Protein 6BGA (pdb70)

Nearest PDB structures (foldseek):
  6bga-assembly1_B  TM=1.005E+00  e=1.499E-40  Mus musculus
  1d5x-assembly1_B  TM=9.713E-01  e=2.535E-28  Homo sapiens
  4aen-assembly1_B  TM=9.399E-01  e=7.904E-28  Homo sapiens
  8euq-assembly1_B  TM=8.916E-01  e=1.602E-29  Influenza A virus
  9b7b-assembly1_B  TM=8.983E-01  e=7.297E-29  Homo sapiens

Structure (mmCIF, N/CA/C/O backbone):
data_6BGA
#
_entry.id   6BGA
#
_cell.length_a   79.107
_cell.length_b   58.851
_cell.length_c   224.619
_cell.angle_alpha   90.00
_cell.angle_beta   91.71
_cell.angle_gamma   90.00
#
_symmetry.space_group_name_H-M   'I 1 2 1'
#
loop_
_entity.id
_entity.type
_entity.pdbx_description
1 polymer 'H-2 class II histocompatibility antigen, E-K alpha chain'
2 polymer '2B4 peptide,MHC I-Ek B chain'
3 polymer 'T cell receptor 2B4 alpha chain'
4 polymer 'T cell receptor 2B4 beta chain'
5 polymer 'Velcro peptide'
6 branched alpha-L-fucopyranose-(1-6)-2-acetamido-2-deoxy-beta-D-glucopyranose
7 non-polymer 2-acetamido-2-deoxy-beta-D-glucopyranose
8 non-polymer 1,2-ETHANEDIOL
9 non-polymer 'PHOSPHATE ION'
10 water water
#
loop_
_atom_site.group_PDB
_atom_site.id
_atom_site.type_symbol
_atom_site.label_atom_id
_atom_site.label_alt_id
_atom_site.label_comp_id
_atom_site.label_asym_id
_atom_site.label_entity_id
_atom_site.label_seq_id
_atom_site.pdbx_PDB_ins_code
_atom_site.Cartn_x
_atom_site.Cartn_y
_atom_site.Cartn_z
_atom_site.occupancy
_atom_site.B_iso_or_equiv
_atom_site.auth_seq_id
_atom_site.auth_comp_id
_atom_site.auth_asym_id
_atom_site.auth_atom_id
_atom_site.pdbx_PDB_model_num
ATOM 1 N N . ILE A 1 4 ? -22.991 -22.132 10.023 1.00 94.80 1 ILE A N 1
ATOM 2 C CA . ILE A 1 4 ? -22.526 -21.327 8.901 1.00 90.49 1 ILE A CA 1
ATOM 3 C C . ILE A 1 4 ? -23.715 -20.933 8.027 1.00 82.39 1 ILE A C 1
ATOM 4 O O . ILE A 1 4 ? -24.668 -21.697 7.876 1.00 82.05 1 ILE A O 1
ATOM 9 N N . LYS A 1 5 ? -23.656 -19.727 7.467 1.00 73.16 2 LYS A N 1
ATOM 10 C CA . LYS A 1 5 ? -24.710 -19.222 6.601 1.00 61.92 2 LYS A CA 1
ATOM 11 C C . LYS A 1 5 ? -24.117 -18.144 5.707 1.00 56.16 2 LYS A C 1
ATOM 12 O O . LYS A 1 5 ? -23.279 -17.358 6.154 1.00 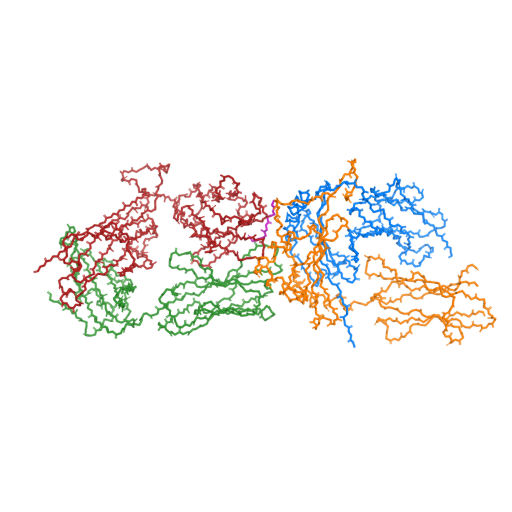58.65 2 LYS A O 1
ATOM 18 N N . GLU A 1 6 ? -24.549 -18.113 4.448 1.00 46.03 3 GLU A N 1
ATOM 19 C CA . GLU A 1 6 ? -24.076 -17.126 3.483 1.00 34.59 3 GLU A CA 1
ATOM 20 C C . GLU A 1 6 ? -25.264 -16.313 2.984 1.00 31.99 3 GLU A C 1
ATOM 21 O O . GLU A 1 6 ? -26.075 -16.806 2.193 1.00 29.93 3 GLU A O 1
ATOM 27 N N . GLU A 1 7 ? -25.351 -15.068 3.443 1.00 31.77 4 GLU A N 1
ATOM 28 C CA . GLU A 1 7 ? -26.458 -14.165 3.153 1.00 28.57 4 GLU A CA 1
ATOM 29 C C . GLU A 1 7 ? -25.952 -13.057 2.241 1.00 28.24 4 GLU A C 1
ATOM 30 O O . GLU A 1 7 ? -25.081 -12.276 2.639 1.00 28.08 4 GLU A O 1
ATOM 36 N N . HIS A 1 8 ? -26.492 -12.983 1.025 1.00 20.80 5 HIS A N 1
ATOM 37 C CA . HIS A 1 8 ? -25.972 -12.032 0.054 1.00 22.14 5 HIS A CA 1
ATOM 38 C C . HIS A 1 8 ? -27.079 -11.567 -0.880 1.00 22.71 5 HIS A C 1
ATOM 39 O O . HIS A 1 8 ? -28.042 -12.292 -1.144 1.00 25.53 5 HIS A O 1
ATOM 46 N N . THR A 1 9 ? -26.923 -10.340 -1.374 1.00 33.43 6 THR A N 1
ATOM 47 C CA . THR A 1 9 ? -27.834 -9.744 -2.342 1.00 30.37 6 THR A CA 1
ATOM 48 C C . THR A 1 9 ? -27.012 -9.226 -3.511 1.00 34.90 6 THR A C 1
ATOM 49 O O . THR A 1 9 ? -26.126 -8.387 -3.323 1.00 29.21 6 THR A O 1
ATOM 53 N N . ILE A 1 10 ? -27.300 -9.729 -4.707 1.00 27.38 7 ILE A N 1
ATOM 54 C CA . ILE A 1 10 ? -26.624 -9.310 -5.930 1.00 29.70 7 ILE A CA 1
ATOM 55 C C . ILE A 1 10 ? -27.657 -8.635 -6.818 1.00 24.95 7 ILE A C 1
ATOM 56 O O . ILE A 1 10 ? -28.679 -9.242 -7.163 1.00 25.88 7 ILE A O 1
ATOM 61 N N . ILE A 1 11 ? -27.396 -7.384 -7.185 1.00 23.63 8 ILE A N 1
ATOM 62 C CA . ILE A 1 11 ? -28.370 -6.541 -7.867 1.00 27.12 8 ILE A CA 1
ATOM 63 C C . ILE A 1 11 ? -27.783 -6.063 -9.185 1.00 27.30 8 ILE A C 1
ATOM 64 O O . ILE A 1 11 ? -26.669 -5.528 -9.217 1.00 28.34 8 ILE A O 1
ATOM 69 N N . GLN A 1 12 ? -28.535 -6.254 -10.266 1.00 22.92 9 GLN A N 1
ATOM 70 C CA . GLN A 1 12 ? -28.257 -5.600 -11.539 1.00 21.16 9 GLN A CA 1
ATOM 71 C C . GLN A 1 12 ? -29.114 -4.341 -11.606 1.00 23.54 9 GLN A C 1
ATOM 72 O O . GLN A 1 12 ? -30.342 -4.424 -11.709 1.00 21.81 9 GLN A O 1
ATOM 78 N N . ALA A 1 13 ? -28.474 -3.179 -11.527 1.00 25.05 10 ALA A N 1
ATOM 79 C CA . ALA A 1 13 ? -29.164 -1.896 -11.552 1.00 22.09 10 ALA A CA 1
ATOM 80 C C . ALA A 1 13 ? -28.855 -1.184 -12.860 1.00 24.06 10 ALA A C 1
ATOM 81 O O . ALA A 1 13 ? -27.695 -1.123 -13.281 1.00 29.92 10 ALA A O 1
ATOM 83 N N . GLU A 1 14 ? -29.893 -0.651 -13.501 1.00 18.83 11 GLU A N 1
ATOM 84 C CA . GLU A 1 14 ? -29.730 0.034 -14.773 1.00 32.27 11 GLU A CA 1
ATOM 85 C C . GLU A 1 14 ? -30.793 1.113 -14.904 1.00 27.31 11 GLU A C 1
ATOM 86 O O . GLU A 1 14 ? -31.897 0.984 -14.366 1.00 26.93 11 GLU A O 1
ATOM 92 N N . PHE A 1 15 ? -30.449 2.182 -15.620 1.00 25.55 12 PHE A N 1
ATOM 93 C CA . PHE A 1 15 ? -31.409 3.240 -15.887 1.00 25.95 12 PHE A CA 1
ATOM 94 C C . PHE A 1 15 ? -31.038 3.971 -17.170 1.00 24.20 12 PHE A C 1
ATOM 95 O O . PHE A 1 15 ? -29.920 3.856 -17.678 1.00 26.07 12 PHE A O 1
ATOM 103 N N . TYR A 1 16 ? -32.010 4.719 -17.691 1.00 24.47 13 TYR A N 1
ATOM 104 C CA . TYR A 1 16 ? -31.801 5.678 -18.766 1.00 25.59 13 TYR A CA 1
ATOM 105 C C . TYR A 1 16 ? -32.518 6.968 -18.401 1.00 24.97 13 TYR A C 1
ATOM 106 O O . TYR A 1 16 ? -33.665 6.942 -17.943 1.00 23.40 13 TYR A O 1
ATOM 115 N N . LEU A 1 17 ? -31.841 8.095 -18.607 1.00 28.27 14 LEU A N 1
ATOM 116 C CA . LEU A 1 17 ? -32.284 9.379 -18.080 1.00 29.31 14 LEU A CA 1
ATOM 117 C C . LEU A 1 17 ? -32.365 10.415 -19.191 1.00 30.87 14 LEU A C 1
ATOM 118 O O . LEU A 1 17 ? -31.417 10.579 -19.965 1.00 31.79 14 LEU A O 1
ATOM 123 N N . LEU A 1 18 ? -33.497 11.111 -19.258 1.00 30.18 15 LEU A N 1
ATOM 124 C CA . LEU A 1 18 ? -33.717 12.269 -20.105 1.00 30.57 15 LEU A CA 1
ATOM 125 C C . LEU A 1 18 ? -33.857 13.520 -19.240 1.00 30.63 15 LEU A C 1
ATOM 126 O O . LEU A 1 18 ? -34.376 13.447 -18.122 1.00 25.89 15 LEU A O 1
ATOM 131 N N . PRO A 1 19 ? -33.411 14.690 -19.725 1.00 35.17 16 PRO A N 1
ATOM 132 C CA . PRO A 1 19 ? -32.899 14.959 -21.072 1.00 34.61 16 PRO A CA 1
ATOM 133 C C . PRO A 1 19 ? -31.415 14.653 -21.244 1.00 34.61 16 PRO A C 1
ATOM 134 O O . PRO A 1 19 ? -30.872 14.883 -22.324 1.00 36.35 16 PRO A O 1
ATOM 138 N N . ASP A 1 20 ? -30.773 14.135 -20.193 1.00 41.75 17 ASP A N 1
ATOM 139 C CA . ASP A 1 20 ? -29.334 13.900 -20.241 1.00 46.66 17 ASP A CA 1
ATOM 140 C C . ASP A 1 20 ? -28.942 12.864 -21.287 1.00 45.21 17 ASP A C 1
ATOM 141 O O . ASP A 1 20 ? -27.776 12.832 -21.697 1.00 45.10 17 ASP A O 1
ATOM 146 N N . LYS A 1 21 ? -29.884 12.026 -21.727 1.00 42.85 18 LYS A N 1
ATOM 147 C CA . LYS A 1 21 ? -29.605 10.962 -22.694 1.00 44.18 18 LYS A CA 1
ATOM 148 C C . LYS A 1 21 ? -28.466 10.070 -22.208 1.00 47.22 18 LYS A C 1
ATOM 149 O O . LYS A 1 21 ? -27.593 9.663 -22.977 1.00 51.65 18 LYS A O 1
ATOM 155 N N . ARG A 1 22 ? -28.474 9.765 -20.914 1.00 45.78 19 ARG A N 1
ATOM 156 C CA . ARG A 1 22 ? -27.387 9.041 -20.273 1.00 48.43 19 ARG A CA 1
ATOM 157 C C . ARG A 1 22 ? -27.926 7.766 -19.641 1.00 37.14 19 ARG A C 1
ATOM 158 O O . ARG A 1 22 ? -28.935 7.797 -18.929 1.00 31.41 19 ARG A O 1
ATOM 166 N N . GLY A 1 23 ? -27.253 6.649 -19.908 1.00 35.31 20 GLY A N 1
ATOM 167 C CA . GLY A 1 23 ? -27.637 5.376 -19.335 1.00 30.83 20 GLY A CA 1
ATOM 168 C C . GLY A 1 23 ? -26.572 4.797 -18.429 1.00 28.56 20 GLY A C 1
ATOM 169 O O . GLY A 1 23 ? -25.403 5.183 -18.509 1.00 29.11 20 GLY A O 1
ATOM 170 N N . GLU A 1 24 ? -26.963 3.868 -17.560 1.00 26.87 21 GLU A N 1
ATOM 171 C CA . GLU A 1 24 ? -26.020 3.227 -16.659 1.00 27.17 21 GLU A CA 1
ATOM 172 C C . GLU A 1 24 ? -26.419 1.770 -16.477 1.00 23.36 21 GLU A C 1
ATOM 173 O O . GLU A 1 24 ? -27.603 1.427 -16.517 1.00 23.13 21 GLU A O 1
ATOM 179 N N . PHE A 1 25 ? -25.414 0.919 -16.284 1.00 22.73 22 PHE A N 1
ATOM 180 C CA . PHE A 1 25 ? -25.602 -0.516 -16.107 1.00 24.80 22 PHE A CA 1
ATOM 181 C C . PHE A 1 25 ? -24.539 -0.992 -15.131 1.00 26.67 22 PHE A C 1
ATOM 182 O O . PHE A 1 25 ? -23.345 -0.881 -15.422 1.00 28.19 22 PHE A O 1
ATOM 190 N N . MET A 1 26 ? -24.959 -1.515 -13.981 1.00 27.70 23 MET A N 1
ATOM 191 C CA . MET A 1 26 ? -23.999 -1.907 -12.959 1.00 25.73 23 MET A CA 1
ATOM 192 C C . MET A 1 26 ? -24.507 -3.121 -12.196 1.00 24.88 23 MET A C 1
ATOM 193 O O . MET A 1 26 ? -25.708 -3.403 -12.153 1.00 24.99 23 MET A O 1
ATOM 198 N N . PHE A 1 27 ? -23.564 -3.836 -11.591 1.00 22.45 24 PHE A N 1
ATOM 199 C CA . PHE A 1 27 ? -23.844 -4.927 -10.671 1.00 22.46 24 PHE A CA 1
ATOM 200 C C . PHE A 1 27 ? -23.450 -4.507 -9.262 1.00 27.48 24 PHE A C 1
ATOM 201 O O . PHE A 1 27 ? -22.449 -3.808 -9.070 1.00 24.28 24 PHE A O 1
ATOM 209 N N . ASP A 1 28 ? -24.240 -4.932 -8.278 1.00 22.53 25 ASP A N 1
ATOM 210 C CA . ASP A 1 28 ? -24.017 -4.583 -6.883 1.00 25.43 25 ASP A CA 1
ATOM 211 C C . ASP A 1 28 ? -23.965 -5.854 -6.047 1.00 29.43 25 ASP A C 1
ATOM 212 O O . ASP A 1 28 ? -24.727 -6.795 -6.288 1.00 34.56 25 ASP A O 1
ATOM 217 N N . PHE A 1 29 ? -23.060 -5.880 -5.070 1.00 26.58 26 PHE A N 1
ATOM 218 C CA . PHE A 1 29 ? -22.879 -7.031 -4.189 1.00 24.62 26 PHE A CA 1
ATOM 219 C C . PHE A 1 29 ? -22.872 -6.544 -2.747 1.00 27.21 26 PHE A C 1
AT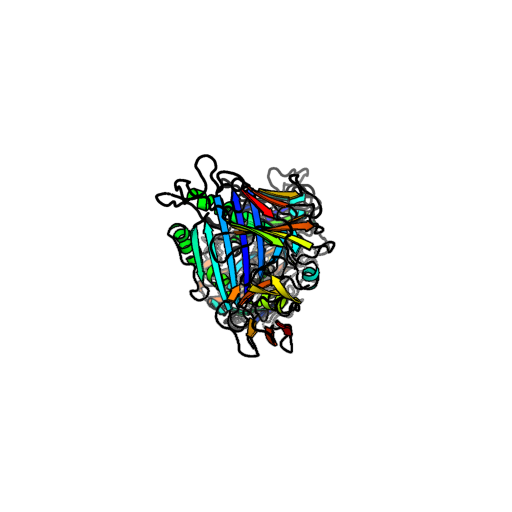OM 220 O O . PHE A 1 29 ? -21.899 -5.925 -2.305 1.00 27.52 26 PHE A O 1
ATOM 228 N N . ASP A 1 30 ? -23.955 -6.829 -2.019 1.00 22.42 27 ASP A N 1
ATOM 229 C CA . ASP A 1 30 ? -24.087 -6.448 -0.611 1.00 26.91 27 ASP A CA 1
ATOM 230 C C . ASP A 1 30 ? -23.849 -4.955 -0.404 1.00 25.46 27 ASP A C 1
ATOM 231 O O . ASP A 1 30 ? -23.328 -4.532 0.630 1.00 29.60 27 ASP A O 1
ATOM 236 N N . GLY A 1 31 ? -24.222 -4.145 -1.391 1.00 23.32 28 GLY A N 1
ATOM 237 C CA . GLY A 1 31 ? -24.106 -2.706 -1.291 1.00 25.98 28 GLY A CA 1
ATOM 238 C C . GLY A 1 31 ? -22.876 -2.101 -1.930 1.00 21.98 28 GLY A C 1
ATOM 239 O O . GLY A 1 31 ? -22.698 -0.880 -1.844 1.00 25.36 28 GLY A O 1
ATOM 240 N N . ASP A 1 32 ? -22.026 -2.903 -2.566 1.00 21.60 29 ASP A N 1
ATOM 241 C CA . ASP A 1 32 ? -20.823 -2.411 -3.219 1.00 25.25 29 ASP A CA 1
ATOM 242 C C . ASP A 1 32 ? -20.849 -2.764 -4.700 1.00 26.50 29 ASP A C 1
ATOM 243 O O . ASP A 1 32 ? -21.364 -3.814 -5.097 1.00 25.70 29 ASP A O 1
ATOM 248 N N . GLU A 1 33 ? -20.287 -1.874 -5.514 1.00 23.75 30 GLU A N 1
ATOM 249 C CA . GLU A 1 33 ? -20.257 -2.089 -6.954 1.00 23.86 30 GLU A CA 1
ATOM 250 C C . GLU A 1 33 ? -19.277 -3.201 -7.306 1.00 25.68 30 GLU A C 1
ATOM 251 O O . GLU A 1 33 ? -18.123 -3.188 -6.868 1.00 29.47 30 GLU A O 1
ATOM 257 N N . ILE A 1 34 ? -19.745 -4.177 -8.083 1.00 24.08 31 ILE A N 1
ATOM 258 C CA . ILE A 1 34 ? -18.834 -5.141 -8.689 1.00 23.65 31 ILE A CA 1
ATOM 259 C C . ILE A 1 34 ? -18.204 -4.550 -9.939 1.00 26.61 31 ILE A C 1
ATOM 260 O O . ILE A 1 34 ? -16.978 -4.548 -10.102 1.00 26.83 31 ILE A O 1
ATOM 265 N N . PHE A 1 35 ? -19.040 -4.028 -10.832 1.00 27.84 32 PHE A N 1
ATOM 266 C CA . PHE A 1 35 ? -18.581 -3.420 -12.070 1.00 28.14 32 PHE A CA 1
ATOM 267 C C . PHE A 1 35 ? -19.705 -2.564 -12.629 1.00 29.02 32 PHE A C 1
ATOM 268 O O . PHE A 1 35 ? -20.849 -2.621 -12.170 1.00 23.76 32 PHE A O 1
ATOM 276 N N . HIS A 1 36 ? -19.358 -1.767 -13.635 1.00 29.62 33 HIS A N 1
ATOM 277 C CA . HIS A 1 36 ? -20.336 -1.090 -14.468 1.00 25.53 33 HIS A CA 1
ATOM 278 C C . HIS A 1 36 ? -19.824 -1.096 -15.899 1.00 25.08 33 HIS A C 1
ATOM 279 O O . HIS A 1 36 ? -18.616 -1.166 -16.141 1.00 29.29 33 HIS A O 1
ATOM 286 N N . VAL A 1 37 ? -20.752 -1.034 -16.845 1.00 22.08 34 VAL A N 1
ATOM 287 C CA . VAL A 1 37 ? -20.411 -1.036 -18.262 1.00 25.39 34 VAL A CA 1
ATOM 288 C C . VAL A 1 37 ? -20.341 0.405 -18.746 1.00 24.67 34 VAL A C 1
ATOM 289 O O . VAL A 1 37 ? -21.304 1.166 -18.600 1.00 26.02 34 VAL A O 1
ATOM 293 N N . ASP A 1 38 ? -19.196 0.785 -19.307 1.00 27.80 35 ASP A N 1
ATOM 294 C CA . ASP A 1 38 ? -19.073 2.055 -20.017 1.00 29.51 35 ASP A CA 1
ATOM 295 C C . ASP A 1 38 ? -19.970 1.979 -21.244 1.00 29.60 35 ASP A C 1
ATOM 296 O O . ASP A 1 38 ? -19.636 1.323 -22.231 1.00 35.96 35 ASP A O 1
ATOM 301 N N . ILE A 1 39 ? -21.121 2.651 -21.179 1.00 29.00 36 ILE A N 1
ATOM 302 C CA . ILE A 1 39 ? -22.118 2.529 -22.238 1.00 30.07 36 ILE A CA 1
ATOM 303 C C . ILE A 1 39 ? -21.578 3.047 -23.564 1.00 37.31 36 ILE A C 1
ATOM 304 O O . ILE A 1 39 ? -21.904 2.510 -24.630 1.00 39.38 36 ILE A O 1
ATOM 309 N N . GLU A 1 40 ? -20.737 4.081 -23.525 1.00 40.45 37 GLU A N 1
ATOM 310 C CA . GLU A 1 40 ? -20.216 4.660 -24.759 1.00 44.18 37 GLU A CA 1
ATOM 311 C C . GLU A 1 40 ? -19.172 3.753 -25.400 1.00 41.55 37 GLU A C 1
ATOM 312 O O . GLU A 1 40 ? -19.230 3.475 -26.603 1.00 41.00 37 GLU A O 1
ATOM 318 N N . LYS A 1 41 ? -18.211 3.275 -24.610 1.00 39.34 38 LYS A N 1
ATOM 319 C CA . LYS A 1 41 ? -17.111 2.473 -25.129 1.00 40.80 38 LYS A CA 1
ATOM 320 C C . LYS A 1 41 ? -17.400 0.978 -25.134 1.00 42.90 38 LYS A C 1
ATOM 321 O O . LYS A 1 41 ? -16.616 0.218 -25.713 1.00 41.58 38 LYS A O 1
ATOM 327 N N . SER A 1 42 ? -18.493 0.545 -24.507 1.00 41.21 39 SER A N 1
ATOM 328 C CA . SER A 1 42 ? -18.875 -0.864 -24.433 1.00 38.71 39 SER A CA 1
ATOM 329 C C . SER A 1 42 ? -17.742 -1.717 -23.861 1.00 41.00 39 SER A C 1
ATOM 330 O O . SER A 1 42 ? -17.239 -2.645 -24.496 1.00 44.80 39 SER A O 1
ATOM 333 N N . GLU A 1 43 ? -17.341 -1.381 -22.638 1.00 40.99 40 GLU A N 1
ATOM 334 C CA . GLU A 1 43 ? -16.339 -2.160 -21.928 1.00 44.40 40 GLU A CA 1
ATOM 335 C C . GLU A 1 43 ? -16.716 -2.252 -20.457 1.00 38.45 40 GLU A C 1
ATOM 336 O O . GLU A 1 43 ? -17.310 -1.331 -19.890 1.00 38.83 40 GLU A O 1
ATOM 342 N N . THR A 1 44 ? -16.375 -3.386 -19.853 1.00 32.92 41 THR A N 1
ATOM 343 C CA . THR A 1 44 ? -16.683 -3.635 -18.452 1.00 30.16 41 THR A CA 1
ATOM 344 C C . THR A 1 44 ? -15.630 -2.984 -17.563 1.00 34.02 41 THR A C 1
ATOM 345 O O . THR A 1 44 ? -14.429 -3.221 -17.733 1.00 39.17 41 THR A O 1
ATOM 349 N N . ILE A 1 45 ? -16.080 -2.166 -16.618 1.00 29.56 42 ILE A N 1
ATOM 350 C CA . ILE A 1 45 ? -15.202 -1.425 -15.719 1.00 27.67 42 ILE A CA 1
ATOM 351 C C . ILE A 1 45 ? -15.353 -2.038 -14.333 1.00 28.77 42 ILE A C 1
ATOM 352 O O . ILE A 1 45 ? -16.349 -1.800 -13.641 1.00 30.25 42 ILE A O 1
ATOM 357 N N . TRP A 1 46 ? -14.360 -2.817 -13.917 1.00 25.45 43 TRP A N 1
ATOM 358 C CA . TRP A 1 46 ? -14.409 -3.483 -12.623 1.00 27.15 43 TRP A CA 1
ATOM 359 C C . TRP A 1 46 ? -14.061 -2.508 -11.507 1.00 27.49 43 TRP A C 1
ATOM 360 O O . TRP A 1 46 ? -13.143 -1.693 -11.636 1.00 24.06 43 TRP A O 1
ATOM 371 N N . ARG A 1 47 ? -14.804 -2.602 -10.403 1.00 28.05 44 ARG A N 1
ATOM 372 C CA . ARG A 1 47 ? -14.604 -1.681 -9.289 1.00 24.96 44 ARG A CA 1
ATOM 373 C C . ARG A 1 47 ? -13.239 -1.879 -8.644 1.00 28.32 44 ARG A C 1
ATOM 374 O O . ARG A 1 47 ? -12.575 -0.906 -8.269 1.00 30.95 44 ARG A O 1
ATOM 382 N N . LEU A 1 48 ? -12.811 -3.129 -8.495 1.00 29.79 45 LEU A N 1
ATOM 383 C CA . LEU A 1 48 ? -11.458 -3.461 -8.077 1.00 29.27 45 LEU A CA 1
ATOM 384 C C . LEU A 1 48 ? -10.804 -4.252 -9.199 1.00 29.92 45 LEU A C 1
ATOM 385 O O . LEU A 1 48 ? -11.409 -5.187 -9.733 1.00 32.20 45 LEU A O 1
ATOM 390 N N . GLU A 1 49 ? -9.574 -3.871 -9.557 1.00 32.57 46 GLU A N 1
ATOM 391 C CA . GLU A 1 49 ? -8.918 -4.463 -10.721 1.00 36.62 46 GLU A CA 1
ATOM 392 C C . GLU A 1 49 ? -8.805 -5.978 -10.607 1.00 36.90 46 GLU A C 1
ATOM 393 O O . GLU A 1 49 ? -8.862 -6.681 -11.623 1.00 34.80 46 GLU A O 1
ATOM 395 N N . GLU A 1 50 ? -8.658 -6.499 -9.387 1.00 40.30 47 GLU A N 1
ATOM 396 C CA . GLU A 1 50 ? -8.505 -7.938 -9.204 1.00 41.45 47 GLU A CA 1
ATOM 397 C C . GLU A 1 50 ? -9.775 -8.706 -9.545 1.00 38.83 47 GLU A C 1
ATOM 398 O O . GLU A 1 50 ? -9.714 -9.928 -9.717 1.00 41.05 47 GLU A O 1
ATOM 404 N N . PHE A 1 51 ? -10.920 -8.024 -9.647 1.00 30.53 48 PHE A N 1
ATOM 405 C CA . PHE A 1 51 ? -12.154 -8.703 -10.028 1.00 29.39 48 PHE A CA 1
ATOM 406 C C . PHE A 1 51 ? -12.067 -9.276 -11.436 1.00 30.29 48 PHE A C 1
ATOM 407 O O . PHE A 1 51 ? -12.737 -10.269 -11.744 1.00 30.50 48 PHE A O 1
ATOM 415 N N . ALA A 1 52 ? -11.249 -8.667 -12.301 1.00 26.27 49 ALA A N 1
ATOM 416 C CA . ALA A 1 52 ? -11.178 -9.099 -13.693 1.00 31.55 49 ALA A CA 1
ATOM 417 C C . ALA A 1 52 ? -10.659 -10.525 -13.824 1.00 30.12 49 ALA A C 1
ATOM 418 O O . ALA A 1 52 ? -10.993 -11.218 -14.790 1.00 34.03 49 ALA A O 1
ATOM 420 N N . LYS A 1 53 ? -9.852 -10.984 -12.869 1.00 28.83 50 LYS A N 1
ATOM 421 C CA . LYS A 1 53 ? -9.296 -12.326 -12.953 1.00 33.69 50 LYS A CA 1
ATOM 422 C C . LYS A 1 53 ? -10.346 -13.413 -12.761 1.00 33.28 50 LYS A C 1
ATOM 423 O O . LYS A 1 53 ? -10.140 -14.543 -13.214 1.00 36.12 50 LYS A O 1
ATOM 429 N N . PHE A 1 54 ? -11.464 -13.101 -12.107 1.00 30.02 51 PHE A N 1
ATOM 430 C CA . PHE A 1 54 ? -12.431 -14.115 -11.723 1.00 31.82 51 PHE A CA 1
ATOM 431 C C . PHE A 1 54 ? -13.722 -14.087 -12.527 1.00 34.80 51 PHE A C 1
ATOM 432 O O . PHE A 1 54 ? -14.477 -15.064 -12.474 1.00 35.74 51 PHE A O 1
ATOM 440 N N . ALA A 1 55 ? -14.005 -13.012 -13.261 1.00 32.79 52 ALA A N 1
ATOM 441 C CA . ALA A 1 55 ? -15.270 -12.914 -13.973 1.00 33.26 52 ALA A CA 1
ATOM 442 C C . ALA A 1 55 ? -15.091 -12.088 -15.236 1.00 31.43 52 ALA A C 1
ATOM 443 O O . ALA A 1 55 ? -14.114 -11.350 -15.396 1.00 31.76 52 ALA A O 1
ATOM 445 N N . SER A 1 56 ? -16.066 -12.223 -16.129 1.00 29.98 53 SER A N 1
ATOM 446 C CA . SER A 1 56 ? -16.122 -11.446 -17.355 1.00 32.16 53 SER A CA 1
ATOM 447 C C . SER A 1 56 ? -17.582 -11.205 -17.706 1.00 28.80 53 SER A C 1
ATOM 448 O O . SER A 1 56 ? -18.470 -11.964 -17.309 1.00 26.72 53 SER A O 1
ATOM 451 N N . PHE A 1 57 ? -17.822 -10.134 -18.457 1.00 28.22 54 PHE A N 1
ATOM 452 C CA . PHE A 1 57 ? -19.165 -9.799 -18.906 1.00 26.46 54 PHE A CA 1
ATOM 453 C C . PHE A 1 57 ? -19.097 -9.241 -20.317 1.00 30.28 54 PHE A C 1
ATOM 454 O O . PHE A 1 57 ? -18.274 -8.366 -20.603 1.00 31.30 54 PHE A O 1
ATOM 462 N N . GLU A 1 58 ? -19.960 -9.751 -21.193 1.00 25.21 55 GLU A N 1
ATOM 463 C CA . GLU A 1 58 ? -20.058 -9.262 -22.565 1.00 26.62 55 GLU A CA 1
ATOM 464 C C . GLU A 1 58 ? -20.809 -7.937 -22.535 1.00 27.16 55 GLU A C 1
ATOM 465 O O . GLU A 1 58 ? -22.037 -7.902 -22.430 1.00 26.40 55 GLU A O 1
ATOM 471 N N . ALA A 1 59 ? -20.056 -6.837 -22.631 1.00 27.12 56 ALA A N 1
ATOM 472 C CA . ALA A 1 59 ? -20.613 -5.514 -22.372 1.00 28.65 56 ALA A CA 1
ATOM 473 C C . ALA A 1 59 ? -21.696 -5.134 -23.374 1.00 27.52 56 ALA A C 1
ATOM 474 O O . ALA A 1 59 ? -22.573 -4.324 -23.052 1.00 27.06 56 ALA A O 1
ATOM 476 N N . GLN A 1 60 ? -21.660 -5.700 -24.585 1.00 26.57 57 GLN A N 1
ATOM 477 C CA . GLN A 1 60 ? -22.668 -5.350 -25.580 1.00 29.66 57 GLN A CA 1
ATOM 478 C C . GLN A 1 60 ? -24.065 -5.782 -25.154 1.00 30.38 57 GLN A C 1
ATOM 479 O O . GLN A 1 60 ? -25.051 -5.288 -25.711 1.00 31.15 57 GLN A O 1
ATOM 485 N N . GLY A 1 61 ? -24.173 -6.689 -24.181 1.00 31.46 58 GLY A N 1
ATOM 486 C CA . GLY A 1 61 ? -25.478 -7.003 -23.625 1.00 27.50 58 GLY A CA 1
ATOM 487 C C . GLY A 1 61 ? -26.088 -5.824 -22.893 1.00 26.63 58 GLY A C 1
ATOM 488 O O . GLY A 1 61 ? -27.300 -5.600 -22.956 1.00 27.97 58 GLY A O 1
ATOM 489 N N . ALA A 1 62 ? -25.255 -5.049 -22.194 1.00 27.00 59 ALA A N 1
ATOM 490 C CA . ALA A 1 62 ? -25.747 -3.862 -21.505 1.00 23.06 59 ALA A CA 1
ATOM 491 C C . ALA A 1 62 ? -26.189 -2.792 -22.494 1.00 25.73 59 ALA A C 1
ATOM 492 O O . ALA A 1 62 ? -27.197 -2.111 -22.269 1.00 26.58 59 ALA A O 1
ATOM 494 N N . LEU A 1 63 ? -25.445 -2.624 -23.591 1.00 26.82 60 LEU A N 1
ATOM 495 C CA . LEU A 1 63 ? -25.819 -1.627 -24.589 1.00 26.49 60 LEU A CA 1
ATOM 496 C C . LEU A 1 63 ? -27.180 -1.942 -25.195 1.00 25.90 60 LEU A C 1
ATOM 497 O O . LEU A 1 63 ? -27.966 -1.032 -25.484 1.00 24.26 60 LEU A O 1
ATOM 502 N N . ALA A 1 64 ? -27.474 -3.229 -25.396 1.00 26.29 61 ALA A N 1
ATOM 503 C CA . ALA A 1 64 ? -28.795 -3.617 -25.875 1.00 27.09 61 ALA A CA 1
ATOM 504 C C . ALA A 1 64 ? -29.865 -3.313 -24.834 1.00 28.68 61 ALA A C 1
ATOM 505 O O . ALA A 1 64 ? -30.964 -2.862 -25.178 1.00 26.32 61 ALA A O 1
ATOM 507 N N . ASN A 1 65 ? -29.557 -3.546 -23.554 1.00 26.51 62 ASN A N 1
ATOM 508 C CA . ASN A 1 65 ? -30.515 -3.245 -22.495 1.00 25.53 62 ASN A CA 1
ATOM 509 C C . ASN A 1 65 ? -30.842 -1.759 -22.449 1.00 26.47 62 ASN A C 1
ATOM 510 O O . ASN A 1 65 ? -32.010 -1.378 -22.315 1.00 27.92 62 ASN A O 1
ATOM 515 N N . ILE A 1 66 ? -29.824 -0.904 -22.569 1.00 24.76 63 ILE A N 1
ATOM 516 C CA . ILE A 1 66 ? -30.049 0.537 -22.501 1.00 24.71 63 ILE A CA 1
ATOM 517 C C . ILE A 1 66 ? -30.908 1.005 -23.669 1.00 29.01 63 ILE A C 1
ATOM 518 O O . ILE A 1 66 ? -31.771 1.877 -23.511 1.00 29.02 63 ILE A O 1
ATOM 523 N N . ALA A 1 67 ? -30.694 0.432 -24.857 1.00 18.49 64 ALA A N 1
ATOM 524 C CA . ALA A 1 67 ? -31.526 0.780 -26.004 1.00 24.58 64 ALA A CA 1
ATOM 525 C C . ALA A 1 67 ? -32.988 0.443 -25.745 1.00 23.84 64 ALA A C 1
ATOM 526 O O . ALA A 1 67 ? -33.883 1.229 -26.080 1.00 25.07 64 ALA A O 1
ATOM 528 N N . VAL A 1 68 ? -33.250 -0.720 -25.147 1.00 18.06 65 VAL A N 1
ATOM 529 C CA . VAL A 1 68 ? -34.622 -1.082 -24.806 1.00 22.49 65 VAL A CA 1
ATOM 530 C C . VAL A 1 68 ? -35.149 -0.186 -23.691 1.00 22.75 65 VAL A C 1
ATOM 531 O O . VAL A 1 68 ? -36.301 0.264 -23.732 1.00 24.41 65 VAL A O 1
ATOM 535 N N . ASP A 1 69 ? -34.318 0.088 -22.681 1.00 24.14 66 ASP A N 1
ATOM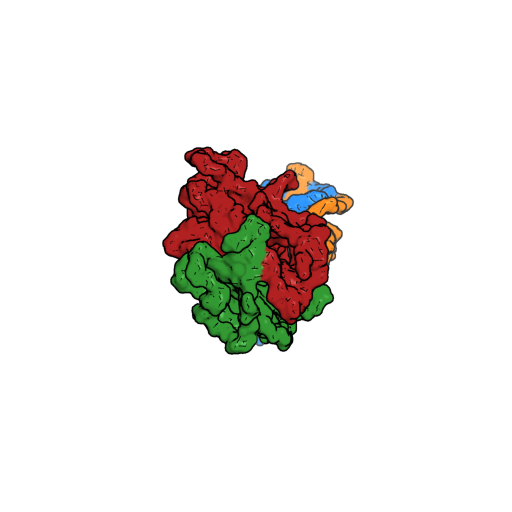 536 C CA . ASP A 1 69 ? -34.724 1.002 -21.615 1.00 25.59 66 ASP A CA 1
ATOM 537 C C . ASP A 1 69 ? -35.013 2.391 -22.167 1.00 25.12 66 ASP A C 1
ATOM 538 O O . ASP A 1 69 ? -35.922 3.081 -21.690 1.00 23.69 66 ASP A O 1
ATOM 543 N N . LYS A 1 70 ? -34.243 2.816 -23.172 1.00 22.73 67 LYS A N 1
ATOM 544 C CA . LYS A 1 70 ? -34.485 4.102 -23.818 1.00 28.45 67 LYS A CA 1
ATOM 545 C C . LYS A 1 70 ? -35.873 4.152 -24.440 1.00 27.41 67 LYS A C 1
ATOM 546 O O . LYS A 1 70 ? -36.594 5.148 -24.298 1.00 33.06 67 LYS A O 1
ATOM 552 N N . ALA A 1 71 ? -36.267 3.080 -25.129 1.00 22.79 68 ALA A N 1
ATOM 553 C CA . ALA A 1 71 ? -37.593 3.034 -25.736 1.00 23.61 68 ALA A CA 1
ATOM 554 C C . ALA A 1 71 ? -38.679 2.867 -24.681 1.00 26.71 68 ALA A C 1
ATOM 555 O O . ALA A 1 71 ? -39.777 3.417 -24.824 1.00 28.50 68 ALA A O 1
ATOM 557 N N . ASN A 1 72 ? -38.395 2.114 -23.615 1.00 23.36 69 ASN A N 1
ATOM 558 C CA . ASN A 1 72 ? -39.376 1.969 -22.544 1.00 23.92 69 ASN A CA 1
ATOM 559 C C . ASN A 1 72 ? -39.634 3.300 -21.851 1.00 23.44 69 ASN A C 1
ATOM 560 O O . ASN A 1 72 ? -40.759 3.576 -21.418 1.00 26.23 69 ASN A O 1
ATOM 565 N N . LEU A 1 73 ? -38.602 4.141 -21.738 1.00 22.10 70 LEU A N 1
ATOM 566 C CA . LEU A 1 73 ? -38.780 5.443 -21.105 1.00 22.51 70 LEU A CA 1
ATOM 567 C C . LEU A 1 73 ? -39.755 6.309 -21.892 1.00 23.33 70 LEU A C 1
ATOM 568 O O . LEU A 1 73 ? -40.592 7.005 -21.304 1.00 25.30 70 LEU A O 1
ATOM 573 N N . ASP A 1 74 ? -39.670 6.273 -23.226 1.00 21.37 71 ASP A N 1
ATOM 574 C CA . ASP A 1 74 ? -40.634 6.999 -24.048 1.00 24.33 71 ASP A CA 1
ATOM 575 C C . ASP A 1 74 ? -42.053 6.499 -23.803 1.00 27.43 71 ASP A C 1
ATOM 576 O O . ASP A 1 74 ? -43.008 7.285 -23.824 1.00 21.26 71 ASP A O 1
ATOM 581 N N . VAL A 1 75 ? -42.210 5.194 -23.567 1.00 25.63 72 VAL A N 1
ATOM 582 C CA . VAL A 1 75 ? -43.527 4.644 -23.260 1.00 26.24 72 VAL A CA 1
ATOM 583 C C . VAL A 1 75 ? -44.033 5.188 -21.929 1.00 30.21 72 VAL A C 1
ATOM 584 O O . VAL A 1 75 ? -45.208 5.551 -21.795 1.00 27.54 72 VAL A O 1
ATOM 588 N N . MET A 1 76 ? -43.154 5.255 -20.926 1.00 19.30 73 MET A N 1
ATOM 589 C CA . MET A 1 76 ? -43.560 5.772 -19.624 1.00 23.45 73 MET A CA 1
ATOM 590 C C . MET A 1 76 ? -43.887 7.258 -19.696 1.00 28.26 73 MET A C 1
ATOM 591 O O . MET A 1 76 ? -44.800 7.733 -19.008 1.00 29.40 73 MET A O 1
ATOM 596 N N . LYS A 1 77 ? -43.156 8.010 -20.524 1.00 28.12 74 LYS A N 1
ATOM 597 C CA . LYS A 1 77 ? -43.427 9.439 -20.654 1.00 27.34 74 LYS A CA 1
ATOM 598 C C . LYS A 1 77 ? -44.795 9.685 -21.276 1.00 30.16 74 LYS A C 1
ATOM 599 O O . LYS A 1 77 ? -45.494 10.634 -20.901 1.00 37.09 74 LYS A O 1
ATOM 605 N N . GLU A 1 78 ? -45.191 8.847 -22.236 1.00 35.20 75 GLU A N 1
ATOM 606 C CA . GLU A 1 78 ? -46.538 8.938 -22.786 1.00 39.12 75 GLU A CA 1
ATOM 607 C C . GLU A 1 78 ? -47.595 8.517 -21.773 1.00 37.70 75 GLU A C 1
ATOM 608 O O . GLU A 1 78 ? -48.695 9.081 -21.756 1.00 39.18 75 GLU A O 1
ATOM 614 N N . ARG A 1 79 ? -47.278 7.542 -20.916 1.00 34.90 76 ARG A N 1
ATOM 615 C CA . ARG A 1 79 ? -48.286 6.972 -20.029 1.00 36.09 76 ARG A CA 1
ATOM 616 C C . ARG A 1 79 ? -48.636 7.911 -18.883 1.00 36.17 76 ARG A C 1
ATOM 617 O O . ARG A 1 79 ? -49.794 7.951 -18.453 1.00 37.37 76 ARG A O 1
ATOM 625 N N . SER A 1 80 ? -47.664 8.660 -18.371 1.00 39.75 77 SER A N 1
ATOM 626 C CA . SER A 1 80 ? -47.877 9.570 -17.256 1.00 48.27 77 SER A CA 1
ATOM 627 C C . SER A 1 80 ? -47.740 11.010 -17.729 1.00 57.08 77 SER A C 1
ATOM 628 O O . SER A 1 80 ? -46.863 11.329 -18.538 1.00 61.51 77 SER A O 1
ATOM 631 N N . ASN A 1 81 ? -48.614 11.875 -17.222 1.00 62.10 78 ASN A N 1
ATOM 632 C CA . ASN A 1 81 ? -48.617 13.294 -17.564 1.00 73.53 78 ASN A CA 1
ATOM 633 C C . ASN A 1 81 ? -48.7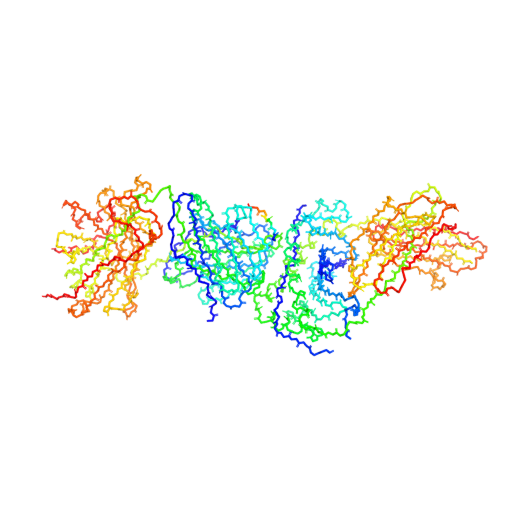90 14.124 -16.297 1.00 73.11 78 ASN A C 1
ATOM 634 O O . ASN A 1 81 ? -49.637 15.014 -16.214 1.00 77.89 78 ASN A O 1
ATOM 639 N N . ASN A 1 82 ? -47.974 13.833 -15.290 1.00 66.86 79 ASN A N 1
ATOM 640 C CA . ASN A 1 82 ? -48.119 14.437 -13.976 1.00 63.89 79 ASN A CA 1
ATOM 641 C C . ASN A 1 82 ? -47.350 15.748 -13.882 1.00 59.05 79 ASN A C 1
ATOM 642 O O . ASN A 1 82 ? -46.310 15.929 -14.520 1.00 51.85 79 ASN A O 1
ATOM 647 N N . THR A 1 83 ? -47.876 16.659 -13.072 1.00 62.19 80 THR A N 1
ATOM 648 C CA . THR A 1 83 ? -47.255 17.964 -12.876 1.00 64.16 80 THR A CA 1
ATOM 649 C C . THR A 1 83 ? -45.860 17.812 -12.284 1.00 64.32 80 THR A C 1
ATOM 650 O O . THR A 1 83 ? -45.718 17.245 -11.188 1.00 65.52 80 THR A O 1
ATOM 654 N N . PRO A 1 84 ? -44.814 18.297 -12.954 1.00 62.88 81 PRO A N 1
ATOM 655 C CA . PRO A 1 84 ? -43.460 18.163 -12.401 1.00 61.94 81 PRO A CA 1
ATOM 656 C C . PRO A 1 84 ? -43.302 19.036 -11.169 1.00 62.99 81 PRO A C 1
ATOM 657 O O . PRO A 1 84 ? -43.531 20.246 -11.228 1.00 65.28 81 PRO A O 1
ATOM 661 N N . ASP A 1 85 ? -42.879 18.420 -10.057 1.00 64.89 82 ASP A N 1
ATOM 662 C CA . ASP A 1 85 ? -42.735 19.200 -8.824 1.00 71.95 82 ASP A CA 1
ATOM 663 C C . ASP A 1 85 ? -41.847 18.524 -7.784 1.00 71.70 82 ASP A C 1
ATOM 664 O O . ASP A 1 85 ? -41.970 18.868 -6.604 1.00 76.21 82 ASP A O 1
ATOM 669 N N . ALA A 1 86 ? -40.972 17.589 -8.150 1.00 68.30 83 ALA A N 1
ATOM 670 C CA . ALA A 1 86 ? -40.247 16.839 -7.131 1.00 66.11 83 ALA A CA 1
ATOM 671 C C . ALA A 1 86 ? -38.830 16.524 -7.586 1.00 61.17 83 ALA A C 1
ATOM 672 O O . ALA A 1 86 ? -38.635 15.791 -8.560 1.00 60.96 83 ALA A O 1
ATOM 674 N N . ASN A 1 87 ? -37.852 17.080 -6.876 1.00 57.86 84 ASN A N 1
ATOM 675 C CA . ASN A 1 87 ? -36.481 16.595 -6.873 1.00 50.07 84 ASN A CA 1
ATOM 676 C C . ASN A 1 87 ? -36.104 16.264 -5.435 1.00 47.32 84 ASN A C 1
ATOM 677 O O . ASN A 1 87 ? -36.629 16.864 -4.492 1.00 45.99 84 ASN A O 1
ATOM 682 N N . VAL A 1 88 ? -35.201 15.304 -5.263 1.00 43.50 85 VAL A N 1
ATOM 683 C CA . VAL A 1 88 ? -34.779 14.859 -3.938 1.00 40.22 85 VAL A CA 1
ATOM 684 C C . VAL A 1 88 ? -33.355 15.348 -3.710 1.00 38.77 85 VAL A C 1
ATOM 685 O O . VAL A 1 88 ? -32.406 14.832 -4.313 1.00 30.34 85 VAL A O 1
ATOM 689 N N . ALA A 1 89 ? -33.208 16.343 -2.838 1.00 38.82 86 ALA A N 1
ATOM 690 C CA . ALA A 1 89 ? -31.897 16.906 -2.550 1.00 39.75 86 ALA A CA 1
ATOM 691 C C . ALA A 1 89 ? -31.023 15.879 -1.828 1.00 40.85 86 ALA A C 1
ATOM 692 O O . ALA A 1 89 ? -31.532 15.046 -1.072 1.00 40.03 86 ALA A O 1
ATOM 694 N N . PRO A 1 90 ? -29.710 15.914 -2.042 1.00 41.01 87 PRO A N 1
ATOM 695 C CA . PRO A 1 90 ? -28.849 14.868 -1.489 1.00 37.11 87 PRO A CA 1
ATOM 696 C C . PRO A 1 90 ? -28.326 15.178 -0.098 1.00 36.12 87 PRO A C 1
ATOM 697 O O . PRO A 1 90 ? -28.220 16.332 0.320 1.00 35.29 87 PRO A O 1
ATOM 701 N N . GLU A 1 91 ? -27.999 14.107 0.624 1.00 37.11 88 GLU A N 1
ATOM 702 C CA . GLU A 1 91 ? -27.171 14.216 1.816 1.00 36.45 88 GLU A CA 1
ATOM 703 C C . GLU A 1 91 ? -25.709 14.195 1.395 1.00 35.65 88 GLU A C 1
ATOM 704 O O . GLU A 1 91 ? -25.312 13.382 0.556 1.00 36.82 88 GLU A O 1
ATOM 710 N N . VAL A 1 92 ? -24.908 15.091 1.963 1.00 35.01 89 VAL A N 1
ATOM 711 C CA . VAL A 1 92 ? -23.488 15.171 1.649 1.00 34.67 89 VAL A CA 1
ATOM 712 C C . VAL A 1 92 ? -22.702 15.064 2.948 1.00 38.88 89 VAL A C 1
ATOM 713 O O . VAL A 1 92 ? -22.895 15.871 3.865 1.00 43.34 89 VAL A O 1
ATOM 717 N N . THR A 1 93 ? -21.819 14.069 3.026 1.00 36.30 90 THR A N 1
ATOM 718 C CA . THR A 1 93 ? -20.952 13.870 4.179 1.00 33.75 90 THR A CA 1
ATOM 719 C C . THR A 1 93 ? -19.511 13.799 3.699 1.00 32.52 90 THR A C 1
ATOM 720 O O . THR A 1 93 ? -19.213 13.100 2.724 1.00 29.65 90 THR A O 1
ATOM 724 N N . VAL A 1 94 ? -18.623 14.524 4.374 1.00 32.21 91 VAL A N 1
ATOM 725 C CA . VAL A 1 94 ? -17.195 14.500 4.082 1.00 29.40 91 VAL A CA 1
ATOM 726 C C . VAL A 1 94 ? -16.478 13.870 5.266 1.00 32.47 91 VAL A C 1
ATOM 727 O O . VAL A 1 94 ? -16.665 14.294 6.413 1.00 39.53 91 VAL A O 1
ATOM 731 N N . LEU A 1 95 ? -15.667 12.856 4.987 1.00 31.38 92 LEU A N 1
ATOM 732 C CA . LEU A 1 95 ? -14.967 12.123 6.030 1.00 31.88 92 LEU A CA 1
ATOM 733 C C . LEU A 1 95 ? -13.734 11.480 5.419 1.00 31.11 92 LEU A C 1
ATOM 734 O O . LEU A 1 95 ? -13.661 11.262 4.207 1.00 31.43 92 LEU A O 1
ATOM 739 N N . SER A 1 96 ? -12.764 11.183 6.275 1.00 32.46 93 SER A N 1
ATOM 740 C CA . SER A 1 96 ? -11.558 10.507 5.828 1.00 31.39 93 SER A CA 1
ATOM 741 C C . SER A 1 96 ? -11.791 9.004 5.751 1.00 29.13 93 SER A C 1
ATOM 742 O O . SER A 1 96 ? -12.586 8.435 6.504 1.00 26.91 93 SER A O 1
ATOM 745 N N . ARG A 1 97 ? -11.084 8.364 4.820 1.00 29.37 94 ARG A N 1
ATOM 746 C CA . ARG A 1 97 ? -11.172 6.915 4.685 1.00 27.88 94 ARG A CA 1
ATOM 747 C C . ARG A 1 97 ? -10.540 6.203 5.874 1.00 31.63 94 ARG A C 1
ATOM 748 O O . ARG A 1 97 ? -11.013 5.135 6.280 1.00 32.44 94 ARG A O 1
ATOM 756 N N . SER A 1 98 ? -9.491 6.777 6.446 1.00 30.29 95 SER A N 1
ATOM 757 C CA . SER A 1 98 ? -8.735 6.191 7.540 1.00 34.20 95 SER A CA 1
ATOM 758 C C . SER A 1 98 ? -8.530 7.232 8.627 1.00 33.66 95 SER A C 1
ATOM 759 O O . SER A 1 98 ? -8.737 8.428 8.395 1.00 33.52 95 SER A O 1
ATOM 762 N N . PRO A 1 99 ? -8.155 6.807 9.834 1.00 28.92 96 PRO A N 1
ATOM 763 C CA . PRO A 1 99 ? -7.765 7.775 10.867 1.00 33.51 96 PRO A CA 1
ATOM 764 C C . PRO A 1 99 ? -6.671 8.704 10.361 1.00 32.53 96 PRO A C 1
ATOM 765 O O . PRO A 1 99 ? -5.691 8.271 9.750 1.00 31.25 96 PRO A O 1
ATOM 769 N N . VAL A 1 100 ? -6.852 9.995 10.613 1.00 32.42 97 VAL A N 1
ATOM 770 C CA . VAL A 1 100 ? -6.007 11.029 10.028 1.00 34.76 97 VAL A CA 1
ATOM 771 C C . VAL A 1 100 ? -4.768 11.215 10.895 1.00 38.13 97 VAL A C 1
ATOM 772 O O . VAL A 1 100 ? -4.872 11.546 12.080 1.00 39.97 97 VAL A O 1
ATOM 776 N N . ASN A 1 101 ? -3.597 11.000 10.301 1.00 36.97 98 ASN A N 1
ATOM 777 C CA . ASN A 1 101 ? -2.316 11.279 10.936 1.00 35.23 98 ASN A CA 1
ATOM 778 C C . ASN A 1 101 ? -1.554 12.265 10.065 1.00 35.17 98 ASN A C 1
ATOM 779 O O . ASN A 1 101 ? -1.486 12.094 8.842 1.00 32.74 98 ASN A O 1
ATOM 784 N N . LEU A 1 102 ? -0.995 13.296 10.693 1.00 32.62 99 LEU A N 1
ATOM 785 C CA . LEU A 1 102 ? -0.281 14.328 9.954 1.00 32.51 99 LEU A CA 1
ATOM 786 C C . LEU A 1 102 ? 0.883 13.727 9.176 1.00 33.92 99 LEU A C 1
ATOM 787 O O . LEU A 1 102 ? 1.627 12.884 9.686 1.00 35.71 99 LEU A O 1
ATOM 792 N N . GLY A 1 103 ? 1.032 14.160 7.925 1.00 33.87 100 GLY A N 1
ATOM 793 C CA . GLY A 1 103 ? 2.093 13.659 7.073 1.00 24.76 100 GLY A CA 1
ATOM 794 C C . GLY A 1 103 ? 1.883 12.263 6.532 1.00 33.66 100 GLY A C 1
ATOM 795 O O . GLY A 1 103 ? 2.777 11.734 5.863 1.00 24.88 100 GLY A O 1
ATOM 796 N N . GLU A 1 104 ? 0.727 11.653 6.785 1.00 32.56 101 GLU A N 1
ATOM 797 C CA . GLU A 1 104 ? 0.442 10.284 6.370 1.00 30.87 101 GLU A CA 1
ATOM 798 C C . GLU A 1 104 ? -0.643 10.288 5.305 1.00 31.23 101 GLU A C 1
ATOM 799 O O . GLU A 1 104 ? -1.785 10.664 5.608 1.00 31.51 101 GLU A O 1
ATOM 805 N N . PRO A 1 105 ? -0.349 9.872 4.072 1.00 27.37 102 PRO A N 1
ATOM 806 C CA . PRO A 1 105 ? -1.335 9.988 2.988 1.00 30.27 102 PRO A CA 1
ATOM 807 C C . PRO A 1 105 ? -2.657 9.321 3.339 1.00 30.11 102 PRO A C 1
ATOM 808 O O . PRO A 1 105 ? -2.697 8.210 3.872 1.00 29.95 102 PRO A O 1
ATOM 812 N N . ASN A 1 106 ? -3.748 10.020 3.031 1.00 29.04 103 ASN A N 1
ATOM 813 C CA . ASN A 1 106 ? -5.093 9.564 3.340 1.00 25.76 103 ASN A CA 1
ATOM 814 C C . ASN A 1 106 ? -6.006 9.917 2.172 1.00 28.77 103 ASN A C 1
ATOM 815 O O . ASN A 1 106 ? -5.566 10.454 1.150 1.00 25.67 103 ASN A O 1
ATOM 820 N N . ILE A 1 107 ? -7.294 9.614 2.324 1.00 28.82 104 ILE A N 1
ATOM 821 C CA . ILE A 1 107 ? -8.284 9.853 1.280 1.00 25.18 104 ILE A CA 1
ATOM 822 C C . ILE A 1 107 ? -9.521 10.475 1.912 1.00 25.95 104 ILE A C 1
ATOM 823 O O . ILE A 1 107 ? -10.080 9.923 2.866 1.00 29.21 104 ILE A O 1
ATOM 828 N N . LEU A 1 108 ? -9.947 11.621 1.386 1.00 25.36 105 LEU A N 1
ATOM 829 C CA . LEU A 1 108 ? -11.205 12.230 1.794 1.00 24.35 105 LEU A CA 1
ATOM 830 C C . LEU A 1 108 ? -12.337 11.654 0.955 1.00 29.32 105 LEU A C 1
ATOM 831 O O . LEU A 1 108 ? -12.218 11.545 -0.270 1.00 27.24 105 LEU A O 1
ATOM 836 N N . ILE A 1 109 ? -13.427 11.278 1.616 1.00 28.61 106 ILE A N 1
ATOM 837 C CA . ILE A 1 109 ? -14.595 10.704 0.959 1.00 25.03 106 ILE A CA 1
ATOM 838 C C . ILE A 1 109 ? -15.713 11.734 0.995 1.00 28.82 106 ILE A C 1
ATOM 839 O O . ILE A 1 109 ? -16.096 12.207 2.073 1.00 33.59 106 ILE A O 1
ATOM 844 N N . CYS A 1 110 ? -16.235 12.083 -0.176 1.00 26.87 107 CYS A N 1
ATOM 845 C CA . CYS A 1 110 ? -17.440 12.899 -0.275 1.00 28.96 107 CYS A CA 1
ATOM 846 C C . CYS A 1 110 ? -18.596 11.962 -0.600 1.00 31.17 107 CYS A C 1
ATOM 847 O O . CYS A 1 110 ? -18.712 11.472 -1.729 1.00 31.79 107 CYS A O 1
ATOM 850 N N . PHE A 1 111 ? -19.440 11.706 0.396 1.00 26.82 108 PHE A N 1
ATOM 851 C CA . PHE A 1 111 ? -20.525 10.738 0.285 1.00 28.74 108 PHE A CA 1
ATOM 852 C C . PHE A 1 111 ? -21.822 11.482 -0.011 1.00 30.56 108 PHE A C 1
ATOM 853 O O . PHE A 1 111 ? -22.383 12.146 0.867 1.00 32.31 108 PHE A O 1
ATOM 861 N N . ILE A 1 112 ? -22.290 11.370 -1.250 1.00 28.50 109 ILE A N 1
ATOM 862 C CA . ILE A 1 112 ? -23.547 11.964 -1.685 1.00 29.40 109 ILE A CA 1
ATOM 863 C C . ILE A 1 112 ? -24.610 10.875 -1.630 1.00 34.38 109 ILE A C 1
ATOM 864 O O . ILE A 1 112 ? -24.455 9.818 -2.253 1.00 37.66 109 ILE A O 1
ATOM 869 N N . ASP A 1 113 ? -25.690 11.126 -0.891 1.00 31.95 110 ASP A N 1
ATOM 870 C CA . ASP A 1 113 ? -26.628 10.074 -0.526 1.00 29.23 110 ASP A CA 1
ATOM 871 C C . ASP A 1 113 ? -28.064 10.567 -0.655 1.00 28.78 110 ASP A C 1
ATOM 872 O O . ASP A 1 113 ? -28.345 11.765 -0.570 1.00 29.08 110 ASP A O 1
ATOM 877 N N . LYS A 1 114 ? -28.972 9.610 -0.863 1.00 28.20 111 LYS A N 1
ATOM 878 C CA . LYS A 1 114 ? -30.420 9.839 -0.794 1.00 31.41 111 LYS A CA 1
ATOM 879 C C . LYS A 1 114 ? -30.877 10.921 -1.771 1.00 32.48 111 LYS A C 1
ATOM 880 O O . LYS A 1 114 ? -31.563 11.874 -1.396 1.00 32.61 111 LYS A O 1
ATOM 886 N N . PHE A 1 115 ? -30.504 10.770 -3.039 1.00 31.22 112 PHE A N 1
ATOM 887 C CA . PHE A 1 115 ? -30.865 11.774 -4.028 1.00 30.84 112 PHE A CA 1
ATOM 888 C C . PHE A 1 115 ? -31.376 11.121 -5.304 1.00 32.90 112 PHE A C 1
ATOM 889 O O . PHE A 1 115 ? -31.151 9.936 -5.566 1.00 34.62 112 PHE A O 1
ATOM 897 N N . SER A 1 116 ? -32.076 11.932 -6.090 1.00 31.74 113 SER A N 1
ATOM 898 C CA . SER A 1 116 ? -32.635 11.598 -7.392 1.00 29.27 113 SER A CA 1
ATOM 899 C C . SER A 1 116 ? -33.112 12.900 -8.026 1.00 33.26 113 SER A C 1
ATOM 900 O O . SER A 1 116 ? -33.652 13.762 -7.321 1.00 34.04 113 SER A O 1
ATOM 903 N N . PRO A 1 117 ? -32.936 13.094 -9.344 1.00 31.87 114 PRO A N 1
ATOM 904 C CA . PRO A 1 117 ? -32.423 12.160 -10.353 1.00 27.02 114 PRO A CA 1
ATOM 905 C C . PRO A 1 117 ? -30.923 11.893 -10.229 1.00 33.40 114 PRO A C 1
ATOM 906 O O . PRO A 1 117 ? -30.227 12.644 -9.544 1.00 26.25 114 PRO A O 1
ATOM 910 N N . PRO A 1 118 ? -30.437 10.824 -10.871 1.00 28.00 115 PRO A N 1
ATOM 911 C CA . PRO A 1 118 ? -28.991 10.519 -10.818 1.00 26.18 115 PRO A CA 1
ATOM 912 C C . PRO A 1 118 ? -28.168 11.443 -11.707 1.00 27.31 115 PRO A C 1
ATOM 913 O O . PRO A 1 118 ? -27.641 11.064 -12.759 1.00 29.36 115 PRO A O 1
ATOM 917 N N . VAL A 1 119 ? -28.054 12.698 -11.276 1.00 31.43 116 VAL A N 1
ATOM 918 C CA . VAL A 1 119 ? -27.198 13.676 -11.939 1.00 33.04 116 VAL A CA 1
ATOM 919 C C . VAL A 1 119 ? -26.700 14.667 -10.899 1.00 35.18 116 VAL A C 1
ATOM 920 O O . VAL A 1 119 ? -27.494 15.310 -10.202 1.00 38.45 116 VAL A O 1
ATOM 924 N N . VAL A 1 120 ? -25.378 14.788 -10.782 1.00 32.14 117 VAL A N 1
ATOM 925 C CA . VAL A 1 120 ? -24.750 15.687 -9.825 1.00 32.74 117 VAL A CA 1
ATOM 926 C C . VAL A 1 120 ? -23.517 16.305 -10.463 1.00 36.61 117 VAL A C 1
ATOM 927 O O . VAL A 1 120 ? -22.937 15.768 -11.409 1.00 37.59 117 VAL A O 1
ATOM 931 N N . ASN A 1 121 ? -23.121 17.453 -9.924 1.00 38.37 118 ASN A N 1
ATOM 932 C CA . ASN A 1 121 ? -21.868 18.104 -10.279 1.00 44.35 118 ASN A CA 1
ATOM 933 C C . ASN A 1 121 ? -21.094 18.346 -8.993 1.00 38.85 118 ASN A C 1
ATOM 934 O O . ASN A 1 121 ? -21.539 19.112 -8.131 1.00 37.49 118 ASN A O 1
ATOM 939 N N . VAL A 1 122 ? -19.940 17.695 -8.867 1.00 34.76 119 VAL A N 1
ATOM 940 C CA . VAL A 1 122 ? -19.165 17.672 -7.632 1.00 33.18 119 VAL A CA 1
ATOM 941 C C . VAL A 1 122 ? -17.808 18.315 -7.889 1.00 35.65 119 VAL A C 1
ATOM 942 O O . VAL A 1 122 ? -17.144 18.000 -8.884 1.00 35.56 119 VAL A O 1
ATOM 946 N N . THR A 1 123 ? -17.396 19.203 -6.987 1.00 29.21 120 THR A N 1
ATOM 947 C CA . THR A 1 123 ? -16.099 19.863 -7.064 1.00 30.12 120 THR A CA 1
ATOM 948 C C . THR A 1 123 ? -15.392 19.738 -5.723 1.00 36.20 120 THR A C 1
ATOM 949 O O . THR A 1 123 ? -15.957 20.097 -4.685 1.00 38.46 120 THR A O 1
ATOM 953 N N . TRP A 1 124 ? -14.165 19.221 -5.746 1.00 36.04 121 TRP A N 1
ATOM 954 C CA . TRP A 1 124 ? -13.307 19.237 -4.569 1.00 32.78 121 TRP A CA 1
ATOM 955 C C . TRP A 1 124 ? -12.604 20.583 -4.468 1.00 30.04 121 TRP A C 1
ATOM 956 O O . TRP A 1 124 ? -12.212 21.169 -5.480 1.00 31.92 121 TRP A O 1
ATOM 967 N N . LEU A 1 125 ? -12.444 21.070 -3.240 1.00 38.08 122 LEU A N 1
ATOM 968 C CA . LEU A 1 125 ? -11.786 22.344 -2.982 1.00 37.19 122 LEU A CA 1
ATOM 969 C C . LEU A 1 125 ? -10.745 22.150 -1.891 1.00 37.32 122 LEU A C 1
ATOM 970 O O . LEU A 1 125 ? -11.079 21.726 -0.781 1.00 33.46 122 LEU A O 1
ATOM 975 N N . ARG A 1 126 ? -9.488 22.448 -2.211 1.00 36.58 123 ARG A N 1
ATOM 976 C CA . ARG A 1 126 ? -8.410 22.487 -1.233 1.00 36.40 123 ARG A CA 1
ATOM 977 C C . ARG A 1 126 ? -7.992 23.939 -1.049 1.00 41.70 123 ARG A C 1
ATOM 978 O O . ARG A 1 126 ? -7.507 24.572 -1.994 1.00 42.10 123 ARG A O 1
ATOM 986 N N . ASN A 1 127 ? -8.193 24.462 0.161 1.00 42.43 124 ASN A N 1
ATOM 987 C CA . ASN A 1 127 ? -7.900 25.858 0.485 1.00 43.81 124 ASN A CA 1
ATOM 988 C C . ASN A 1 127 ? -8.698 26.824 -0.389 1.00 45.37 124 ASN A C 1
ATOM 989 O O . ASN A 1 127 ? -8.238 27.926 -0.696 1.00 46.13 124 ASN A O 1
ATOM 994 N N . GLY A 1 128 ? -9.898 26.417 -0.796 1.00 44.09 125 GLY A N 1
ATOM 995 C CA . GLY A 1 128 ? -10.798 27.289 -1.522 1.00 47.42 125 GLY A CA 1
ATOM 996 C C . GLY A 1 128 ? -10.645 27.303 -3.026 1.00 50.68 125 GLY A C 1
ATOM 997 O O . GLY A 1 128 ? -11.265 28.148 -3.683 1.00 53.55 125 GLY A O 1
ATOM 998 N N . ARG A 1 129 ? -9.843 26.408 -3.594 1.00 51.26 126 ARG A N 1
ATOM 999 C CA . ARG A 1 129 ? -9.685 26.337 -5.037 1.00 55.04 126 ARG A CA 1
ATOM 1000 C C . ARG A 1 129 ? -9.848 24.904 -5.518 1.00 47.05 126 ARG A C 1
ATOM 1001 O O . ARG A 1 129 ? -9.464 23.960 -4.820 1.00 43.84 126 ARG A O 1
ATOM 1009 N N . PRO A 1 130 ? -10.427 24.717 -6.705 1.00 45.49 127 PRO A N 1
ATOM 1010 C CA . PRO A 1 130 ? -10.721 23.360 -7.181 1.00 42.51 127 PRO A CA 1
ATOM 1011 C C . PRO A 1 130 ? -9.466 22.521 -7.365 1.00 40.98 127 PRO A C 1
ATOM 1012 O O . PRO A 1 130 ? -8.383 23.027 -7.666 1.00 45.02 127 PRO A O 1
ATOM 1016 N N . VAL A 1 131 ? -9.631 21.215 -7.167 1.00 34.74 128 VAL A N 1
ATOM 1017 C CA . VAL A 1 131 ? -8.563 20.236 -7.323 1.00 34.24 128 VAL A CA 1
ATOM 1018 C C . VAL A 1 131 ? -9.074 19.132 -8.236 1.00 33.46 128 VAL A C 1
ATOM 1019 O O . VAL A 1 131 ? -10.015 18.413 -7.878 1.00 33.05 128 VAL A O 1
ATOM 1023 N N . THR A 1 132 ? -8.464 19.003 -9.411 1.00 38.75 129 THR A N 1
ATOM 1024 C CA . THR A 1 132 ? -8.812 17.965 -10.371 1.00 39.35 129 THR A CA 1
ATOM 1025 C C . THR A 1 132 ? -7.796 16.831 -10.396 1.00 41.68 129 THR A C 1
ATOM 1026 O O . THR A 1 132 ? -7.890 15.944 -11.251 1.00 41.27 129 THR A O 1
ATOM 1030 N N . GLU A 1 133 ? -6.835 16.837 -9.478 1.00 43.96 130 GLU A N 1
ATOM 1031 C CA . GLU A 1 133 ? -5.767 15.850 -9.441 1.00 47.29 130 GLU A CA 1
ATOM 1032 C C . GLU A 1 133 ? -5.921 14.956 -8.219 1.00 40.64 130 GLU A C 1
ATOM 1033 O O . GLU A 1 133 ? -6.284 15.426 -7.136 1.00 39.13 130 GLU A O 1
ATOM 1039 N N . GLY A 1 134 ? -5.625 13.671 -8.394 1.00 37.84 131 GLY A N 1
ATOM 1040 C CA . GLY A 1 134 ? -5.797 12.724 -7.307 1.00 26.73 131 GLY A CA 1
ATOM 1041 C C . GLY A 1 134 ? -7.231 12.584 -6.855 1.00 29.62 131 GLY A C 1
ATOM 1042 O O . GLY A 1 134 ? -7.484 12.358 -5.667 1.00 30.41 131 GLY A O 1
ATOM 1043 N N . VAL A 1 135 ? -8.183 12.732 -7.771 1.00 30.92 132 VAL A N 1
ATOM 1044 C CA . VAL A 1 135 ? -9.599 12.578 -7.472 1.00 30.14 132 VAL A CA 1
ATOM 1045 C C . VAL A 1 135 ? -10.136 11.400 -8.271 1.00 32.71 132 VAL A C 1
ATOM 1046 O O . VAL A 1 135 ? -9.726 11.171 -9.414 1.00 37.02 132 VAL A O 1
ATOM 1050 N N . SER A 1 136 ? -11.040 10.644 -7.656 1.00 33.85 133 SER A N 1
ATOM 1051 C CA . SER A 1 136 ? -11.740 9.555 -8.314 1.00 32.05 133 SER A CA 1
ATOM 1052 C C . SER A 1 136 ? -13.221 9.669 -7.985 1.00 32.01 133 SER A C 1
ATOM 1053 O O . SER A 1 136 ? -13.635 10.494 -7.166 1.00 28.40 133 SER A O 1
ATOM 1056 N N . GLU A 1 137 ? -14.028 8.827 -8.626 1.00 29.68 134 GLU A N 1
ATOM 1057 C CA . GLU A 1 137 ? -15.470 8.983 -8.510 1.00 28.20 134 GLU A CA 1
ATOM 1058 C C . GLU A 1 137 ? -16.159 7.714 -8.989 1.00 28.18 134 GLU A C 1
ATOM 1059 O O . GLU A 1 137 ? -15.726 7.097 -9.966 1.00 31.62 134 GLU A O 1
ATOM 1065 N N . THR A 1 138 ? -17.217 7.329 -8.283 1.00 26.44 135 THR A N 1
ATOM 1066 C CA . THR A 1 138 ? -18.018 6.171 -8.642 1.00 27.57 135 THR A CA 1
ATOM 1067 C C . THR A 1 138 ? -19.208 6.594 -9.497 1.00 29.01 135 THR A C 1
ATOM 1068 O O . THR A 1 138 ? -19.529 7.778 -9.627 1.00 29.76 135 THR A O 1
ATOM 1072 N N . VAL A 1 139 ? -19.873 5.602 -10.084 1.00 27.89 136 VAL A N 1
ATOM 1073 C CA . VAL A 1 139 ? -21.123 5.843 -10.792 1.00 29.67 136 VAL A CA 1
ATOM 1074 C C . VAL A 1 139 ? -22.229 5.979 -9.756 1.00 31.70 136 VAL A C 1
ATOM 1075 O O . VAL A 1 139 ? -21.970 5.930 -8.548 1.00 32.88 136 VAL A O 1
ATOM 1079 N N . PHE A 1 140 ? -23.464 6.149 -10.213 1.00 32.39 137 PHE A N 1
ATOM 1080 C CA . PHE A 1 140 ? -24.594 6.306 -9.303 1.00 28.82 137 PHE A CA 1
ATOM 1081 C C . PHE A 1 140 ? -24.979 4.940 -8.752 1.00 30.21 137 PHE A C 1
ATOM 1082 O O . PHE A 1 140 ? -25.468 4.077 -9.488 1.00 29.16 137 PHE A O 1
ATOM 1090 N N . LEU A 1 141 ? -24.757 4.743 -7.464 1.00 29.62 138 LEU A N 1
ATOM 1091 C CA . LEU A 1 141 ? -24.984 3.460 -6.821 1.00 24.60 138 LEU A CA 1
ATOM 1092 C C . LEU A 1 141 ? -26.422 3.349 -6.327 1.00 25.67 138 LEU A C 1
ATOM 1093 O O . LEU A 1 141 ? -27.036 4.352 -5.951 1.00 27.39 138 LEU A O 1
ATOM 1098 N N . PRO A 1 142 ? -26.981 2.143 -6.321 1.00 27.07 139 PRO A N 1
ATOM 1099 C CA . PRO A 1 142 ? -28.358 1.968 -5.855 1.00 26.17 139 PRO A CA 1
ATOM 1100 C C . PRO A 1 142 ?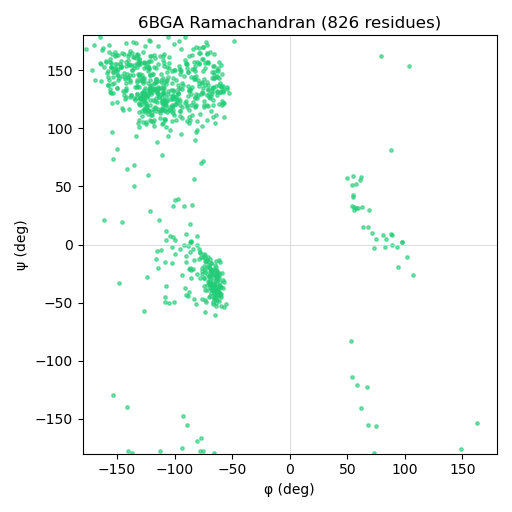 -28.445 1.909 -4.338 1.00 27.95 139 PRO A C 1
ATOM 1101 O O . PRO A 1 142 ? -27.486 1.585 -3.636 1.00 28.32 139 PRO A O 1
ATOM 1105 N N . ARG A 1 143 ? -29.633 2.234 -3.843 1.00 29.06 140 ARG A N 1
ATOM 1106 C CA . ARG A 1 143 ? -30.007 2.057 -2.450 1.00 27.82 140 ARG A CA 1
ATOM 1107 C C . ARG A 1 143 ? -31.086 0.983 -2.359 1.00 29.30 140 ARG A C 1
ATOM 1108 O O . ARG A 1 143 ? -31.482 0.380 -3.360 1.00 36.63 140 ARG A O 1
ATOM 1116 N N . ASP A 1 144 ? -31.568 0.744 -1.138 1.00 31.55 141 ASP A N 1
ATOM 1117 C CA . ASP A 1 144 ? -32.700 -0.161 -0.976 1.00 32.89 141 ASP A CA 1
ATOM 1118 C C . ASP A 1 144 ? -33.972 0.429 -1.568 1.00 34.55 141 ASP A C 1
ATOM 1119 O O . ASP A 1 144 ? -34.812 -0.310 -2.096 1.00 38.42 141 ASP A O 1
ATOM 1124 N N . ASP A 1 145 ? -34.127 1.751 -1.500 1.00 33.69 142 ASP A N 1
ATOM 1125 C CA . ASP A 1 145 ? -35.327 2.406 -2.002 1.00 36.36 142 ASP A CA 1
ATOM 1126 C C . ASP A 1 145 ? -35.156 2.861 -3.446 1.00 36.65 142 ASP A C 1
ATOM 1127 O O . ASP A 1 145 ? -34.451 2.220 -4.232 1.00 32.52 142 ASP A O 1
ATOM 1132 N N . HIS A 1 146 ? -35.798 3.971 -3.795 1.00 36.49 143 HIS A N 1
ATOM 1133 C CA . HIS A 1 146 ? -35.790 4.500 -5.150 1.00 33.91 143 HIS A CA 1
ATOM 1134 C C . HIS A 1 146 ? -34.677 5.509 -5.392 1.00 32.78 143 HIS A C 1
ATOM 1135 O O . HIS A 1 146 ? -34.563 6.026 -6.508 1.00 34.22 143 HIS A O 1
ATOM 1142 N N . LEU A 1 147 ? -33.856 5.797 -4.388 1.00 28.79 144 LEU A N 1
ATOM 1143 C CA . LEU A 1 147 ? -32.878 6.870 -4.463 1.00 28.83 144 LEU A CA 1
ATOM 1144 C C . LEU A 1 147 ? -31.486 6.323 -4.766 1.00 30.90 144 LEU A C 1
ATOM 1145 O O . LEU A 1 147 ? -31.246 5.114 -4.781 1.00 33.75 144 LEU A O 1
ATOM 1150 N N . PHE A 1 148 ? -30.561 7.247 -5.010 1.00 29.14 145 PHE A N 1
ATOM 1151 C CA . PHE A 1 148 ? -29.206 6.918 -5.418 1.00 28.49 145 PHE A CA 1
ATOM 1152 C C . PHE A 1 148 ? -28.200 7.461 -4.412 1.00 28.64 145 PHE A C 1
ATOM 1153 O O . PHE A 1 148 ? -28.502 8.349 -3.610 1.00 31.62 145 PHE A O 1
ATOM 1161 N N . ARG A 1 149 ? -26.989 6.913 -4.474 1.00 28.06 146 ARG A N 1
ATOM 1162 C CA . ARG A 1 149 ? -25.866 7.413 -3.697 1.00 30.20 146 ARG A CA 1
ATOM 1163 C C . ARG A 1 149 ? -24.619 7.376 -4.569 1.00 27.22 146 ARG A C 1
ATOM 1164 O O . ARG A 1 149 ? -24.586 6.716 -5.611 1.00 27.18 146 ARG A O 1
ATOM 1172 N N . LYS A 1 150 ? -23.589 8.099 -4.134 1.00 24.50 147 LYS A N 1
ATOM 1173 C CA . LYS A 1 150 ? -22.413 8.313 -4.965 1.00 25.99 147 LYS A CA 1
ATOM 1174 C C . LYS A 1 150 ? -21.228 8.671 -4.078 1.00 27.70 147 LYS A C 1
ATOM 1175 O O . LYS A 1 150 ? -21.389 9.369 -3.074 1.00 32.61 147 LYS A O 1
ATOM 1181 N N . PHE A 1 151 ? -20.044 8.195 -4.460 1.00 21.48 148 PHE A N 1
ATOM 1182 C CA . PHE A 1 151 ? -18.810 8.461 -3.732 1.00 25.06 148 PHE A CA 1
ATOM 1183 C C . PHE A 1 151 ? -17.863 9.274 -4.602 1.00 28.67 148 PHE A C 1
ATOM 1184 O O . PHE A 1 151 ? -17.631 8.929 -5.765 1.00 29.94 148 PHE A O 1
ATOM 1192 N N . HIS A 1 152 ? -17.315 10.345 -4.037 1.00 26.35 149 HIS A N 1
ATOM 1193 C CA . HIS A 1 152 ? -16.226 11.093 -4.647 1.00 26.26 149 HIS A CA 1
ATOM 1194 C C . HIS A 1 152 ? -15.044 11.098 -3.690 1.00 28.65 149 HIS A C 1
ATOM 1195 O O . HIS A 1 152 ? -15.210 11.320 -2.487 1.00 30.23 149 HIS A O 1
ATOM 1202 N N . TYR A 1 153 ? -13.853 10.842 -4.222 1.00 27.63 150 TYR A N 1
ATOM 1203 C CA . TYR A 1 153 ? -12.663 10.652 -3.410 1.00 28.20 150 TYR A CA 1
ATOM 1204 C C . TYR A 1 153 ? -11.606 11.689 -3.759 1.00 27.56 150 TYR A C 1
ATOM 1205 O O . TYR A 1 153 ? -11.487 12.116 -4.911 1.00 29.33 150 TYR A O 1
ATOM 1214 N N . LEU A 1 154 ? -10.832 12.082 -2.748 1.00 28.19 151 LEU A N 1
ATOM 1215 C CA . LEU A 1 154 ? -9.723 13.015 -2.918 1.00 29.20 151 LEU A CA 1
ATOM 1216 C C . LEU A 1 154 ? -8.554 12.543 -2.069 1.00 30.88 151 LEU A C 1
ATOM 1217 O O . LEU A 1 154 ? -8.663 12.492 -0.840 1.00 29.66 151 LEU A O 1
ATOM 1222 N N . THR A 1 155 ? -7.447 12.193 -2.718 1.00 31.61 152 THR A N 1
ATOM 1223 C CA . THR A 1 155 ? -6.223 11.897 -1.989 1.00 30.32 152 THR A CA 1
ATOM 1224 C C . THR A 1 155 ? -5.622 13.192 -1.460 1.00 28.20 152 THR A C 1
ATOM 1225 O O . THR A 1 155 ? -5.588 14.209 -2.159 1.00 30.94 152 THR A O 1
ATOM 1229 N N . PHE A 1 156 ? -5.156 13.159 -0.214 1.00 28.50 153 PHE A N 1
ATOM 1230 C CA . PHE A 1 156 ? -4.601 14.358 0.394 1.00 27.89 153 PHE A CA 1
ATOM 1231 C C . PHE A 1 156 ? -3.540 13.973 1.414 1.00 29.73 153 PHE A C 1
ATOM 1232 O O . PHE A 1 156 ? -3.452 12.822 1.850 1.00 29.31 153 PHE A O 1
ATOM 1240 N N . LEU A 1 157 ? -2.722 14.959 1.774 1.00 33.18 154 LEU A N 1
ATOM 1241 C CA . LEU A 1 157 ? -1.678 14.794 2.778 1.00 35.36 154 LEU A CA 1
ATOM 1242 C C . LEU A 1 157 ? -2.038 15.637 3.993 1.00 37.37 154 LEU A C 1
ATOM 1243 O O . LEU A 1 157 ? -1.983 16.875 3.918 1.00 38.47 154 LEU A O 1
ATOM 1248 N N . PRO A 1 158 ? -2.418 15.024 5.113 1.00 38.89 155 PRO A N 1
ATOM 1249 C CA . PRO A 1 158 ? -2.955 15.791 6.244 1.00 39.35 155 PRO A CA 1
ATOM 1250 C C . PRO A 1 158 ? -1.964 16.813 6.780 1.00 37.48 155 PRO A C 1
ATOM 1251 O O . PRO A 1 158 ? -0.780 16.523 6.972 1.00 37.06 155 PRO A O 1
ATOM 1255 N N . SER A 1 159 ? -2.472 18.015 7.034 1.00 39.31 156 SER A N 1
ATOM 1256 C CA . SER A 1 159 ? -1.684 19.105 7.585 1.00 40.48 156 SER A CA 1
ATOM 1257 C C . SER A 1 159 ? -2.628 20.064 8.294 1.00 42.41 156 SER A C 1
ATOM 1258 O O . SER A 1 159 ? -3.823 20.123 7.993 1.00 43.20 156 SER A O 1
ATOM 1261 N N . THR A 1 160 ? -2.074 20.818 9.241 1.00 46.00 157 THR A N 1
ATOM 1262 C CA . THR A 1 160 ? -2.859 21.802 9.975 1.00 46.39 157 THR A CA 1
ATOM 1263 C C . THR A 1 160 ? -2.976 23.133 9.243 1.00 50.41 157 THR A C 1
ATOM 1264 O O . THR A 1 160 ? -3.682 24.026 9.724 1.00 52.62 157 THR A O 1
ATOM 1268 N N . ASP A 1 161 ? -2.308 23.287 8.099 1.00 50.60 158 ASP A N 1
ATOM 1269 C CA . ASP A 1 161 ? -2.385 24.518 7.325 1.00 52.45 158 ASP A CA 1
ATOM 1270 C C . ASP A 1 161 ? -3.507 24.510 6.297 1.00 51.49 158 ASP A C 1
ATOM 1271 O O . ASP A 1 161 ? -3.865 25.577 5.785 1.00 54.15 158 ASP A O 1
ATOM 1276 N N . ASP A 1 162 ? -4.071 23.346 5.990 1.00 46.55 159 ASP A N 1
ATOM 1277 C CA . ASP A 1 162 ? -5.013 23.193 4.893 1.00 44.92 159 ASP A CA 1
ATOM 1278 C C . ASP A 1 162 ? -6.425 22.944 5.408 1.00 44.07 159 ASP A C 1
ATOM 1279 O O . ASP A 1 162 ? -6.625 22.422 6.509 1.00 42.34 159 ASP A O 1
ATOM 1284 N N . PHE A 1 163 ? -7.403 23.329 4.592 1.00 42.06 160 PHE A N 1
ATOM 1285 C CA . PHE A 1 163 ? -8.799 22.980 4.800 1.00 38.23 160 PHE A CA 1
ATOM 1286 C C . PHE A 1 163 ? -9.385 22.506 3.478 1.00 35.67 160 PHE A C 1
ATOM 1287 O O . PHE A 1 163 ? -8.848 22.786 2.403 1.00 34.23 160 PHE A O 1
ATOM 1295 N N . TYR A 1 164 ? -10.494 21.776 3.561 1.00 36.81 161 TYR A N 1
ATOM 1296 C CA . TYR A 1 164 ? -11.080 21.157 2.382 1.00 36.39 161 TYR A CA 1
ATOM 1297 C C . TYR A 1 164 ? -12.586 21.369 2.366 1.00 37.26 161 TYR A C 1
ATOM 1298 O O . TYR A 1 164 ? -13.226 21.506 3.412 1.00 37.69 161 TYR A O 1
ATOM 1307 N N . ASP A 1 165 ? -13.143 21.388 1.156 1.00 37.66 162 ASP A N 1
ATOM 1308 C CA . ASP A 1 165 ? -14.574 21.532 0.935 1.00 38.97 162 ASP A CA 1
ATOM 1309 C C . ASP A 1 165 ? -14.977 20.641 -0.229 1.00 36.61 162 ASP A C 1
ATOM 1310 O O . ASP A 1 165 ? -14.293 20.616 -1.256 1.00 39.85 162 ASP A O 1
ATOM 1315 N N . CYS A 1 166 ? -16.073 19.907 -0.071 1.00 31.27 163 CYS A N 1
ATOM 1316 C CA . CYS A 1 166 ? -16.703 19.197 -1.177 1.00 32.35 163 CYS A CA 1
ATOM 1317 C C . CYS A 1 166 ? -17.979 19.943 -1.537 1.00 33.89 163 CYS A C 1
ATOM 1318 O O . CYS A 1 166 ? -18.923 19.985 -0.742 1.00 33.22 163 CYS A O 1
ATOM 1321 N N . GLU A 1 167 ? -18.015 20.514 -2.736 1.00 36.13 164 GLU A N 1
ATOM 1322 C CA . GLU A 1 167 ? -19.171 21.258 -3.213 1.00 39.18 164 GLU A CA 1
ATOM 1323 C C . GLU A 1 167 ? -19.984 20.363 -4.138 1.00 42.80 164 GLU A C 1
ATOM 1324 O O . GLU A 1 167 ? -19.472 19.888 -5.157 1.00 45.21 164 GLU A O 1
ATOM 1330 N N . VAL A 1 168 ? -21.244 20.132 -3.778 1.00 42.67 165 VAL A N 1
ATOM 1331 C CA . VAL A 1 168 ? -22.154 19.294 -4.550 1.00 38.36 165 VAL A CA 1
ATOM 1332 C C . VAL A 1 168 ? -23.275 20.171 -5.085 1.00 38.58 165 VAL A C 1
ATOM 1333 O O . VAL A 1 168 ? -23.898 20.925 -4.328 1.00 40.57 165 VAL A O 1
ATOM 1337 N N . ASP A 1 169 ? -23.526 20.077 -6.388 1.00 36.84 166 ASP A N 1
ATOM 1338 C CA . ASP A 1 169 ? -24.627 20.777 -7.034 1.00 36.71 166 ASP A CA 1
ATOM 1339 C C . ASP A 1 169 ? -25.628 19.751 -7.543 1.00 38.01 166 ASP A C 1
ATOM 1340 O O . ASP A 1 169 ? -25.243 18.749 -8.154 1.00 37.85 166 ASP A O 1
ATOM 1345 N N . HIS A 1 170 ? -26.908 20.002 -7.285 1.00 37.43 167 HIS A N 1
ATOM 1346 C CA . HIS A 1 170 ? -27.959 19.059 -7.638 1.00 40.51 167 HIS A CA 1
ATOM 1347 C C . HIS A 1 170 ? -29.253 19.834 -7.834 1.00 43.27 167 HIS A C 1
ATOM 1348 O O . HIS A 1 170 ? -29.475 20.864 -7.193 1.00 45.76 167 HIS A O 1
ATOM 1355 N N . TRP A 1 171 ? -30.103 19.328 -8.732 1.00 45.83 168 TRP A N 1
ATOM 1356 C CA . TRP A 1 171 ? -31.328 20.038 -9.088 1.00 49.58 168 TRP A CA 1
ATOM 1357 C C . TRP A 1 171 ? -32.281 20.194 -7.912 1.00 50.10 168 TRP A C 1
ATOM 1358 O O . TRP A 1 171 ? -33.126 21.098 -7.932 1.00 52.50 168 TRP A O 1
ATOM 1369 N N . GLY A 1 172 ? -32.175 19.341 -6.895 1.00 51.02 169 GLY A N 1
ATOM 1370 C CA . GLY A 1 172 ? -32.976 19.522 -5.696 1.00 49.16 169 GLY A CA 1
ATOM 1371 C C . GLY A 1 172 ? -32.463 20.577 -4.745 1.00 48.34 169 GLY A C 1
ATOM 1372 O O . GLY A 1 172 ? -33.119 20.858 -3.738 1.00 45.05 169 GLY A O 1
ATOM 1373 N N . LEU A 1 173 ? -31.310 21.166 -5.045 1.00 49.31 170 LEU A N 1
ATOM 1374 C CA . LEU A 1 173 ? -30.697 22.178 -4.200 1.00 50.27 170 LEU A CA 1
ATOM 1375 C C . LEU A 1 173 ? -30.945 23.559 -4.787 1.00 51.53 170 LEU A C 1
ATOM 1376 O O . LEU A 1 173 ? -30.663 23.798 -5.965 1.00 54.16 170 LEU A O 1
ATOM 1381 N N . GLU A 1 174 ? -31.473 24.465 -3.961 1.00 53.62 171 GLU A N 1
ATOM 1382 C CA . GLU A 1 174 ? -31.625 25.850 -4.388 1.00 59.13 171 GLU A CA 1
ATOM 1383 C C . GLU A 1 174 ? -30.276 26.524 -4.596 1.00 57.27 171 GLU A C 1
ATOM 1384 O O . GLU A 1 174 ? -30.181 27.484 -5.369 1.00 55.62 171 GLU A O 1
ATOM 1390 N N . GLU A 1 175 ? -29.229 26.025 -3.937 1.00 54.80 172 GLU A N 1
ATOM 1391 C CA . GLU A 1 175 ? -27.904 26.596 -3.981 1.00 56.34 172 GLU A CA 1
ATOM 1392 C C . GLU A 1 175 ? -26.911 25.459 -3.786 1.00 49.38 172 GLU A C 1
ATOM 1393 O O . GLU A 1 175 ? -27.128 24.614 -2.902 1.00 43.02 172 GLU A O 1
ATOM 1399 N N . PRO A 1 176 ? -25.846 25.395 -4.585 1.00 49.50 173 PRO A N 1
ATOM 1400 C CA . PRO A 1 176 ? -24.847 24.329 -4.404 1.00 46.39 173 PRO A CA 1
ATOM 1401 C C . PRO A 1 176 ? -24.263 24.368 -3.001 1.00 47.70 173 PRO A C 1
ATOM 1402 O O . PRO A 1 176 ? -23.708 25.381 -2.568 1.00 51.98 173 PRO A O 1
ATOM 1406 N N . LEU A 1 177 ? -24.403 23.256 -2.284 1.00 46.38 174 LEU A N 1
ATOM 1407 C CA . LEU A 1 177 ? -23.916 23.165 -0.917 1.00 49.79 174 LEU A CA 1
ATOM 1408 C C . LEU A 1 177 ? -22.513 22.576 -0.898 1.00 47.96 174 LEU A C 1
ATOM 1409 O O . LEU A 1 177 ? -22.208 21.637 -1.639 1.00 49.40 174 LEU A O 1
ATOM 1414 N N . ARG A 1 178 ? -21.661 23.143 -0.051 1.00 47.63 175 ARG A N 1
ATOM 1415 C CA . ARG A 1 178 ? -20.316 22.634 0.173 1.00 45.03 175 ARG A CA 1
ATOM 1416 C C . ARG A 1 178 ? -20.194 22.197 1.624 1.00 40.01 175 ARG A C 1
ATOM 1417 O O . ARG A 1 178 ? -20.632 22.912 2.531 1.00 38.73 175 ARG A O 1
ATOM 1425 N N . LYS A 1 179 ? -19.620 21.017 1.837 1.00 34.04 176 LYS A N 1
ATOM 1426 C CA . LYS A 1 179 ? -19.377 20.493 3.174 1.00 34.84 176 LYS A CA 1
ATOM 1427 C C . LYS A 1 179 ? -17.898 20.630 3.505 1.00 37.01 176 LYS A C 1
ATOM 1428 O O . LYS A 1 179 ? -17.040 20.161 2.750 1.00 36.62 176 LYS A O 1
ATOM 1434 N N . HIS A 1 180 ? -17.610 21.277 4.630 1.00 39.23 177 HIS A N 1
ATOM 1435 C CA . HIS A 1 180 ? -16.250 21.609 5.016 1.00 35.00 177 HIS A CA 1
ATOM 1436 C C . HIS A 1 180 ? -15.573 20.425 5.699 1.00 30.50 177 HIS A C 1
ATOM 1437 O O . HIS A 1 180 ? -16.223 19.520 6.230 1.00 33.13 177 HIS A O 1
ATOM 1444 N N . TRP A 1 181 ? -14.242 20.437 5.667 1.00 31.76 178 TRP A N 1
ATOM 1445 C CA . TRP A 1 181 ? -13.439 19.460 6.389 1.00 34.55 178 TRP A CA 1
ATOM 1446 C C . TRP A 1 181 ? -12.066 20.057 6.652 1.00 36.23 178 TRP A C 1
ATOM 1447 O O . TRP A 1 181 ? -11.454 20.635 5.749 1.00 37.75 178 TRP A O 1
ATOM 1458 N N . GLU A 1 182 ? -11.593 19.917 7.887 1.00 39.59 179 GLU A N 1
ATOM 1459 C CA . GLU A 1 182 ? -10.243 20.323 8.243 1.00 46.08 179 GLU A CA 1
ATOM 1460 C C . GLU A 1 182 ? -9.762 19.449 9.390 1.00 47.49 179 GLU A C 1
ATOM 1461 O O . GLU A 1 182 ? -10.560 18.963 10.196 1.00 48.98 179 GLU A O 1
ATOM 1467 N N . PHE A 1 183 ? -8.448 19.250 9.446 1.00 48.49 180 PHE A N 1
ATOM 1468 C CA . PHE A 1 183 ? -7.864 18.332 10.413 1.00 50.35 180 PHE A CA 1
ATOM 1469 C C . PHE A 1 183 ? -8.029 18.853 11.835 1.00 53.39 180 PHE A C 1
ATOM 1470 O O . PHE A 1 183 ? -7.750 20.021 12.121 1.00 52.17 180 PHE A O 1
ATOM 1478 N N . GLU A 1 184 ? -8.485 17.975 12.723 1.00 63.08 181 GLU A N 1
ATOM 1479 C CA . GLU A 1 184 ? -8.510 18.229 14.155 1.00 70.46 181 GLU A CA 1
ATOM 1480 C C . GLU A 1 184 ? -7.926 17.010 14.850 1.00 77.72 181 GLU A C 1
ATOM 1481 O O . GLU A 1 184 ? -8.330 15.878 14.563 1.00 80.57 181 GLU A O 1
ATOM 1483 N N . GLU A 1 185 ? -6.970 17.239 15.743 1.00 81.13 182 GLU A N 1
ATOM 1484 C CA . GLU A 1 185 ? -6.267 16.145 16.400 1.00 80.75 182 GLU A CA 1
ATOM 1485 C C . GLU A 1 185 ? -7.175 15.424 17.390 1.00 79.70 182 GLU A C 1
ATOM 1486 O O . GLU A 1 185 ? -7.907 14.505 17.020 1.00 76.79 182 GLU A O 1
ATOM 1492 N N . ALA B 2 1 ? -12.496 -14.455 -16.169 1.00 62.22 -24 ALA B N 1
ATOM 1493 C CA . ALA B 2 1 ? -12.670 -15.902 -16.211 1.00 65.31 -24 ALA B CA 1
ATOM 1494 C C . ALA B 2 1 ? -14.056 -16.274 -16.728 1.00 62.95 -24 ALA B C 1
ATOM 1495 O O . ALA B 2 1 ? -14.382 -16.030 -17.889 1.00 63.87 -24 ALA B O 1
ATOM 1497 N N . ASP B 2 2 ? -14.870 -16.864 -15.855 1.00 57.95 -23 ASP B N 1
ATOM 1498 C CA . ASP B 2 2 ? -16.199 -17.311 -16.249 1.00 53.03 -23 ASP B CA 1
ATOM 1499 C C . ASP B 2 2 ? -17.126 -16.122 -16.476 1.00 43.01 -23 ASP B C 1
ATOM 1500 O O . ASP B 2 2 ? -17.179 -15.193 -15.664 1.00 41.61 -23 ASP B O 1
ATOM 1505 N N . SER B 2 3 ? -17.860 -16.161 -17.585 1.00 39.07 -22 SER B N 1
ATOM 1506 C CA . SER B 2 3 ? -18.728 -15.061 -17.974 1.00 39.46 -22 SER B CA 1
ATOM 1507 C C . SER B 2 3 ? -20.002 -15.041 -17.140 1.00 39.47 -22 SER B C 1
ATOM 1508 O O . SER B 2 3 ? -20.589 -16.085 -16.840 1.00 29.30 -22 SER B O 1
ATOM 1511 N N . LEU B 2 4 ? -20.425 -13.836 -16.767 1.00 27.43 -21 LEU B N 1
ATOM 1512 C CA . LEU B 2 4 ? -21.643 -13.663 -15.991 1.00 26.40 -21 LEU B CA 1
ATOM 1513 C C . LEU B 2 4 ? -22.854 -13.602 -16.911 1.00 31.89 -21 LEU B C 1
ATOM 1514 O O . LEU B 2 4 ? -22.784 -13.065 -18.020 1.00 29.46 -21 LEU B O 1
ATOM 1519 N N . SER B 2 5 ? -23.963 -14.161 -16.449 1.00 29.90 -20 SER B N 1
ATOM 1520 C CA . SER B 2 5 ? -25.236 -13.949 -17.113 1.00 27.23 -20 SER B CA 1
ATOM 1521 C C . SER B 2 5 ? -25.893 -12.692 -16.555 1.00 25.16 -20 SER B C 1
ATOM 1522 O O . SER B 2 5 ? -25.521 -12.184 -15.495 1.00 22.54 -20 SER B O 1
ATOM 1525 N N . PHE B 2 6 ? -26.865 -12.175 -17.297 1.00 25.26 -19 PHE B N 1
ATOM 1526 C CA . PHE B 2 6 ? -27.497 -10.923 -16.915 1.00 24.90 -19 PHE B CA 1
ATOM 1527 C C . PHE B 2 6 ? -28.974 -10.981 -17.267 1.00 27.45 -19 PHE B C 1
ATOM 1528 O O . PHE B 2 6 ? -29.418 -11.836 -18.036 1.00 30.66 -19 PHE B O 1
ATOM 1536 N N . PHE B 2 7 ? -29.732 -10.058 -16.684 1.00 23.69 -18 PHE B N 1
ATOM 1537 C CA . PHE B 2 7 ? -31.146 -9.926 -16.997 1.00 22.43 -18 PHE B CA 1
ATOM 1538 C C . PHE B 2 7 ? -31.301 -9.072 -18.248 1.00 27.82 -18 PHE B C 1
ATOM 1539 O O . PHE B 2 7 ? -30.826 -7.932 -18.291 1.00 27.13 -18 PHE B O 1
ATOM 1547 N N . SER B 2 8 ? -31.953 -9.626 -19.267 1.00 25.14 -17 SER B N 1
ATOM 1548 C CA . SER B 2 8 ? -32.152 -8.930 -20.528 1.00 21.58 -17 SER B CA 1
ATOM 1549 C C . SER B 2 8 ? -33.430 -8.104 -20.469 1.00 19.48 -17 SER B C 1
ATOM 1550 O O . SER B 2 8 ? -34.463 -8.569 -19.979 1.00 20.04 -17 SER B O 1
ATOM 1553 N N . SER B 2 9 ? -33.349 -6.873 -20.974 1.00 21.05 -16 SER B N 1
ATOM 1554 C CA . SER B 2 9 ? -34.464 -5.942 -20.869 1.00 19.56 -16 SER B CA 1
ATOM 1555 C C . SER B 2 9 ? -35.685 -6.449 -21.625 1.00 21.49 -16 SER B C 1
ATOM 1556 O O . SER B 2 9 ? -35.573 -7.087 -22.676 1.00 20.05 -16 SER B O 1
ATOM 1559 N N . SER B 2 10 ? -36.859 -6.162 -21.070 1.00 19.70 -15 SER B N 1
ATOM 1560 C CA . SER B 2 10 ? -38.135 -6.495 -21.680 1.00 19.51 -15 SER B CA 1
ATOM 1561 C C . SER B 2 10 ? -38.776 -5.233 -22.242 1.00 22.08 -15 SER B C 1
ATOM 1562 O O . SER B 2 10 ? -38.659 -4.150 -21.660 1.00 20.48 -15 SER B O 1
ATOM 1565 N N . ILE B 2 11 ? -39.453 -5.381 -23.371 1.00 20.25 -14 ILE B N 1
ATOM 1566 C CA . ILE B 2 11 ? -40.013 -4.250 -24.100 1.00 26.62 -14 ILE B CA 1
ATOM 1567 C C . ILE B 2 11 ? -41.382 -3.903 -23.534 1.00 26.61 -14 ILE B C 1
ATOM 1568 O O . ILE B 2 11 ? -42.246 -4.776 -23.384 1.00 23.23 -14 ILE B O 1
ATOM 1573 N N . LYS B 2 12 ? -41.580 -2.625 -23.224 1.00 26.55 -13 LYS B N 1
ATOM 1574 C CA . LYS B 2 12 ? -42.875 -2.113 -22.805 1.00 23.18 -13 LYS B CA 1
ATOM 1575 C C . LYS B 2 12 ? -43.653 -1.599 -24.010 1.00 26.51 -13 LYS B C 1
ATOM 1576 O O . LYS B 2 12 ? -43.080 -1.057 -24.960 1.00 24.18 -13 LYS B O 1
ATOM 1582 N N . ARG B 2 13 ? -44.970 -1.775 -23.963 1.00 28.20 -12 ARG B N 1
ATOM 1583 C CA . ARG B 2 13 ? -45.871 -1.333 -25.019 1.00 35.22 -12 ARG B CA 1
ATOM 1584 C C . ARG B 2 13 ? -46.703 -0.155 -24.530 1.00 37.11 -12 ARG B C 1
ATOM 1585 O O . ARG B 2 13 ? -47.224 -0.173 -23.410 1.00 36.01 -12 ARG B O 1
ATOM 1593 N N . GLY B 2 14 ? -46.820 0.868 -25.370 1.00 39.34 -11 GLY B N 1
ATOM 1594 C CA . GLY B 2 14 ? -47.570 2.070 -25.047 1.00 41.01 -11 GLY B CA 1
ATOM 1595 C C . GLY B 2 14 ? -49.028 1.977 -25.438 1.00 42.92 -11 GLY B C 1
ATOM 1596 O O . GLY B 2 14 ? -49.605 0.889 -25.528 1.00 43.63 -11 GLY B O 1
ATOM 1597 N N . GLY B 2 15 ? -49.641 3.141 -25.665 1.00 50.27 -10 GLY B N 1
ATOM 1598 C CA . GLY B 2 15 ? -51.008 3.237 -26.126 1.00 58.47 -10 GLY B CA 1
ATOM 1599 C C . GLY B 2 15 ? -52.000 3.694 -25.078 1.00 64.11 -10 GLY B C 1
ATOM 1600 O O . GLY B 2 15 ? -53.046 4.250 -25.439 1.00 73.49 -10 GLY B O 1
ATOM 1601 N N . GLY B 2 16 ? -51.721 3.472 -23.803 1.00 53.12 -9 GLY B N 1
ATOM 1602 C CA . GLY B 2 16 ? -52.630 3.854 -22.732 1.00 47.60 -9 GLY B CA 1
ATOM 1603 C C . GLY B 2 16 ? -51.953 4.777 -21.739 1.00 41.23 -9 GLY B C 1
ATOM 1604 O O . GLY B 2 16 ? -50.795 4.562 -21.375 1.00 37.76 -9 GLY B O 1
ATOM 1605 N N . SER B 2 17 ? -52.686 5.796 -21.297 1.00 36.38 -8 SER B N 1
ATOM 1606 C CA . SER B 2 17 ? -52.171 6.780 -20.360 1.00 37.24 -8 SER B CA 1
ATOM 1607 C C . SER B 2 17 ? -53.094 6.883 -19.155 1.00 39.15 -8 SER B C 1
ATOM 1608 O O . SER B 2 17 ? -54.284 6.566 -19.223 1.00 40.91 -8 SER B O 1
ATOM 1611 N N . LEU B 2 18 ? -52.526 7.348 -18.046 1.00 38.49 -7 LEU B N 1
ATOM 1612 C CA . LEU B 2 18 ? -53.248 7.495 -16.793 1.00 41.20 -7 LEU B CA 1
ATOM 1613 C C . LEU B 2 18 ? -53.617 8.954 -16.555 1.00 43.52 -7 LEU B C 1
ATOM 1614 O O . LEU B 2 18 ? -52.911 9.872 -16.981 1.00 45.80 -7 LEU B O 1
ATOM 1619 N N . VAL B 2 19 ? -54.734 9.153 -15.869 1.00 46.07 -6 VAL B N 1
ATOM 1620 C CA . VAL B 2 19 ? -55.162 10.503 -15.485 1.00 51.47 -6 VAL B CA 1
ATOM 1621 C C . VAL B 2 19 ? -54.182 11.064 -14.460 1.00 56.94 -6 VAL B C 1
ATOM 1622 O O . VAL B 2 19 ? -53.792 10.342 -13.525 1.00 56.32 -6 VAL B O 1
ATOM 1626 N N . PRO B 2 20 ? -53.737 12.324 -14.601 1.00 65.16 -5 PRO B N 1
ATOM 1627 C CA . PRO B 2 20 ? -52.832 12.998 -13.663 1.00 68.27 -5 PRO B CA 1
ATOM 1628 C C . PRO B 2 20 ? -53.259 12.867 -12.205 1.00 71.28 -5 PRO B C 1
ATOM 1629 O O . PRO B 2 20 ? -52.455 13.192 -11.333 1.00 69.93 -5 PRO B O 1
ATOM 1633 N N . GLY B 2 22 ? -47.805 15.956 -8.865 1.00 69.24 -3 GLY B N 1
ATOM 1634 C CA . GLY B 2 22 ? -47.330 14.996 -9.839 1.00 72.40 -3 GLY B CA 1
ATOM 1635 C C . GLY B 2 22 ? -45.967 14.418 -9.506 1.00 76.30 -3 GLY B C 1
ATOM 1636 O O . GLY B 2 22 ? -45.740 13.959 -8.388 1.00 78.66 -3 GLY B O 1
ATOM 1637 N N . SER B 2 23 ? -45.057 14.453 -10.477 1.00 77.33 -2 SER B N 1
ATOM 1638 C CA . SER B 2 23 ? -43.754 13.829 -10.303 1.00 78.59 -2 SER B CA 1
ATOM 1639 C C . SER B 2 23 ? -42.797 14.324 -11.375 1.00 81.50 -2 SER B C 1
ATOM 1640 O O . SER B 2 23 ? -43.211 14.766 -12.451 1.00 82.01 -2 SER B O 1
ATOM 1643 N N . GLY B 2 24 ? -41.506 14.246 -11.054 1.00 71.81 -1 GLY B N 1
ATOM 1644 C CA . GLY B 2 24 ? -40.445 14.375 -12.033 1.00 67.30 -1 GLY B CA 1
ATOM 1645 C C . GLY B 2 24 ? -39.942 15.776 -12.329 1.00 61.94 -1 GLY B C 1
ATOM 1646 O O . GLY B 2 24 ? -40.328 16.378 -13.333 1.00 62.35 -1 GLY B O 1
ATOM 1647 N N . GLY B 2 25 ? -39.064 16.292 -11.475 1.00 58.33 0 GLY B N 1
ATOM 1648 C CA . GLY B 2 25 ? -38.423 17.558 -11.779 1.00 53.03 0 GLY B CA 1
ATOM 1649 C C . GLY B 2 25 ? -39.337 18.755 -11.579 1.00 50.19 0 GLY B C 1
ATOM 1650 O O . GLY B 2 25 ? -40.300 18.724 -10.813 1.00 49.76 0 GLY B O 1
ATOM 1651 N N . GLY B 2 26 ? -39.013 19.841 -12.280 1.00 48.63 1 GLY B N 1
ATOM 1652 C CA . GLY B 2 26 ? -39.810 21.046 -12.263 1.00 45.78 1 GLY B CA 1
ATOM 1653 C C . GLY B 2 26 ? -40.268 21.440 -13.659 1.00 42.69 1 GLY B C 1
ATOM 1654 O O . GLY B 2 26 ? -39.900 20.825 -14.663 1.00 42.85 1 GLY B O 1
ATOM 1655 N N . GLY B 2 27 ? -41.084 22.495 -13.699 1.00 42.90 2 GLY B N 1
ATOM 1656 C CA . GLY B 2 27 ? -41.549 23.005 -14.979 1.00 45.02 2 GLY B CA 1
ATOM 1657 C C . GLY B 2 27 ? -40.424 23.581 -15.819 1.00 49.82 2 GLY B C 1
ATOM 1658 O O . GLY B 2 27 ? -40.376 23.377 -17.035 1.00 48.86 2 GLY B O 1
ATOM 1659 N N . SER B 2 28 ? -39.499 24.298 -15.181 1.00 55.72 3 SER B N 1
ATOM 1660 C CA . SER B 2 28 ? -38.366 24.874 -15.892 1.00 59.77 3 SER B CA 1
ATOM 1661 C C . SER B 2 28 ? -37.299 23.845 -16.234 1.00 51.87 3 SER B C 1
ATOM 1662 O O . SER B 2 28 ? -36.490 24.090 -17.135 1.00 51.98 3 SER B O 1
ATOM 1665 N N . ARG B 2 29 ? -37.270 22.709 -15.542 1.00 43.67 4 ARG B N 1
ATOM 1666 C CA . ARG B 2 29 ? -36.276 21.667 -15.804 1.00 40.51 4 ARG B CA 1
ATOM 1667 C C . ARG B 2 29 ? -36.871 20.308 -15.471 1.00 34.97 4 ARG B C 1
ATOM 1668 O O . ARG B 2 29 ? -36.647 19.756 -14.387 1.00 32.09 4 ARG B O 1
ATOM 1676 N N . PRO B 2 30 ? -37.641 19.733 -16.389 1.00 36.14 5 PRO B N 1
ATOM 1677 C CA . PRO B 2 30 ? -38.182 18.392 -16.161 1.00 30.79 5 PRO B CA 1
ATOM 1678 C C . PRO B 2 30 ? -37.171 17.314 -16.515 1.00 29.38 5 PRO B C 1
ATOM 1679 O O . PRO B 2 30 ? -36.280 17.508 -17.344 1.00 31.28 5 PRO B O 1
ATOM 1683 N N . TRP B 2 31 ? -37.319 16.163 -15.862 1.00 25.29 6 TRP B N 1
ATOM 1684 C CA . TRP B 2 31 ? -36.507 14.998 -16.179 1.00 29.24 6 TRP B CA 1
ATOM 1685 C C . TRP B 2 31 ? -37.372 13.748 -16.115 1.00 27.73 6 TRP B C 1
ATOM 1686 O O . TRP B 2 31 ? -38.467 13.750 -15.548 1.00 26.80 6 TRP B O 1
ATOM 1697 N N . PHE B 2 32 ? -36.867 12.678 -16.726 1.00 26.75 7 PHE B N 1
ATOM 1698 C CA . PHE B 2 32 ? -37.604 11.430 -16.871 1.00 26.63 7 PHE B CA 1
ATOM 1699 C C . PHE B 2 32 ? -36.632 10.276 -16.692 1.00 28.45 7 PHE B C 1
ATOM 1700 O O . PHE B 2 32 ? -35.595 10.230 -17.359 1.00 20.77 7 PHE B O 1
ATOM 1708 N N . LEU B 2 33 ? -36.964 9.349 -15.795 1.00 26.96 8 LEU B N 1
ATOM 1709 C CA . LEU B 2 33 ? -36.044 8.293 -15.386 1.00 24.99 8 LEU B CA 1
ATOM 1710 C C . LEU B 2 33 ? -36.736 6.941 -15.475 1.00 22.79 8 LEU B C 1
ATOM 1711 O O . LEU B 2 33 ? -37.748 6.713 -14.805 1.00 23.66 8 LEU B O 1
ATOM 1716 N N . GLU B 2 34 ? -36.187 6.050 -16.295 1.00 22.53 9 GLU B N 1
ATOM 1717 C CA . GLU B 2 34 ? -36.597 4.652 -16.339 1.00 23.72 9 GLU B CA 1
ATOM 1718 C C . GLU B 2 34 ? -35.526 3.826 -15.638 1.00 26.16 9 GLU B C 1
ATOM 1719 O O . GLU B 2 34 ? -34.390 3.753 -16.112 1.00 25.17 9 GLU B O 1
ATOM 1725 N N . TYR B 2 35 ? -35.894 3.200 -14.521 1.00 24.65 10 TYR B N 1
ATOM 1726 C CA . TYR B 2 35 ? -34.943 2.627 -13.578 1.00 20.03 10 TYR B CA 1
ATOM 1727 C C . TYR B 2 35 ? -35.388 1.219 -13.210 1.00 22.37 10 TYR B C 1
ATOM 1728 O O . TYR B 2 35 ? -36.550 1.012 -12.847 1.00 23.94 10 TYR B O 1
ATOM 1737 N N . CYS B 2 36 ? -34.472 0.254 -13.301 1.00 24.86 11 CYS B N 1
ATOM 1738 C CA . CYS B 2 36 ? -34.804 -1.138 -13.023 1.00 23.86 11 CYS B CA 1
ATOM 1739 C C . CYS B 2 36 ? -33.702 -1.791 -12.202 1.00 28.52 11 CYS B C 1
ATOM 1740 O O . CYS B 2 36 ? -32.524 -1.725 -12.568 1.00 26.46 11 CYS B O 1
ATOM 1743 N N . LYS B 2 37 ? -34.094 -2.425 -11.099 1.00 17.16 12 LYS B N 1
ATOM 1744 C CA . LYS B 2 37 ? -33.184 -3.175 -10.242 1.00 22.00 12 LYS B CA 1
ATOM 1745 C C . LYS B 2 37 ? -33.632 -4.629 -10.209 1.00 20.84 12 LYS B C 1
ATOM 1746 O O . LYS B 2 37 ? -34.736 -4.932 -9.743 1.00 22.93 12 LYS B O 1
ATOM 1752 N N . SER B 2 38 ? -32.780 -5.519 -10.711 1.00 21.82 13 SER B N 1
ATOM 1753 C CA . SER B 2 38 ? -33.014 -6.957 -10.662 1.00 18.91 13 SER B CA 1
ATOM 1754 C C . SER B 2 38 ? -32.181 -7.526 -9.519 1.00 22.75 13 SER B C 1
ATOM 1755 O O . SER B 2 38 ? -30.947 -7.548 -9.591 1.00 24.44 13 SER B O 1
ATOM 1758 N N . GLU B 2 39 ? -32.853 -7.986 -8.469 1.00 21.17 14 GLU B N 1
ATOM 1759 C CA . GLU B 2 39 ? -32.205 -8.350 -7.217 1.00 22.25 14 GLU B CA 1
ATOM 1760 C C . GLU B 2 39 ? -32.243 -9.861 -7.036 1.00 26.03 14 GLU B C 1
ATOM 1761 O O . GLU B 2 39 ? -33.323 -10.459 -6.997 1.00 29.01 14 GLU B O 1
ATOM 1767 N N . CYS B 2 40 ? -31.064 -10.472 -6.926 1.00 25.09 15 CYS B N 1
ATOM 1768 C CA . CYS B 2 40 ? -30.928 -11.879 -6.573 1.00 22.81 15 CYS B CA 1
ATOM 1769 C C . CYS B 2 40 ? -30.688 -11.957 -5.072 1.00 22.98 15 CYS B C 1
ATOM 1770 O O . CYS B 2 40 ? -29.656 -11.491 -4.575 1.00 23.61 15 CYS B O 1
ATOM 1773 N N . HIS B 2 41 ? -31.631 -12.554 -4.353 1.00 23.13 16 HIS B N 1
ATOM 1774 C CA . HIS B 2 41 ? -31.571 -12.641 -2.898 1.00 22.89 16 HIS B CA 1
ATOM 1775 C C . HIS B 2 41 ? -31.155 -14.045 -2.489 1.00 25.76 16 HIS B C 1
ATOM 1776 O O . HIS B 2 41 ? -31.883 -15.012 -2.739 1.00 28.28 16 HIS B O 1
ATOM 1783 N N . PHE B 2 42 ? -29.987 -14.150 -1.866 1.00 24.66 17 PHE B N 1
ATOM 1784 C CA . PHE B 2 42 ? -29.442 -15.420 -1.399 1.00 23.15 17 PHE B CA 1
ATOM 1785 C C . PHE B 2 42 ? -29.549 -15.440 0.122 1.00 28.71 17 PHE B C 1
ATOM 1786 O O . PHE B 2 42 ? -28.737 -14.826 0.821 1.00 23.97 17 PHE B O 1
ATOM 1794 N N . TYR B 2 43 ? -30.558 -16.147 0.629 1.00 28.02 18 TYR B N 1
ATOM 1795 C CA . TYR B 2 43 ? -30.758 -16.229 2.070 1.00 31.62 18 TYR B CA 1
ATOM 1796 C C . TYR B 2 43 ? -29.799 -17.211 2.723 1.00 39.72 18 TYR B C 1
ATOM 1797 O O . TYR B 2 43 ? -29.447 -17.042 3.896 1.00 44.29 18 TYR B O 1
ATOM 1806 N N . ASN B 2 44 ? -29.369 -18.236 1.988 1.00 38.66 19 ASN B N 1
ATOM 1807 C CA . ASN B 2 44 ? -28.360 -19.176 2.447 1.00 45.82 19 ASN B CA 1
ATOM 1808 C C . ASN B 2 44 ? -27.670 -19.735 1.200 1.00 41.21 19 ASN B C 1
ATOM 1809 O O . ASN B 2 44 ? -27.865 -20.880 0.790 1.00 37.48 19 ASN B O 1
ATOM 1814 N N . GLY B 2 45 ? -26.840 -18.903 0.577 1.00 39.73 20 GLY B N 1
ATOM 1815 C CA . GLY B 2 45 ? -26.204 -19.301 -0.666 1.00 31.37 20 GLY B CA 1
ATOM 1816 C C . GLY B 2 45 ? -27.235 -19.560 -1.743 1.00 30.40 20 GLY B C 1
ATOM 1817 O O . GLY B 2 45 ? -28.237 -18.847 -1.864 1.00 29.77 20 GLY B O 1
ATOM 1818 N N . THR B 2 46 ? -26.998 -20.602 -2.538 1.00 31.07 21 THR B N 1
ATOM 1819 C CA . THR B 2 46 ? -27.948 -21.010 -3.563 1.00 32.14 21 THR B CA 1
ATOM 1820 C C . THR B 2 46 ? -28.968 -22.022 -3.051 1.00 33.87 21 THR B C 1
ATOM 1821 O O . THR B 2 46 ? -29.728 -22.574 -3.852 1.00 34.73 21 THR B O 1
ATOM 1825 N N . GLN B 2 47 ? -29.010 -22.272 -1.738 1.00 29.70 22 GLN B N 1
ATOM 1826 C CA . GLN B 2 47 ? -30.023 -23.172 -1.192 1.00 32.88 22 GLN B CA 1
ATOM 1827 C C . GLN B 2 47 ? -31.412 -22.545 -1.256 1.00 33.80 22 GLN B C 1
ATOM 1828 O O . GLN B 2 47 ? -32.380 -23.205 -1.650 1.00 35.72 22 GLN B O 1
ATOM 1834 N N . ARG B 2 48 ? -31.528 -21.276 -0.867 1.00 32.91 23 ARG B N 1
ATOM 1835 C CA . ARG B 2 48 ? -32.786 -20.538 -0.906 1.00 34.19 23 ARG B CA 1
ATOM 1836 C C . ARG B 2 48 ? -32.534 -19.227 -1.638 1.00 30.82 23 ARG B C 1
ATOM 1837 O O . ARG B 2 48 ? -31.831 -18.351 -1.122 1.00 25.70 23 ARG B O 1
ATOM 1845 N N . VAL B 2 49 ? -33.098 -19.093 -2.837 1.00 30.37 24 VAL B N 1
ATOM 1846 C CA . VAL B 2 49 ? -32.861 -17.940 -3.695 1.00 31.47 24 VAL B CA 1
ATOM 1847 C C . VAL B 2 49 ? -34.198 -17.329 -4.088 1.00 31.52 24 VAL B C 1
ATOM 1848 O O . VAL B 2 49 ? -35.134 -18.049 -4.455 1.00 35.39 24 VAL B O 1
ATOM 1852 N N . ARG B 2 50 ? -34.282 -16.003 -4.012 1.00 26.54 25 ARG B N 1
ATOM 1853 C CA . ARG B 2 50 ? -35.473 -15.256 -4.386 1.00 23.35 25 ARG B CA 1
ATOM 1854 C C . ARG B 2 50 ? -35.077 -14.175 -5.379 1.00 23.86 25 ARG B C 1
ATOM 1855 O O . ARG B 2 50 ? -34.111 -13.441 -5.149 1.00 23.70 25 ARG B O 1
ATOM 1863 N N . LEU B 2 51 ? -35.812 -14.086 -6.483 1.00 26.04 26 LEU B N 1
ATOM 1864 C CA . LEU B 2 51 ? -35.598 -13.048 -7.482 1.00 27.44 26 LEU B CA 1
ATOM 1865 C C . LEU B 2 51 ? -36.650 -11.961 -7.312 1.00 26.51 26 LEU B C 1
ATOM 1866 O O . LEU B 2 51 ? -37.850 -12.251 -7.282 1.00 19.69 26 LEU B O 1
ATOM 1871 N N . LEU B 2 52 ? -36.196 -10.715 -7.197 1.00 19.06 27 LEU B N 1
ATOM 1872 C CA . LEU B 2 52 ? -37.085 -9.567 -7.031 1.00 21.75 27 LEU B CA 1
ATOM 1873 C C . LEU B 2 52 ? -36.659 -8.485 -8.018 1.00 23.58 27 LEU B C 1
ATOM 1874 O O . LEU B 2 52 ? -35.652 -7.803 -7.806 1.00 21.25 27 LEU B O 1
ATOM 1879 N N . VAL B 2 53 ? -37.425 -8.330 -9.094 1.00 24.93 28 VAL B N 1
ATOM 1880 C CA . VAL B 2 53 ? -37.184 -7.299 -10.096 1.00 20.11 28 VAL B CA 1
ATOM 1881 C C . VAL B 2 53 ? -38.090 -6.118 -9.783 1.00 19.31 28 VAL B C 1
ATOM 1882 O O . VAL B 2 53 ? -39.296 -6.293 -9.576 1.00 22.44 28 VAL B O 1
ATOM 1886 N N . ARG B 2 54 ? -37.514 -4.918 -9.735 1.00 20.10 29 ARG B N 1
ATOM 1887 C CA . ARG B 2 54 ? -38.238 -3.721 -9.324 1.00 18.63 29 ARG B CA 1
ATOM 1888 C C . ARG B 2 54 ? -38.084 -2.640 -10.383 1.00 23.90 29 ARG B C 1
ATOM 1889 O O . ARG B 2 54 ? -36.962 -2.318 -10.787 1.00 29.51 29 ARG B O 1
ATOM 1897 N N . TYR B 2 55 ? -39.208 -2.080 -10.824 1.00 23.80 30 TYR B N 1
ATOM 1898 C CA . TYR B 2 55 ? -39.230 -1.056 -11.860 1.00 23.34 30 TYR B CA 1
ATOM 1899 C C . TYR B 2 55 ? -39.615 0.287 -11.257 1.00 17.94 30 TYR B C 1
ATOM 1900 O O . TYR B 2 55 ? -40.619 0.390 -10.543 1.00 24.77 30 TYR B O 1
ATOM 1909 N N . PHE B 2 56 ? -38.819 1.311 -11.553 1.00 17.96 31 PHE B N 1
ATOM 1910 C CA . PHE B 2 56 ? -39.043 2.663 -11.062 1.00 19.94 31 PHE B CA 1
ATOM 1911 C C . PHE B 2 56 ? -39.205 3.615 -12.237 1.00 22.47 31 PHE B C 1
ATOM 1912 O O . PHE B 2 56 ? -38.447 3.549 -13.210 1.00 19.91 31 PHE B O 1
ATOM 1920 N N . TYR B 2 57 ? -40.191 4.503 -12.143 1.00 22.56 32 TYR B N 1
ATOM 1921 C CA . TYR B 2 57 ? -40.297 5.649 -13.036 1.00 23.19 32 TYR B CA 1
ATOM 1922 C C . TYR B 2 57 ? -40.162 6.911 -12.200 1.00 23.35 32 TYR B C 1
ATOM 1923 O O . TYR B 2 57 ? -40.999 7.172 -11.328 1.00 20.54 32 TYR B O 1
ATOM 1932 N N . ASN B 2 58 ? -39.118 7.693 -12.479 1.00 24.03 33 ASN B N 1
ATOM 1933 C CA . ASN B 2 58 ? -38.749 8.842 -11.661 1.00 26.71 33 ASN B CA 1
ATOM 1934 C C . ASN B 2 58 ? -38.574 8.409 -10.208 1.00 20.95 33 ASN B C 1
ATOM 1935 O O . ASN B 2 58 ? -37.669 7.628 -9.899 1.00 30.11 33 ASN B O 1
ATOM 1940 N N . LEU B 2 59 ? -39.437 8.887 -9.314 1.00 28.02 34 LEU B N 1
ATOM 1941 C CA . LEU B 2 59 ? -39.316 8.599 -7.890 1.00 29.02 34 LEU B CA 1
ATOM 1942 C C . LEU B 2 59 ? -40.249 7.491 -7.417 1.00 29.19 34 LEU B C 1
ATOM 1943 O O . LEU B 2 59 ? -40.280 7.198 -6.218 1.00 33.19 34 LEU B O 1
ATOM 1948 N N . GLU B 2 60 ? -40.996 6.864 -8.320 1.00 26.78 35 GLU B N 1
ATOM 1949 C CA . GLU B 2 60 ? -42.096 5.981 -7.953 1.00 29.71 35 GLU B CA 1
ATOM 1950 C C . GLU B 2 60 ? -41.812 4.564 -8.430 1.00 28.49 35 GLU B C 1
ATOM 1951 O O . GLU B 2 60 ? -41.678 4.325 -9.635 1.00 27.89 35 GLU B O 1
ATOM 1957 N N . GLU B 2 61 ? -41.726 3.628 -7.486 1.00 29.00 36 GLU B N 1
ATOM 1958 C CA . GLU B 2 61 ? -41.669 2.211 -7.827 1.00 27.43 36 GLU B CA 1
ATOM 1959 C C . GLU B 2 61 ? -43.056 1.748 -8.256 1.00 27.38 36 GLU B C 1
ATOM 1960 O O . GLU B 2 61 ? -44.004 1.802 -7.465 1.00 26.96 36 GLU B O 1
ATOM 1966 N N . ASN B 2 62 ? -43.181 1.290 -9.505 1.00 25.26 37 ASN B N 1
ATOM 1967 C CA . ASN B 2 62 ? -44.489 0.991 -10.070 1.00 23.66 37 ASN B CA 1
ATOM 1968 C C . ASN B 2 62 ? -44.726 -0.480 -10.382 1.00 29.05 37 ASN B C 1
ATOM 1969 O O . ASN B 2 62 ? -45.888 -0.881 -10.500 1.00 32.17 37 ASN B O 1
ATOM 1974 N N . LEU B 2 63 ? -43.677 -1.290 -10.517 1.00 28.25 38 LEU B N 1
ATOM 1975 C CA . LEU B 2 63 ? -43.854 -2.673 -10.938 1.00 24.90 38 LEU B CA 1
ATOM 1976 C C . LEU B 2 63 ? -42.823 -3.564 -10.263 1.00 25.01 38 LEU B C 1
ATOM 1977 O O . LEU B 2 63 ? -41.678 -3.153 -10.053 1.00 25.23 38 LEU B O 1
ATOM 1982 N N . ARG B 2 64 ? -43.236 -4.788 -9.937 1.00 24.04 39 ARG B N 1
ATOM 1983 C CA . ARG B 2 64 ? -42.351 -5.782 -9.348 1.00 25.73 39 ARG B CA 1
ATOM 1984 C C . ARG B 2 64 ? -42.591 -7.141 -9.988 1.00 22.64 39 ARG B C 1
ATOM 1985 O O . ARG B 2 64 ? -43.699 -7.449 -10.434 1.00 22.95 39 ARG B O 1
ATOM 1993 N N . PHE B 2 65 ? -41.535 -7.952 -10.026 1.00 22.45 40 PHE B N 1
ATOM 1994 C CA . PHE B 2 65 ? -41.649 -9.385 -10.272 1.00 21.60 40 PHE B CA 1
ATOM 1995 C C . PHE B 2 65 ? -41.034 -10.111 -9.086 1.00 22.74 40 PHE B C 1
ATOM 1996 O O . PHE B 2 65 ? -39.827 -10.003 -8.846 1.00 25.83 40 PHE B O 1
ATOM 2004 N N . ASP B 2 66 ? -41.864 -10.846 -8.353 1.00 24.22 41 ASP B N 1
ATOM 2005 C CA . ASP B 2 66 ? -41.444 -11.619 -7.194 1.00 20.13 41 ASP B CA 1
ATOM 2006 C C . ASP B 2 66 ? -41.501 -13.092 -7.571 1.00 22.27 41 ASP B C 1
ATOM 2007 O O . ASP B 2 66 ? -42.564 -13.598 -7.948 1.00 20.93 41 ASP B O 1
ATOM 2012 N N . SER B 2 67 ? -40.357 -13.778 -7.470 1.00 20.63 42 SER B N 1
ATOM 2013 C CA . SER B 2 67 ? -40.306 -15.179 -7.878 1.00 22.02 42 SER B CA 1
ATOM 2014 C C . SER B 2 67 ? -41.203 -16.049 -7.010 1.00 22.06 42 SER B C 1
ATOM 2015 O O . SER B 2 67 ? -41.651 -17.113 -7.453 1.00 23.72 42 SER B O 1
ATOM 2018 N N . ASP B 2 68 ? -41.472 -15.623 -5.773 1.00 22.22 43 ASP B N 1
ATOM 2019 C CA . ASP B 2 68 ? -42.451 -16.316 -4.944 1.00 33.20 43 ASP B CA 1
ATOM 2020 C C . ASP B 2 68 ? -43.875 -16.125 -5.455 1.00 32.78 43 ASP B C 1
ATOM 2021 O O . ASP B 2 68 ? -44.762 -16.910 -5.099 1.00 27.89 43 ASP B O 1
ATOM 2026 N N . VAL B 2 69 ? -44.110 -15.105 -6.276 1.00 22.54 44 VAL B N 1
ATOM 2027 C CA . VAL B 2 69 ? -45.404 -14.931 -6.927 1.00 25.22 44 VAL B CA 1
ATOM 2028 C C . VAL B 2 69 ? -45.440 -15.641 -8.275 1.00 25.51 44 VAL B C 1
ATOM 2029 O O . VAL B 2 69 ? -46.424 -16.306 -8.607 1.00 25.62 44 VAL B O 1
ATOM 2033 N N . GLY B 2 70 ? -44.371 -15.519 -9.058 1.00 22.06 45 GLY B N 1
ATOM 2034 C CA . GLY B 2 70 ? -44.308 -16.118 -10.372 1.00 24.64 45 GLY B CA 1
ATOM 2035 C C . GLY B 2 70 ? -44.835 -15.254 -11.495 1.00 25.29 45 GLY B C 1
ATOM 2036 O O . GLY B 2 70 ? -44.808 -15.691 -12.653 1.00 23.56 45 GLY B O 1
ATOM 2037 N N . GLU B 2 71 ? -45.315 -14.049 -11.195 1.00 21.26 46 GLU B N 1
ATOM 2038 C CA . GLU B 2 71 ? -45.842 -13.149 -12.210 1.00 27.09 46 GLU B CA 1
ATOM 2039 C C . GLU B 2 71 ? -45.516 -11.716 -11.817 1.00 26.58 46 GLU B C 1
ATOM 2040 O O . GLU B 2 71 ? -45.148 -11.432 -10.674 1.00 27.69 46 GLU B O 1
ATOM 2046 N N . PHE B 2 72 ? -45.651 -10.813 -12.784 1.00 24.73 47 PHE B N 1
ATOM 2047 C CA . PHE B 2 72 ? -45.488 -9.395 -12.504 1.00 24.03 47 PHE B CA 1
ATOM 2048 C C . PHE B 2 72 ? -46.702 -8.865 -11.753 1.00 27.12 47 PHE B C 1
ATOM 2049 O O . PHE B 2 72 ? -47.839 -9.261 -12.020 1.00 31.18 47 PHE B O 1
ATOM 2057 N N . ARG B 2 73 ? -46.456 -7.963 -10.806 1.00 25.87 48 ARG B N 1
ATOM 2058 C CA . ARG B 2 73 ? -47.516 -7.344 -10.021 1.00 23.66 48 ARG B CA 1
ATOM 2059 C C . ARG B 2 73 ? -47.296 -5.841 -9.983 1.00 24.72 48 ARG B C 1
ATOM 2060 O O . ARG B 2 73 ? -46.167 -5.380 -9.786 1.00 25.38 48 ARG B O 1
ATOM 2068 N N . ALA B 2 74 ? -48.370 -5.082 -10.168 1.00 22.78 49 ALA B N 1
ATOM 2069 C CA . ALA B 2 74 ? -48.256 -3.632 -10.146 1.00 23.57 49 ALA B CA 1
ATOM 2070 C C . ALA B 2 74 ? -48.128 -3.135 -8.713 1.00 24.26 49 ALA B C 1
ATOM 2071 O O . ALA B 2 74 ? -48.895 -3.538 -7.832 1.00 26.72 49 ALA B O 1
ATOM 2073 N N . VAL B 2 75 ? -47.147 -2.269 -8.478 1.00 21.87 50 VAL B N 1
ATOM 2074 C CA . VAL B 2 75 ? -47.032 -1.595 -7.189 1.00 23.08 50 VAL B CA 1
ATOM 2075 C C . VAL B 2 75 ? -47.865 -0.322 -7.168 1.00 27.22 50 VAL B C 1
ATOM 2076 O O . VAL B 2 75 ? -48.519 -0.015 -6.168 1.00 28.45 50 VAL B O 1
ATOM 2080 N N . THR B 2 76 ? -47.850 0.428 -8.266 1.00 25.58 51 THR B N 1
ATOM 2081 C CA . THR B 2 76 ? -48.753 1.546 -8.483 1.00 26.28 51 THR B CA 1
ATOM 2082 C C . THR B 2 76 ? -49.474 1.331 -9.806 1.00 26.79 51 THR B C 1
ATOM 2083 O O . THR B 2 76 ? -49.134 0.436 -10.585 1.00 21.36 51 THR B O 1
ATOM 2087 N N . GLU B 2 77 ? -50.484 2.166 -10.061 1.00 24.52 52 GLU B N 1
ATOM 2088 C CA . GLU B 2 77 ? -51.257 2.033 -11.290 1.00 25.98 52 GLU B CA 1
ATOM 2089 C C . GLU B 2 77 ? -50.416 2.281 -12.532 1.00 28.39 52 GLU B C 1
ATOM 2090 O O . GLU B 2 77 ? -50.782 1.820 -13.618 1.00 32.17 52 GLU B O 1
ATOM 2096 N N . LEU B 2 78 ? -49.295 2.991 -12.397 1.00 28.98 53 LEU B N 1
ATOM 2097 C CA . LEU B 2 78 ? -48.435 3.247 -13.544 1.00 26.91 53 LEU B CA 1
ATOM 2098 C C . LEU B 2 78 ? -47.801 1.972 -14.085 1.00 25.99 53 LEU B C 1
ATOM 2099 O O . LEU B 2 78 ? -47.390 1.941 -15.250 1.00 25.04 53 LEU B O 1
ATOM 2104 N N . GLY B 2 79 ? -47.724 0.920 -13.274 1.00 23.89 54 GLY B N 1
ATOM 2105 C CA . GLY B 2 79 ? -47.080 -0.308 -13.698 1.00 25.72 54 GLY B CA 1
ATOM 2106 C C . GLY B 2 79 ? -48.048 -1.382 -14.146 1.00 28.25 54 GLY B C 1
ATOM 2107 O O . GLY B 2 79 ? -47.625 -2.419 -14.669 1.00 29.27 54 GLY B O 1
ATOM 2108 N N . ARG B 2 80 ? -49.348 -1.152 -13.953 1.00 26.52 55 ARG B N 1
ATOM 2109 C CA . ARG B 2 80 ? -50.335 -2.173 -14.302 1.00 28.73 55 ARG B CA 1
ATOM 2110 C C . ARG B 2 80 ? -50.346 -2.532 -15.786 1.00 27.78 55 ARG B C 1
ATOM 2111 O O . ARG B 2 80 ? -50.486 -3.729 -16.095 1.00 25.59 55 ARG B O 1
ATOM 2119 N N . PRO B 2 81 ? -50.223 -1.592 -16.738 1.00 28.36 56 PRO B N 1
ATOM 2120 C CA . PRO B 2 81 ? -50.182 -2.016 -18.149 1.00 26.85 56 PRO B CA 1
ATOM 2121 C C . PRO B 2 81 ? -49.034 -2.958 -18.462 1.00 26.64 56 PRO B C 1
ATOM 2122 O O . PRO B 2 81 ? -49.197 -3.877 -19.275 1.00 26.64 56 PRO B O 1
ATOM 2126 N N . ASP B 2 82 ? -47.871 -2.753 -17.839 1.00 27.28 57 ASP B N 1
ATOM 2127 C CA . ASP B 2 82 ? -46.745 -3.653 -18.065 1.00 26.99 57 ASP B CA 1
ATOM 2128 C C . ASP B 2 82 ? -47.008 -5.022 -17.454 1.00 30.50 57 ASP B C 1
ATOM 2129 O O . ASP B 2 82 ? -46.614 -6.048 -18.021 1.00 30.15 57 ASP B O 1
ATOM 2134 N N . ALA B 2 83 ? -47.672 -5.058 -16.297 1.00 19.40 58 ALA B N 1
ATOM 2135 C CA . ALA B 2 83 ? -48.012 -6.335 -15.681 1.00 19.67 58 ALA B CA 1
ATOM 2136 C C . ALA B 2 83 ? -49.010 -7.103 -16.536 1.00 21.33 58 ALA B C 1
ATOM 2137 O O . ALA B 2 83 ? -48.838 -8.301 -16.779 1.00 27.67 58 ALA B O 1
ATOM 2139 N N . GLU B 2 84 ? -50.054 -6.424 -17.016 1.00 21.15 59 GLU B N 1
ATOM 2140 C CA . GLU B 2 84 ? -51.055 -7.097 -17.839 1.00 22.79 59 GLU B CA 1
ATOM 2141 C C . GLU B 2 84 ? -50.467 -7.543 -19.174 1.00 26.26 59 GLU B C 1
ATOM 2142 O O . GLU B 2 84 ? -50.795 -8.627 -19.672 1.00 32.12 59 GLU B O 1
ATOM 2148 N N . ASN B 2 85 ? -49.592 -6.727 -19.764 1.00 21.89 60 ASN B N 1
ATOM 2149 C CA . ASN B 2 85 ? -48.936 -7.118 -21.008 1.00 23.75 60 ASN B CA 1
ATOM 2150 C C . ASN B 2 85 ? -48.005 -8.304 -20.788 1.00 26.13 60 ASN B C 1
ATOM 2151 O O . ASN B 2 85 ? -48.087 -9.311 -21.500 1.00 28.06 60 ASN B O 1
ATOM 2156 N N . TRP B 2 86 ? -47.115 -8.204 -19.799 1.00 22.86 61 TRP B N 1
ATOM 2157 C CA . TRP B 2 86 ? -46.088 -9.226 -19.629 1.00 19.58 61 TRP B CA 1
ATOM 2158 C C . TRP B 2 86 ? -46.648 -10.513 -19.035 1.00 25.64 61 TRP B C 1
ATOM 2159 O O . TRP B 2 86 ? -46.113 -11.595 -19.304 1.00 20.29 61 TRP B O 1
ATOM 2170 N N . ASN B 2 87 ? -47.717 -10.429 -18.238 1.00 20.39 62 ASN B N 1
ATOM 2171 C CA . ASN B 2 87 ? -48.328 -11.647 -17.716 1.00 28.96 62 ASN B CA 1
ATOM 2172 C C . ASN B 2 87 ? -49.128 -12.390 -18.777 1.00 27.44 62 ASN B C 1
ATOM 2173 O O . ASN B 2 87 ? -49.411 -13.579 -18.599 1.00 27.16 62 ASN B O 1
ATOM 2178 N N . SER B 2 88 ? -49.501 -11.721 -19.868 1.00 27.18 63 SER B N 1
ATOM 2179 C CA . SER B 2 88 ? -50.160 -12.388 -20.984 1.00 30.40 63 SER B CA 1
ATOM 2180 C C . SER B 2 88 ? -49.174 -13.100 -21.899 1.00 34.59 63 SER B C 1
ATOM 2181 O O . SER B 2 88 ? -49.599 -13.716 -22.882 1.00 23.03 63 SER B O 1
ATOM 2184 N N . GLN B 2 89 ? -47.876 -13.030 -21.602 1.00 29.39 64 GLN B N 1
ATOM 2185 C CA . GLN B 2 89 ? -46.837 -13.695 -22.381 1.00 27.30 64 GLN B CA 1
ATOM 2186 C C . GLN B 2 89 ? -46.340 -14.897 -21.588 1.00 26.24 64 GLN B C 1
ATOM 2187 O O . GLN B 2 89 ? -45.445 -14.760 -20.738 1.00 23.55 64 GLN B O 1
ATOM 2193 N N . PRO B 2 90 ? -46.895 -16.093 -21.815 1.00 24.47 65 PRO B N 1
ATOM 2194 C CA . PRO B 2 90 ? -46.533 -17.240 -20.964 1.00 23.42 65 PRO B CA 1
ATOM 2195 C C . PRO B 2 90 ? -45.062 -17.602 -21.033 1.00 28.50 65 PRO B C 1
ATOM 2196 O O . PRO B 2 90 ? -44.472 -17.982 -20.014 1.00 28.69 65 PRO B O 1
ATOM 2200 N N . GLU B 2 91 ? -44.454 -17.494 -22.214 1.00 23.26 66 GLU B N 1
ATOM 2201 C CA . GLU B 2 91 ? -43.052 -17.869 -22.365 1.00 25.01 66 GLU B CA 1
ATOM 2202 C C . GLU B 2 91 ? -42.139 -16.911 -21.608 1.00 23.69 66 GLU B C 1
ATOM 2203 O O . GLU B 2 91 ? -41.128 -17.332 -21.034 1.00 22.26 66 GLU B O 1
ATOM 2209 N N . PHE B 2 92 ? -42.480 -15.620 -21.601 1.00 24.17 67 PHE B N 1
ATOM 2210 C CA . PHE B 2 92 ? -41.779 -14.656 -20.758 1.00 24.16 67 PHE B CA 1
ATOM 2211 C C . PHE B 2 92 ? -41.802 -15.099 -19.299 1.00 25.87 67 PHE B C 1
ATOM 2212 O O . PHE B 2 92 ? -40.759 -15.160 -18.637 1.00 20.54 67 PHE B O 1
ATOM 2220 N N . LEU B 2 93 ? -42.992 -15.424 -18.786 1.00 23.87 68 LEU B N 1
ATOM 2221 C CA . LEU B 2 93 ? -43.119 -15.794 -17.380 1.00 25.67 68 LEU B CA 1
ATOM 2222 C C . LEU B 2 93 ? -42.306 -17.041 -17.059 1.00 25.06 68 LEU B C 1
ATOM 2223 O O . LEU B 2 93 ? -41.630 -17.096 -16.025 1.00 25.01 68 LEU B O 1
ATOM 2228 N N . GLU B 2 94 ? -42.349 -18.048 -17.935 1.00 24.48 69 GLU B N 1
ATOM 2229 C CA . GLU B 2 94 ? -41.525 -19.237 -17.734 1.00 26.16 69 GLU B CA 1
ATOM 2230 C C . GLU B 2 94 ? -40.047 -18.873 -17.694 1.00 25.33 69 GLU B C 1
ATOM 2231 O O . GLU B 2 94 ? -39.304 -19.336 -16.821 1.00 24.21 69 GLU B O 1
ATOM 2237 N N . GLN B 2 95 ? -39.606 -18.034 -18.634 1.00 22.10 70 GLN B N 1
ATOM 2238 C CA . GLN B 2 95 ? -38.204 -17.632 -18.679 1.00 21.74 70 GLN B CA 1
ATOM 2239 C C . GLN B 2 95 ? -37.826 -16.813 -17.452 1.00 27.19 70 GLN B C 1
ATOM 2240 O O . GLN B 2 95 ? -36.721 -16.956 -16.916 1.00 33.32 70 GLN B O 1
ATOM 2246 N N . LYS B 2 96 ? -38.735 -15.951 -16.992 1.00 25.29 71 LYS B N 1
ATOM 2247 C CA . LYS B 2 96 ? -38.453 -15.119 -15.826 1.00 26.90 71 LYS B CA 1
ATOM 2248 C C . LYS B 2 96 ? -38.298 -15.969 -14.570 1.00 24.32 71 LYS B C 1
ATOM 2249 O O . LYS B 2 96 ? -37.369 -15.766 -13.780 1.00 25.29 71 LYS B O 1
ATOM 2255 N N . ARG B 2 97 ? -39.200 -16.937 -14.373 1.00 22.90 72 ARG B N 1
ATOM 2256 C CA . ARG B 2 97 ? -39.130 -17.787 -13.187 1.00 25.00 72 ARG B CA 1
ATOM 2257 C C . ARG B 2 97 ? -37.854 -18.616 -13.159 1.00 22.06 72 ARG B C 1
ATOM 2258 O O . ARG B 2 97 ? -37.347 -18.940 -12.079 1.00 32.20 72 ARG B O 1
ATOM 2266 N N . ALA B 2 98 ? -37.322 -18.973 -14.329 1.00 22.26 73 ALA B N 1
ATOM 2267 C CA . ALA B 2 98 ? -36.106 -19.771 -14.405 1.00 30.29 73 ALA B CA 1
ATOM 2268 C C . ALA B 2 98 ? -34.849 -18.971 -14.092 1.00 28.37 73 ALA B C 1
ATOM 2269 O O . ALA B 2 98 ? -33.784 -19.571 -13.911 1.00 28.74 73 ALA B O 1
ATOM 2271 N N . GLU B 2 99 ? -34.945 -17.643 -14.010 1.00 21.35 74 GLU B N 1
ATOM 2272 C CA . GLU B 2 99 ? -33.758 -16.817 -13.826 1.00 26.57 74 GLU B CA 1
ATOM 2273 C C . GLU B 2 99 ? -33.188 -16.892 -12.416 1.00 24.55 74 GLU B C 1
ATOM 2274 O O . GLU B 2 99 ? -32.063 -16.426 -12.202 1.00 28.82 74 GLU B O 1
ATOM 2280 N N . VAL B 2 100 ? -33.918 -17.467 -11.455 1.00 27.24 75 VAL B N 1
ATOM 2281 C CA . VAL B 2 100 ? -33.305 -17.782 -10.167 1.00 25.07 75 VAL B CA 1
ATOM 2282 C C . VAL B 2 100 ? -32.174 -18.781 -10.359 1.00 25.36 75 VAL B C 1
ATOM 2283 O O . VAL B 2 100 ? -31.227 -18.823 -9.564 1.00 25.99 75 VAL B O 1
ATOM 2287 N N . ASP B 2 101 ? -32.245 -19.589 -11.417 1.00 22.93 76 ASP B N 1
ATOM 2288 C CA . ASP B 2 101 ? -31.199 -20.536 -11.779 1.00 23.74 76 ASP B CA 1
ATOM 2289 C C . ASP B 2 101 ? -30.312 -20.019 -12.906 1.00 23.47 76 ASP B C 1
ATOM 2290 O O . ASP B 2 101 ? -29.084 -20.039 -12.787 1.00 23.73 76 ASP B O 1
ATOM 2295 N N . THR B 2 102 ? -30.913 -19.540 -13.998 1.00 30.14 77 THR B N 1
ATOM 2296 C CA . THR B 2 102 ? -30.131 -19.157 -15.168 1.00 27.73 77 THR B CA 1
ATOM 2297 C C . THR B 2 102 ? -29.358 -17.860 -14.965 1.00 26.53 77 THR B C 1
ATOM 2298 O O . THR B 2 102 ? -28.452 -17.569 -15.754 1.00 27.63 77 THR B O 1
ATOM 2302 N N . VAL B 2 103 ? -29.685 -17.071 -13.941 1.00 21.59 78 VAL B N 1
ATOM 2303 C CA . VAL B 2 103 ? -28.959 -15.829 -13.693 1.00 24.53 78 VAL B CA 1
ATOM 2304 C C . VAL B 2 103 ? -28.454 -15.794 -12.256 1.00 23.83 78 VAL B C 1
ATOM 2305 O O . VAL B 2 103 ? -27.250 -15.650 -12.015 1.00 23.11 78 VAL B O 1
ATOM 2309 N N . CYS B 2 104 ? -29.373 -15.925 -11.296 1.00 26.14 79 CYS B N 1
ATOM 2310 C CA . CYS B 2 104 ? -29.022 -15.731 -9.892 1.00 22.22 79 CYS B CA 1
ATOM 2311 C C . CYS B 2 104 ? -28.033 -16.789 -9.413 1.00 26.70 79 CYS B C 1
ATOM 2312 O O . CYS B 2 104 ? -26.916 -16.467 -8.992 1.00 29.74 79 CYS B O 1
ATOM 2315 N N . ARG B 2 105 ? -28.429 -18.063 -9.465 1.00 22.69 80 ARG B N 1
ATOM 2316 C CA . ARG B 2 105 ? -27.534 -19.119 -9.003 1.00 28.12 80 ARG B CA 1
ATOM 2317 C C . ARG B 2 105 ? -26.328 -19.279 -9.923 1.00 30.02 80 ARG B C 1
ATOM 2318 O O . ARG B 2 105 ? -25.256 -19.692 -9.468 1.00 33.94 80 ARG B O 1
ATOM 2326 N N . HIS B 2 106 ? -26.479 -18.952 -11.210 1.00 25.34 81 HIS B N 1
ATOM 2327 C CA . HIS B 2 106 ? -25.339 -18.980 -12.122 1.00 26.47 81 HIS B CA 1
ATOM 2328 C C . HIS B 2 106 ? -24.275 -17.972 -11.700 1.00 23.70 81 HIS B C 1
ATOM 2329 O O . HIS B 2 106 ? -23.084 -18.298 -11.638 1.00 24.38 81 HIS B O 1
ATOM 2336 N N . ASN B 2 107 ? -24.688 -16.737 -11.405 1.00 24.92 82 ASN B N 1
ATOM 2337 C CA . ASN B 2 107 ? -23.718 -15.704 -11.055 1.00 22.54 82 ASN B CA 1
ATOM 2338 C C . ASN B 2 107 ? -23.160 -15.898 -9.651 1.00 25.69 82 ASN B C 1
ATOM 2339 O O . ASN B 2 107 ? -22.020 -15.499 -9.383 1.00 27.56 82 ASN B O 1
ATOM 2344 N N . TYR B 2 108 ? -23.936 -16.499 -8.745 1.00 23.12 83 TYR B N 1
ATOM 2345 C CA . TYR B 2 108 ? -23.443 -16.707 -7.387 1.00 28.07 83 TYR B CA 1
ATOM 2346 C C . TYR B 2 108 ? -22.243 -17.643 -7.374 1.00 28.97 83 TYR B C 1
ATOM 2347 O O . TYR B 2 108 ? -21.259 -17.390 -6.670 1.00 31.22 83 TYR B O 1
ATOM 2356 N N . GLU B 2 109 ? -22.307 -18.732 -8.146 1.00 25.25 84 GLU B N 1
ATOM 2357 C CA . GLU B 2 109 ? -21.199 -19.681 -8.186 1.00 30.10 84 GLU B CA 1
ATOM 2358 C C . GLU B 2 109 ? -19.915 -19.026 -8.677 1.00 32.07 84 GLU B C 1
ATOM 2359 O O . GLU B 2 109 ? -18.820 -19.405 -8.245 1.00 38.15 84 GLU B O 1
ATOM 2365 N N . ILE B 2 110 ? -20.026 -18.041 -9.569 1.00 30.25 85 ILE B N 1
ATOM 2366 C CA . ILE B 2 110 ? -18.848 -17.298 -10.006 1.00 33.24 85 ILE B CA 1
ATOM 2367 C C . ILE B 2 110 ? -18.369 -16.366 -8.899 1.00 31.79 85 ILE B C 1
ATOM 2368 O O . ILE B 2 110 ? -17.182 -16.343 -8.554 1.00 31.95 85 ILE B O 1
ATOM 2373 N N . PHE B 2 111 ? -19.290 -15.591 -8.321 1.00 26.20 86 PHE B N 1
ATOM 2374 C CA . PHE B 2 111 ? -18.932 -14.666 -7.253 1.00 27.05 86 PHE B CA 1
ATOM 2375 C C . PHE B 2 111 ? -18.526 -15.384 -5.973 1.00 31.52 86 PHE B C 1
ATOM 2376 O O . PHE B 2 111 ? -17.828 -14.790 -5.144 1.00 30.77 86 PHE B O 1
ATOM 2384 N N . ASP B 2 112 ? -18.943 -16.641 -5.795 1.00 31.73 87 ASP B N 1
ATOM 2385 C CA . ASP B 2 112 ? -18.514 -17.425 -4.644 1.00 28.70 87 ASP B CA 1
ATOM 2386 C C . ASP B 2 112 ? -17.015 -17.688 -4.646 1.00 30.45 87 ASP B C 1
ATOM 2387 O O . ASP B 2 112 ? -16.475 -18.102 -3.616 1.00 29.44 87 ASP B O 1
ATOM 2392 N N . ASN B 2 113 ? -16.335 -17.456 -5.772 1.00 29.54 88 ASN B N 1
ATOM 2393 C CA . ASN B 2 113 ? -14.908 -17.725 -5.872 1.00 28.92 88 ASN B CA 1
ATOM 2394 C C . ASN B 2 113 ? -14.043 -16.588 -5.341 1.00 30.96 88 ASN B C 1
ATOM 2395 O O . ASN B 2 113 ? -12.877 -16.825 -5.012 1.00 29.81 88 ASN B O 1
ATOM 2400 N N . PHE B 2 114 ? -14.572 -15.367 -5.249 1.00 27.77 89 PHE B N 1
ATOM 2401 C CA . PHE B 2 114 ? -13.720 -14.235 -4.900 1.00 27.82 89 PHE B CA 1
ATOM 2402 C C . PHE B 2 114 ? -14.450 -13.160 -4.102 1.00 28.36 89 PHE B C 1
ATOM 2403 O O . PHE B 2 114 ? -13.841 -12.507 -3.250 1.00 31.68 89 PHE B O 1
ATOM 2411 N N . LEU B 2 115 ? -15.745 -12.963 -4.356 1.00 26.07 90 LEU B N 1
ATOM 2412 C CA . LEU B 2 115 ? -16.482 -11.938 -3.621 1.00 28.34 90 LEU B CA 1
ATOM 2413 C C . LEU B 2 115 ? -16.961 -12.452 -2.267 1.00 30.61 90 LEU B C 1
ATOM 2414 O O . LEU B 2 115 ? -16.804 -11.773 -1.246 1.00 28.26 90 LEU B O 1
ATOM 2419 N N . VAL B 2 116 ? -17.558 -13.644 -2.243 1.00 31.08 91 VAL B N 1
ATOM 2420 C CA . VAL B 2 116 ? -18.058 -14.202 -0.984 1.00 30.71 91 VAL B CA 1
ATOM 2421 C C . VAL B 2 116 ? -16.945 -14.428 0.038 1.00 35.17 91 VAL B C 1
ATOM 2422 O O . VAL B 2 116 ? -17.111 -14.018 1.197 1.00 27.69 91 VAL B O 1
ATOM 2426 N N . PRO B 2 117 ? -15.817 -15.058 -0.299 1.00 37.21 92 PRO B N 1
ATOM 2427 C CA . PRO B 2 117 ? -14.784 -15.307 0.715 1.00 37.68 92 PRO B CA 1
ATOM 2428 C C . PRO B 2 117 ? -13.881 -14.120 1.017 1.00 34.87 92 PRO B C 1
ATOM 2429 O O . PRO B 2 117 ? -12.904 -14.293 1.751 1.00 30.56 92 PRO B O 1
ATOM 2433 N N . ARG B 2 118 ? -14.170 -12.934 0.484 1.00 32.41 93 ARG B N 1
ATOM 2434 C CA . ARG B 2 118 ? -13.299 -11.783 0.692 1.00 28.80 93 ARG B CA 1
ATOM 2435 C C . ARG B 2 118 ? -13.242 -11.402 2.167 1.00 34.31 93 ARG B C 1
ATOM 2436 O O . ARG B 2 118 ? -14.276 -11.269 2.828 1.00 28.98 93 ARG B O 1
ATOM 2444 N N . ARG B 2 119 ? -12.024 -11.224 2.678 1.00 32.88 94 ARG B N 1
ATOM 2445 C CA . ARG B 2 119 ? -11.798 -10.860 4.071 1.00 33.01 94 ARG B CA 1
ATOM 2446 C C . ARG B 2 119 ? -10.688 -9.823 4.149 1.00 33.49 94 ARG B C 1
ATOM 2447 O O . ARG B 2 119 ? -9.600 -10.034 3.606 1.00 39.17 94 ARG B O 1
ATOM 2455 N N . VAL B 2 120 ? -10.963 -8.707 4.819 1.00 28.92 95 VAL B N 1
ATOM 2456 C CA . VAL B 2 120 ? -9.956 -7.697 5.126 1.00 31.38 95 VAL B CA 1
ATOM 2457 C C . VAL B 2 120 ? -9.972 -7.465 6.628 1.00 33.31 95 VAL B C 1
ATOM 2458 O O . VAL B 2 120 ? -11.035 -7.223 7.211 1.00 32.63 95 VAL B O 1
ATOM 2462 N N . GLU B 2 121 ? -8.797 -7.543 7.248 1.00 36.08 96 GLU B N 1
ATOM 2463 C CA . GLU B 2 121 ? -8.718 -7.462 8.697 1.00 34.62 96 GLU B CA 1
ATOM 2464 C C . GLU B 2 121 ? -8.889 -6.017 9.160 1.00 32.13 96 GLU B C 1
ATOM 2465 O O . GLU B 2 121 ? -8.352 -5.096 8.537 1.00 34.21 96 GLU B O 1
ATOM 2471 N N . PRO B 2 122 ? -9.631 -5.787 10.240 1.00 30.68 97 PRO B N 1
ATOM 2472 C CA . PRO B 2 122 ? -9.820 -4.416 10.721 1.00 28.00 97 PRO B CA 1
ATOM 2473 C C . PRO B 2 122 ? -8.584 -3.885 11.426 1.00 26.61 97 PRO B C 1
ATOM 2474 O O . PRO B 2 122 ? -7.816 -4.628 12.042 1.00 31.90 97 PRO B O 1
ATOM 2478 N N . THR B 2 123 ? -8.400 -2.573 11.323 1.00 25.94 98 THR B N 1
ATOM 2479 C CA . THR B 2 123 ? -7.387 -1.855 12.083 1.00 29.72 98 THR B CA 1
ATOM 2480 C C . THR B 2 123 ? -8.061 -1.179 13.270 1.00 30.33 98 THR B C 1
ATOM 2481 O O . THR B 2 123 ? -9.026 -0.428 13.095 1.00 32.47 98 THR B O 1
ATOM 2485 N N . VAL B 2 124 ? -7.558 -1.450 14.471 1.00 32.51 99 VAL B N 1
ATOM 2486 C CA . VAL B 2 124 ? -8.195 -1.017 15.708 1.00 36.10 99 VAL B CA 1
ATOM 2487 C C . VAL B 2 124 ? -7.274 -0.037 16.423 1.00 39.94 99 VAL B C 1
ATOM 2488 O O . VAL B 2 124 ? -6.107 -0.350 16.683 1.00 40.22 99 VAL B O 1
ATOM 2492 N N . THR B 2 125 ? -7.807 1.141 16.751 1.00 42.27 100 THR B N 1
ATOM 2493 C CA . THR B 2 125 ? -7.061 2.184 17.440 1.00 45.49 100 THR B CA 1
ATOM 2494 C C . THR B 2 125 ? -7.957 2.820 18.493 1.00 46.68 100 THR B C 1
ATOM 2495 O O . THR B 2 125 ? -9.157 2.999 18.267 1.00 43.09 100 THR B O 1
ATOM 2499 N N . VAL B 2 126 ? -7.373 3.150 19.644 1.00 46.69 101 VAL B N 1
ATOM 2500 C CA . VAL B 2 126 ? -8.097 3.754 20.756 1.00 43.29 101 VAL B CA 1
ATOM 2501 C C . VAL B 2 126 ? -7.354 5.007 21.201 1.00 45.68 101 VAL B C 1
ATOM 2502 O O . VAL B 2 126 ? -6.152 4.954 21.480 1.00 47.88 101 VAL B O 1
ATOM 2506 N N . TYR B 2 127 ? -8.073 6.131 21.271 1.00 46.36 102 TYR B N 1
ATOM 2507 C CA . TYR B 2 127 ? -7.499 7.400 21.691 1.00 50.75 102 TYR B CA 1
ATOM 2508 C C . TYR B 2 127 ? -8.564 8.236 22.386 1.00 57.02 102 TYR B C 1
ATOM 2509 O O . TYR B 2 127 ? -9.729 8.213 21.964 1.00 55.98 102 TYR B O 1
ATOM 2518 N N . PRO B 2 128 ? -8.208 8.964 23.440 1.00 62.79 103 PRO B N 1
ATOM 2519 C CA . PRO B 2 128 ? -9.168 9.866 24.081 1.00 67.70 103 PRO B CA 1
ATOM 2520 C C . PRO B 2 128 ? -9.325 11.163 23.300 1.00 74.29 103 PRO B C 1
ATOM 2521 O O . PRO B 2 128 ? -8.520 11.505 22.432 1.00 75.81 103 PRO B O 1
ATOM 2525 N N . THR B 2 129 ? -10.396 11.885 23.624 1.00 79.21 104 THR B N 1
ATOM 2526 C CA . THR B 2 129 ? -10.675 13.180 23.020 1.00 83.29 104 THR B CA 1
ATOM 2527 C C . THR B 2 129 ? -11.185 14.137 24.087 1.00 89.47 104 THR B C 1
ATOM 2528 O O . THR B 2 129 ? -11.750 13.718 25.101 1.00 91.08 104 THR B O 1
ATOM 2532 N N . LYS B 2 130 ? -10.982 15.428 23.837 1.00 92.53 105 LYS B N 1
ATOM 2533 C CA . LYS B 2 130 ? -11.421 16.501 24.730 1.00 94.28 105 LYS B CA 1
ATOM 2534 C C . LYS B 2 130 ? -10.927 16.295 26.160 1.00 93.60 105 LYS B C 1
ATOM 2535 O O . LYS B 2 130 ? -11.722 16.086 27.076 1.00 92.23 105 LYS B O 1
ATOM 2541 N N . ASN B 2 138 ? -14.834 12.122 29.872 1.00 80.28 113 ASN B N 1
ATOM 2542 C CA . ASN B 2 138 ? -14.559 12.504 28.492 1.00 78.12 113 ASN B CA 1
ATOM 2543 C C . ASN B 2 138 ? -15.089 11.455 27.520 1.00 68.88 113 ASN B C 1
ATOM 2544 O O . ASN B 2 138 ? -16.030 10.726 27.833 1.00 66.45 113 ASN B O 1
ATOM 2549 N N . LEU B 2 139 ? -14.475 11.379 26.342 1.00 62.93 114 LEU B N 1
ATOM 2550 C CA . LEU B 2 139 ? -14.898 10.465 25.288 1.00 59.70 114 LEU B CA 1
ATOM 2551 C C . LEU B 2 139 ? -13.729 9.580 24.887 1.00 57.07 114 LEU B C 1
ATOM 2552 O O . LEU B 2 139 ? -12.693 10.080 24.434 1.00 59.83 114 LEU B O 1
ATOM 2557 N N . LEU B 2 140 ? -13.897 8.271 25.054 1.00 51.70 115 LEU B N 1
ATOM 2558 C CA . LEU B 2 140 ? -12.925 7.290 24.587 1.00 47.44 115 LEU B CA 1
ATOM 2559 C C . LEU B 2 140 ? -13.353 6.790 23.213 1.00 42.54 115 LEU B C 1
ATOM 2560 O O . LEU B 2 140 ? -14.440 6.222 23.067 1.00 39.34 115 LEU B O 1
ATOM 2565 N N . VAL B 2 141 ? -12.502 6.997 22.213 1.00 40.17 116 VAL B N 1
ATOM 2566 C CA . VAL B 2 141 ? -12.805 6.643 20.831 1.00 36.43 116 VAL B CA 1
ATOM 2567 C C . VAL B 2 141 ? -12.130 5.320 20.499 1.00 38.70 116 VAL B C 1
ATOM 2568 O O . VAL B 2 141 ? -10.919 5.168 20.694 1.00 40.49 116 VAL B O 1
ATOM 2572 N N . CYS B 2 142 ? -12.911 4.364 19.999 1.00 36.46 117 CYS B N 1
ATOM 2573 C CA . CYS B 2 142 ? -12.381 3.122 19.446 1.00 36.17 117 CYS B CA 1
ATOM 2574 C C . CYS B 2 142 ? -12.577 3.168 17.937 1.00 35.58 117 CYS B C 1
ATOM 2575 O O . CYS B 2 142 ? -13.706 3.049 17.447 1.00 26.05 117 CYS B O 1
ATOM 2578 N N . SER B 2 143 ? -11.482 3.347 17.205 1.00 33.72 118 SER B N 1
ATOM 2579 C CA . SER B 2 143 ? -11.525 3.441 15.753 1.00 33.98 118 SER B CA 1
ATOM 2580 C C . SER B 2 143 ? -11.279 2.065 15.147 1.00 28.66 118 SER B C 1
ATOM 2581 O O . SER B 2 143 ? -10.212 1.474 15.346 1.00 26.98 118 SER B O 1
ATOM 2584 N N . VAL B 2 144 ? -12.267 1.556 14.417 1.00 29.43 119 VAL B N 1
ATOM 2585 C CA . VAL B 2 144 ? -12.160 0.289 13.703 1.00 29.77 119 VAL B CA 1
ATOM 2586 C C . VAL B 2 144 ? -12.361 0.598 12.226 1.00 31.23 119 VAL B C 1
ATOM 2587 O O . VAL B 2 144 ? -13.470 0.956 11.806 1.00 34.87 119 VAL B O 1
ATOM 2591 N N . SER B 2 145 ? -11.299 0.460 11.437 1.00 30.40 120 SER B N 1
ATOM 2592 C CA . SER B 2 145 ? -11.301 0.917 10.056 1.00 27.59 120 SER B CA 1
ATOM 2593 C C . SER B 2 145 ? -10.783 -0.169 9.125 1.00 26.32 120 SER B C 1
ATOM 2594 O O . SER B 2 145 ? -10.100 -1.108 9.544 1.00 23.05 120 SER B O 1
ATOM 2597 N N . ASP B 2 146 ? -11.134 -0.022 7.845 1.00 26.98 121 ASP B N 1
ATOM 2598 C CA . ASP B 2 146 ? -10.518 -0.776 6.753 1.00 29.96 121 ASP B CA 1
ATOM 2599 C C . ASP B 2 146 ? -10.738 -2.281 6.914 1.00 27.82 121 ASP B C 1
ATOM 2600 O O . ASP B 2 146 ? -9.794 -3.074 6.926 1.00 32.86 121 ASP B O 1
ATOM 2605 N N . PHE B 2 147 ? -12.003 -2.678 7.033 1.00 23.15 122 PHE B N 1
ATOM 2606 C CA . PHE B 2 147 ? -12.350 -4.081 7.186 1.00 26.43 122 PHE B CA 1
ATOM 2607 C C . PHE B 2 147 ? -13.454 -4.468 6.211 1.00 28.22 122 PHE B C 1
ATOM 2608 O O . PHE B 2 147 ? -14.232 -3.630 5.745 1.00 24.14 122 PHE B O 1
ATOM 2616 N N . TYR B 2 148 ? -13.500 -5.769 5.904 1.00 26.53 123 TYR B N 1
ATOM 2617 C CA . TYR B 2 148 ? -14.538 -6.361 5.071 1.00 25.93 123 TYR B CA 1
ATOM 2618 C C . TYR B 2 148 ? -14.683 -7.819 5.467 1.00 24.97 123 TYR B C 1
ATOM 2619 O O . TYR B 2 148 ? -13.663 -8.477 5.710 1.00 25.70 123 TYR B O 1
ATOM 2628 N N . PRO B 2 149 ? -15.912 -8.361 5.546 1.00 23.10 124 PRO B N 1
ATOM 2629 C CA . PRO B 2 149 ? -17.186 -7.682 5.258 1.00 22.70 124 PRO B CA 1
ATOM 2630 C C . PRO B 2 149 ? -17.667 -6.753 6.368 1.00 25.07 124 PRO B C 1
ATOM 2631 O O . PRO B 2 149 ? -16.901 -6.431 7.276 1.00 26.79 124 PRO B O 1
ATOM 2635 N N . GLY B 2 150 ? -18.934 -6.336 6.286 1.00 26.18 125 GLY B N 1
ATOM 2636 C CA . GLY B 2 150 ? -19.482 -5.388 7.238 1.00 26.33 125 GLY B CA 1
ATOM 2637 C C . GLY B 2 150 ? -19.819 -5.966 8.591 1.00 29.48 125 GLY B C 1
ATOM 2638 O O . GLY B 2 150 ? -19.836 -5.223 9.578 1.00 33.87 125 GLY B O 1
ATOM 2639 N N . ASN B 2 151 ? -20.087 -7.274 8.665 1.00 35.13 126 ASN B N 1
ATOM 2640 C CA . ASN B 2 151 ? -20.417 -7.926 9.927 1.00 39.33 126 ASN B CA 1
ATOM 2641 C C . ASN B 2 151 ? -19.308 -7.729 10.952 1.00 38.49 126 ASN B C 1
ATOM 2642 O O . ASN B 2 151 ? -18.223 -8.303 10.820 1.00 42.07 126 ASN B O 1
ATOM 2647 N N . ILE B 2 152 ? -19.571 -6.925 11.981 1.00 33.87 127 ILE B N 1
ATOM 2648 C CA . ILE B 2 152 ? -18.572 -6.634 13.002 1.00 32.37 127 ILE B CA 1
ATOM 2649 C C . ILE B 2 152 ? -19.289 -6.259 14.290 1.00 36.65 127 ILE B C 1
ATOM 2650 O O . ILE B 2 152 ? -20.416 -5.757 14.274 1.00 39.91 127 ILE B O 1
ATOM 2655 N N . GLU B 2 153 ? -18.633 -6.533 15.414 1.00 37.37 128 GLU B N 1
ATOM 2656 C CA . GLU B 2 153 ? -19.133 -6.172 16.732 1.00 43.70 128 GLU B CA 1
ATOM 2657 C C . GLU B 2 153 ? -18.022 -5.461 17.487 1.00 37.89 128 GLU B C 1
ATOM 2658 O O . GLU B 2 153 ? -16.913 -5.990 17.608 1.00 34.26 128 GLU B O 1
ATOM 2664 N N . VAL B 2 154 ? -18.317 -4.260 17.977 1.00 38.56 129 VAL B N 1
ATOM 2665 C CA . VAL B 2 154 ? -17.351 -3.429 18.683 1.00 36.59 129 VAL B CA 1
ATOM 2666 C C . VAL B 2 154 ? -17.936 -3.124 20.055 1.00 42.48 129 VAL B C 1
ATOM 2667 O O . VAL B 2 154 ? -18.936 -2.401 20.163 1.00 43.05 129 VAL B O 1
ATOM 2671 N N . ARG B 2 155 ? -17.320 -3.669 21.101 1.00 46.39 130 ARG B N 1
ATOM 2672 C CA . ARG B 2 155 ? -17.815 -3.538 22.463 1.00 46.06 130 ARG B CA 1
ATOM 2673 C C . ARG B 2 155 ? -16.803 -2.806 23.331 1.00 44.36 130 ARG B C 1
ATOM 2674 O O . ARG B 2 155 ? -15.595 -3.042 23.229 1.00 45.00 130 ARG B O 1
ATOM 2682 N N . TRP B 2 156 ? -17.302 -1.920 24.188 1.00 43.95 131 TRP B N 1
ATOM 2683 C CA . TRP B 2 156 ? -16.483 -1.241 25.180 1.00 44.65 131 TRP B CA 1
ATOM 2684 C C . TRP B 2 156 ? -16.597 -1.964 26.514 1.00 48.19 131 TRP B C 1
ATOM 2685 O O . TRP B 2 156 ? -17.701 -2.310 26.947 1.00 50.49 131 TRP B O 1
ATOM 2696 N N . PHE B 2 157 ? -15.457 -2.190 27.160 1.00 48.71 132 PHE B N 1
ATOM 2697 C CA . PHE B 2 157 ? -15.402 -2.825 28.470 1.00 48.02 132 PHE B CA 1
ATOM 2698 C C . PHE B 2 157 ? -14.724 -1.881 29.450 1.00 50.04 132 PHE B C 1
ATOM 2699 O O . PHE B 2 157 ? -13.692 -1.284 29.128 1.00 47.57 132 PHE B O 1
ATOM 2707 N N . ARG B 2 158 ? -15.307 -1.741 30.638 1.00 51.84 133 ARG B N 1
ATOM 2708 C CA . ARG B 2 158 ? -14.695 -1.000 31.734 1.00 53.00 133 ARG B CA 1
ATOM 2709 C C . ARG B 2 158 ? -14.427 -1.974 32.871 1.00 55.92 133 ARG B C 1
ATOM 2710 O O . ARG B 2 158 ? -15.368 -2.528 33.449 1.00 53.67 133 ARG B O 1
ATOM 2718 N N . ASN B 2 159 ? -13.146 -2.183 33.180 1.00 59.22 134 ASN B N 1
ATOM 2719 C CA . ASN B 2 159 ? -12.730 -3.164 34.183 1.00 65.22 134 ASN B CA 1
ATOM 2720 C C . ASN B 2 159 ? -13.291 -4.547 33.858 1.00 65.35 134 ASN B C 1
ATOM 2721 O O . ASN B 2 159 ? -13.772 -5.269 34.733 1.00 67.18 134 ASN B O 1
ATOM 2726 N N . GLY B 2 160 ? -13.242 -4.913 32.579 1.00 64.15 135 GLY B N 1
ATOM 2727 C CA . GLY B 2 160 ? -13.714 -6.208 32.141 1.00 64.93 135 GLY B CA 1
ATOM 2728 C C . GLY B 2 160 ? -15.215 -6.391 32.130 1.00 65.77 135 GLY B C 1
ATOM 2729 O O . GLY B 2 160 ? -15.686 -7.458 31.716 1.00 65.88 135 GLY B O 1
ATOM 2730 N N . LYS B 2 161 ? -15.984 -5.401 32.575 1.00 64.79 136 LYS B N 1
ATOM 2731 C CA . LYS B 2 161 ? -17.440 -5.463 32.551 1.00 65.77 136 LYS B CA 1
ATOM 2732 C C . LYS B 2 161 ? -17.953 -4.625 31.388 1.00 64.43 136 LYS B C 1
ATOM 2733 O O . LYS B 2 161 ? -17.618 -3.440 31.279 1.00 61.78 136 LYS B O 1
ATOM 2739 N N . GLU B 2 162 ? -18.754 -5.243 30.523 1.00 64.30 137 GLU B N 1
ATOM 2740 C CA . GLU B 2 162 ? -19.197 -4.577 29.304 1.00 59.38 137 GLU B CA 1
ATOM 2741 C C . GLU B 2 162 ? -20.048 -3.354 29.624 1.00 63.21 137 GLU B C 1
ATOM 2742 O O . GLU B 2 162 ? -21.008 -3.430 30.396 1.00 65.79 137 GLU B O 1
ATOM 2748 N N . GLU B 2 163 ? -19.687 -2.224 29.022 1.00 62.84 138 GLU B N 1
ATOM 2749 C CA . GLU B 2 163 ? -20.413 -0.973 29.196 1.00 65.16 138 GLU B CA 1
ATOM 2750 C C . GLU B 2 163 ? -21.513 -0.889 28.144 1.00 66.99 138 GLU B C 1
ATOM 2751 O O . GLU B 2 163 ? -21.226 -0.878 26.941 1.00 67.06 138 GLU B O 1
ATOM 2757 N N . LYS B 2 164 ? -22.766 -0.831 28.594 1.00 71.18 139 LYS B N 1
ATOM 2758 C CA . LYS B 2 164 ? -23.919 -0.819 27.704 1.00 71.48 139 LYS B CA 1
ATOM 2759 C C . LYS B 2 164 ? -24.608 0.537 27.624 1.00 73.59 139 LYS B C 1
ATOM 2760 O O . LYS B 2 164 ? -25.640 0.652 26.955 1.00 75.61 139 LYS B O 1
ATOM 2762 N N . THR B 2 165 ? -24.071 1.561 28.284 1.00 72.20 140 THR B N 1
ATOM 2763 C CA . THR B 2 165 ? -24.647 2.897 28.258 1.00 69.89 140 THR B CA 1
ATOM 2764 C C . THR B 2 165 ? -23.521 3.903 28.053 1.00 61.95 140 THR B C 1
ATOM 2765 O O . THR B 2 165 ? -22.361 3.640 28.380 1.00 59.04 140 THR B O 1
ATOM 2769 N N . GLY B 2 166 ? -23.873 5.059 27.495 1.00 58.10 141 GLY B N 1
ATOM 2770 C CA . GLY B 2 166 ? -22.885 6.056 27.146 1.00 51.73 141 GLY B CA 1
ATOM 2771 C C . GLY B 2 166 ? -22.178 5.803 25.836 1.00 46.30 141 GLY B C 1
ATOM 2772 O O . GLY B 2 166 ? -21.215 6.510 25.522 1.00 45.89 141 GLY B O 1
ATOM 2773 N N . ILE B 2 167 ? -22.623 4.815 25.067 1.00 46.86 142 ILE B N 1
ATOM 2774 C CA . ILE B 2 167 ? -22.009 4.499 23.784 1.00 36.76 142 ILE B CA 1
ATOM 2775 C C . ILE B 2 167 ? -22.538 5.462 22.730 1.00 41.82 142 ILE B C 1
ATOM 2776 O O . ILE B 2 167 ? -23.754 5.608 22.558 1.00 41.77 142 ILE B O 1
ATOM 2781 N N . VAL B 2 168 ? -21.626 6.129 22.030 1.00 40.06 143 VAL B N 1
ATOM 2782 C CA . VAL B 2 168 ? -21.959 6.999 20.909 1.00 37.67 143 VAL B CA 1
ATOM 2783 C C . VAL B 2 168 ? -21.183 6.495 19.702 1.00 37.09 143 VAL B C 1
ATOM 2784 O O . VAL B 2 168 ? -19.947 6.514 19.702 1.00 31.80 143 VAL B O 1
ATOM 2788 N N . SER B 2 169 ? -21.902 6.036 18.681 1.00 31.82 144 SER B N 1
ATOM 2789 C CA . SER B 2 169 ? -21.282 5.401 17.531 1.00 37.65 144 SER B CA 1
ATOM 2790 C C . SER B 2 169 ? -21.726 6.075 16.242 1.00 29.59 144 SER B C 1
ATOM 2791 O O . SER B 2 169 ? -22.817 6.644 16.158 1.00 31.01 144 SER B O 1
ATOM 2794 N N . THR B 2 170 ? -20.854 6.008 15.237 1.00 28.12 145 THR B N 1
ATOM 2795 C CA . THR B 2 170 ? -21.208 6.401 13.882 1.00 29.38 145 THR B CA 1
ATOM 2796 C C . THR B 2 170 ? -22.017 5.333 13.161 1.00 30.47 145 THR B C 1
ATOM 2797 O O . THR B 2 170 ? -22.591 5.618 12.104 1.00 28.45 145 THR B O 1
ATOM 2801 N N . GLY B 2 171 ? -22.083 4.124 13.709 1.00 31.22 146 GLY B N 1
ATOM 2802 C CA . GLY B 2 171 ? -22.636 2.996 12.989 1.00 30.69 146 GLY B CA 1
ATOM 2803 C C . GLY B 2 171 ? -21.674 2.527 11.912 1.00 30.99 146 GLY B C 1
ATOM 2804 O O . GLY B 2 171 ? -20.579 3.059 11.729 1.00 32.75 146 GLY B O 1
ATOM 2805 N N . LEU B 2 172 ? -22.103 1.498 11.187 1.00 29.23 147 LEU B N 1
ATOM 2806 C CA . LEU B 2 172 ? -21.305 0.985 10.082 1.00 29.07 147 LEU B CA 1
ATOM 2807 C C . LEU B 2 172 ? -21.221 2.027 8.973 1.00 25.67 147 LEU B C 1
ATOM 2808 O O . LEU B 2 172 ? -22.245 2.511 8.480 1.00 26.42 147 LEU B O 1
ATOM 2813 N N . VAL B 2 173 ? -19.999 2.384 8.589 1.00 26.75 148 VAL B N 1
ATOM 2814 C CA . VAL B 2 173 ? -19.756 3.381 7.551 1.00 28.92 148 VAL B CA 1
ATOM 2815 C C . VAL B 2 173 ? -19.181 2.669 6.335 1.00 29.36 148 VAL B C 1
ATOM 2816 O O . VAL B 2 173 ? -18.134 2.016 6.422 1.00 32.82 148 VAL B O 1
ATOM 2820 N N . ARG B 2 174 ? -19.867 2.801 5.203 1.00 27.23 149 ARG B N 1
ATOM 2821 C CA . ARG B 2 174 ? -19.451 2.187 3.949 1.00 24.38 149 ARG B CA 1
ATOM 2822 C C . ARG B 2 174 ? -18.560 3.165 3.192 1.00 22.78 149 ARG B C 1
ATOM 2823 O O . ARG B 2 174 ? -18.978 4.287 2.892 1.00 22.55 149 ARG B O 1
ATOM 2831 N N . ASN B 2 175 ? -17.333 2.745 2.893 1.00 21.50 150 ASN B N 1
ATOM 2832 C CA . ASN B 2 175 ? -16.392 3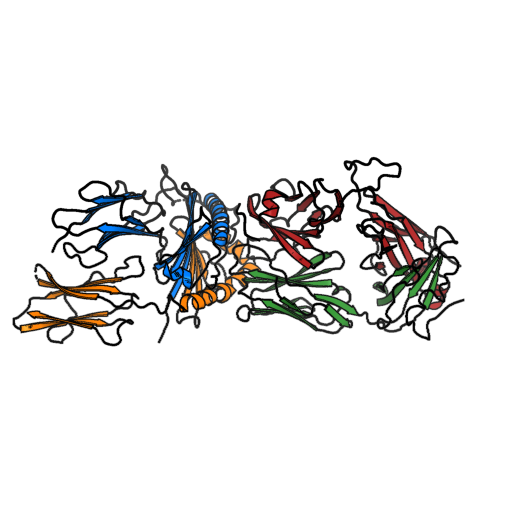.618 2.205 1.00 24.69 150 ASN B CA 1
ATOM 2833 C C . ASN B 2 175 ? -16.583 3.634 0.692 1.00 27.54 150 ASN B C 1
ATOM 2834 O O . ASN B 2 175 ? -16.001 4.495 0.024 1.00 31.27 150 ASN B O 1
ATOM 2839 N N . GLY B 2 176 ? -17.358 2.701 0.138 1.00 25.82 151 GLY B N 1
ATOM 2840 C CA . GLY B 2 176 ? -17.616 2.654 -1.285 1.00 28.89 151 GLY B CA 1
ATOM 2841 C C . GLY B 2 176 ? -16.553 1.974 -2.121 1.00 30.53 151 GLY B C 1
ATOM 2842 O O . GLY B 2 176 ? -16.725 1.865 -3.341 1.00 26.16 151 GLY B O 1
ATOM 2843 N N . ASP B 2 177 ? -15.457 1.520 -1.507 1.00 28.82 152 ASP B N 1
ATOM 2844 C CA . ASP B 2 177 ? -14.361 0.865 -2.211 1.00 25.57 152 ASP B CA 1
ATOM 2845 C C . ASP B 2 177 ? -14.119 -0.539 -1.674 1.00 24.04 152 ASP B C 1
ATOM 2846 O O . ASP B 2 177 ? -12.990 -1.040 -1.716 1.00 23.70 152 ASP B O 1
ATOM 2851 N N . TRP B 2 178 ? -15.179 -1.164 -1.157 1.00 27.67 153 TRP B N 1
ATOM 2852 C CA . TRP B 2 178 ? -15.152 -2.498 -0.551 1.00 25.56 153 TRP B CA 1
ATOM 2853 C C . TRP B 2 178 ? -14.392 -2.515 0.775 1.00 29.66 153 TRP B C 1
ATOM 2854 O O . TRP B 2 178 ? -13.772 -3.520 1.131 1.00 32.68 153 TRP B O 1
ATOM 2865 N N . THR B 2 179 ? -14.401 -1.397 1.499 1.00 26.80 154 THR B N 1
ATOM 2866 C CA . THR B 2 179 ? -13.924 -1.355 2.874 1.00 27.59 154 THR B CA 1
ATOM 2867 C C . THR B 2 179 ? -14.972 -0.682 3.749 1.00 26.78 154 THR B C 1
ATOM 2868 O O . THR B 2 179 ? -15.795 0.106 3.274 1.00 26.53 154 THR B O 1
ATOM 2872 N N . PHE B 2 180 ? -14.937 -1.008 5.037 1.00 27.31 155 PHE B N 1
ATOM 2873 C CA . PHE B 2 180 ? -15.816 -0.404 6.024 1.00 27.90 155 PHE B CA 1
ATOM 2874 C C . PHE B 2 180 ? -14.988 0.269 7.111 1.00 30.79 155 PHE B C 1
ATOM 2875 O O . PHE B 2 180 ? -13.796 -0.002 7.273 1.00 23.31 155 PHE B O 1
ATOM 2883 N N . GLN B 2 181 ? -15.641 1.155 7.858 1.00 20.07 156 GLN B N 1
ATOM 2884 C CA . GLN B 2 181 ? -15.037 1.766 9.032 1.00 28.43 156 GLN B CA 1
ATOM 2885 C C . GLN B 2 181 ? -16.145 2.117 10.011 1.00 30.24 156 GLN B C 1
ATOM 2886 O O . GLN B 2 181 ? -17.323 2.168 9.651 1.00 26.79 156 GLN B O 1
ATOM 2892 N N . THR B 2 182 ? -15.755 2.344 11.263 1.00 21.58 157 THR B N 1
ATOM 2893 C CA . THR B 2 182 ? -16.711 2.743 12.285 1.00 26.81 157 THR B CA 1
ATOM 2894 C C . THR B 2 182 ? -15.963 3.375 13.449 1.00 26.44 157 THR B C 1
ATOM 2895 O O . THR B 2 182 ? -14.791 3.074 13.692 1.00 25.88 157 THR B O 1
ATOM 2899 N N . LEU B 2 183 ? -16.656 4.265 14.152 1.00 28.95 158 LEU B N 1
ATOM 2900 C CA . LEU B 2 183 ? -16.153 4.893 15.366 1.00 34.74 158 LEU B CA 1
ATOM 2901 C C . LEU B 2 183 ? -17.143 4.614 16.485 1.00 33.95 158 LEU B C 1
ATOM 2902 O O . LEU B 2 183 ? -18.292 5.063 16.426 1.00 36.35 158 LEU B O 1
ATOM 2907 N N . VAL B 2 184 ? -16.704 3.866 17.491 1.00 28.72 159 VAL B N 1
ATOM 2908 C CA . VAL B 2 184 ? -17.523 3.536 18.649 1.00 28.60 159 VAL B CA 1
ATOM 2909 C C . VAL B 2 184 ? -16.904 4.234 19.850 1.00 32.26 159 VAL B C 1
ATOM 2910 O O . VAL B 2 184 ? -15.789 3.900 20.271 1.00 29.09 159 VAL B O 1
ATOM 2914 N N . MET B 2 185 ? -17.625 5.204 20.403 1.00 32.84 160 MET B N 1
ATOM 2915 C CA . MET B 2 185 ? -17.092 6.098 21.419 1.00 37.47 160 MET B CA 1
ATOM 2916 C C . MET B 2 185 ? -17.831 5.907 22.736 1.00 41.76 160 MET B C 1
ATOM 2917 O O . MET B 2 185 ? -19.047 5.689 22.754 1.00 44.22 160 MET B O 1
ATOM 2922 N N . LEU B 2 186 ? -17.087 5.988 23.837 1.00 40.92 161 LEU B N 1
ATOM 2923 C CA . LEU B 2 186 ? -17.617 5.745 25.173 1.00 43.73 161 LEU B CA 1
ATOM 2924 C C . LEU B 2 186 ? -17.501 7.018 25.995 1.00 47.30 161 LEU B C 1
ATOM 2925 O O . LEU B 2 186 ? -16.405 7.571 26.139 1.00 48.39 161 LEU B O 1
ATOM 2930 N N . GLU B 2 187 ? -18.628 7.481 26.528 1.00 50.86 162 GLU B N 1
ATOM 2931 C CA . GLU B 2 187 ? -18.656 8.627 27.432 1.00 53.93 162 GLU B CA 1
ATOM 2932 C C . GLU B 2 187 ? -18.432 8.124 28.851 1.00 56.20 162 GLU B C 1
ATOM 2933 O O . GLU B 2 187 ? -19.335 7.544 29.466 1.00 58.71 162 GLU B O 1
ATOM 2939 N N . THR B 2 188 ? -17.225 8.341 29.368 1.00 57.03 163 THR B N 1
ATOM 2940 C CA . THR B 2 188 ? -16.881 7.929 30.718 1.00 62.49 163 THR B CA 1
ATOM 2941 C C . THR B 2 188 ? -16.185 9.062 31.460 1.00 64.42 163 THR B C 1
ATOM 2942 O O . THR B 2 188 ? -15.545 9.935 30.853 1.00 64.60 163 THR B O 1
ATOM 2946 N N . VAL B 2 189 ? -16.336 9.043 32.782 1.00 65.40 164 VAL B N 1
ATOM 2947 C CA . VAL B 2 189 ? -15.526 9.844 33.692 1.00 67.15 164 VAL B CA 1
ATOM 2948 C C . VAL B 2 189 ? -14.605 8.861 34.415 1.00 68.45 164 VAL B C 1
ATOM 2949 O O . VAL B 2 189 ? -15.077 8.009 35.184 1.00 69.31 164 VAL B O 1
ATOM 2953 N N . PRO B 2 190 ? -13.320 8.844 34.105 1.00 71.34 165 PRO B N 1
ATOM 2954 C CA . PRO B 2 190 ? -12.479 7.706 34.499 1.00 71.77 165 PRO B CA 1
ATOM 2955 C C . PRO B 2 190 ? -11.817 7.840 35.866 1.00 75.51 165 PRO B C 1
ATOM 2956 O O . PRO B 2 190 ? -11.053 8.778 36.130 1.00 81.70 165 PRO B O 1
ATOM 2960 N N . GLN B 2 191 ? -12.075 6.867 36.732 1.00 74.82 166 GLN B N 1
ATOM 2961 C CA . GLN B 2 191 ? -11.398 6.801 38.015 1.00 74.74 166 GLN B CA 1
ATOM 2962 C C . GLN B 2 191 ? -10.000 6.218 37.840 1.00 69.53 166 GLN B C 1
ATOM 2963 O O . GLN B 2 191 ? -9.717 5.485 36.889 1.00 66.91 166 GLN B O 1
ATOM 2969 N N . SER B 2 192 ? -9.122 6.560 38.781 1.00 67.65 167 SER B N 1
ATOM 2970 C CA . SER B 2 192 ? -7.724 6.158 38.695 1.00 65.59 167 SER B CA 1
ATOM 2971 C C . SER B 2 192 ? -7.592 4.641 38.686 1.00 72.64 167 SER B C 1
ATOM 2972 O O . SER B 2 192 ? -8.186 3.945 39.515 1.00 71.99 167 SER B O 1
ATOM 2975 N N . GLY B 2 193 ? -6.806 4.130 37.738 1.00 63.04 168 GLY B N 1
ATOM 2976 C CA . GLY B 2 193 ? -6.566 2.709 37.619 1.00 62.49 168 GLY B CA 1
ATOM 2977 C C . GLY B 2 193 ? -7.612 1.937 36.852 1.00 71.33 168 GLY B C 1
ATOM 2978 O O . GLY B 2 193 ? -7.520 0.705 36.787 1.00 68.88 168 GLY B O 1
ATOM 2979 N N . GLU B 2 194 ? -8.603 2.607 36.270 1.00 66.49 169 GLU B N 1
ATOM 2980 C CA . GLU B 2 194 ? -9.644 1.905 35.533 1.00 64.20 169 GLU B CA 1
ATOM 2981 C C . GLU B 2 194 ? -9.113 1.441 34.183 1.00 61.00 169 GLU B C 1
ATOM 2982 O O . GLU B 2 194 ? -8.447 2.196 33.469 1.00 57.74 169 GLU B O 1
ATOM 2988 N N . VAL B 2 195 ? -9.409 0.193 33.831 1.00 61.02 170 VAL B N 1
ATOM 2989 C CA . VAL B 2 195 ? -8.953 -0.403 32.581 1.00 57.46 170 VAL B CA 1
ATOM 2990 C C . VAL B 2 195 ? -10.117 -0.406 31.602 1.00 52.93 170 VAL B C 1
ATOM 2991 O O . VAL B 2 195 ? -11.155 -1.029 31.859 1.00 51.14 170 VAL B O 1
ATOM 2995 N N . TYR B 2 196 ? -9.950 0.290 30.482 1.00 53.19 171 TYR B N 1
ATOM 2996 C CA . TYR B 2 196 ? -10.944 0.327 29.418 1.00 50.34 171 TYR B CA 1
ATOM 2997 C C . TYR B 2 196 ? -10.456 -0.514 28.249 1.00 46.87 171 TYR B C 1
ATOM 2998 O O . TYR B 2 196 ? -9.321 -0.347 27.789 1.00 46.42 171 TYR B O 1
ATOM 3007 N N . THR B 2 197 ? -11.313 -1.412 27.773 1.00 46.06 172 THR B N 1
ATOM 3008 C CA . THR B 2 197 ? -10.957 -2.350 26.719 1.00 44.18 172 THR B CA 1
ATOM 3009 C C . THR B 2 197 ? -11.990 -2.283 25.606 1.00 46.69 172 THR B C 1
ATOM 3010 O O . THR B 2 197 ? -13.188 -2.447 25.855 1.00 48.53 172 THR B O 1
ATOM 3014 N N . CYS B 2 198 ? -11.523 -2.042 24.385 1.00 44.31 173 CYS B N 1
ATOM 3015 C CA . CYS B 2 198 ? -12.359 -2.134 23.197 1.00 41.87 173 CYS B CA 1
ATOM 3016 C C . CYS B 2 198 ? -12.120 -3.490 22.548 1.00 40.90 173 CYS B C 1
ATOM 3017 O O . CYS B 2 198 ? -10.985 -3.815 22.182 1.00 42.16 173 CYS B O 1
ATOM 3020 N N . GLN B 2 199 ? -13.181 -4.276 22.413 1.00 39.53 174 GLN B N 1
ATOM 3021 C CA . GLN B 2 199 ? -13.100 -5.619 21.860 1.00 41.42 174 GLN B CA 1
ATOM 3022 C C . GLN B 2 199 ? -13.791 -5.648 20.505 1.00 38.94 174 GLN B C 1
ATOM 3023 O O . GLN B 2 199 ? -14.895 -5.114 20.355 1.00 35.39 174 GLN B O 1
ATOM 3029 N N . VAL B 2 200 ? -13.140 -6.267 19.524 1.00 38.36 175 VAL B N 1
ATOM 3030 C CA . VAL B 2 200 ? -13.643 -6.337 18.159 1.00 33.46 175 VAL B CA 1
ATOM 3031 C C . VAL B 2 200 ? -13.680 -7.796 17.729 1.00 38.44 175 VAL B C 1
ATOM 3032 O O . VAL B 2 200 ? -12.688 -8.518 17.884 1.00 30.55 175 VAL B O 1
ATOM 3036 N N . GLU B 2 201 ? -14.820 -8.227 17.196 1.00 37.04 176 GLU B N 1
ATOM 3037 C CA . GLU B 2 201 ? -14.977 -9.558 16.626 1.00 38.98 176 GLU B CA 1
ATOM 3038 C C . GLU B 2 201 ? -15.417 -9.421 15.176 1.00 36.41 176 GLU B C 1
ATOM 3039 O O . GLU B 2 201 ? -16.319 -8.636 14.868 1.00 31.33 176 GLU B O 1
ATOM 3045 N N . HIS B 2 202 ? -14.776 -10.182 14.290 1.00 36.30 177 HIS B N 1
ATOM 3046 C CA . HIS B 2 202 ? -14.962 -10.019 12.855 1.00 33.39 177 HIS B CA 1
ATOM 3047 C C . HIS B 2 202 ? -14.664 -11.348 12.180 1.00 32.70 177 HIS B C 1
ATOM 3048 O O . HIS B 2 202 ? -13.834 -12.116 12.681 1.00 30.92 177 HIS B O 1
ATOM 3055 N N . PRO B 2 203 ? -15.325 -11.659 11.058 1.00 33.29 178 PRO B N 1
ATOM 3056 C CA . PRO B 2 203 ? -15.038 -12.930 10.369 1.00 33.77 178 PRO B CA 1
ATOM 3057 C C . PRO B 2 203 ? -13.588 -13.083 9.939 1.00 33.94 178 PRO B C 1
ATOM 3058 O O . PRO B 2 203 ? -13.120 -14.219 9.788 1.00 37.27 178 PRO B O 1
ATOM 3062 N N . SER B 2 204 ? -12.861 -11.983 9.737 1.00 31.44 179 SER B N 1
ATOM 3063 C CA . SER B 2 204 ? -11.450 -12.064 9.381 1.00 36.44 179 SER B CA 1
ATOM 3064 C C . SER B 2 204 ? -10.565 -12.447 10.558 1.00 39.99 179 SER B C 1
ATOM 3065 O O . SER B 2 204 ? -9.372 -12.700 10.356 1.00 40.14 179 SER B O 1
ATOM 3068 N N . LEU B 2 205 ? -11.111 -12.499 11.769 1.00 42.39 180 LEU B N 1
ATOM 3069 C CA . LEU B 2 205 ? -10.336 -12.716 12.983 1.00 45.09 180 LEU B CA 1
ATOM 3070 C C . LEU B 2 205 ? -10.666 -14.085 13.561 1.00 50.29 180 LEU B C 1
ATOM 3071 O O . LEU B 2 205 ? -11.832 -14.378 13.846 1.00 48.67 180 LEU B O 1
ATOM 3076 N N . THR B 2 206 ? -9.638 -14.919 13.735 1.00 57.21 181 THR B N 1
ATOM 3077 C CA . THR B 2 206 ? -9.829 -16.182 14.438 1.00 63.73 181 THR B CA 1
ATOM 3078 C C . THR B 2 206 ? -10.072 -15.958 15.924 1.00 65.40 181 THR B C 1
ATOM 3079 O O . THR B 2 206 ? -10.802 -16.729 16.556 1.00 68.77 181 THR B O 1
ATOM 3083 N N . ASP B 2 207 ? -9.478 -14.914 16.491 1.00 61.15 182 ASP B N 1
ATOM 3084 C CA . ASP B 2 207 ? -9.619 -14.565 17.894 1.00 62.19 182 ASP B CA 1
ATOM 3085 C C . ASP B 2 207 ? -9.939 -13.084 18.020 1.00 57.69 182 ASP B C 1
ATOM 3086 O O . ASP B 2 207 ? -9.477 -12.274 17.209 1.00 58.35 182 ASP B O 1
ATOM 3091 N N . PRO B 2 208 ? -10.736 -12.703 19.019 1.00 54.95 183 PRO B N 1
ATOM 3092 C CA . PRO B 2 208 ? -11.107 -11.290 19.168 1.00 52.33 183 PRO B CA 1
ATOM 3093 C C . PRO B 2 208 ? -9.888 -10.404 19.383 1.00 49.04 183 PRO B C 1
ATOM 3094 O O . PRO B 2 208 ? -8.959 -10.756 20.113 1.00 51.41 183 PRO B O 1
ATOM 3098 N N . VAL B 2 209 ? -9.898 -9.247 18.728 1.00 45.93 184 VAL B N 1
ATOM 3099 C CA . VAL B 2 209 ? -8.840 -8.255 18.877 1.00 42.96 184 VAL B CA 1
ATOM 3100 C C . VAL B 2 209 ? -9.178 -7.361 20.062 1.00 46.21 184 VAL B C 1
ATOM 3101 O O . VAL B 2 209 ? -10.314 -6.890 20.194 1.00 49.21 184 VAL B O 1
ATOM 3105 N N . THR B 2 210 ? -8.192 -7.128 20.925 1.00 47.39 185 THR B N 1
ATOM 3106 C CA . THR B 2 210 ? -8.383 -6.386 22.163 1.00 51.45 185 THR B CA 1
ATOM 3107 C C . THR B 2 210 ? -7.368 -5.255 22.245 1.00 52.04 185 THR B C 1
ATOM 3108 O O . THR B 2 210 ? -6.164 -5.484 22.086 1.00 56.39 185 THR B O 1
ATOM 3112 N N . VAL B 2 211 ? -7.856 -4.040 22.484 1.00 49.25 186 VAL B N 1
ATOM 3113 C CA . VAL B 2 211 ? -7.014 -2.870 22.704 1.00 49.58 186 VAL B CA 1
ATOM 3114 C C . VAL B 2 211 ? -7.401 -2.259 24.044 1.00 52.87 186 VAL B C 1
ATOM 3115 O O . VAL B 2 211 ? -8.579 -1.971 24.282 1.00 51.47 186 VAL B O 1
ATOM 3119 N N . GLU B 2 212 ? -6.413 -2.065 24.913 1.00 58.73 187 GLU B N 1
ATOM 3120 C CA . GLU B 2 212 ? -6.646 -1.600 26.271 1.00 58.46 187 GLU B CA 1
ATOM 3121 C C . GLU B 2 212 ? -6.251 -0.138 26.431 1.00 57.65 187 GLU B C 1
ATOM 3122 O O . GLU B 2 212 ? -5.367 0.369 25.734 1.00 58.46 187 GLU B O 1
ATOM 3128 N N . TRP B 2 213 ? -6.921 0.530 27.367 1.00 57.51 188 TRP B N 1
ATOM 3129 C CA . TRP B 2 213 ? -6.609 1.900 27.747 1.00 56.43 188 TRP B CA 1
ATOM 3130 C C . TRP B 2 213 ? -6.816 2.036 29.247 1.00 54.21 188 TRP B C 1
ATOM 3131 O O . TRP B 2 213 ? -7.894 1.717 29.757 1.00 51.08 188 TRP B O 1
ATOM 3142 N N . LYS B 2 214 ? -5.787 2.499 29.949 1.00 55.46 189 LYS B N 1
ATOM 3143 C CA . LYS B 2 214 ? -5.812 2.611 31.400 1.00 57.84 189 LYS B CA 1
ATOM 3144 C C . LYS B 2 214 ? -5.927 4.072 31.810 1.00 62.21 189 LYS B C 1
ATOM 3145 O O . LYS B 2 214 ? -5.272 4.945 31.231 1.00 64.82 189 LYS B O 1
ATOM 3147 N N . ALA B 2 215 ? -6.763 4.331 32.809 1.00 60.24 190 ALA B N 1
ATOM 3148 C CA . ALA B 2 215 ? -6.960 5.683 33.314 1.00 59.64 190 ALA B CA 1
ATOM 3149 C C . ALA B 2 215 ? -5.853 6.057 34.291 1.00 64.26 190 ALA B C 1
ATOM 3150 O O . ALA B 2 215 ? -5.573 5.321 35.238 1.00 64.46 190 ALA B O 1
ATOM 3152 N N . GLN C 3 8 ? -22.115 -22.935 -32.069 1.00 52.96 2 GLN C N 1
ATOM 3153 C CA . GLN C 3 8 ? -23.003 -24.028 -32.446 1.00 55.11 2 GLN C CA 1
ATOM 3154 C C . GLN C 3 8 ? -23.234 -24.964 -31.263 1.00 56.86 2 GLN C C 1
ATOM 3155 O O . GLN C 3 8 ? -22.323 -25.219 -30.476 1.00 62.00 2 GLN C O 1
ATOM 3161 N N . VAL C 3 9 ? -24.459 -25.466 -31.142 1.00 52.44 3 VAL C N 1
ATOM 3162 C CA . VAL C 3 9 ? -24.844 -26.365 -30.060 1.00 45.30 3 VAL C CA 1
ATOM 3163 C C . VAL C 3 9 ? -24.650 -27.803 -30.520 1.00 46.81 3 VAL C C 1
ATOM 3164 O O . VAL C 3 9 ? -24.979 -28.155 -31.659 1.00 46.33 3 VAL C O 1
ATOM 3168 N N . GLU C 3 10 ? -24.103 -28.638 -29.639 1.00 46.84 4 GLU C N 1
ATOM 3169 C CA . GLU C 3 10 ? -23.921 -30.048 -29.956 1.00 46.10 4 GLU C CA 1
ATOM 3170 C C . GLU C 3 10 ? -25.263 -30.770 -29.907 1.00 46.51 4 GLU C C 1
ATOM 3171 O O . GLU C 3 10 ? -25.927 -30.795 -28.865 1.00 51.72 4 GLU C O 1
ATOM 3177 N N . GLN C 3 11 ? -25.656 -31.361 -31.033 1.00 40.18 5 GLN C N 1
ATOM 3178 C CA . GLN C 3 11 ? -26.918 -32.074 -31.162 1.00 35.71 5 GLN C CA 1
ATOM 3179 C C . GLN C 3 11 ? -26.657 -33.465 -31.720 1.00 33.31 5 GLN C C 1
ATOM 3180 O O . GLN C 3 11 ? -25.775 -33.646 -32.565 1.00 36.70 5 GLN C O 1
ATOM 3186 N N . SER C 3 12 ? -27.417 -34.445 -31.241 1.00 30.10 6 SER C N 1
ATOM 3187 C CA . SER C 3 12 ? -27.312 -35.813 -31.724 1.00 37.42 6 SER C CA 1
ATOM 3188 C C . SER C 3 12 ? -28.664 -36.488 -31.558 1.00 35.30 6 SER C C 1
ATOM 3189 O O . SER C 3 12 ? -29.468 -36.076 -30.712 1.00 35.79 6 SER C O 1
ATOM 3192 N N . PRO C 3 13 ? -28.957 -37.526 -32.362 1.00 35.72 7 PRO C N 1
ATOM 3193 C CA . PRO C 3 13 ? -28.088 -38.040 -33.428 1.00 39.01 7 PRO C CA 1
ATOM 3194 C C . PRO C 3 13 ? -28.099 -37.130 -34.650 1.00 38.37 7 PRO C C 1
ATOM 3195 O O . PRO C 3 13 ? -29.016 -36.327 -34.792 1.00 37.25 7 PRO C O 1
ATOM 3199 N N . SER C 3 14 ? -27.079 -37.235 -35.505 1.00 38.11 8 SER C N 1
ATOM 3200 C CA . SER C 3 14 ? -27.054 -36.409 -36.705 1.00 40.89 8 SER C CA 1
ATOM 3201 C C . SER C 3 14 ? -28.100 -36.865 -37.712 1.00 43.08 8 SER C C 1
ATOM 3202 O O . SER C 3 14 ? -28.637 -36.043 -38.466 1.00 44.59 8 SER C O 1
ATOM 3205 N N . ALA C 3 15 ? -28.406 -38.160 -37.735 1.00 42.39 9 ALA C N 1
ATOM 3206 C CA . ALA C 3 15 ? -29.443 -38.708 -38.595 1.00 42.86 9 ALA C CA 1
ATOM 3207 C C . ALA C 3 15 ? -30.225 -39.753 -37.814 1.00 43.93 9 ALA C C 1
ATOM 3208 O O . ALA C 3 15 ? -29.722 -40.348 -36.857 1.00 44.21 9 ALA C O 1
ATOM 3210 N N . LEU C 3 16 ? -31.469 -39.972 -38.233 1.00 44.20 10 LEU C N 1
ATOM 3211 C CA . LEU C 3 16 ? -32.352 -40.904 -37.538 1.00 42.18 10 LEU C CA 1
ATOM 3212 C C . LEU C 3 16 ? -33.396 -41.422 -38.513 1.00 45.18 10 LEU C C 1
ATOM 3213 O O . LEU C 3 16 ? -34.140 -40.633 -39.104 1.00 42.77 10 LEU C O 1
ATOM 3218 N N . SER C 3 17 ? -33.446 -42.740 -38.678 1.00 49.14 11 SER C N 1
ATOM 3219 C CA . SER C 3 17 ? -34.473 -43.407 -39.469 1.00 49.78 11 SER C CA 1
ATOM 3220 C C . SER C 3 17 ? -35.416 -44.124 -38.512 1.00 49.32 11 SER C C 1
ATOM 3221 O O . SER C 3 17 ? -34.977 -44.948 -37.704 1.00 54.83 11 SER C O 1
ATOM 3224 N N . LEU C 3 18 ? -36.704 -43.804 -38.602 1.00 46.65 12 LEU C N 1
ATOM 3225 C CA . LEU C 3 18 ? -37.700 -44.271 -37.646 1.00 45.59 12 LEU C CA 1
ATOM 3226 C C . LEU C 3 18 ? -38.826 -44.963 -38.397 1.00 46.01 12 LEU C C 1
ATOM 3227 O O . LEU C 3 18 ? -39.443 -44.362 -39.282 1.00 45.39 12 LEU C O 1
ATOM 3232 N N . HIS C 3 19 ? -39.091 -46.220 -38.050 1.00 46.66 13 HIS C N 1
ATOM 3233 C CA . HIS C 3 19 ? -40.249 -46.905 -38.603 1.00 46.20 13 HIS C CA 1
ATOM 3234 C C . HIS C 3 19 ? -41.528 -46.207 -38.161 1.00 45.27 13 HIS C C 1
ATOM 3235 O O . HIS C 3 19 ? -41.621 -45.693 -37.043 1.00 48.86 13 HIS C O 1
ATOM 3242 N N . GLU C 3 20 ? -42.513 -46.184 -39.055 1.00 43.87 14 GLU C N 1
ATOM 3243 C CA . GLU C 3 20 ? -43.780 -45.521 -38.772 1.00 43.91 14 GLU C CA 1
ATOM 3244 C C . GLU C 3 20 ? -44.435 -46.132 -37.541 1.00 45.52 14 GLU C C 1
ATOM 3245 O O . GLU C 3 20 ? -44.666 -47.343 -37.485 1.00 48.28 14 GLU C O 1
ATOM 3251 N N . GLY C 3 21 ? -44.725 -45.290 -36.552 1.00 44.62 15 GLY C N 1
ATOM 3252 C CA . GLY C 3 21 ? -45.375 -45.724 -35.335 1.00 43.63 15 GLY C CA 1
ATOM 3253 C C . GLY C 3 21 ? -44.454 -46.000 -34.167 1.00 44.32 15 GLY C C 1
ATOM 3254 O O . GLY C 3 21 ? -44.939 -46.415 -33.107 1.00 46.87 15 GLY C O 1
ATOM 3255 N N . THR C 3 22 ? -43.152 -45.784 -34.317 1.00 44.40 16 THR C N 1
ATOM 3256 C CA . THR C 3 22 ? -42.182 -46.028 -33.259 1.00 45.11 16 THR C CA 1
ATOM 3257 C C . THR C 3 22 ? -41.717 -44.702 -32.663 1.00 43.58 16 THR C C 1
ATOM 3258 O O . THR C 3 22 ? -42.126 -43.619 -33.091 1.00 40.58 16 THR C O 1
ATOM 3262 N N . GLY C 3 23 ? -40.841 -44.798 -31.663 1.00 45.77 17 GLY C N 1
ATOM 3263 C CA . GLY C 3 23 ? -40.386 -43.630 -30.946 1.00 42.69 17 GLY C CA 1
ATOM 3264 C C . GLY C 3 23 ? -38.874 -43.589 -30.825 1.00 42.58 17 GLY C C 1
ATOM 3265 O O . GLY C 3 23 ? -38.184 -44.600 -30.959 1.00 45.75 17 GLY C O 1
ATOM 3266 N N . SER C 3 24 ? -38.373 -42.386 -30.564 1.00 40.51 18 SER C N 1
ATOM 3267 C CA . SER C 3 24 ? -36.949 -42.138 -30.352 1.00 41.08 18 SER C CA 1
ATOM 3268 C C . SER C 3 24 ? -36.809 -40.759 -29.719 1.00 40.70 18 SER C C 1
ATOM 3269 O O . SER C 3 24 ? -37.798 -40.048 -29.512 1.00 42.56 18 SER C O 1
ATOM 3272 N N . ALA C 3 25 ? -35.568 -40.378 -29.424 1.00 36.93 19 ALA C N 1
ATOM 3273 C CA . ALA C 3 25 ? -35.300 -39.137 -28.715 1.00 35.21 19 ALA C CA 1
ATOM 3274 C C . ALA C 3 25 ? -34.071 -38.449 -29.286 1.00 38.40 19 ALA C C 1
ATOM 3275 O O . ALA C 3 25 ? -33.107 -39.106 -29.689 1.00 38.15 19 ALA C O 1
ATOM 3277 N N . LEU C 3 26 ? -34.117 -37.120 -29.315 1.00 28.07 20 LEU C N 1
ATOM 3278 C CA . LEU C 3 26 ? -32.988 -36.280 -29.681 1.00 32.92 20 LEU C CA 1
ATOM 3279 C C . LEU C 3 26 ? -32.497 -35.543 -28.443 1.00 34.83 20 LEU C C 1
ATOM 3280 O O . LEU C 3 26 ? -33.208 -35.436 -27.441 1.00 38.89 20 LEU C O 1
ATOM 3285 N N . ARG C 3 27 ? -31.271 -35.030 -28.513 1.00 35.56 21 ARG C N 1
ATOM 3286 C CA . ARG C 3 27 ? -30.677 -34.372 -27.357 1.00 35.86 21 ARG C CA 1
ATOM 3287 C C . ARG C 3 27 ? -29.719 -33.284 -27.819 1.00 37.11 21 ARG C C 1
ATOM 3288 O O . ARG C 3 27 ? -29.053 -33.416 -28.850 1.00 37.40 21 ARG C O 1
ATOM 3296 N N . CYS C 3 28 ? -29.657 -32.207 -27.037 1.00 32.88 22 CYS C N 1
ATOM 3297 C CA . CYS C 3 28 ? -28.756 -31.092 -27.290 1.00 30.35 22 CYS C CA 1
ATOM 3298 C C . CYS C 3 28 ? -27.978 -30.776 -26.024 1.00 34.25 22 CYS C C 1
ATOM 3299 O O . CYS C 3 28 ? -28.573 -30.562 -24.964 1.00 30.49 22 CYS C O 1
ATOM 3302 N N . ASN C 3 29 ? -26.656 -30.745 -26.139 1.00 40.11 23 ASN C N 1
ATOM 3303 C CA . ASN C 3 29 ? -25.782 -30.397 -25.027 1.00 43.07 23 ASN C CA 1
ATOM 3304 C C . ASN C 3 29 ? -25.333 -28.948 -25.162 1.00 38.47 23 ASN C C 1
ATOM 3305 O O . ASN C 3 29 ? -24.914 -28.521 -26.242 1.00 39.42 23 ASN C O 1
ATOM 3310 N N . PHE C 3 30 ? -25.433 -28.196 -24.071 1.00 38.42 24 PHE C N 1
ATOM 3311 C CA . PHE C 3 30 ? -25.026 -26.798 -24.038 1.00 36.10 24 PHE C CA 1
ATOM 3312 C C . PHE C 3 30 ? -23.774 -26.649 -23.187 1.00 40.15 24 PHE C C 1
ATOM 3313 O O . PHE C 3 30 ? -23.677 -27.230 -22.101 1.00 44.13 24 PHE C O 1
ATOM 3321 N N . THR C 3 31 ? -22.819 -25.867 -23.682 1.00 38.85 25 THR C N 1
ATOM 3322 C CA . THR C 3 31 ? -21.583 -25.599 -22.959 1.00 39.00 25 THR C CA 1
ATOM 3323 C C . THR C 3 31 ? -21.704 -24.427 -21.994 1.00 38.69 25 THR C C 1
ATOM 3324 O O . THR C 3 31 ? -20.711 -24.067 -21.354 1.00 42.58 25 THR C O 1
ATOM 3328 N N . THR C 3 32 ? -22.886 -23.827 -21.874 1.00 38.34 26 THR C N 1
ATOM 3329 C CA . THR C 3 32 ? -23.078 -22.692 -20.980 1.00 40.73 26 THR C CA 1
ATOM 3330 C C . THR C 3 32 ? -24.554 -22.593 -20.622 1.00 31.90 26 THR C C 1
ATOM 3331 O O . THR C 3 32 ? -25.403 -23.283 -21.192 1.00 30.63 26 THR C O 1
ATOM 3335 N N . THR C 3 33 ? -24.848 -21.710 -19.670 1.00 29.19 27 THR C N 1
ATOM 3336 C CA . THR C 3 33 ? -26.215 -21.529 -19.201 1.00 25.05 27 THR C CA 1
ATOM 3337 C C . THR C 3 33 ? -27.062 -20.863 -20.277 1.00 33.32 27 THR C C 1
ATOM 3338 O O . THR C 3 33 ? -26.677 -19.832 -20.837 1.00 32.13 27 THR C O 1
ATOM 3342 N N . MET C 3 34 ? -28.217 -21.456 -20.563 1.00 28.80 28 MET C N 1
ATOM 3343 C CA . MET C 3 34 ? -29.148 -20.937 -21.552 1.00 23.84 28 MET C CA 1
ATOM 3344 C C . MET C 3 34 ? -30.387 -20.383 -20.860 1.00 25.62 28 MET C C 1
ATOM 3345 O O . MET C 3 34 ? -30.880 -20.964 -19.887 1.00 25.87 28 MET C O 1
ATOM 3350 N N . ARG C 3 35 ? -30.879 -19.247 -21.362 1.00 25.77 29 ARG C N 1
ATOM 3351 C CA . ARG C 3 35 ? -32.122 -18.688 -20.842 1.00 27.52 29 ARG C CA 1
ATOM 3352 C C . ARG C 3 35 ? -33.289 -19.623 -21.121 1.00 28.31 29 ARG C C 1
ATOM 3353 O O . ARG C 3 35 ? -34.114 -19.894 -20.241 1.00 27.72 29 ARG C O 1
ATOM 3361 N N . ALA C 3 36 ? -33.377 -20.112 -22.352 1.00 27.38 30 ALA C N 1
ATOM 3362 C CA . ALA C 3 36 ? -34.460 -20.981 -22.788 1.00 26.18 30 ALA C CA 1
ATOM 3363 C C . ALA C 3 36 ? -34.015 -21.661 -24.071 1.00 25.43 30 ALA C C 1
ATOM 3364 O O . ALA C 3 36 ? -33.014 -21.278 -24.680 1.00 27.76 30 ALA C O 1
ATOM 3366 N N . VAL C 3 37 ? -34.769 -22.680 -24.477 1.00 21.94 31 VAL C N 1
ATOM 3367 C CA . VAL C 3 37 ? -34.459 -23.455 -25.670 1.00 29.68 31 VAL C CA 1
ATOM 3368 C C . VAL C 3 37 ? -35.723 -23.617 -26.503 1.00 29.41 31 VAL C C 1
ATOM 3369 O O . VAL C 3 37 ? -36.801 -23.902 -25.969 1.00 30.75 31 VAL C O 1
ATOM 3373 N N . GLN C 3 38 ? -35.591 -23.414 -27.811 1.00 25.72 32 GLN C N 1
ATOM 3374 C CA . GLN C 3 38 ? -36.648 -23.685 -28.771 1.00 27.11 32 GLN C CA 1
ATOM 3375 C C . GLN C 3 38 ? -36.310 -24.933 -29.576 1.00 30.08 32 GLN C C 1
ATOM 3376 O O . GLN C 3 38 ? -35.140 -25.230 -29.830 1.00 27.49 32 GLN C O 1
ATOM 3382 N N . TRP C 3 39 ? -37.347 -25.666 -29.974 1.00 32.40 33 TRP C N 1
ATOM 3383 C CA . TRP C 3 39 ? -37.203 -26.816 -30.855 1.00 28.60 33 TRP C CA 1
ATOM 3384 C C . TRP C 3 39 ? -37.965 -26.561 -32.148 1.00 30.16 33 TRP C C 1
ATOM 3385 O O . TRP C 3 39 ? -39.103 -26.083 -32.125 1.00 29.87 33 TRP C O 1
ATOM 3396 N N . PHE C 3 40 ? -37.327 -26.873 -33.274 1.00 28.19 34 PHE C N 1
ATOM 3397 C CA . PHE C 3 40 ? -37.901 -26.649 -34.592 1.00 27.92 34 PHE C CA 1
ATOM 3398 C C . PHE C 3 40 ? -37.953 -27.951 -35.379 1.00 30.80 34 PHE C C 1
ATOM 3399 O O . PHE C 3 40 ? -37.157 -28.869 -35.154 1.00 30.69 34 PHE C O 1
ATOM 3407 N N . GLN C 3 41 ? -38.904 -28.018 -36.307 1.00 31.21 35 GLN C N 1
ATOM 3408 C CA . GLN C 3 41 ? -38.937 -29.042 -37.345 1.00 29.18 35 GLN C CA 1
ATOM 3409 C C . GLN C 3 41 ? -38.905 -28.329 -38.689 1.00 30.36 35 GLN C C 1
ATOM 3410 O O . GLN C 3 41 ? -39.896 -27.709 -39.090 1.00 36.98 35 GLN C O 1
ATOM 3416 N N . GLN C 3 42 ? -37.771 -28.406 -39.376 1.00 29.59 36 GLN C N 1
ATOM 3417 C CA . GLN C 3 42 ? -37.642 -27.846 -40.716 1.00 32.67 36 GLN C CA 1
ATOM 3418 C C . GLN C 3 42 ? -38.092 -28.906 -41.714 1.00 34.74 36 GLN C C 1
ATOM 3419 O O . GLN C 3 42 ? -37.415 -29.922 -41.900 1.00 33.47 36 GLN C O 1
ATOM 3425 N N . ASN C 3 43 ? -39.239 -28.677 -42.348 1.00 38.16 37 ASN C N 1
ATOM 3426 C CA . ASN C 3 43 ? -39.807 -29.655 -43.262 1.00 43.96 37 ASN C CA 1
ATOM 3427 C C . ASN C 3 43 ? -39.041 -29.655 -44.583 1.00 47.71 37 ASN C C 1
ATOM 3428 O O . ASN C 3 43 ? -38.054 -28.936 -44.763 1.00 46.23 37 ASN C O 1
ATOM 3433 N N . SER C 3 44 ? -39.505 -30.481 -45.526 1.00 60.25 38 SER C N 1
ATOM 3434 C CA . SER C 3 44 ? -38.889 -30.518 -46.849 1.00 65.85 38 SER C CA 1
ATOM 3435 C C . SER C 3 44 ? -39.004 -29.175 -47.555 1.00 67.39 38 SER C C 1
ATOM 3436 O O . SER C 3 44 ? -38.149 -28.829 -48.379 1.00 68.21 38 SER C O 1
ATOM 3439 N N . ARG C 3 45 ? -40.049 -28.405 -47.243 1.00 61.83 39 ARG C N 1
ATOM 3440 C CA . ARG C 3 45 ? -40.208 -27.075 -47.814 1.00 59.93 39 ARG C CA 1
ATOM 3441 C C . ARG C 3 45 ? -39.156 -26.097 -47.309 1.00 51.05 39 ARG C C 1
ATOM 3442 O O . ARG C 3 45 ? -38.976 -25.034 -47.912 1.00 46.02 39 ARG C O 1
ATOM 3450 N N . GLY C 3 46 ? -38.463 -26.428 -46.223 1.00 50.02 40 GLY C N 1
ATOM 3451 C CA . GLY C 3 46 ? -37.464 -25.550 -45.656 1.00 44.93 40 GLY C CA 1
ATOM 3452 C C . GLY C 3 46 ? -37.979 -24.565 -44.634 1.00 41.86 40 GLY C C 1
ATOM 3453 O O . GLY C 3 46 ? -37.223 -23.677 -44.220 1.00 40.84 40 GLY C O 1
ATOM 3454 N N . SER C 3 47 ? -39.237 -24.687 -44.214 1.00 42.41 41 SER C N 1
ATOM 3455 C CA . SER C 3 47 ? -39.819 -23.787 -43.228 1.00 43.45 41 SER C CA 1
ATOM 3456 C C . SER C 3 47 ? -39.676 -24.380 -41.832 1.00 39.73 41 SER C C 1
ATOM 3457 O O . SER C 3 47 ? -39.957 -25.564 -41.619 1.00 38.84 41 SER C O 1
ATOM 3460 N N . LEU C 3 48 ? -39.237 -23.553 -40.885 1.00 37.58 42 LEU C N 1
ATOM 3461 C CA . LEU C 3 48 ? -39.034 -23.994 -39.510 1.00 33.73 42 LEU C CA 1
ATOM 3462 C C . LEU C 3 48 ? -40.358 -23.964 -38.754 1.00 31.86 42 LEU C C 1
ATOM 3463 O O . LEU C 3 48 ? -40.967 -22.900 -38.595 1.00 32.95 42 LEU C O 1
ATOM 3468 N N . ILE C 3 49 ? -40.799 -25.126 -38.284 1.00 28.84 43 ILE C N 1
ATOM 3469 C CA . ILE C 3 49 ? -42.050 -25.259 -37.547 1.00 30.91 43 ILE C CA 1
ATOM 3470 C C . ILE C 3 49 ? -41.730 -25.261 -36.059 1.00 27.28 43 ILE C C 1
ATOM 3471 O O . ILE C 3 49 ? -40.960 -26.105 -35.584 1.00 26.77 43 ILE C O 1
ATOM 3476 N N . ASN C 3 50 ? -42.319 -24.320 -35.324 1.00 29.69 44 ASN C N 1
ATOM 3477 C CA . ASN C 3 50 ? -42.090 -24.239 -33.888 1.00 27.13 44 ASN C CA 1
ATOM 3478 C C . ASN C 3 50 ? -42.727 -25.433 -33.189 1.00 25.11 44 ASN C C 1
ATOM 3479 O O . ASN C 3 50 ? -43.911 -25.723 -33.385 1.00 43.02 44 ASN C O 1
ATOM 3484 N N . LEU C 3 51 ? -41.937 -26.131 -32.380 1.00 31.74 45 LEU C N 1
ATOM 3485 C CA . LEU C 3 51 ? -42.415 -27.276 -31.617 1.00 29.43 45 LEU C CA 1
ATOM 3486 C C . LEU C 3 51 ? -42.534 -26.995 -30.129 1.00 31.38 45 LEU C C 1
ATOM 3487 O O . LEU C 3 51 ? -43.546 -27.349 -29.518 1.00 36.31 45 LEU C O 1
ATOM 3492 N N . PHE C 3 52 ? -41.526 -26.363 -29.530 1.00 27.99 46 PHE C N 1
ATOM 3493 C CA . PHE C 3 52 ? -41.516 -26.138 -28.092 1.00 29.42 46 PHE C CA 1
ATOM 3494 C C . PHE C 3 52 ? -40.725 -24.882 -27.758 1.00 22.76 46 PHE C C 1
ATOM 3495 O O . PHE C 3 52 ? -39.775 -24.519 -28.457 1.00 22.28 46 PHE C O 1
ATOM 3503 N N . TYR C 3 53 ? -41.137 -24.224 -26.677 1.00 22.99 47 TYR C N 1
ATOM 3504 C CA . TYR C 3 53 ? -40.344 -23.204 -26.002 1.00 25.75 47 TYR C CA 1
ATOM 3505 C C . TYR C 3 53 ? -40.220 -23.621 -24.545 1.00 23.85 47 TYR C C 1
ATOM 3506 O O . TYR C 3 53 ? -41.229 -23.728 -23.840 1.00 23.50 47 TYR C O 1
ATOM 3515 N N . LEU C 3 54 ? -38.990 -23.855 -24.095 1.00 23.83 48 LEU C N 1
ATOM 3516 C CA . LEU C 3 54 ? -38.738 -24.371 -22.756 1.00 23.36 48 LEU C CA 1
ATOM 3517 C C . LEU C 3 54 ? -37.732 -23.493 -22.034 1.00 23.91 48 LEU C C 1
ATOM 3518 O O . LEU C 3 54 ? -36.629 -23.263 -22.538 1.00 21.77 48 LEU C O 1
ATOM 3523 N N . ALA C 3 55 ? -38.113 -23.011 -20.853 1.00 25.80 49 ALA C N 1
ATOM 3524 C CA . ALA C 3 55 ? -37.165 -22.411 -19.927 1.00 25.65 49 ALA C CA 1
ATOM 3525 C C . ALA C 3 55 ? -36.794 -23.348 -18.790 1.00 30.32 49 ALA C C 1
ATOM 3526 O O . ALA C 3 55 ? -35.787 -23.113 -18.112 1.00 35.06 49 ALA C O 1
ATOM 3528 N N . SER C 3 56 ? -37.578 -24.404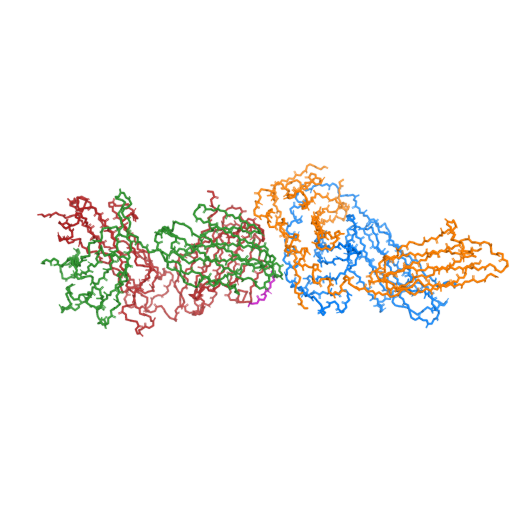 -18.584 1.00 29.74 50 SER C N 1
ATOM 3529 C CA . SER C 3 56 ? -37.363 -25.412 -17.552 1.00 28.84 50 SER C CA 1
ATOM 3530 C C . SER C 3 56 ? -38.444 -26.471 -17.723 1.00 31.37 50 SER C C 1
ATOM 3531 O O . SER C 3 56 ? -39.410 -26.284 -18.468 1.00 32.31 50 SER C O 1
ATOM 3534 N N . GLY C 3 57 ? -38.265 -27.592 -17.027 1.00 30.88 51 GLY C N 1
ATOM 3535 C CA . GLY C 3 57 ? -39.302 -28.603 -16.969 1.00 28.12 51 GLY C CA 1
ATOM 3536 C C . GLY C 3 57 ? -39.564 -29.306 -18.294 1.00 27.51 51 GLY C C 1
ATOM 3537 O O . GLY C 3 57 ? -38.713 -29.388 -19.180 1.00 30.05 51 GLY C O 1
ATOM 3538 N N . THR C 3 58 ? -40.789 -29.818 -18.412 1.00 32.28 52 THR C N 1
ATOM 3539 C CA . THR C 3 58 ? -41.194 -30.664 -19.522 1.00 32.04 52 THR C CA 1
ATOM 3540 C C . THR C 3 58 ? -42.506 -30.163 -20.104 1.00 32.09 52 THR C C 1
ATOM 3541 O O . THR C 3 58 ? -43.434 -29.822 -19.364 1.00 33.39 52 THR C O 1
ATOM 3545 N N . LYS C 3 59 ? -42.572 -30.105 -21.432 1.00 27.44 53 LYS C N 1
ATOM 3546 C CA . LYS C 3 59 ? -43.798 -29.792 -22.150 1.00 40.75 53 LYS C CA 1
ATOM 3547 C C . LYS C 3 59 ? -44.134 -30.928 -23.106 1.00 38.75 53 LYS C C 1
ATOM 3548 O O . LYS C 3 59 ? -43.249 -31.647 -23.582 1.00 33.14 53 LYS C O 1
ATOM 3554 N N . GLU C 3 60 ? -45.427 -31.085 -23.379 1.00 43.15 54 GLU C N 1
ATOM 3555 C CA . GLU C 3 60 ? -45.923 -32.129 -24.265 1.00 47.06 54 GLU C CA 1
ATOM 3556 C C . GLU C 3 60 ? -46.825 -31.497 -25.311 1.00 46.86 54 GLU C C 1
ATOM 3557 O O . GLU C 3 60 ? -47.725 -30.720 -24.976 1.00 48.03 54 GLU C O 1
ATOM 3563 N N . ASN C 3 61 ? -46.575 -31.827 -26.576 1.00 48.37 55 ASN C N 1
ATOM 3564 C CA . ASN C 3 61 ? -47.328 -31.290 -27.708 1.00 49.06 55 ASN C CA 1
ATOM 3565 C C . ASN C 3 61 ? -47.693 -32.456 -28.617 1.00 48.15 55 ASN C C 1
ATOM 3566 O O . ASN C 3 61 ? -46.902 -32.838 -29.487 1.00 46.46 55 ASN C O 1
ATOM 3571 N N . GLY C 3 62 ? -48.879 -33.014 -28.407 1.00 49.98 56 GLY C N 1
ATOM 3572 C CA . GLY C 3 62 ? -49.338 -34.090 -29.274 1.00 49.45 56 GLY C CA 1
ATOM 3573 C C . GLY C 3 62 ? -48.465 -35.315 -29.056 1.00 46.92 56 GLY C C 1
ATOM 3574 O O . GLY C 3 62 ? -48.339 -35.840 -27.939 1.00 47.24 56 GLY C O 1
ATOM 3575 N N . ARG C 3 63 ? -47.858 -35.786 -30.135 1.00 44.00 57 ARG C N 1
ATOM 3576 C CA . ARG C 3 63 ? -46.930 -36.913 -30.101 1.00 40.11 57 ARG C CA 1
ATOM 3577 C C . ARG C 3 63 ? -45.504 -36.492 -29.765 1.00 39.00 57 ARG C C 1
ATOM 3578 O O . ARG C 3 63 ? -44.609 -37.344 -29.736 1.00 30.31 57 ARG C O 1
ATOM 3586 N N . LEU C 3 64 ? -45.275 -35.207 -29.511 1.00 35.97 58 LEU C N 1
ATOM 3587 C CA . LEU C 3 64 ? -43.963 -34.687 -29.162 1.00 34.71 58 LEU C CA 1
ATOM 3588 C C . LEU C 3 64 ? -43.893 -34.373 -27.672 1.00 37.83 58 LEU C C 1
ATOM 3589 O O . LEU C 3 64 ? -44.907 -34.133 -27.012 1.00 28.94 58 LEU C O 1
ATOM 3594 N N . LYS C 3 65 ? -42.668 -34.368 -27.154 1.00 40.15 59 LYS C N 1
ATOM 3595 C CA . LYS C 3 65 ? -42.421 -34.132 -25.739 1.00 41.54 59 LYS C CA 1
ATOM 3596 C C . LYS C 3 65 ? -40.983 -33.660 -25.587 1.00 38.45 59 LYS C C 1
ATOM 3597 O O . LYS C 3 65 ? -40.080 -34.199 -26.233 1.00 39.75 59 LYS C O 1
ATOM 3603 N N . SER C 3 66 ? -40.778 -32.648 -24.747 1.00 31.25 60 SER C N 1
ATOM 3604 C CA . SER C 3 66 ? -39.478 -32.005 -24.642 1.00 28.11 60 SER C CA 1
ATOM 3605 C C . SER C 3 66 ? -39.195 -31.610 -23.199 1.00 31.77 60 SER C C 1
ATOM 3606 O O . SER C 3 66 ? -40.097 -31.183 -22.473 1.00 28.16 60 SER C O 1
ATOM 3609 N N . THR C 3 67 ? -37.931 -31.750 -22.799 1.00 25.53 61 THR C N 1
ATOM 3610 C CA . THR C 3 67 ? -37.464 -31.393 -21.467 1.00 33.49 61 THR C CA 1
ATOM 3611 C C . THR C 3 67 ? -36.242 -30.492 -21.590 1.00 34.41 61 THR C C 1
ATOM 3612 O O . THR C 3 67 ? -35.439 -30.636 -22.516 1.00 34.37 61 THR C O 1
ATOM 3616 N N . PHE C 3 68 ? -36.115 -29.549 -20.657 1.00 33.14 62 PHE C N 1
ATOM 3617 C CA . PHE C 3 68 ? -34.955 -28.671 -20.585 1.00 29.78 62 PHE C CA 1
ATOM 3618 C C . PHE C 3 68 ? -34.460 -28.598 -19.150 1.00 30.35 62 PHE C C 1
ATOM 3619 O O . PHE C 3 68 ? -35.229 -28.281 -18.237 1.00 33.98 62 PHE C O 1
ATOM 3627 N N . ASN C 3 69 ? -33.175 -28.891 -18.960 1.00 29.12 63 ASN C N 1
ATOM 3628 C CA . ASN C 3 69 ? -32.505 -28.792 -17.668 1.00 30.15 63 ASN C CA 1
ATOM 3629 C C . ASN C 3 69 ? -31.397 -27.755 -17.807 1.00 33.18 63 ASN C C 1
ATOM 3630 O O . ASN C 3 69 ? -30.375 -28.016 -18.450 1.00 35.76 63 ASN C O 1
ATOM 3635 N N . SER C 3 70 ? -31.599 -26.581 -17.204 1.00 32.83 64 SER C N 1
ATOM 3636 C CA . SER C 3 70 ? -30.632 -25.499 -17.363 1.00 30.41 64 SER C CA 1
ATOM 3637 C C . SER C 3 70 ? -29.361 -25.760 -16.564 1.00 36.82 64 SER C C 1
ATOM 3638 O O . SER C 3 70 ? -28.258 -25.461 -17.036 1.00 39.92 64 SER C O 1
ATOM 3641 N N . LYS C 3 71 ? -29.489 -26.310 -15.353 1.00 38.25 65 LYS C N 1
ATOM 3642 C CA . LYS C 3 71 ? -28.308 -26.576 -14.536 1.00 42.52 65 LYS C CA 1
ATOM 3643 C C . LYS C 3 71 ? -27.406 -27.611 -15.197 1.00 40.94 65 LYS C C 1
ATOM 3644 O O . LYS C 3 71 ? -26.198 -27.393 -15.350 1.00 37.57 65 LYS C O 1
ATOM 3650 N N . GLU C 3 72 ? -27.976 -28.745 -15.602 1.00 41.79 66 GLU C N 1
ATOM 3651 C CA . GLU C 3 72 ? -27.209 -29.767 -16.301 1.00 41.75 66 GLU C CA 1
ATOM 3652 C C . GLU C 3 72 ? -26.979 -29.428 -17.767 1.00 39.04 66 GLU C C 1
ATOM 3653 O O . GLU C 3 72 ? -26.237 -30.150 -18.443 1.00 41.43 66 GLU C O 1
ATOM 3659 N N . SER C 3 73 ? -27.603 -28.360 -18.266 1.00 38.32 67 SER C N 1
ATOM 3660 C CA . SER C 3 73 ? -27.273 -27.763 -19.559 1.00 40.62 67 SER C CA 1
ATOM 3661 C C . SER C 3 73 ? -27.505 -28.748 -20.707 1.00 39.39 67 SER C C 1
ATOM 3662 O O . SER C 3 73 ? -26.603 -29.066 -21.485 1.00 39.44 67 SER C O 1
ATOM 3665 N N . TYR C 3 74 ? -28.744 -29.225 -20.805 1.00 34.37 68 TYR C N 1
ATOM 3666 C CA . TYR C 3 74 ? -29.124 -30.092 -21.911 1.00 32.95 68 TYR C CA 1
ATOM 3667 C C . TYR C 3 74 ? -30.628 -30.006 -22.120 1.00 31.43 68 TYR C C 1
ATOM 3668 O O . TYR C 3 74 ? -31.379 -29.601 -21.229 1.00 31.20 68 TYR C O 1
ATOM 3677 N N . SER C 3 75 ? -31.053 -30.390 -23.322 1.00 27.44 69 SER C N 1
ATOM 3678 C CA . SER C 3 75 ? -32.461 -30.433 -23.686 1.00 31.69 69 SER C CA 1
ATOM 3679 C C . SER C 3 75 ? -32.704 -31.632 -24.590 1.00 33.48 69 SER C C 1
ATOM 3680 O O . SER C 3 75 ? -31.852 -31.980 -25.413 1.00 31.68 69 SER C O 1
ATOM 3683 N N . THR C 3 76 ? -33.867 -32.260 -24.434 1.00 34.74 70 THR C N 1
ATOM 3684 C CA . THR C 3 76 ? -34.219 -33.443 -25.203 1.00 30.76 70 THR C CA 1
ATOM 3685 C C . THR C 3 76 ? -35.560 -33.236 -25.893 1.00 30.73 70 THR C C 1
ATOM 3686 O O . THR C 3 76 ? -36.381 -32.417 -25.473 1.00 33.37 70 THR C O 1
ATOM 3690 N N . LEU C 3 77 ? -35.769 -33.992 -26.969 1.00 30.21 71 LEU C N 1
ATOM 3691 C CA . LEU C 3 77 ? -37.028 -33.998 -27.703 1.00 29.86 71 LEU C CA 1
ATOM 3692 C C . LEU C 3 77 ? -37.414 -35.441 -27.979 1.00 31.54 71 LEU C C 1
ATOM 3693 O O . LEU C 3 77 ? -36.633 -36.192 -28.573 1.00 30.13 71 LEU C O 1
ATOM 3698 N N . HIS C 3 78 ? -38.612 -35.828 -27.550 1.00 30.59 72 HIS C N 1
ATOM 3699 C CA . HIS C 3 78 ? -39.105 -37.188 -27.708 1.00 34.02 72 HIS C CA 1
ATOM 3700 C C . HIS C 3 78 ? -40.226 -37.216 -28.737 1.00 37.60 72 HIS C C 1
ATOM 3701 O O . HIS C 3 78 ? -41.169 -36.421 -28.657 1.00 38.51 72 HIS C O 1
ATOM 3708 N N . ILE C 3 79 ? -40.117 -38.130 -29.696 1.00 36.84 73 ILE C N 1
ATOM 3709 C CA . ILE C 3 79 ? -41.151 -38.372 -30.694 1.00 38.88 73 ILE C CA 1
ATOM 3710 C C . ILE C 3 79 ? -41.696 -39.774 -30.469 1.00 37.97 73 ILE C C 1
ATOM 3711 O O . ILE C 3 79 ? -40.923 -40.719 -30.274 1.00 39.89 73 ILE C O 1
ATOM 3716 N N . ARG C 3 80 ? -43.019 -39.906 -30.482 1.00 39.34 74 ARG C N 1
ATOM 3717 C CA . ARG C 3 80 ? -43.677 -41.196 -30.347 1.00 40.71 74 ARG C CA 1
ATOM 3718 C C . ARG C 3 80 ? -44.722 -41.343 -31.442 1.00 41.70 74 ARG C C 1
ATOM 3719 O O . ARG C 3 80 ? -45.220 -40.354 -31.987 1.00 33.01 74 ARG C O 1
ATOM 3727 N N . ASP C 3 81 ? -45.053 -42.597 -31.750 1.00 39.89 75 ASP C N 1
ATOM 3728 C CA . ASP C 3 81 ? -46.038 -42.934 -32.776 1.00 42.21 75 ASP C CA 1
ATOM 3729 C C . ASP C 3 81 ? -45.744 -42.173 -34.070 1.00 41.45 75 ASP C C 1
ATOM 3730 O O . ASP C 3 81 ? -46.572 -41.424 -34.591 1.00 41.92 75 ASP C O 1
ATOM 3735 N N . ALA C 3 82 ? -44.526 -42.379 -34.572 1.00 40.43 76 ALA C N 1
ATOM 3736 C CA . ALA C 3 82 ? -44.002 -41.568 -35.665 1.00 41.52 76 ALA C CA 1
ATOM 3737 C C . ALA C 3 82 ? -44.904 -41.636 -36.890 1.00 44.04 76 ALA C C 1
ATOM 3738 O O . ALA C 3 82 ? -45.314 -42.718 -37.321 1.00 47.53 76 ALA C O 1
ATOM 3740 N N . GLN C 3 83 ? -45.213 -40.469 -37.446 1.00 40.17 77 GLN C N 1
ATOM 3741 C CA . GLN C 3 83 ? -46.013 -40.344 -38.653 1.00 38.91 77 GLN C CA 1
ATOM 3742 C C . GLN C 3 83 ? -45.155 -39.798 -39.787 1.00 39.08 77 GLN C C 1
ATOM 3743 O O . GLN C 3 83 ? -44.083 -39.228 -39.564 1.00 38.42 77 GLN C O 1
ATOM 3749 N N . LEU C 3 84 ? -45.645 -39.981 -41.017 1.00 40.00 78 LEU C N 1
ATOM 3750 C CA . LEU C 3 84 ? -44.883 -39.558 -42.190 1.00 39.19 78 LEU C CA 1
ATOM 3751 C C . LEU C 3 84 ? -44.622 -38.057 -42.174 1.00 38.68 78 LEU C C 1
ATOM 3752 O O . LEU C 3 84 ? -43.555 -37.602 -42.603 1.00 37.58 78 LEU C O 1
ATOM 3757 N N . GLU C 3 85 ? -45.581 -37.271 -41.681 1.00 39.70 79 GLU C N 1
ATOM 3758 C CA . GLU C 3 85 ? -45.415 -35.823 -41.644 1.00 44.03 79 GLU C CA 1
ATOM 3759 C C . GLU C 3 85 ? -44.383 -35.372 -40.619 1.00 44.42 79 GLU C C 1
ATOM 3760 O O . GLU C 3 85 ? -44.003 -34.195 -40.628 1.00 43.03 79 GLU C O 1
ATOM 3766 N N . ASP C 3 86 ? -43.921 -36.266 -39.743 1.00 42.46 80 ASP C N 1
ATOM 3767 C CA . ASP C 3 86 ? -42.875 -35.913 -38.792 1.00 36.67 80 ASP C CA 1
ATOM 3768 C C . ASP C 3 86 ? -41.505 -35.792 -39.444 1.00 34.63 80 ASP C C 1
ATOM 3769 O O . ASP C 3 86 ? -40.566 -35.340 -38.781 1.00 33.54 80 ASP C O 1
ATOM 3774 N N . SER C 3 87 ? -41.369 -36.181 -40.711 1.00 34.54 81 SER C N 1
ATOM 3775 C CA . SER C 3 87 ? -40.073 -36.135 -41.376 1.00 36.66 81 SER C CA 1
ATOM 3776 C C . SER C 3 87 ? -39.592 -34.697 -41.525 1.00 35.26 81 SER C C 1
ATOM 3777 O O . SER C 3 87 ? -40.383 -33.763 -41.677 1.00 37.03 81 SER C O 1
ATOM 3780 N N . GLY C 3 88 ? -38.284 -34.529 -41.480 1.00 32.71 82 GLY C N 1
ATOM 3781 C CA . GLY C 3 88 ? -37.680 -33.214 -41.568 1.00 32.28 82 GLY C CA 1
ATOM 3782 C C . GLY C 3 88 ? -36.393 -33.185 -40.770 1.00 34.84 82 GLY C C 1
ATOM 3783 O O . GLY C 3 88 ? -35.944 -34.194 -40.232 1.00 35.34 82 GLY C O 1
ATOM 3784 N N . THR C 3 89 ? -35.800 -31.996 -40.713 1.00 32.19 83 THR C N 1
ATOM 3785 C CA . THR C 3 89 ? -34.582 -31.771 -39.948 1.00 34.52 83 THR C CA 1
ATOM 3786 C C . THR C 3 89 ? -34.942 -31.038 -38.663 1.00 34.38 83 THR C C 1
ATOM 3787 O O . THR C 3 89 ? -35.459 -29.918 -38.706 1.00 30.77 83 THR C O 1
ATOM 3791 N N . TYR C 3 90 ? -34.679 -31.675 -37.527 1.00 26.58 84 TYR C N 1
ATOM 3792 C CA . TYR C 3 90 ? -35.052 -31.123 -36.234 1.00 31.95 84 TYR C CA 1
ATOM 3793 C C . TYR C 3 90 ? -33.882 -30.361 -35.629 1.00 28.78 84 TYR C C 1
ATOM 3794 O O . TYR C 3 90 ? -32.743 -30.842 -35.643 1.00 29.69 84 TYR C O 1
ATOM 3803 N N . PHE C 3 91 ? -34.170 -29.174 -35.107 1.00 27.29 85 PHE C N 1
ATOM 3804 C CA . PHE C 3 91 ? -33.166 -28.303 -34.521 1.00 25.04 85 PHE C CA 1
ATOM 3805 C C . PHE C 3 91 ? -33.589 -27.879 -33.125 1.00 27.02 85 PHE C C 1
ATOM 3806 O O . PHE C 3 91 ? -34.762 -27.582 -32.881 1.00 29.09 85 PHE C O 1
ATOM 3814 N N . CYS C 3 92 ? -32.624 -27.852 -32.218 1.00 28.41 86 CYS C N 1
ATOM 3815 C CA . CYS C 3 92 ? -32.735 -27.101 -30.980 1.00 26.60 86 CYS C CA 1
ATOM 3816 C C . CYS C 3 92 ? -32.055 -25.749 -31.160 1.00 26.50 86 CYS C C 1
ATOM 3817 O O . CYS C 3 92 ? -31.150 -25.587 -31.983 1.00 30.72 86 CYS C O 1
ATOM 3820 N N . ALA C 3 93 ? -32.507 -24.771 -30.383 1.00 25.78 87 ALA C N 1
ATOM 3821 C CA . ALA C 3 93 ? -31.933 -23.435 -30.435 1.00 28.47 87 ALA C CA 1
ATOM 3822 C C . ALA C 3 93 ? -32.162 -22.764 -29.093 1.00 29.66 87 ALA C C 1
ATOM 3823 O O . ALA C 3 93 ? -33.248 -22.873 -28.518 1.00 32.38 87 ALA C O 1
ATOM 3825 N N . ALA C 3 94 ? -31.139 -22.069 -28.601 1.00 27.97 88 ALA C N 1
ATOM 3826 C CA . ALA C 3 94 ? -31.173 -21.519 -27.257 1.00 30.34 88 ALA C CA 1
ATOM 3827 C C . ALA C 3 94 ? -30.534 -20.138 -27.236 1.00 31.50 88 ALA C C 1
ATOM 3828 O O . ALA C 3 94 ? -29.748 -19.776 -28.115 1.00 22.06 88 ALA C O 1
ATOM 3830 N N . LEU C 3 95 ? -30.895 -19.369 -26.211 1.00 27.79 89 LEU C N 1
ATOM 3831 C CA . LEU C 3 95 ? -30.291 -18.074 -25.931 1.00 32.22 89 LEU C CA 1
ATOM 3832 C C . LEU C 3 95 ? -29.199 -18.240 -24.883 1.00 27.99 89 LEU C C 1
ATOM 3833 O O . LEU C 3 95 ? -29.455 -18.771 -23.798 1.00 28.79 89 LEU C O 1
ATOM 3838 N N . ARG C 3 96 ? -27.989 -17.786 -25.204 1.00 32.64 90 ARG C N 1
ATOM 3839 C CA . ARG C 3 96 ? -26.911 -17.753 -24.221 1.00 31.83 90 ARG C CA 1
ATOM 3840 C C . ARG C 3 96 ? -27.238 -16.715 -23.155 1.00 30.91 90 ARG C C 1
ATOM 3841 O O . ARG C 3 96 ? -27.307 -15.516 -23.446 1.00 28.73 90 ARG C O 1
ATOM 3849 N N . ALA C 3 97 ? -27.452 -17.170 -21.918 1.00 30.34 91 ALA C N 1
ATOM 3850 C CA . ALA C 3 97 ? -27.701 -16.240 -20.823 1.00 30.54 91 ALA C CA 1
ATOM 3851 C C . ALA C 3 97 ? -26.503 -15.339 -20.560 1.00 31.00 91 ALA C C 1
ATOM 3852 O O . ALA C 3 97 ? -26.671 -14.242 -20.016 1.00 26.63 91 ALA C O 1
ATOM 3854 N N . THR C 3 98 ? -25.303 -15.774 -20.939 1.00 32.27 92 THR C N 1
ATOM 3855 C CA . THR C 3 98 ? -24.092 -14.980 -20.801 1.00 30.72 92 THR C CA 1
ATOM 3856 C C . THR C 3 98 ? -23.734 -14.223 -22.072 1.00 28.86 92 THR C C 1
ATOM 3857 O O . THR C 3 98 ? -22.775 -13.445 -22.065 1.00 26.96 92 THR C O 1
ATOM 3861 N N . GLY C 3 99 ? -24.479 -14.423 -23.158 1.00 29.82 93 GLY C N 1
ATOM 3862 C CA . GLY C 3 99 ? -24.151 -13.807 -24.429 1.00 25.96 93 GLY C CA 1
ATOM 3863 C C . GLY C 3 99 ? -24.781 -12.436 -24.574 1.00 27.39 93 GLY C C 1
ATOM 3864 O O . GLY C 3 99 ? -25.989 -12.273 -24.384 1.00 25.11 93 GLY C O 1
ATOM 3865 N N . GLY C 3 100 ? -23.950 -11.445 -24.906 1.00 27.02 94 GLY C N 1
ATOM 3866 C CA . GLY C 3 100 ? -24.469 -10.115 -25.175 1.00 27.39 94 GLY C CA 1
ATOM 3867 C C . GLY C 3 100 ? -25.276 -10.047 -26.454 1.00 31.69 94 GLY C C 1
ATOM 3868 O O . GLY C 3 100 ? -26.222 -9.260 -26.556 1.00 27.29 94 GLY C O 1
ATOM 3869 N N . ASN C 3 101 ? -24.922 -10.865 -27.442 1.00 27.50 95 ASN C N 1
ATOM 3870 C CA . ASN C 3 101 ? -25.684 -10.935 -28.681 1.00 31.74 95 ASN C CA 1
ATOM 3871 C C . ASN C 3 101 ? -27.026 -11.605 -28.421 1.00 30.53 95 ASN C C 1
ATOM 3872 O O . ASN C 3 101 ? -27.076 -12.760 -27.986 1.00 34.44 95 ASN C O 1
ATOM 3877 N N . ASN C 3 102 ? -28.111 -10.883 -28.680 1.00 30.50 96 ASN C N 1
ATOM 3878 C CA . ASN C 3 102 ? -29.456 -11.439 -28.556 1.00 27.49 96 ASN C CA 1
ATOM 3879 C C . ASN C 3 102 ? -29.754 -12.226 -29.824 1.00 27.16 96 ASN C C 1
ATOM 3880 O O . ASN C 3 102 ? -30.158 -11.658 -30.841 1.00 26.33 96 ASN C O 1
ATOM 3885 N N . LYS C 3 103 ? -29.547 -13.539 -29.768 1.00 24.72 97 LYS C N 1
ATOM 3886 C CA . LYS C 3 103 ? -29.691 -14.382 -30.944 1.00 27.74 97 LYS C CA 1
ATOM 3887 C C . LYS C 3 103 ? -29.885 -15.822 -30.498 1.00 27.19 97 LYS C C 1
ATOM 3888 O O . LYS C 3 103 ? -29.517 -16.203 -29.383 1.00 26.04 97 LYS C O 1
ATOM 3894 N N . LEU C 3 104 ? -30.466 -16.618 -31.389 1.00 25.24 98 LEU C N 1
ATOM 3895 C CA . LEU C 3 104 ? -30.600 -18.050 -31.174 1.00 27.88 98 LEU C CA 1
ATOM 3896 C C . LEU C 3 104 ? -29.351 -18.763 -31.674 1.00 30.02 98 LEU C C 1
ATOM 3897 O O . LEU C 3 104 ? -28.877 -18.496 -32.784 1.00 32.03 98 LEU C O 1
ATOM 3902 N N . THR C 3 105 ? -28.815 -19.658 -30.850 1.00 28.79 99 THR C N 1
ATOM 3903 C CA . THR C 3 105 ? -27.702 -20.518 -31.234 1.00 29.97 99 THR C CA 1
ATOM 3904 C C . THR C 3 105 ? -28.260 -21.901 -31.541 1.00 29.84 99 THR C C 1
ATOM 3905 O O . THR C 3 105 ? -28.861 -22.538 -30.671 1.00 31.76 99 THR C O 1
ATOM 3909 N N . PHE C 3 106 ? -28.061 -22.359 -32.772 1.00 33.13 100 PHE C N 1
ATOM 3910 C CA . PHE C 3 106 ? -28.709 -23.560 -33.277 1.00 33.65 100 PHE C CA 1
ATOM 3911 C C . PHE C 3 106 ? -27.820 -24.785 -33.116 1.00 31.13 100 PHE C C 1
ATOM 3912 O O . PHE C 3 106 ? -26.592 -24.706 -33.212 1.00 30.16 100 PHE C O 1
ATOM 3920 N N . GLY C 3 107 ? -28.459 -25.926 -32.875 1.00 31.90 101 GLY C N 1
ATOM 3921 C CA . GLY C 3 107 ? -27.755 -27.188 -32.878 1.00 33.81 101 GLY C CA 1
ATOM 3922 C C . GLY C 3 107 ? -27.432 -27.645 -34.288 1.00 35.19 101 GLY C C 1
ATOM 3923 O O . GLY C 3 107 ? -27.896 -27.089 -35.284 1.00 34.23 101 GLY C O 1
ATOM 3924 N N . GLN C 3 108 ? -26.608 -28.692 -34.366 1.00 38.18 102 GLN C N 1
ATOM 3925 C CA . GLN C 3 108 ? -26.201 -29.215 -35.666 1.00 40.01 102 GLN C CA 1
ATOM 3926 C C . GLN C 3 108 ? -27.385 -29.775 -36.445 1.00 37.14 102 GLN C C 1
ATOM 3927 O O . GLN C 3 108 ? -27.389 -29.735 -37.681 1.00 37.15 102 GLN C O 1
ATOM 3933 N N . GLY C 3 109 ? -28.386 -30.295 -35.755 1.00 36.20 103 GLY C N 1
ATOM 3934 C CA . GLY C 3 109 ? -29.583 -30.773 -36.415 1.00 32.33 103 GLY C CA 1
ATOM 3935 C C . GLY C 3 109 ? -29.636 -32.288 -36.500 1.00 32.29 103 GLY C C 1
ATOM 3936 O O . GLY C 3 109 ? -28.611 -32.979 -36.511 1.00 34.20 103 GLY C O 1
ATOM 3937 N N . THR C 3 110 ? -30.857 -32.816 -36.562 1.00 29.68 104 THR C N 1
ATOM 3938 C CA . THR C 3 110 ? -31.102 -34.242 -36.733 1.00 32.66 104 THR C CA 1
ATOM 3939 C C . THR C 3 110 ? -31.989 -34.438 -37.953 1.00 35.95 104 THR C C 1
ATOM 3940 O O . THR C 3 110 ? -33.111 -33.924 -37.996 1.00 35.62 104 THR C O 1
ATOM 3944 N N . VAL C 3 111 ? -31.487 -35.176 -38.939 1.00 35.19 105 VAL C N 1
ATOM 3945 C CA . VAL C 3 111 ? -32.241 -35.475 -40.152 1.00 36.51 105 VAL C CA 1
ATOM 3946 C C . VAL C 3 111 ? -33.075 -36.722 -39.884 1.00 38.07 105 VAL C C 1
ATOM 3947 O O . VAL C 3 111 ? -32.544 -37.834 -39.816 1.00 40.93 105 VAL C O 1
ATOM 3951 N N . LEU C 3 112 ? -34.383 -36.538 -39.727 1.00 34.79 106 LEU C N 1
ATOM 3952 C CA . LEU C 3 112 ? -35.292 -37.622 -39.382 1.00 37.55 106 LEU C CA 1
ATOM 3953 C C . LEU C 3 112 ? -36.036 -38.104 -40.620 1.00 37.27 106 LEU C C 1
ATOM 3954 O O . LEU C 3 112 ? -36.626 -37.301 -41.350 1.00 36.19 106 LEU C O 1
ATOM 3959 N N . SER C 3 113 ? -36.006 -39.415 -40.848 1.00 41.81 107 SER C N 1
ATOM 3960 C CA . SER C 3 113 ? -36.745 -40.052 -41.928 1.00 44.14 107 SER C CA 1
ATOM 3961 C C . SER C 3 113 ? -37.709 -41.065 -41.329 1.00 45.13 107 SER C C 1
ATOM 3962 O O . SER C 3 113 ? -37.309 -41.897 -40.507 1.00 44.41 107 SER C O 1
ATOM 3965 N N . VAL C 3 114 ? -38.972 -40.991 -41.733 1.00 44.52 108 VAL C N 1
ATOM 3966 C CA . VAL C 3 114 ? -40.013 -41.878 -41.227 1.00 41.97 108 VAL C CA 1
ATOM 3967 C C . VAL C 3 114 ? -40.255 -42.961 -42.271 1.00 38.96 108 VAL C C 1
ATOM 3968 O O . VAL C 3 114 ? -40.743 -42.682 -43.371 1.00 42.32 108 VAL C O 1
ATOM 3972 N N . ILE C 3 115 ? -39.915 -44.199 -41.924 1.00 39.56 109 ILE C N 1
ATOM 3973 C CA . ILE C 3 115 ? -40.069 -45.341 -42.822 1.00 43.63 109 ILE C CA 1
ATOM 3974 C C . ILE C 3 115 ? -41.552 -45.666 -42.959 1.00 46.82 109 ILE C C 1
ATOM 3975 O O . ILE C 3 115 ? -42.214 -45.969 -41.955 1.00 51.77 109 ILE C O 1
ATOM 3980 N N . PRO C 3 116 ? -42.115 -45.612 -44.165 1.00 44.30 110 PRO C N 1
ATOM 3981 C CA . PRO C 3 116 ? -43.543 -45.911 -44.321 1.00 47.34 110 PRO C CA 1
ATOM 3982 C C . PRO C 3 116 ? -43.822 -47.392 -44.124 1.00 47.62 110 PRO C C 1
ATOM 3983 O O . PRO C 3 116 ? -43.091 -48.253 -44.618 1.00 44.49 110 PRO C O 1
ATOM 3987 N N . ASP C 3 117 ? -44.895 -47.683 -43.391 1.00 46.72 111 ASP C N 1
ATOM 3988 C CA . ASP C 3 117 ? -45.314 -49.055 -43.126 1.00 45.21 111 ASP C CA 1
ATOM 3989 C C . ASP C 3 117 ? -46.252 -49.502 -44.242 1.00 46.89 111 ASP C C 1
ATOM 3990 O O . ASP C 3 117 ? -47.410 -49.078 -44.300 1.00 47.10 111 ASP C O 1
ATOM 3995 N N . ILE C 3 118 ? -45.750 -50.357 -45.128 1.00 48.30 112 ILE C N 1
ATOM 3996 C CA . ILE C 3 118 ? -46.505 -50.852 -46.275 1.00 55.57 112 ILE C CA 1
ATOM 3997 C C . ILE C 3 118 ? -47.125 -52.189 -45.895 1.00 60.22 112 ILE C C 1
ATOM 3998 O O . ILE C 3 118 ? -46.411 -53.170 -45.658 1.00 62.56 112 ILE C O 1
ATOM 4003 N N . GLN C 3 119 ? -48.458 -52.232 -45.843 1.00 72.35 113 GLN C N 1
ATOM 4004 C CA . GLN C 3 119 ? -49.151 -53.421 -45.356 1.00 80.01 113 GLN C CA 1
ATOM 4005 C C . GLN C 3 119 ? -49.101 -54.553 -46.377 1.00 79.11 113 GLN C C 1
ATOM 4006 O O . GLN C 3 119 ? -48.625 -55.655 -46.078 1.00 82.74 113 GLN C O 1
ATOM 4012 N N . ASN C 3 120 ? -49.610 -54.308 -47.585 1.00 73.15 114 ASN C N 1
ATOM 4013 C CA . ASN C 3 120 ? -49.684 -55.315 -48.643 1.00 69.47 114 ASN C CA 1
ATOM 4014 C C . ASN C 3 120 ? -48.801 -54.885 -49.805 1.00 62.17 114 ASN C C 1
ATOM 4015 O O . ASN C 3 120 ? -49.273 -54.222 -50.743 1.00 58.25 114 ASN C O 1
ATOM 4020 N N . PRO C 3 121 ? -47.519 -55.239 -49.788 1.00 61.48 115 PRO C N 1
ATOM 4021 C CA . PRO C 3 121 ? -46.639 -54.865 -50.899 1.00 59.52 115 PRO C CA 1
ATOM 4022 C C . PRO C 3 121 ? -47.046 -55.550 -52.192 1.00 58.87 115 PRO C C 1
ATOM 4023 O O . PRO C 3 121 ? -47.525 -56.689 -52.200 1.00 58.96 115 PRO C O 1
ATOM 4027 N N . ASP C 3 122 ? -46.854 -54.835 -53.290 1.00 54.49 116 ASP C N 1
ATOM 4028 C CA . ASP C 3 122 ? -47.178 -55.354 -54.611 1.00 57.96 116 ASP C CA 1
ATOM 4029 C C . ASP C 3 122 ? -46.122 -54.902 -55.616 1.00 57.42 116 ASP C C 1
ATOM 4030 O O . ASP C 3 122 ? -46.445 -54.149 -56.544 1.00 51.74 116 ASP C O 1
ATOM 4035 N N . PRO C 3 123 ? -44.869 -55.343 -55.483 1.00 59.84 117 PRO C N 1
ATOM 4036 C CA . PRO C 3 123 ? -43.800 -54.767 -56.313 1.00 56.75 117 PRO C CA 1
ATOM 4037 C C . PRO C 3 123 ? -44.064 -54.974 -57.797 1.00 58.12 117 PRO C C 1
ATOM 4038 O O . PRO C 3 123 ? -44.379 -56.080 -58.241 1.00 62.64 117 PRO C O 1
ATOM 4042 N N . ALA C 3 124 ? -43.930 -53.895 -58.568 1.00 56.06 118 ALA C N 1
ATOM 4043 C CA . ALA C 3 124 ? -44.202 -53.947 -59.996 1.00 58.63 118 ALA C CA 1
ATOM 4044 C C . ALA C 3 124 ? -43.484 -52.796 -60.683 1.00 57.43 118 ALA C C 1
ATOM 4045 O O . ALA C 3 124 ? -43.309 -51.720 -60.105 1.00 53.44 118 ALA C O 1
ATOM 4047 N N . VAL C 3 125 ? -43.068 -53.039 -61.922 1.00 60.71 119 VAL C N 1
ATOM 4048 C CA . VAL C 3 125 ? -42.417 -52.037 -62.756 1.00 59.79 119 VAL C CA 1
ATOM 4049 C C . VAL C 3 125 ? -43.284 -51.845 -63.993 1.00 61.05 119 VAL C C 1
ATOM 4050 O O . VAL C 3 125 ? -43.430 -52.766 -64.807 1.00 63.35 119 VAL C O 1
ATOM 4054 N N . TYR C 3 126 ? -43.862 -50.657 -64.135 1.00 59.12 120 TYR C N 1
ATOM 4055 C CA . TYR C 3 126 ? -44.733 -50.337 -65.254 1.00 59.96 120 TYR C CA 1
ATOM 4056 C C . TYR C 3 126 ? -44.051 -49.348 -66.189 1.00 61.80 120 TYR C C 1
ATOM 4057 O O . TYR C 3 126 ? -43.152 -48.602 -65.794 1.00 63.48 120 TYR C O 1
ATOM 4066 N N . GLN C 3 127 ? -44.497 -49.352 -67.442 1.00 65.60 121 GLN C N 1
ATOM 4067 C CA . GLN C 3 127 ? -44.066 -48.384 -68.441 1.00 65.17 121 GLN C CA 1
ATOM 4068 C C . GLN C 3 127 ? -45.191 -47.388 -68.679 1.00 63.20 121 GLN C C 1
ATOM 4069 O O . GLN C 3 127 ? -46.347 -47.784 -68.863 1.00 61.77 121 GLN C O 1
ATOM 4075 N N . LEU C 3 128 ? -44.853 -46.103 -68.673 1.00 62.71 122 LEU C N 1
ATOM 4076 C CA . LEU C 3 128 ? -45.823 -45.030 -68.849 1.00 63.10 122 LEU C CA 1
ATOM 4077 C C . LEU C 3 128 ? -45.465 -44.247 -70.102 1.00 66.98 122 LEU C C 1
ATOM 4078 O O . LEU C 3 128 ? -44.343 -43.743 -70.222 1.00 69.01 122 LEU C O 1
ATOM 4083 N N . ARG C 3 129 ? -46.414 -44.143 -71.028 1.00 67.49 123 ARG C N 1
ATOM 4084 C CA . ARG C 3 129 ? -46.189 -43.395 -72.256 1.00 71.27 123 ARG C CA 1
ATOM 4085 C C . ARG C 3 129 ? -46.415 -41.908 -72.026 1.00 68.11 123 ARG C C 1
ATOM 4086 O O . ARG C 3 129 ? -47.310 -41.508 -71.275 1.00 65.37 123 ARG C O 1
ATOM 4094 N N . ASP C 3 130 ? -45.592 -41.091 -72.675 1.00 70.13 124 ASP C N 1
ATOM 4095 C CA . ASP C 3 130 ? -45.737 -39.646 -72.576 1.00 71.66 124 ASP C CA 1
ATOM 4096 C C . ASP C 3 130 ? -47.046 -39.212 -73.223 1.00 75.26 124 ASP C C 1
ATOM 4097 O O . ASP C 3 130 ? -47.398 -39.676 -74.312 1.00 80.62 124 ASP C O 1
ATOM 4102 N N . SER C 3 131 ? -47.768 -38.319 -72.542 1.00 72.29 125 SER C N 1
ATOM 4103 C CA . SER C 3 131 ? -49.050 -37.853 -73.061 1.00 75.79 125 SER C CA 1
ATOM 4104 C C . SER C 3 131 ? -48.887 -37.106 -74.378 1.00 81.60 125 SER C C 1
ATOM 4105 O O . SER C 3 131 ? -49.791 -37.133 -75.222 1.00 79.57 125 SER C O 1
ATOM 4108 N N . LYS C 3 132 ? -47.744 -36.448 -74.583 1.00 80.87 126 LYS C N 1
ATOM 4109 C CA . LYS C 3 132 ? -47.518 -35.691 -75.807 1.00 88.20 126 LYS C CA 1
ATOM 4110 C C . LYS C 3 132 ? -46.935 -36.531 -76.935 1.00 96.58 126 LYS C C 1
ATOM 4111 O O . LYS C 3 132 ? -47.068 -36.146 -78.102 1.00 104.37 126 LYS C O 1
ATOM 4117 N N . SER C 3 133 ? -46.310 -37.665 -76.626 1.00 97.52 127 SER C N 1
ATOM 4118 C CA . SER C 3 133 ? -45.674 -38.472 -77.658 1.00 104.98 127 SER C CA 1
ATOM 4119 C C . SER C 3 133 ? -45.525 -39.906 -77.171 1.00 104.35 127 SER C C 1
ATOM 4120 O O . SER C 3 133 ? -45.141 -40.138 -76.023 1.00 101.40 127 SER C O 1
ATOM 4123 N N . SER C 3 134 ? -45.822 -40.861 -78.055 1.00 107.91 128 SER C N 1
ATOM 4124 C CA . SER C 3 134 ? -45.599 -42.268 -77.748 1.00 105.06 128 SER C CA 1
ATOM 4125 C C . SER C 3 134 ? -44.125 -42.649 -77.783 1.00 106.76 128 SER C C 1
ATOM 4126 O O . SER C 3 134 ? -43.768 -43.728 -77.297 1.00 107.35 128 SER C O 1
ATOM 4129 N N . ASP C 3 135 ? -43.268 -41.792 -78.344 1.00 108.25 129 ASP C N 1
ATOM 4130 C CA . ASP C 3 135 ? -41.838 -42.074 -78.379 1.00 107.85 129 ASP C CA 1
ATOM 4131 C C . ASP C 3 135 ? -41.243 -42.056 -76.975 1.00 96.67 129 ASP C C 1
ATOM 4132 O O . ASP C 3 135 ? -40.527 -42.983 -76.581 1.00 94.18 129 ASP C O 1
ATOM 4137 N N . LYS C 3 136 ? -41.526 -41.006 -76.210 1.00 89.53 130 LYS C N 1
ATOM 4138 C CA . LYS C 3 136 ? -40.952 -40.849 -74.882 1.00 82.42 130 LYS C CA 1
ATOM 4139 C C . LYS C 3 136 ? -41.747 -41.642 -73.853 1.00 77.71 130 LYS C C 1
ATOM 4140 O O . LYS C 3 136 ? -42.974 -41.749 -73.942 1.00 79.32 130 LYS C O 1
ATOM 4146 N N . SER C 3 137 ? -41.039 -42.201 -72.873 1.00 71.19 131 SER C N 1
ATOM 4147 C CA . SER C 3 137 ? -41.667 -43.061 -71.881 1.00 67.33 131 SER C CA 1
ATOM 4148 C C . SER C 3 137 ? -40.785 -43.136 -70.643 1.00 63.30 131 SER C C 1
ATOM 4149 O O . SER C 3 137 ? -39.575 -42.898 -70.701 1.00 63.36 131 SER C O 1
ATOM 4152 N N . VAL C 3 138 ? -41.416 -43.477 -69.517 1.00 60.05 132 VAL C N 1
ATOM 4153 C CA . VAL C 3 138 ? -40.727 -43.661 -68.247 1.00 58.64 132 VAL C CA 1
ATOM 4154 C C . VAL C 3 138 ? -41.092 -45.026 -67.682 1.00 58.45 132 VAL C C 1
ATOM 4155 O O . VAL C 3 138 ? -42.046 -45.674 -68.119 1.00 60.81 132 VAL C O 1
ATOM 4159 N N . CYS C 3 139 ? -40.313 -45.458 -66.693 1.00 55.96 133 CYS C N 1
ATOM 4160 C CA . CYS C 3 139 ? -40.552 -46.708 -65.985 1.00 55.20 133 CYS C CA 1
ATOM 4161 C C . CYS C 3 139 ? -40.843 -46.397 -64.524 1.00 53.19 133 CYS C C 1
ATOM 4162 O O . CYS C 3 139 ? -40.133 -45.598 -63.903 1.00 50.50 133 CYS C O 1
ATOM 4165 N N . LEU C 3 140 ? -41.881 -47.028 -63.978 1.00 54.35 134 LEU C N 1
ATOM 4166 C CA . LEU C 3 140 ? -42.349 -46.751 -62.624 1.00 51.82 134 LEU C CA 1
ATOM 4167 C C . LEU C 3 140 ? -42.237 -48.016 -61.781 1.00 55.53 134 LEU C C 1
ATOM 4168 O O . LEU C 3 140 ? -43.037 -48.946 -61.935 1.00 60.76 134 LEU C O 1
ATOM 4173 N N . PHE C 3 141 ? -41.243 -48.049 -60.897 1.00 52.43 135 PHE C N 1
ATOM 4174 C CA . PHE C 3 141 ? -41.131 -49.081 -59.874 1.00 50.08 135 PHE C CA 1
ATOM 4175 C C . PHE C 3 141 ? -41.980 -48.644 -58.687 1.00 47.07 135 PHE C C 1
ATOM 4176 O O . PHE C 3 141 ? -41.641 -47.676 -58.001 1.00 47.15 135 PHE C O 1
ATOM 4184 N N . THR C 3 142 ? -43.079 -49.354 -58.437 1.00 45.30 136 THR C N 1
ATOM 4185 C CA . THR C 3 142 ? -44.053 -48.903 -57.453 1.00 44.34 136 THR C CA 1
ATOM 4186 C C . THR C 3 142 ? -44.524 -50.067 -56.592 1.00 41.28 136 THR C C 1
ATOM 4187 O O . THR C 3 142 ? -44.312 -51.239 -56.915 1.00 46.06 136 THR C O 1
ATOM 4191 N N . ASP C 3 143 ? -45.168 -49.709 -55.479 1.00 46.81 137 ASP C N 1
ATOM 4192 C CA . ASP C 3 143 ? -45.833 -50.603 -54.533 1.00 47.25 137 ASP C CA 1
ATOM 4193 C C . ASP C 3 143 ? -44.886 -51.568 -53.833 1.00 52.40 137 ASP C C 1
ATOM 4194 O O . ASP C 3 143 ? -45.347 -52.549 -53.235 1.00 47.33 137 ASP C O 1
ATOM 4199 N N . PHE C 3 144 ? -43.580 -51.322 -53.882 1.00 51.21 138 PHE C N 1
ATOM 4200 C CA . PHE C 3 144 ? -42.638 -52.102 -53.099 1.00 55.85 138 PHE C CA 1
ATOM 4201 C C . PHE C 3 144 ? -42.632 -51.619 -51.651 1.00 56.97 138 PHE C C 1
ATOM 4202 O O . PHE C 3 144 ? -42.991 -50.478 -51.348 1.00 54.96 138 PHE C O 1
ATOM 4210 N N . ASP C 3 145 ? -42.220 -52.506 -50.749 1.00 62.35 139 ASP C N 1
ATOM 4211 C CA . ASP C 3 145 ? -42.162 -52.140 -49.344 1.00 67.60 139 ASP C CA 1
ATOM 4212 C C . ASP C 3 145 ? -40.909 -51.312 -49.059 1.00 66.15 139 ASP C C 1
ATOM 4213 O O . ASP C 3 145 ? -39.997 -51.202 -49.883 1.00 66.36 139 ASP C O 1
ATOM 4218 N N . SER C 3 146 ? -40.872 -50.726 -47.861 1.00 65.13 140 SER C N 1
ATOM 4219 C CA . SER C 3 146 ? -39.879 -49.708 -47.541 1.00 64.58 140 SER C CA 1
ATOM 4220 C C . SER C 3 146 ? -38.468 -50.259 -47.372 1.00 68.94 140 SER C C 1
ATOM 4221 O O . SER C 3 146 ? -37.518 -49.469 -47.351 1.00 67.86 140 SER C O 1
ATOM 4224 N N . GLN C 3 147 ? -38.302 -51.577 -47.246 1.00 75.30 141 GLN C N 1
ATOM 4225 C CA . GLN C 3 147 ? -36.958 -52.131 -47.122 1.00 81.94 141 GLN C CA 1
ATOM 4226 C C . GLN C 3 147 ? -36.187 -52.024 -48.430 1.00 80.27 141 GLN C C 1
ATOM 4227 O O . GLN C 3 147 ? -34.953 -51.950 -48.418 1.00 81.58 141 GLN C O 1
ATOM 4233 N N . THR C 3 148 ? -36.893 -52.013 -49.558 1.00 76.48 142 THR C N 1
ATOM 4234 C CA . THR C 3 148 ? -36.240 -51.937 -50.858 1.00 76.28 142 THR C CA 1
ATOM 4235 C C . THR C 3 148 ? -35.563 -50.583 -51.035 1.00 74.38 142 THR C C 1
ATOM 4236 O O . THR C 3 148 ? -36.172 -49.534 -50.803 1.00 74.82 142 THR C O 1
ATOM 4240 N N . ASN C 3 149 ? -34.297 -50.611 -51.440 1.00 73.67 143 ASN C N 1
ATOM 4241 C CA . ASN C 3 149 ? -33.535 -49.407 -51.729 1.00 71.08 143 ASN C CA 1
ATOM 4242 C C . ASN C 3 149 ? -33.348 -49.273 -53.234 1.00 67.10 143 ASN C C 1
ATOM 4243 O O . ASN C 3 149 ? -33.125 -50.267 -53.932 1.00 69.96 143 ASN C O 1
ATOM 4248 N N . VAL C 3 150 ? -33.442 -48.043 -53.727 1.00 58.29 144 VAL C N 1
ATOM 4249 C CA . VAL C 3 150 ? -33.315 -47.753 -55.149 1.00 56.15 144 VAL C CA 1
ATOM 4250 C C . VAL C 3 150 ? -31.913 -47.214 -55.402 1.00 61.65 144 VAL C C 1
ATOM 4251 O O . VAL C 3 150 ? -31.550 -46.144 -54.900 1.00 61.63 144 VAL C O 1
ATOM 4255 N N . SER C 3 151 ? -31.127 -47.954 -56.178 1.00 85.54 145 SER C N 1
ATOM 4256 C CA . SER C 3 151 ? -29.770 -47.538 -56.496 1.00 85.86 145 SER C CA 1
ATOM 4257 C C . SER C 3 151 ? -29.776 -46.522 -57.631 1.00 86.26 145 SER C C 1
ATOM 4258 O O . SER C 3 151 ? -30.597 -46.588 -58.550 1.00 82.50 145 SER C O 1
ATOM 4261 N N . GLN C 3 152 ? -28.847 -45.573 -57.557 1.00 97.71 146 GLN C N 1
ATOM 4262 C CA . GLN C 3 152 ? -28.779 -44.516 -58.552 1.00 105.14 146 GLN C CA 1
ATOM 4263 C C . GLN C 3 152 ? -28.181 -45.043 -59.854 1.00 108.06 146 GLN C C 1
ATOM 4264 O O . GLN C 3 152 ? -27.654 -46.156 -59.928 1.00 110.81 146 GLN C O 1
ATOM 4270 N N . SER C 3 153 ? -28.267 -44.217 -60.891 1.00 108.17 147 SER C N 1
ATOM 4271 C CA . SER C 3 153 ? -27.860 -44.640 -62.222 1.00 108.25 147 SER C CA 1
ATOM 4272 C C . SER C 3 153 ? -26.346 -44.771 -62.321 1.00 112.44 147 SER C C 1
ATOM 4273 O O . SER C 3 153 ? -25.595 -43.953 -61.782 1.00 114.76 147 SER C O 1
ATOM 4276 N N . LYS C 3 154 ? -25.901 -45.820 -63.011 1.00 114.48 148 LYS C N 1
ATOM 4277 C CA . LYS C 3 154 ? -24.516 -45.951 -63.442 1.00 118.55 148 LYS C CA 1
ATOM 4278 C C . LYS C 3 154 ? -24.346 -45.741 -64.936 1.00 119.53 148 LYS C C 1
ATOM 4279 O O . LYS C 3 154 ? -23.325 -45.196 -65.360 1.00 122.69 148 LYS C O 1
ATOM 4281 N N . ASP C 3 155 ? -25.319 -46.172 -65.737 1.00 117.18 149 ASP C N 1
ATOM 4282 C CA . ASP C 3 155 ? -25.428 -45.734 -67.124 1.00 115.67 149 ASP C CA 1
ATOM 4283 C C . ASP C 3 155 ? -25.769 -44.250 -67.119 1.00 112.62 149 ASP C C 1
ATOM 4284 O O . ASP C 3 155 ? -26.880 -43.868 -66.739 1.00 110.01 149 ASP C O 1
ATOM 4289 N N . SER C 3 156 ? -24.815 -43.413 -67.534 1.00 113.86 150 SER C N 1
ATOM 4290 C CA . SER C 3 156 ? -24.962 -41.970 -67.364 1.00 110.82 150 SER C CA 1
ATOM 4291 C C . SER C 3 156 ? -26.224 -41.445 -68.040 1.00 106.29 150 SER C C 1
ATOM 4292 O O . SER C 3 156 ? -26.895 -40.553 -67.509 1.00 106.04 150 SER C O 1
ATOM 4294 N N . ASP C 3 157 ? -26.570 -41.993 -69.204 1.00 102.89 151 ASP C N 1
ATOM 4295 C CA . ASP C 3 157 ? -27.724 -41.506 -69.949 1.00 97.43 151 ASP C CA 1
ATOM 4296 C C . ASP C 3 157 ? -29.054 -41.980 -69.376 1.00 93.93 151 ASP C C 1
ATOM 4297 O O . ASP C 3 157 ? -30.101 -41.481 -69.803 1.00 93.06 151 ASP C O 1
ATOM 4302 N N . VAL C 3 158 ? -29.049 -42.918 -68.438 1.00 92.44 152 VAL C N 1
ATOM 4303 C CA . VAL C 3 158 ? -30.276 -43.301 -67.751 1.00 86.27 152 VAL C CA 1
ATOM 4304 C C . VAL C 3 158 ? -30.366 -42.498 -66.463 1.00 78.77 152 VAL C C 1
ATOM 4305 O O . VAL C 3 158 ? -29.353 -42.110 -65.871 1.00 77.87 152 VAL C O 1
ATOM 4309 N N . TYR C 3 159 ? -31.593 -42.214 -66.037 1.00 71.47 153 TYR C N 1
ATOM 4310 C CA . TYR C 3 159 ? -31.837 -41.394 -64.858 1.00 63.34 153 TYR C CA 1
ATOM 4311 C C . TYR C 3 159 ? -32.787 -42.129 -63.928 1.00 59.06 153 TYR C C 1
ATOM 4312 O O . TYR C 3 159 ? -33.850 -42.586 -64.359 1.00 60.60 153 TYR C O 1
ATOM 4321 N N . ILE C 3 160 ? -32.403 -42.241 -62.660 1.00 55.35 154 ILE C N 1
ATOM 4322 C CA . ILE C 3 160 ? -33.192 -42.940 -61.654 1.00 54.05 154 ILE C CA 1
ATOM 4323 C C . ILE C 3 160 ? -33.403 -42.006 -60.472 1.00 53.26 154 ILE C C 1
ATOM 4324 O O . ILE C 3 160 ? -32.434 -41.483 -59.910 1.00 56.82 154 ILE C O 1
ATOM 4329 N N . THR C 3 161 ? -34.660 -41.799 -60.096 1.00 50.18 155 THR C N 1
ATOM 4330 C CA . THR C 3 161 ? -34.986 -41.003 -58.924 1.00 50.38 155 THR C CA 1
ATOM 4331 C C . THR C 3 161 ? -35.065 -41.893 -57.688 1.00 52.21 155 THR C C 1
ATOM 4332 O O . THR C 3 161 ? -35.292 -43.102 -57.774 1.00 41.64 155 THR C O 1
ATOM 4336 N N . ASP C 3 162 ? -34.864 -41.274 -56.527 1.00 51.53 156 ASP C N 1
ATOM 4337 C CA . ASP C 3 162 ? -34.983 -41.994 -55.270 1.00 52.32 156 ASP C CA 1
ATOM 4338 C C . ASP C 3 162 ? -36.443 -42.365 -55.017 1.00 50.58 156 ASP C C 1
ATOM 4339 O O . ASP C 3 162 ? -37.366 -41.852 -55.658 1.00 45.57 156 ASP C O 1
ATOM 4344 N N . LYS C 3 163 ? -36.650 -43.274 -54.068 1.00 54.90 157 LYS C N 1
ATOM 4345 C CA . LYS C 3 163 ? -38.002 -43.698 -53.751 1.00 52.20 157 LYS C CA 1
ATOM 4346 C C . LYS C 3 163 ? -38.761 -42.577 -53.045 1.00 52.57 157 LYS C C 1
ATOM 4347 O O . LYS C 3 163 ? -38.176 -41.672 -52.443 1.00 54.23 157 LYS C O 1
ATOM 4353 N N . CYS C 3 164 ? -40.087 -42.651 -53.130 1.00 52.17 158 CYS C N 1
ATOM 4354 C CA . CYS C 3 164 ? -40.951 -41.553 -52.718 1.00 50.20 158 CYS C CA 1
ATOM 4355 C C . CYS C 3 164 ? -42.316 -42.128 -52.375 1.00 43.50 158 CYS C C 1
ATOM 4356 O O . CYS C 3 164 ? -42.870 -42.913 -53.150 1.00 46.21 158 CYS C O 1
ATOM 4359 N N . VAL C 3 165 ? -42.846 -41.747 -51.217 1.00 36.04 159 VAL C N 1
ATOM 4360 C CA . VAL C 3 165 ? -44.071 -42.328 -50.679 1.00 38.23 159 VAL C CA 1
ATOM 4361 C C . VAL C 3 165 ? -45.200 -41.314 -50.821 1.00 40.28 159 VAL C C 1
ATOM 4362 O O . VAL C 3 165 ? -45.098 -40.183 -50.330 1.00 32.90 159 VAL C O 1
ATOM 4366 N N . LEU C 3 166 ? -46.273 -41.721 -51.493 1.00 40.08 160 LEU C N 1
ATOM 4367 C CA . LEU C 3 166 ? -47.484 -40.925 -51.610 1.00 40.30 160 LEU C CA 1
ATOM 4368 C C . LEU C 3 166 ? -48.573 -41.524 -50.730 1.00 41.57 160 LEU C C 1
ATOM 4369 O O . LEU C 3 166 ? -48.584 -42.728 -50.459 1.00 42.64 160 LEU C O 1
ATOM 4374 N N . ASP C 3 167 ? -49.495 -40.671 -50.287 1.00 44.27 161 ASP C N 1
ATOM 4375 C CA . ASP C 3 167 ? -50.546 -41.065 -49.353 1.00 48.49 161 ASP C CA 1
ATOM 4376 C C . ASP C 3 167 ? -51.900 -40.718 -49.957 1.00 49.40 161 ASP C C 1
ATOM 4377 O O . ASP C 3 167 ? -52.281 -39.544 -50.002 1.00 51.33 161 ASP C O 1
ATOM 4382 N N . MET C 3 168 ? -52.623 -41.736 -50.419 1.00 51.66 162 MET C N 1
ATOM 4383 C CA . MET C 3 168 ? -54.001 -41.566 -50.875 1.00 57.49 162 MET C CA 1
ATOM 4384 C C . MET C 3 168 ? -54.887 -41.583 -49.635 1.00 61.74 162 MET C C 1
ATOM 4385 O O . MET C 3 168 ? -55.358 -42.630 -49.189 1.00 62.41 162 MET C O 1
ATOM 4390 N N . ARG C 3 169 ? -55.111 -40.391 -49.074 1.00 65.49 163 ARG C N 1
ATOM 4391 C CA . ARG C 3 169 ? -55.689 -40.280 -47.737 1.00 69.06 163 ARG C CA 1
ATOM 4392 C C . ARG C 3 169 ? -57.126 -40.786 -47.693 1.00 70.66 163 ARG C C 1
ATOM 4393 O O . ARG C 3 169 ? -57.534 -41.416 -46.710 1.00 71.31 163 ARG C O 1
ATOM 4401 N N . SER C 3 170 ? -57.909 -40.522 -48.742 1.00 69.81 164 SER C N 1
ATOM 4402 C CA . SER C 3 170 ? -59.311 -40.929 -48.730 1.00 70.45 164 SER C CA 1
ATOM 4403 C C . SER C 3 170 ? -59.460 -42.444 -48.713 1.00 72.37 164 SER C C 1
ATOM 4404 O O . SER C 3 170 ? -60.474 -42.959 -48.227 1.00 75.76 164 SER C O 1
ATOM 4407 N N . MET C 3 171 ? -58.473 -43.171 -49.230 1.00 71.65 165 MET C N 1
ATOM 4408 C CA . MET C 3 171 ? -58.496 -44.626 -49.245 1.00 72.02 165 MET C CA 1
ATOM 4409 C C . MET C 3 171 ? -57.619 -45.242 -48.164 1.00 71.79 165 MET C C 1
ATOM 4410 O O . MET C 3 171 ? -57.586 -46.471 -48.041 1.00 73.67 165 MET C O 1
ATOM 4415 N N . ASP C 3 172 ? -56.920 -44.420 -47.379 1.00 70.85 166 ASP C N 1
ATOM 4416 C CA . ASP C 3 172 ? -55.997 -44.890 -46.346 1.00 72.62 166 ASP C CA 1
ATOM 4417 C C . ASP C 3 172 ? -54.968 -45.849 -46.941 1.00 67.71 166 ASP C C 1
ATOM 4418 O O . ASP C 3 172 ? -54.746 -46.956 -46.445 1.00 66.32 166 ASP C O 1
ATOM 4423 N N . PHE C 3 173 ? -54.337 -45.407 -48.026 1.00 63.09 167 PHE C N 1
ATOM 4424 C CA . PHE C 3 173 ? -53.410 -46.227 -48.795 1.00 54.52 167 PHE C CA 1
ATOM 4425 C C . PHE C 3 173 ? -52.101 -45.475 -48.975 1.00 53.01 167 PHE C C 1
ATOM 4426 O O . PHE C 3 173 ? -52.101 -44.307 -49.377 1.00 55.78 167 PHE C O 1
ATOM 4434 N N . LYS C 3 174 ? -50.991 -46.143 -48.671 1.00 49.84 168 LYS C N 1
ATOM 4435 C CA . LYS C 3 174 ? -49.657 -45.601 -48.874 1.00 46.74 168 LYS C CA 1
ATOM 4436 C C . LYS C 3 174 ? -48.899 -46.487 -49.852 1.00 44.72 168 LYS C C 1
ATOM 4437 O O . LYS C 3 174 ? -49.090 -47.706 -49.882 1.00 43.84 168 LYS C O 1
ATOM 4443 N N . SER C 3 175 ? -48.032 -45.871 -50.655 1.00 37.31 169 SER C N 1
ATOM 4444 C CA . SER C 3 175 ? -47.253 -46.628 -51.625 1.00 44.83 169 SER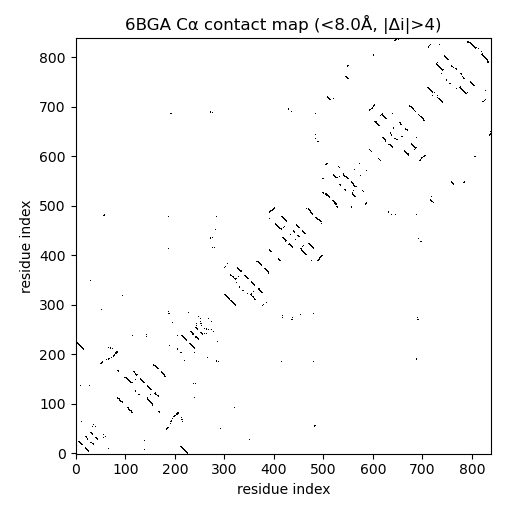 C CA 1
ATOM 4445 C C . SER C 3 175 ? -45.951 -45.906 -51.931 1.00 43.53 169 SER C C 1
ATOM 4446 O O . SER C 3 175 ? -45.909 -44.674 -51.979 1.00 41.30 169 SER C O 1
ATOM 4449 N N . ASN C 3 176 ? -44.893 -46.687 -52.138 1.00 45.25 170 ASN C N 1
ATOM 4450 C CA . ASN C 3 176 ? -43.605 -46.168 -52.570 1.00 41.09 170 ASN C CA 1
ATOM 4451 C C . ASN C 3 176 ? -43.484 -46.266 -54.085 1.00 40.91 170 ASN C C 1
ATOM 4452 O O . ASN C 3 176 ? -44.075 -47.145 -54.718 1.00 42.96 170 ASN C O 1
ATOM 4457 N N . SER C 3 177 ? -42.709 -45.353 -54.667 1.00 41.06 171 SER C N 1
ATOM 4458 C CA . SER C 3 177 ? -42.465 -45.413 -56.100 1.00 44.69 171 SER C CA 1
ATOM 4459 C C . SER C 3 177 ? -41.189 -44.658 -56.440 1.00 43.57 171 SER C C 1
ATOM 4460 O O . SER C 3 177 ? -40.821 -43.691 -55.767 1.00 42.05 171 SER C O 1
ATOM 4463 N N . ALA C 3 178 ? -40.519 -45.124 -57.493 1.00 45.62 172 ALA C N 1
ATOM 4464 C CA . ALA C 3 178 ? -39.362 -44.454 -58.065 1.00 47.03 172 ALA C CA 1
ATOM 4465 C C . ALA C 3 178 ? -39.492 -44.481 -59.581 1.00 48.45 172 ALA C C 1
ATOM 4466 O O . ALA C 3 178 ? -40.087 -45.400 -60.150 1.00 50.84 172 ALA C O 1
ATOM 4468 N N . VAL C 3 179 ? -38.932 -43.466 -60.232 1.00 48.17 173 VAL C N 1
ATOM 4469 C CA . VAL C 3 179 ? -39.093 -43.271 -61.667 1.00 46.32 173 VAL C CA 1
ATOM 4470 C C . VAL C 3 179 ? -37.740 -43.403 -62.350 1.00 50.83 173 VAL C C 1
ATOM 4471 O O . VAL C 3 179 ? -36.723 -42.921 -61.839 1.00 52.55 173 VAL C O 1
ATOM 4475 N N . ALA C 3 180 ? -37.736 -44.056 -63.511 1.00 50.85 174 ALA C N 1
ATOM 4476 C CA . ALA C 3 180 ? -36.553 -44.193 -64.347 1.00 53.45 174 ALA C CA 1
ATOM 4477 C C . ALA C 3 180 ? -36.915 -43.864 -65.788 1.00 56.21 174 ALA C C 1
ATOM 4478 O O . ALA C 3 180 ? -37.987 -44.242 -66.269 1.00 59.93 174 ALA C O 1
ATOM 4480 N N . TRP C 3 181 ? -36.018 -43.155 -66.471 1.00 55.54 175 TRP C N 1
ATOM 4481 C CA . TRP C 3 181 ? -36.234 -42.781 -67.861 1.00 63.92 175 TRP C CA 1
ATOM 4482 C C . TRP C 3 181 ? -34.883 -42.637 -68.548 1.00 68.37 175 TRP C C 1
ATOM 4483 O O . TRP C 3 181 ? -33.838 -42.564 -67.899 1.00 67.59 175 TRP C O 1
ATOM 4494 N N . SER C 3 182 ? -34.917 -42.588 -69.878 1.00 73.25 176 SER C N 1
ATOM 4495 C CA . SER C 3 182 ? -33.694 -42.471 -70.659 1.00 79.77 176 SER C CA 1
ATOM 4496 C C . SER C 3 182 ? -34.039 -42.040 -72.075 1.00 86.39 176 SER C C 1
ATOM 4497 O O . SER C 3 182 ? -35.149 -42.272 -72.565 1.00 87.30 176 SER C O 1
ATOM 4500 N N . ASN C 3 183 ? -33.061 -41.410 -72.727 1.00 91.25 177 ASN C N 1
ATOM 4501 C CA . ASN C 3 183 ? -33.167 -41.089 -74.143 1.00 97.98 177 ASN C CA 1
ATOM 4502 C C . ASN C 3 183 ? -32.729 -42.248 -75.029 1.00 104.21 177 ASN C C 1
ATOM 4503 O O . ASN C 3 183 ? -33.134 -42.311 -76.195 1.00 109.50 177 ASN C O 1
ATOM 4508 N N . LYS C 3 184 ? -31.919 -43.162 -74.499 1.00 104.10 178 LYS C N 1
ATOM 4509 C CA . LYS C 3 184 ? -31.405 -44.273 -75.287 1.00 108.04 178 LYS C CA 1
ATOM 4510 C C . LYS C 3 184 ? -32.530 -45.208 -75.715 1.00 108.64 178 LYS C C 1
ATOM 4511 O O . LYS C 3 184 ? -33.570 -45.312 -75.059 1.00 106.79 178 LYS C O 1
ATOM 4517 N N . SER C 3 185 ? -32.306 -45.894 -76.836 1.00 111.05 179 SER C N 1
ATOM 4518 C CA . SER C 3 185 ? -33.257 -46.873 -77.348 1.00 113.53 179 SER C CA 1
ATOM 4519 C C . SER C 3 185 ? -33.067 -48.253 -76.733 1.00 115.76 179 SER C C 1
ATOM 4520 O O . SER C 3 185 ? -34.036 -49.011 -76.617 1.00 116.46 179 SER C O 1
ATOM 4523 N N . ASP C 3 186 ? -31.839 -48.592 -76.331 1.00 118.90 180 ASP C N 1
ATOM 4524 C CA . ASP C 3 186 ? -31.583 -49.881 -75.699 1.00 121.45 180 ASP C CA 1
ATOM 4525 C C . ASP C 3 186 ? -32.254 -49.996 -74.337 1.00 116.35 180 ASP C C 1
ATOM 4526 O O . ASP C 3 186 ? -32.483 -51.115 -73.863 1.00 117.46 180 ASP C O 1
ATOM 4531 N N . PHE C 3 187 ? -32.575 -48.870 -73.707 1.00 118.03 181 PHE C N 1
ATOM 4532 C CA . PHE C 3 187 ? -33.141 -48.881 -72.366 1.00 112.69 181 PHE C CA 1
ATOM 4533 C C . PHE C 3 187 ? -34.565 -49.425 -72.379 1.00 107.10 181 PHE C C 1
ATOM 4534 O O . PHE C 3 187 ? -35.419 -48.949 -73.133 1.00 107.93 181 PHE C O 1
ATOM 4542 N N . ALA C 3 188 ? -34.817 -50.422 -71.534 1.00 100.21 182 ALA C N 1
ATOM 4543 C CA . ALA C 3 188 ? -36.145 -50.988 -71.349 1.00 93.89 182 ALA C CA 1
ATOM 4544 C C . ALA C 3 188 ? -36.455 -51.047 -69.860 1.00 88.81 182 ALA C C 1
ATOM 4545 O O . ALA C 3 188 ? -35.553 -51.058 -69.018 1.00 89.81 182 ALA C O 1
ATOM 4547 N N . CYS C 3 189 ? -37.750 -51.083 -69.538 1.00 84.87 183 CYS C N 1
ATOM 4548 C CA . CYS C 3 189 ? -38.160 -51.103 -68.139 1.00 78.40 183 CYS C CA 1
ATOM 4549 C C . CYS C 3 189 ? -37.792 -52.406 -67.442 1.00 79.93 183 CYS C C 1
ATOM 4550 O O . CYS C 3 189 ? -37.699 -52.428 -66.209 1.00 79.77 183 CYS C O 1
ATOM 4553 N N . ALA C 3 190 ? -37.578 -53.487 -68.196 1.00 83.94 184 ALA C N 1
ATOM 4554 C CA . ALA C 3 190 ? -37.193 -54.751 -67.580 1.00 83.57 184 ALA C CA 1
ATOM 4555 C C . ALA C 3 190 ? -35.821 -54.664 -66.923 1.00 84.46 184 ALA C C 1
ATOM 4556 O O . ALA C 3 190 ? -35.593 -55.295 -65.885 1.00 83.86 184 ALA C O 1
ATOM 4558 N N . ASN C 3 191 ? -34.900 -53.895 -67.503 1.00 86.03 185 ASN C N 1
ATOM 4559 C CA . ASN C 3 191 ? -33.587 -53.672 -66.911 1.00 86.56 185 ASN C CA 1
ATOM 4560 C C . ASN C 3 191 ? -33.434 -52.264 -66.348 1.00 84.99 185 ASN C C 1
ATOM 4561 O O . ASN C 3 191 ? -32.313 -51.853 -66.031 1.00 86.68 185 ASN C O 1
ATOM 4566 N N . ALA C 3 192 ? -34.533 -51.514 -66.233 1.00 82.84 186 ALA C N 1
ATOM 4567 C CA . ALA C 3 192 ? -34.462 -50.154 -65.707 1.00 81.15 186 ALA C CA 1
ATOM 4568 C C . ALA C 3 192 ? -33.902 -50.144 -64.292 1.00 76.91 186 ALA C C 1
ATOM 4569 O O . ALA C 3 192 ? -32.942 -49.424 -63.993 1.00 74.04 186 ALA C O 1
ATOM 4571 N N . PHE C 3 193 ? -34.492 -50.943 -63.405 1.00 75.17 187 PHE C N 1
ATOM 4572 C CA . PHE C 3 193 ? -34.054 -51.050 -62.020 1.00 74.43 187 PHE C CA 1
ATOM 4573 C C . PHE C 3 193 ? -33.227 -52.308 -61.783 1.00 78.13 187 PHE C C 1
ATOM 4574 O O . PHE C 3 193 ? -33.282 -52.899 -60.699 1.00 76.35 187 PHE C O 1
ATOM 4582 N N . ASN C 3 194 ? -32.461 -52.727 -62.793 1.00 83.62 188 ASN C N 1
ATOM 4583 C CA . ASN C 3 194 ? -31.605 -53.899 -62.653 1.00 88.79 188 ASN C CA 1
ATOM 4584 C C . ASN C 3 194 ? -30.411 -53.616 -61.752 1.00 94.02 188 ASN C C 1
ATOM 4585 O O . ASN C 3 194 ? -29.861 -54.541 -61.144 1.00 96.35 188 ASN C O 1
ATOM 4590 N N . ASN C 3 195 ? -29.999 -52.349 -61.653 1.00 97.54 189 ASN C N 1
ATOM 4591 C CA . ASN C 3 195 ? -28.836 -51.995 -60.847 1.00 102.53 189 ASN C CA 1
ATOM 4592 C C . ASN C 3 195 ? -29.092 -52.149 -59.354 1.00 98.96 189 ASN C C 1
ATOM 4593 O O . ASN C 3 195 ? -28.132 -52.208 -58.578 1.00 100.13 189 ASN C O 1
ATOM 4598 N N . SER C 3 196 ? -30.352 -52.209 -58.935 1.00 94.02 190 SER C N 1
ATOM 4599 C CA . SER C 3 196 ? -30.713 -52.391 -57.539 1.00 90.65 190 SER C CA 1
ATOM 4600 C C . SER C 3 196 ? -31.407 -53.736 -57.357 1.00 88.72 190 SER C C 1
ATOM 4601 O O . SER C 3 196 ? -31.749 -54.425 -58.322 1.00 90.56 190 SER C O 1
ATOM 4604 N N . ILE C 3 197 ? -31.617 -54.102 -56.094 1.00 85.16 191 ILE C N 1
ATOM 4605 C CA . ILE C 3 197 ? -32.159 -55.415 -55.743 1.00 84.25 191 ILE C CA 1
ATOM 4606 C C . ILE C 3 197 ? -33.669 -55.248 -55.605 1.00 85.46 191 ILE C C 1
ATOM 4607 O O . ILE C 3 197 ? -34.185 -54.874 -54.553 1.00 84.72 191 ILE C O 1
ATOM 4612 N N . ILE C 3 198 ? -34.387 -55.537 -56.686 1.00 88.55 192 ILE C N 1
ATOM 4613 C CA . ILE C 3 198 ? -35.847 -55.537 -56.668 1.00 89.92 192 ILE C CA 1
ATOM 4614 C C . ILE C 3 198 ? -36.312 -56.903 -56.176 1.00 94.53 192 ILE C C 1
ATOM 4615 O O . ILE C 3 198 ? -35.598 -57.899 -56.361 1.00 96.91 192 ILE C O 1
ATOM 4620 N N . PRO C 3 199 ? -37.477 -56.998 -55.533 1.00 97.80 193 PRO C N 1
ATOM 4621 C CA . PRO C 3 199 ? -37.960 -58.306 -55.077 1.00 100.01 193 PRO C CA 1
ATOM 4622 C C . PRO C 3 199 ? -38.122 -59.278 -56.237 1.00 100.05 193 PRO C C 1
ATOM 4623 O O . PRO C 3 199 ? -38.453 -58.892 -57.361 1.00 101.00 193 PRO C O 1
ATOM 4627 N N . GLU C 3 200 ? -37.873 -60.558 -55.949 1.00 97.89 194 GLU C N 1
ATOM 4628 C CA . GLU C 3 200 ? -37.962 -61.582 -56.985 1.00 95.78 194 GLU C CA 1
ATOM 4629 C C . GLU C 3 200 ? -39.382 -61.727 -57.514 1.00 92.99 194 GLU C C 1
ATOM 4630 O O . GLU C 3 200 ? -39.575 -62.111 -58.673 1.00 94.44 194 GLU C O 1
ATOM 4636 N N . ASP C 3 201 ? -40.386 -61.425 -56.688 1.00 91.45 195 ASP C N 1
ATOM 4637 C CA . ASP C 3 201 ? -41.782 -61.480 -57.103 1.00 91.69 195 ASP C CA 1
ATOM 4638 C C . ASP C 3 201 ? -42.287 -60.146 -57.638 1.00 84.69 195 ASP C C 1
ATOM 4639 O O . ASP C 3 201 ? -43.466 -59.812 -57.456 1.00 84.11 195 ASP C O 1
ATOM 4644 N N . THR C 3 202 ? -41.425 -59.370 -58.291 1.00 78.70 196 THR C N 1
ATOM 4645 C CA . THR C 3 202 ? -41.841 -58.101 -58.876 1.00 71.52 196 THR C CA 1
ATOM 4646 C C . THR C 3 202 ? -42.661 -58.360 -60.134 1.00 68.59 196 THR C C 1
ATOM 4647 O O . THR C 3 202 ? -42.195 -59.028 -61.062 1.00 72.39 196 THR C O 1
ATOM 4651 N N . PHE C 3 203 ? -43.880 -57.829 -60.166 1.00 63.11 197 PHE C N 1
ATOM 4652 C CA . PHE C 3 203 ? -44.774 -58.041 -61.299 1.00 62.53 197 PHE C CA 1
ATOM 4653 C C . PHE C 3 203 ? -44.272 -57.252 -62.502 1.00 67.84 197 PHE C C 1
ATOM 4654 O O . PHE C 3 203 ? -44.368 -56.021 -62.531 1.00 67.40 197 PHE C O 1
ATOM 4662 N N . PHE C 3 204 ? -43.727 -57.959 -63.491 1.00 68.21 198 PHE C N 1
ATOM 4663 C CA . PHE C 3 204 ? -43.294 -57.353 -64.747 1.00 69.64 198 PHE C CA 1
ATOM 4664 C C . PHE C 3 204 ? -44.310 -57.682 -65.831 1.00 74.01 198 PHE C C 1
ATOM 4665 O O . PHE C 3 204 ? -44.270 -58.781 -66.406 1.00 74.83 198 PHE C O 1
ATOM 4673 N N . PRO C 3 205 ? -45.230 -56.776 -66.151 1.00 79.17 199 PRO C N 1
ATOM 4674 C CA . PRO C 3 205 ? -46.303 -57.106 -67.095 1.00 82.79 199 PRO C CA 1
ATOM 4675 C C . PRO C 3 205 ? -45.789 -57.210 -68.523 1.00 92.05 199 PRO C C 1
ATOM 4676 O O . PRO C 3 205 ? -44.644 -56.881 -68.840 1.00 93.39 199 PRO C O 1
ATOM 4680 N N . SER C 3 206 ? -46.677 -57.679 -69.394 1.00 98.19 200 SER C N 1
ATOM 4681 C CA . SER C 3 206 ? -46.362 -57.880 -70.804 1.00 101.20 200 SER C CA 1
ATOM 4682 C C . SER C 3 206 ? -46.021 -56.561 -71.492 1.00 102.52 200 SER C C 1
ATOM 4683 O O . SER C 3 206 ? -46.333 -56.363 -72.666 1.00 106.04 200 SER C O 1
ATOM 4686 N N . ALA D 4 1 ? -54.154 -19.463 -34.657 1.00 87.54 0 ALA D N 1
ATOM 4687 C CA . ALA D 4 1 ? -53.651 -18.493 -33.691 1.00 86.34 0 ALA D CA 1
ATOM 4688 C C . ALA D 4 1 ? -52.133 -18.378 -33.772 1.00 80.84 0 ALA D C 1
ATOM 4689 O O . ALA D 4 1 ? -51.526 -17.553 -33.088 1.00 80.25 0 ALA D O 1
ATOM 4691 N N . ASP D 4 2 ? -51.528 -19.206 -34.613 1.00 75.67 1 ASP D N 1
ATOM 4692 C CA . ASP D 4 2 ? -50.075 -19.244 -34.718 1.00 70.51 1 ASP D CA 1
ATOM 4693 C C . ASP D 4 2 ? -49.572 -18.031 -35.494 1.00 64.76 1 ASP D C 1
ATOM 4694 O O . ASP D 4 2 ? -50.095 -17.733 -36.573 1.00 63.32 1 ASP D O 1
ATOM 4699 N N . PRO D 4 3 ? -48.579 -17.309 -34.977 1.00 59.08 2 PRO D N 1
ATOM 4700 C CA . PRO D 4 3 ? -48.009 -16.188 -35.734 1.00 52.17 2 PRO D CA 1
ATOM 4701 C C . PRO D 4 3 ? -47.387 -16.661 -37.040 1.00 50.56 2 PRO D C 1
ATOM 4702 O O . PRO D 4 3 ? -46.790 -17.737 -37.114 1.00 54.56 2 PRO D O 1
ATOM 4706 N N . LYS D 4 4 ? -47.536 -15.840 -38.077 1.00 46.78 3 LYS D N 1
ATOM 4707 C CA . LYS D 4 4 ? -47.026 -16.143 -39.407 1.00 47.46 3 LYS D CA 1
ATOM 4708 C C . LYS D 4 4 ? -46.116 -15.015 -39.871 1.00 43.30 3 LYS D C 1
ATOM 4709 O O . LYS D 4 4 ? -46.489 -13.840 -39.796 1.00 47.51 3 LYS D O 1
ATOM 4715 N N . VAL D 4 5 ? -44.928 -15.376 -40.346 1.00 36.69 4 VAL D N 1
ATOM 4716 C CA . VAL D 4 5 ? -43.968 -14.431 -40.904 1.00 33.02 4 VAL D CA 1
ATOM 4717 C C . VAL D 4 5 ? -43.873 -14.684 -42.401 1.00 34.43 4 VAL D C 1
ATOM 4718 O O . VAL D 4 5 ? -43.676 -15.827 -42.833 1.00 35.22 4 VAL D O 1
ATOM 4722 N N . ILE D 4 6 ? -44.013 -13.623 -43.188 1.00 34.31 5 ILE D N 1
ATOM 4723 C CA . ILE D 4 6 ? -44.033 -13.715 -44.643 1.00 32.98 5 ILE D CA 1
ATOM 4724 C C . ILE D 4 6 ? -42.674 -13.294 -45.183 1.00 31.98 5 ILE D C 1
ATOM 4725 O O . ILE D 4 6 ? -42.031 -12.385 -44.642 1.00 30.53 5 ILE D O 1
ATOM 4730 N N . GLN D 4 7 ? -42.229 -13.959 -46.249 1.00 31.08 6 GLN D N 1
ATOM 4731 C CA . GLN D 4 7 ? -40.954 -13.647 -46.885 1.00 28.50 6 GLN D CA 1
ATOM 4732 C C . GLN D 4 7 ? -41.065 -13.833 -48.389 1.00 29.94 6 GLN D C 1
ATOM 4733 O O . GLN D 4 7 ? -41.507 -14.886 -48.857 1.00 30.75 6 GLN D O 1
ATOM 4739 N N . THR D 4 8 ? -40.658 -12.813 -49.139 1.00 28.35 7 THR D N 1
ATOM 4740 C CA . THR D 4 8 ? -40.580 -12.858 -50.589 1.00 29.10 7 THR D CA 1
ATOM 4741 C C . THR D 4 8 ? -39.218 -12.353 -51.039 1.00 31.53 7 THR D C 1
ATOM 4742 O O . THR D 4 8 ? -38.636 -11.474 -50.395 1.00 32.70 7 THR D O 1
ATOM 4746 N N . PRO D 4 9 ? -38.672 -12.908 -52.132 1.00 25.42 8 PRO D N 1
ATOM 4747 C CA . PRO D 4 9 ? -39.238 -14.043 -52.869 1.00 27.14 8 PRO D CA 1
ATOM 4748 C C . PRO D 4 9 ? -38.824 -15.372 -52.250 1.00 29.18 8 PRO D C 1
ATOM 4749 O O . PRO D 4 9 ? -37.883 -15.400 -51.460 1.00 33.62 8 PRO D O 1
ATOM 4753 N N . ARG D 4 10 ? -39.523 -16.455 -52.596 1.00 30.55 9 ARG D N 1
ATOM 4754 C CA . ARG D 4 10 ? -39.151 -17.763 -52.066 1.00 32.33 9 ARG D CA 1
ATOM 4755 C C . ARG D 4 10 ? -37.779 -18.193 -52.570 1.00 31.84 9 ARG D C 1
ATOM 4756 O O . ARG D 4 10 ? -36.968 -18.724 -51.803 1.00 31.04 9 ARG D O 1
ATOM 4764 N N . TYR D 4 11 ? -37.503 -17.975 -53.853 1.00 32.82 10 TYR D N 1
ATOM 4765 C CA . TYR D 4 11 ? -36.198 -18.230 -54.439 1.00 30.22 10 TYR D CA 1
ATOM 4766 C C . TYR D 4 11 ? -35.660 -16.950 -55.063 1.00 34.48 10 TYR D C 1
ATOM 4767 O O . TYR D 4 11 ? -36.415 -16.033 -55.402 1.00 32.84 10 TYR D O 1
ATOM 4776 N N . LEU D 4 12 ? -34.338 -16.899 -55.223 1.00 37.06 11 LEU D N 1
ATOM 4777 C CA . LEU D 4 12 ? -33.693 -15.742 -55.831 1.00 32.45 11 LEU D CA 1
ATOM 4778 C C . LEU D 4 12 ? -32.362 -16.170 -56.426 1.00 32.45 11 LEU D C 1
ATOM 4779 O O . LEU D 4 12 ? -31.564 -16.831 -55.754 1.00 32.34 11 LEU D O 1
ATOM 4784 N N . VAL D 4 13 ? -32.127 -15.795 -57.681 1.00 37.94 12 VAL D N 1
ATOM 4785 C CA . VAL D 4 13 ? -30.856 -16.031 -58.352 1.00 36.86 12 VAL D CA 1
ATOM 4786 C C . VAL D 4 13 ? -30.285 -14.684 -58.773 1.00 40.94 12 VAL D C 1
ATOM 4787 O O . VAL D 4 13 ? -31.016 -13.807 -59.246 1.00 41.41 12 VAL D O 1
ATOM 4791 N N . LYS D 4 14 ? -28.981 -14.512 -58.570 1.00 42.52 13 LYS D N 1
ATOM 4792 C CA . LYS D 4 14 ? -28.315 -13.255 -58.874 1.00 43.22 13 LYS D CA 1
ATOM 4793 C C . LYS D 4 14 ? -26.897 -13.540 -59.340 1.00 46.95 13 LYS D C 1
ATOM 4794 O O . LYS D 4 14 ? -26.296 -14.551 -58.968 1.00 45.08 13 LYS D O 1
ATOM 4800 N N . GLY D 4 15 ? -26.371 -12.637 -60.161 1.00 47.31 14 GLY D N 1
ATOM 4801 C CA . GLY D 4 15 ? -24.980 -12.696 -60.540 1.00 51.29 14 GLY D CA 1
ATOM 4802 C C . GLY D 4 15 ? -24.103 -11.890 -59.602 1.00 51.25 14 GLY D C 1
ATOM 4803 O O . GLY D 4 15 ? -24.574 -10.995 -58.902 1.00 48.66 14 GLY D O 1
ATOM 4804 N N . GLN D 4 16 ? -22.815 -12.229 -59.593 1.00 59.04 15 GLN D N 1
ATOM 4805 C CA . GLN D 4 16 ? -21.866 -11.547 -58.724 1.00 62.29 15 GLN D CA 1
ATOM 4806 C C . GLN D 4 16 ? -21.849 -10.052 -59.018 1.00 56.31 15 GLN D C 1
ATOM 4807 O O . GLN D 4 16 ? -21.804 -9.634 -60.178 1.00 59.46 15 GLN D O 1
ATOM 4813 N N . GLY D 4 17 ? -21.894 -9.247 -57.957 1.00 54.07 16 GLY D N 1
ATOM 4814 C CA . GLY D 4 17 ? -21.922 -7.809 -58.076 1.00 54.98 16 GLY D CA 1
ATOM 4815 C C . GLY D 4 17 ? -23.305 -7.195 -58.077 1.00 51.54 16 GLY D C 1
ATOM 4816 O O . GLY D 4 17 ? -23.434 -5.994 -57.815 1.00 55.01 16 GLY D O 1
ATOM 4817 N N . GLN D 4 18 ? -24.340 -7.979 -58.363 1.00 49.08 17 GLN D N 1
ATOM 4818 C CA . GLN D 4 18 ? -25.700 -7.468 -58.355 1.00 51.62 17 GLN D CA 1
ATOM 4819 C C . GLN D 4 18 ? -26.210 -7.301 -56.928 1.00 48.13 17 GLN D C 1
ATOM 4820 O O . GLN D 4 18 ? -25.698 -7.899 -55.978 1.00 40.89 17 GLN D O 1
ATOM 4826 N N . LYS D 4 19 ? -27.242 -6.476 -56.791 1.00 47.34 18 LYS D N 1
ATOM 4827 C CA . LYS D 4 19 ? -27.967 -6.378 -55.535 1.00 43.16 18 LYS D CA 1
ATOM 4828 C C . LYS D 4 19 ? -28.944 -7.538 -55.413 1.00 36.25 18 LYS D C 1
ATOM 4829 O O . LYS D 4 19 ? -29.567 -7.949 -56.395 1.00 39.44 18 LYS D O 1
ATOM 4835 N N . ALA D 4 20 ? -29.069 -8.071 -54.201 1.00 33.44 19 ALA D N 1
ATOM 4836 C CA . ALA D 4 20 ? -30.033 -9.124 -53.895 1.00 33.16 19 ALA D CA 1
ATOM 4837 C C . ALA D 4 20 ? -30.895 -8.637 -52.739 1.00 33.95 19 ALA D C 1
ATOM 4838 O O . ALA D 4 20 ? -30.446 -8.624 -51.588 1.00 33.61 19 ALA D O 1
ATOM 4840 N N . LYS D 4 21 ? -32.124 -8.231 -53.042 1.00 36.61 20 LYS D N 1
ATOM 4841 C CA . LYS D 4 21 ? -33.028 -7.688 -52.038 1.00 36.03 20 LYS D CA 1
ATOM 4842 C C . LYS D 4 21 ? -34.063 -8.733 -51.648 1.00 33.57 20 LYS D C 1
ATOM 4843 O O . LYS D 4 21 ? -34.656 -9.387 -52.513 1.00 34.35 20 LYS D O 1
ATOM 4849 N N . MET D 4 22 ? -34.271 -8.887 -50.343 1.00 28.51 21 MET D N 1
ATOM 4850 C CA . MET D 4 22 ? -35.223 -9.836 -49.789 1.00 30.11 21 MET D CA 1
ATOM 4851 C C . MET D 4 22 ? -36.109 -9.112 -48.789 1.00 33.82 21 MET D C 1
ATOM 4852 O O . MET D 4 22 ? -35.636 -8.251 -48.041 1.00 36.11 21 MET D O 1
ATOM 4857 N N . ARG D 4 23 ? -37.392 -9.460 -48.778 1.00 33.11 22 ARG D N 1
ATOM 4858 C CA . ARG D 4 23 ? -38.378 -8.761 -47.970 1.00 32.95 22 ARG D CA 1
ATOM 4859 C C . ARG D 4 23 ? -38.989 -9.700 -46.939 1.00 28.76 22 ARG D C 1
ATOM 4860 O O . ARG D 4 23 ? -39.057 -10.917 -47.139 1.00 28.26 22 ARG D O 1
ATOM 4868 N N . CYS D 4 24 ? -39.433 -9.115 -45.829 1.00 31.51 23 CYS D N 1
ATOM 4869 C CA . CYS D 4 24 ? -39.989 -9.873 -44.719 1.00 30.72 23 CYS D CA 1
ATOM 4870 C C . CYS D 4 24 ? -41.113 -9.082 -44.071 1.00 30.15 23 CYS D C 1
ATOM 4871 O O . CYS D 4 24 ? -40.949 -7.895 -43.777 1.00 26.86 23 CYS D O 1
ATOM 4874 N N . ILE D 4 25 ? -42.243 -9.744 -43.844 1.00 22.94 24 ILE D N 1
ATOM 4875 C CA . ILE D 4 25 ? -43.360 -9.151 -43.116 1.00 29.41 24 ILE D CA 1
ATOM 4876 C C . ILE D 4 25 ? -43.481 -9.860 -41.772 1.00 28.57 24 ILE D C 1
ATOM 4877 O O . ILE D 4 25 ? -43.960 -11.004 -41.716 1.00 28.62 24 ILE D O 1
ATOM 4882 N N . PRO D 4 26 ? -43.051 -9.239 -40.678 1.00 26.38 25 PRO D N 1
ATOM 4883 C CA . PRO D 4 26 ? -43.187 -9.878 -39.367 1.00 27.73 25 PRO D CA 1
ATOM 4884 C C . PRO D 4 26 ? -44.647 -10.028 -38.970 1.00 29.17 25 PRO D C 1
ATOM 4885 O O . PRO D 4 26 ? -45.546 -9.416 -39.550 1.00 31.11 25 PRO D O 1
ATOM 4889 N N . GLU D 4 27 ? -44.872 -10.877 -37.969 1.00 27.76 26 GLU D N 1
ATOM 4890 C CA . GLU D 4 27 ? -46.211 -11.048 -37.421 1.00 27.91 26 GLU D CA 1
ATOM 4891 C C . GLU D 4 27 ? -46.743 -9.713 -36.916 1.00 29.40 26 GLU D C 1
ATOM 4892 O O . GLU D 4 27 ? -46.022 -8.942 -36.279 1.00 31.97 26 GLU D O 1
ATOM 4898 N N . LYS D 4 28 ? -48.009 -9.437 -37.223 1.00 33.58 27 LYS D N 1
ATOM 4899 C CA . LYS D 4 28 ? -48.633 -8.181 -36.823 1.00 38.45 27 LYS D CA 1
ATOM 4900 C C . LYS D 4 28 ? -48.596 -8.028 -35.307 1.00 40.76 27 LYS D C 1
ATOM 4901 O O . LYS D 4 28 ? -49.136 -8.863 -34.575 1.00 44.29 27 LYS D O 1
ATOM 4907 N N . GLY D 4 29 ? -47.939 -6.968 -34.839 1.00 38.85 28 GLY D N 1
ATOM 4908 C CA . GLY D 4 29 ? -47.797 -6.702 -33.424 1.00 32.46 28 GLY D CA 1
ATOM 4909 C C . GLY D 4 29 ? -46.448 -7.066 -32.841 1.00 31.15 28 GLY D C 1
ATOM 4910 O O . GLY D 4 29 ? -46.167 -6.691 -31.695 1.00 34.33 28 GLY D O 1
ATOM 4911 N N . HIS D 4 30 ? -45.611 -7.780 -33.586 1.00 26.18 29 HIS D N 1
ATOM 4912 C CA . HIS D 4 30 ? -44.289 -8.152 -33.092 1.00 26.23 29 HIS D CA 1
ATOM 4913 C C . HIS D 4 30 ? -43.318 -6.990 -33.269 1.00 25.66 29 HIS D C 1
ATOM 4914 O O . HIS D 4 30 ? -43.104 -6.541 -34.401 1.00 25.36 29 HIS D O 1
ATOM 4921 N N . PRO D 4 31 ? -42.718 -6.472 -32.193 1.00 30.24 30 PRO D N 1
ATOM 4922 C CA . PRO D 4 31 ? -41.797 -5.337 -32.322 1.00 30.65 30 PRO D CA 1
ATOM 4923 C C . PRO D 4 31 ? -40.351 -5.705 -32.615 1.00 30.25 30 PRO D C 1
ATOM 4924 O O . PRO D 4 31 ? -39.542 -4.795 -32.847 1.00 30.44 30 PRO D O 1
ATOM 4928 N N . VAL D 4 32 ? -40.000 -6.989 -32.612 1.00 27.27 31 VAL D N 1
ATOM 4929 C CA . VAL D 4 32 ? -38.617 -7.433 -32.739 1.00 25.24 31 VAL D CA 1
ATOM 4930 C C . VAL D 4 32 ? -38.495 -8.326 -33.966 1.00 26.67 31 VAL D C 1
ATOM 4931 O O . VAL D 4 32 ? -39.316 -9.227 -34.169 1.00 26.39 31 VAL D O 1
ATOM 4935 N N . VAL D 4 33 ? -37.463 -8.083 -34.773 1.00 28.59 32 VAL D N 1
ATOM 4936 C CA . VAL D 4 33 ? -37.210 -8.839 -35.993 1.00 26.31 32 VAL D CA 1
ATOM 4937 C C . VAL D 4 33 ? -35.766 -9.321 -35.977 1.00 23.03 32 VAL D C 1
ATOM 4938 O O . VAL D 4 33 ? -34.868 -8.593 -35.542 1.00 24.76 32 VAL D O 1
ATOM 4942 N N . PHE D 4 34 ? -35.544 -10.549 -36.446 1.00 26.70 33 PHE D N 1
ATOM 4943 C CA . PHE D 4 34 ? -34.212 -11.123 -36.580 1.00 24.61 33 PHE D CA 1
ATOM 4944 C C . PHE D 4 34 ? -33.979 -11.556 -38.022 1.00 26.05 33 PHE D C 1
ATOM 4945 O O . PHE D 4 34 ? -34.923 -11.886 -38.746 1.00 28.50 33 PHE D O 1
ATOM 4953 N N . TRP D 4 35 ? -32.711 -11.561 -38.433 1.00 24.91 34 TRP D N 1
ATOM 4954 C CA . TRP D 4 35 ? -32.297 -12.102 -39.725 1.00 27.94 34 TRP D CA 1
ATOM 4955 C C . TRP D 4 35 ? -31.182 -13.110 -39.490 1.00 28.74 34 TRP D C 1
ATOM 4956 O O . TRP D 4 35 ? -30.155 -12.771 -38.894 1.00 29.70 34 TRP D O 1
ATOM 4967 N N . TYR D 4 36 ? -31.381 -14.341 -39.954 1.00 30.42 35 TYR D N 1
ATOM 4968 C CA . TYR D 4 36 ? -30.366 -15.379 -39.874 1.00 25.97 35 TYR D CA 1
ATOM 4969 C C . TYR D 4 36 ? -29.966 -15.831 -41.273 1.00 27.84 35 TYR D C 1
ATOM 4970 O O . TYR D 4 36 ? -30.676 -15.598 -42.254 1.00 25.07 35 TYR D O 1
ATOM 4979 N N . GLN D 4 37 ? -28.818 -16.499 -41.345 1.00 30.82 36 GLN D N 1
ATOM 4980 C CA . GLN D 4 37 ? -28.278 -17.037 -42.587 1.00 32.06 36 GLN D CA 1
ATOM 4981 C C . GLN D 4 37 ? -28.008 -18.519 -42.371 1.00 36.07 36 GLN D C 1
ATOM 4982 O O . GLN D 4 37 ? -27.145 -18.885 -41.566 1.00 42.69 36 GLN D O 1
ATOM 4988 N N . GLN D 4 38 ? -28.742 -19.371 -43.084 1.00 32.35 37 GLN D N 1
ATOM 4989 C CA . GLN D 4 38 ? -28.604 -20.818 -42.981 1.00 32.03 37 GLN D CA 1
ATOM 4990 C C . GLN D 4 38 ? -28.008 -21.351 -44.276 1.00 33.36 37 GLN D C 1
ATOM 4991 O O . GLN D 4 38 ? -28.623 -21.230 -45.341 1.00 35.58 37 GLN D O 1
ATOM 4997 N N . ASN D 4 39 ? -26.818 -21.941 -44.185 1.00 31.92 38 ASN D N 1
ATOM 4998 C CA . ASN D 4 39 ? -26.165 -22.502 -45.355 1.00 31.70 38 ASN D CA 1
ATOM 4999 C C . ASN D 4 39 ? -26.498 -23.988 -45.478 1.00 35.80 38 ASN D C 1
ATOM 5000 O O . ASN D 4 39 ? -27.284 -24.543 -44.707 1.00 35.65 38 ASN D O 1
ATOM 5005 N N . LYS D 4 40 ? -25.879 -24.646 -46.461 1.00 37.83 39 LYS D N 1
ATOM 5006 C CA . LYS D 4 40 ? -26.181 -26.045 -46.737 1.00 45.34 39 LYS D CA 1
ATOM 5007 C C . LYS D 4 40 ? -25.703 -26.982 -45.635 1.00 46.40 39 LYS D C 1
ATOM 5008 O O . LYS D 4 40 ? -26.197 -28.112 -45.546 1.00 48.18 39 LYS D O 1
ATOM 5014 N N . ASN D 4 41 ? -24.760 -26.549 -44.798 1.00 47.38 40 ASN D N 1
ATOM 5015 C CA . ASN D 4 41 ? -24.291 -27.350 -43.676 1.00 50.18 40 ASN D CA 1
ATOM 5016 C C . ASN D 4 41 ? -25.144 -27.159 -42.427 1.00 47.00 40 ASN D C 1
ATOM 5017 O O . ASN D 4 41 ? -24.699 -27.504 -41.325 1.00 46.51 40 ASN D O 1
ATOM 5022 N N . ASN D 4 42 ? -26.353 -26.616 -42.580 1.00 39.40 41 ASN D N 1
ATOM 5023 C CA . ASN D 4 42 ? -27.277 -26.370 -41.470 1.00 40.45 41 ASN D CA 1
ATOM 5024 C C . ASN D 4 42 ? -26.643 -25.516 -40.376 1.00 39.20 41 ASN D C 1
ATOM 5025 O O . ASN D 4 42 ? -26.954 -25.669 -39.193 1.00 38.75 41 ASN D O 1
ATOM 5030 N N . GLU D 4 43 ? -25.755 -24.608 -40.767 1.00 38.11 42 GLU D N 1
ATOM 5031 C CA . GLU D 4 43 ? -25.154 -23.647 -39.854 1.00 38.72 42 GLU D CA 1
ATOM 5032 C C . GLU D 4 43 ? -25.915 -22.332 -39.949 1.00 36.38 42 GLU D C 1
ATOM 5033 O O . GLU D 4 43 ? -26.150 -21.825 -41.051 1.00 39.88 42 GLU D O 1
ATOM 5039 N N . PHE D 4 44 ? -26.298 -21.787 -38.799 1.00 34.36 43 PHE D N 1
ATOM 5040 C CA . PHE D 4 44 ? -27.104 -20.576 -38.725 1.00 32.10 43 PHE D CA 1
ATOM 5041 C C . PHE D 4 44 ? -26.232 -19.434 -38.219 1.00 37.93 43 PHE D C 1
ATOM 5042 O O . PHE D 4 44 ? -25.693 -19.506 -37.109 1.00 45.36 43 PHE D O 1
ATOM 5050 N N . LYS D 4 45 ? -26.097 -18.386 -39.027 1.00 32.80 44 LYS D N 1
ATOM 5051 C CA . LYS D 4 45 ? -25.324 -17.206 -38.659 1.00 33.54 44 LYS D CA 1
ATOM 5052 C C . LYS D 4 45 ? -26.272 -16.033 -38.459 1.00 31.94 44 LYS D C 1
ATOM 5053 O O . LYS D 4 45 ? -26.955 -15.614 -39.400 1.00 34.05 44 LYS D O 1
ATOM 5059 N N . PHE D 4 46 ? -26.310 -15.512 -37.235 1.00 32.60 45 PHE D N 1
ATOM 5060 C CA . PHE D 4 46 ? -27.087 -14.314 -36.953 1.00 31.28 45 PHE D CA 1
ATOM 5061 C C . PHE D 4 46 ? -26.531 -13.131 -37.733 1.00 30.38 45 PHE D C 1
ATOM 5062 O O . PHE D 4 46 ? -25.316 -12.928 -37.806 1.00 30.90 45 PHE D O 1
ATOM 5070 N N . LEU D 4 47 ? -27.431 -12.344 -38.318 1.00 23.82 46 LEU D N 1
ATOM 5071 C CA . LEU D 4 47 ? -27.054 -11.198 -39.133 1.00 26.82 46 LEU D CA 1
ATOM 5072 C C . LEU D 4 47 ? -27.355 -9.867 -38.462 1.00 27.12 46 LEU D C 1
ATOM 5073 O O . LEU D 4 47 ? -26.479 -8.998 -38.395 1.00 26.11 46 LEU D O 1
ATOM 5078 N N . ILE D 4 48 ? -28.571 -9.692 -37.942 1.00 27.00 47 ILE D N 1
ATOM 5079 C CA . ILE D 4 48 ? -29.026 -8.397 -37.446 1.00 27.22 47 ILE D CA 1
ATOM 5080 C C . ILE D 4 48 ? -30.366 -8.565 -36.737 1.00 27.33 47 ILE D C 1
ATOM 5081 O O . ILE D 4 48 ? -31.149 -9.460 -37.077 1.00 26.78 47 ILE D O 1
ATOM 5086 N N . ASN D 4 49 ? -30.636 -7.723 -35.738 1.00 21.96 48 ASN D N 1
ATOM 5087 C CA . ASN D 4 49 ? -31.936 -7.691 -35.085 1.00 21.28 48 ASN D CA 1
ATOM 5088 C C . ASN D 4 49 ? -32.427 -6.252 -34.979 1.00 24.28 48 ASN D C 1
ATOM 5089 O O . ASN D 4 49 ? -31.643 -5.299 -34.995 1.00 21.99 48 ASN D O 1
ATOM 5094 N N . PHE D 4 50 ? -33.748 -6.108 -34.884 1.00 22.23 49 PHE D N 1
ATOM 5095 C CA . PHE D 4 50 ? -34.407 -4.811 -34.841 1.00 22.71 49 PHE D CA 1
ATOM 5096 C C . PHE D 4 50 ? -35.262 -4.682 -33.588 1.00 23.27 49 PHE D C 1
ATOM 5097 O O . PHE D 4 50 ? -35.797 -5.670 -33.077 1.00 18.42 49 PHE D O 1
ATOM 5105 N N . GLN D 4 51 ? -35.395 -3.450 -33.104 1.00 22.91 50 GLN D N 1
ATOM 5106 C CA . GLN D 4 51 ? -36.460 -3.071 -32.177 1.00 23.99 50 GLN D CA 1
ATOM 5107 C C . GLN D 4 51 ? -37.293 -2.015 -32.891 1.00 25.52 50 GLN D C 1
ATOM 5108 O O . GLN D 4 51 ? -36.886 -0.851 -32.974 1.00 30.25 50 GLN D O 1
ATOM 5114 N N . ASN D 4 52 ? -38.451 -2.427 -33.406 1.00 24.89 51 ASN D N 1
ATOM 5115 C CA . ASN D 4 52 ? -39.313 -1.584 -34.240 1.00 29.04 51 ASN D CA 1
ATOM 5116 C C . ASN D 4 52 ? -38.494 -1.142 -35.447 1.00 27.63 51 ASN D C 1
ATOM 5117 O O . ASN D 4 52 ? -38.008 -2.014 -36.189 1.00 27.96 51 ASN D O 1
ATOM 5122 N N . GLN D 4 53 ? -38.303 0.152 -35.685 1.00 29.34 52 GLN D N 1
ATOM 5123 C CA . GLN D 4 53 ? -37.586 0.639 -36.856 1.00 29.78 52 GLN D CA 1
ATOM 5124 C C . GLN D 4 53 ? -36.085 0.758 -36.631 1.00 31.42 52 GLN D C 1
ATOM 5125 O O . GLN D 4 53 ? -35.361 1.129 -37.561 1.00 33.35 52 GLN D O 1
ATOM 5131 N N . GLU D 4 54 ? -35.604 0.442 -35.434 1.00 35.07 53 GLU D N 1
ATOM 5132 C CA . GLU D 4 54 ? -34.242 0.742 -35.014 1.00 36.26 53 GLU D CA 1
ATOM 5133 C C . GLU D 4 54 ? -33.409 -0.531 -34.961 1.00 31.12 53 GLU D C 1
ATOM 5134 O O . GLU D 4 54 ? -33.802 -1.508 -34.316 1.00 32.38 53 GLU D O 1
ATOM 5140 N N . VAL D 4 55 ? -32.260 -0.514 -35.637 1.00 30.49 54 VAL D N 1
ATOM 5141 C CA . VAL D 4 55 ? -31.305 -1.609 -35.521 1.00 28.25 54 VAL D CA 1
ATOM 5142 C C . VAL D 4 55 ? -30.662 -1.564 -34.143 1.00 27.24 54 VAL D C 1
ATOM 5143 O O . VAL D 4 55 ? -30.224 -0.503 -33.680 1.00 28.36 54 VAL D O 1
ATOM 5147 N N . LEU D 4 56 ? -30.598 -2.716 -33.481 1.00 23.72 55 LEU D N 1
ATOM 5148 C CA . LEU D 4 56 ? -29.926 -2.818 -32.192 1.00 24.30 55 LEU D CA 1
ATOM 5149 C C . LEU D 4 56 ? -28.572 -3.508 -32.294 1.00 24.06 55 LEU D C 1
ATOM 5150 O O . LEU D 4 56 ? -27.573 -2.984 -31.796 1.00 29.05 55 LEU D O 1
ATOM 5155 N N . GLN D 4 57 ? -28.515 -4.672 -32.939 1.00 23.65 56 GLN D N 1
ATOM 5156 C CA . GLN D 4 57 ? -27.281 -5.435 -33.049 1.00 26.18 56 GLN D CA 1
ATOM 5157 C C . GLN D 4 57 ? -27.146 -6.004 -34.453 1.00 30.32 56 GLN D C 1
ATOM 5158 O O . GLN D 4 57 ? -28.127 -6.466 -35.042 1.00 29.46 56 GLN D O 1
ATOM 5164 N N . GLN D 4 58 ? -25.923 -5.969 -34.978 1.00 23.65 57 GLN D N 1
ATOM 5165 C CA . GLN D 4 58 ? -25.601 -6.606 -36.246 1.00 29.02 57 GLN D CA 1
ATOM 5166 C C . GLN D 4 58 ? -24.114 -6.921 -36.268 1.00 35.05 57 GLN D C 1
ATOM 5167 O O . GLN D 4 58 ? -23.315 -6.254 -35.604 1.00 26.39 57 GLN D O 1
ATOM 5173 N N . ILE D 4 59 ? -23.749 -7.954 -37.025 1.00 32.19 58 ILE D N 1
ATOM 5174 C CA . ILE D 4 59 ? -22.350 -8.347 -37.146 1.00 30.88 58 ILE D CA 1
ATOM 5175 C C . ILE D 4 59 ? -21.679 -7.449 -38.176 1.00 33.06 58 ILE D C 1
ATOM 5176 O O . ILE D 4 59 ? -22.350 -6.689 -38.885 1.00 31.28 58 ILE D O 1
ATOM 5181 N N . ASP D 4 60 ? -20.349 -7.533 -38.267 1.00 35.38 59 ASP D N 1
ATOM 5182 C CA . ASP D 4 60 ? -19.603 -6.619 -39.124 1.00 36.46 59 ASP D CA 1
ATOM 5183 C C . ASP D 4 60 ? -19.963 -6.803 -40.594 1.00 37.01 59 ASP D C 1
ATOM 5184 O O . ASP D 4 60 ? -20.065 -5.823 -41.342 1.00 36.29 59 ASP D O 1
ATOM 5189 N N . MET D 4 61 ? -20.151 -8.053 -41.029 1.00 37.12 60 MET D N 1
ATOM 5190 C CA . MET D 4 61 ? -20.486 -8.310 -42.427 1.00 34.80 60 MET D CA 1
ATOM 5191 C C . MET D 4 61 ? -21.785 -7.619 -42.821 1.00 34.45 60 MET D C 1
ATOM 5192 O O . MET D 4 61 ? -21.883 -7.036 -43.907 1.00 34.74 60 MET D O 1
ATOM 5197 N N . THR D 4 62 ? -22.793 -7.672 -41.948 1.00 33.32 61 THR D N 1
ATOM 5198 C CA . THR D 4 62 ? -24.078 -7.054 -42.258 1.00 32.91 61 THR D CA 1
ATOM 5199 C C . THR D 4 62 ? -23.940 -5.543 -42.407 1.00 35.09 61 THR D C 1
ATOM 5200 O O . THR D 4 62 ? -24.478 -4.948 -43.347 1.00 35.83 61 THR D O 1
ATOM 5204 N N . GLU D 4 63 ? -23.211 -4.905 -41.488 1.00 33.93 62 GLU D N 1
ATOM 5205 C CA . GLU D 4 63 ? -23.082 -3.452 -41.531 1.00 33.89 62 GLU D CA 1
ATOM 5206 C C . GLU D 4 63 ? -22.317 -2.984 -42.763 1.00 35.91 62 GLU D C 1
ATOM 5207 O O . GLU D 4 63 ? -22.623 -1.920 -43.312 1.00 40.29 62 GLU D O 1
ATOM 5213 N N . LYS D 4 64 ? -21.331 -3.757 -43.216 1.00 36.32 63 LYS D N 1
ATOM 5214 C CA . LYS D 4 64 ? -20.483 -3.328 -44.320 1.00 36.71 63 LYS D CA 1
ATOM 5215 C C . LYS D 4 64 ? -20.968 -3.814 -45.680 1.00 37.19 63 LYS D C 1
ATOM 5216 O O . LYS D 4 64 ? -20.679 -3.169 -46.694 1.00 39.63 63 LYS D O 1
ATOM 5222 N N . ARG D 4 65 ? -21.699 -4.928 -45.733 1.00 32.60 64 ARG D N 1
ATOM 5223 C CA . ARG D 4 65 ? -22.131 -5.499 -47.000 1.00 34.20 64 ARG D CA 1
ATOM 5224 C C . ARG D 4 65 ? -23.639 -5.521 -47.201 1.00 35.32 64 ARG D C 1
ATOM 5225 O O . ARG D 4 65 ? -24.087 -5.776 -48.325 1.00 39.61 64 ARG D O 1
ATOM 5233 N N . PHE D 4 66 ? -24.432 -5.271 -46.164 1.00 32.05 65 PHE D N 1
ATOM 5234 C CA . PHE D 4 66 ? -25.879 -5.391 -46.245 1.00 30.60 65 PHE D CA 1
ATOM 5235 C C . PHE D 4 66 ? -26.542 -4.056 -45.934 1.00 32.77 65 PHE D C 1
ATOM 5236 O O . PHE D 4 66 ? -25.961 -3.179 -45.289 1.00 32.14 65 PHE D O 1
ATOM 5244 N N . SER D 4 67 ? -27.777 -3.918 -46.414 1.00 36.53 66 SER D N 1
ATOM 5245 C CA . SER D 4 67 ? -28.642 -2.787 -46.095 1.00 34.71 66 SER D CA 1
ATOM 5246 C C . SER D 4 67 ? -29.956 -3.343 -45.571 1.00 31.08 66 SER D C 1
ATOM 5247 O O . SER D 4 67 ? -30.672 -4.038 -46.300 1.00 31.20 66 SER D O 1
ATOM 5250 N N . ALA D 4 68 ? -30.266 -3.050 -44.312 1.00 30.33 67 ALA D N 1
ATOM 5251 C CA . ALA D 4 68 ? -31.430 -3.614 -43.647 1.00 30.15 67 ALA D CA 1
ATOM 5252 C C . ALA D 4 68 ? -32.353 -2.503 -43.171 1.00 33.20 67 ALA D C 1
ATOM 5253 O O . ALA D 4 68 ? -31.894 -1.455 -42.704 1.00 34.91 67 ALA D O 1
ATOM 5255 N N . GLU D 4 69 ? -33.655 -2.742 -43.293 1.00 35.44 68 GLU D N 1
ATOM 5256 C CA . GLU D 4 69 ? -34.662 -1.765 -42.914 1.00 38.75 68 GLU D CA 1
ATOM 5257 C C . GLU D 4 69 ? -35.895 -2.497 -42.412 1.00 37.46 68 GLU D C 1
ATOM 5258 O O . GLU D 4 69 ? -36.248 -3.557 -42.933 1.00 36.03 68 GLU D O 1
ATOM 5264 N N . CYS D 4 70 ? -36.538 -1.929 -41.396 1.00 36.05 69 CYS D N 1
ATOM 5265 C CA . CYS D 4 70 ? -37.849 -2.379 -40.929 1.00 30.48 69 CYS D CA 1
ATOM 5266 C C . CYS D 4 70 ? -38.727 -1.155 -40.705 1.00 34.20 69 CYS D C 1
ATOM 5267 O O . CYS D 4 70 ? -39.064 -0.815 -39.565 1.00 36.75 69 CYS D O 1
ATOM 5270 N N . PRO D 4 71 ? -39.108 -0.463 -41.777 1.00 34.33 70 PRO D N 1
ATOM 5271 C CA . PRO D 4 71 ? -39.948 0.727 -41.621 1.00 39.07 70 PRO D CA 1
ATOM 5272 C C . PRO D 4 71 ? -41.367 0.353 -41.218 1.00 41.23 70 PRO D C 1
ATOM 5273 O O . PRO D 4 71 ? -41.792 -0.800 -41.316 1.00 35.79 70 PRO D O 1
ATOM 5277 N N . SER D 4 72 ? -42.104 1.362 -40.753 1.00 46.51 71 SER D N 1
ATOM 5278 C CA . SER D 4 72 ? -43.453 1.130 -40.251 1.00 49.46 71 SER D CA 1
ATOM 5279 C C . SER D 4 72 ? -44.483 1.035 -41.370 1.00 50.67 71 SER D C 1
ATOM 5280 O O . SER D 4 72 ? -45.522 0.388 -41.195 1.00 48.99 71 SER D O 1
ATOM 5283 N N . ASN D 4 73 ? -44.217 1.653 -42.518 1.00 57.17 72 ASN D N 1
ATOM 5284 C CA . ASN D 4 73 ? -45.162 1.686 -43.626 1.00 64.96 72 ASN D CA 1
ATOM 5285 C C . ASN D 4 73 ? -44.823 0.684 -44.723 1.00 61.52 72 ASN D C 1
ATOM 5286 O O . ASN D 4 73 ? -45.473 0.689 -45.774 1.00 62.70 72 ASN D O 1
ATOM 5291 N N . SER D 4 74 ? -43.830 -0.170 -44.506 1.00 58.01 73 SER D N 1
ATOM 5292 C CA . SER D 4 74 ? -43.319 -1.052 -45.543 1.00 56.34 73 SER D CA 1
ATOM 5293 C C . SER D 4 74 ? -42.803 -2.320 -44.883 1.00 51.28 73 SER D C 1
ATOM 5294 O O . SER D 4 74 ? -42.457 -2.308 -43.696 1.00 52.42 73 SER D O 1
ATOM 5297 N N . PRO D 4 75 ? -42.762 -3.436 -45.613 1.00 45.64 74 PRO D N 1
ATOM 5298 C CA . PRO D 4 75 ? -42.160 -4.653 -45.059 1.00 41.03 74 PRO D CA 1
ATOM 5299 C C . PRO D 4 75 ? -40.687 -4.449 -44.736 1.00 36.12 74 PRO D C 1
ATOM 5300 O O . PRO D 4 75 ? -40.018 -3.570 -45.283 1.00 36.26 74 PRO D O 1
ATOM 5304 N N . CYS D 4 76 ? -40.184 -5.279 -43.824 1.00 30.66 75 CYS D N 1
ATOM 5305 C CA . CYS D 4 76 ? -38.751 -5.313 -43.572 1.00 32.44 75 CYS D CA 1
ATOM 5306 C C . CYS D 4 76 ? -38.018 -5.765 -44.829 1.00 32.84 75 CYS D C 1
ATOM 5307 O O . CYS D 4 76 ? -38.549 -6.524 -45.643 1.00 34.37 75 CYS D O 1
ATOM 5310 N N . SER D 4 77 ? -36.783 -5.291 -44.987 1.00 34.28 76 SER D N 1
ATOM 5311 C CA . SER D 4 77 ? -35.984 -5.644 -46.151 1.00 34.92 76 SER D CA 1
ATOM 5312 C C . SER D 4 77 ? -34.538 -5.878 -45.742 1.00 34.04 76 SER D C 1
ATOM 5313 O O . SER D 4 77 ? -34.012 -5.196 -44.858 1.00 29.52 76 SER D O 1
ATOM 5316 N N . LEU D 4 78 ? -33.910 -6.858 -46.387 1.00 36.15 77 LEU D N 1
ATOM 5317 C CA . LEU D 4 78 ? -32.486 -7.133 -46.245 1.00 34.74 77 LEU D CA 1
ATOM 5318 C C . LEU D 4 78 ? -31.903 -7.252 -47.644 1.00 39.75 77 LEU D C 1
ATOM 5319 O O . LEU D 4 78 ? -32.351 -8.091 -48.433 1.00 43.06 77 LEU D O 1
ATOM 5324 N N . GLU D 4 79 ? -30.919 -6.412 -47.956 1.00 39.75 78 GLU D N 1
ATOM 5325 C CA . GLU D 4 79 ? -30.381 -6.326 -49.307 1.00 37.07 78 GLU D CA 1
ATOM 5326 C C . GLU D 4 79 ? -28.864 -6.424 -49.277 1.00 40.19 78 GLU D C 1
ATOM 5327 O O . GLU D 4 79 ? -28.201 -5.657 -48.572 1.00 41.88 78 GLU D O 1
ATOM 5333 N N . ILE D 4 80 ? -28.323 -7.363 -50.046 1.00 37.09 79 ILE D N 1
ATOM 5334 C CA . ILE D 4 80 ? -26.885 -7.433 -50.274 1.00 33.64 79 ILE D CA 1
ATOM 5335 C C . ILE D 4 80 ? -26.524 -6.437 -51.365 1.00 36.51 79 ILE D C 1
ATOM 5336 O O . ILE D 4 80 ? -27.149 -6.415 -52.432 1.00 36.05 79 ILE D O 1
ATOM 5341 N N . GLN D 4 81 ? -25.516 -5.605 -51.103 1.00 34.80 80 GLN D N 1
ATOM 5342 C CA . GLN D 4 81 ? -25.168 -4.552 -52.050 1.00 40.85 80 GLN D CA 1
ATOM 5343 C C . GLN D 4 81 ? -24.419 -5.108 -53.256 1.00 42.13 80 GLN D C 1
ATOM 5344 O O . GLN D 4 81 ? -24.737 -4.770 -54.402 1.00 44.22 80 GLN D O 1
ATOM 5350 N N . SER D 4 82 ? -23.424 -5.959 -53.021 1.00 43.31 81 SER D N 1
ATOM 5351 C CA . SER D 4 82 ? -22.656 -6.597 -54.090 1.00 41.76 81 SER D CA 1
ATOM 5352 C C . SER D 4 82 ? -22.593 -8.089 -53.781 1.00 42.37 81 SER D C 1
ATOM 5353 O O . SER D 4 82 ? -21.795 -8.522 -52.944 1.00 47.61 81 SER D O 1
ATOM 5356 N N . SER D 4 83 ? -23.433 -8.868 -54.458 1.00 39.94 82 SER D N 1
ATOM 5357 C CA . SER D 4 83 ? -23.568 -10.284 -54.146 1.00 37.21 82 SER D CA 1
ATOM 5358 C C . SER D 4 83 ? -22.282 -11.044 -54.448 1.00 39.70 82 SER D C 1
ATOM 5359 O O . SER D 4 83 ? -21.583 -10.758 -55.424 1.00 44.01 82 SER D O 1
ATOM 5362 N N . GLU D 4 84 ? -21.976 -12.018 -53.594 1.00 41.05 83 GLU D N 1
ATOM 5363 C CA . GLU D 4 84 ? -20.832 -12.898 -53.765 1.00 41.35 83 GLU D CA 1
ATOM 5364 C C . GLU D 4 84 ? -21.306 -14.343 -53.691 1.00 42.72 83 GLU D C 1
ATOM 5365 O O . GLU D 4 84 ? -22.354 -14.641 -53.113 1.00 42.84 83 GLU D O 1
ATOM 5371 N N . ALA D 4 85 ? -20.521 -15.242 -54.293 1.00 43.37 84 ALA D N 1
ATOM 5372 C CA . ALA D 4 85 ? -20.881 -16.658 -54.296 1.00 45.79 84 ALA D CA 1
ATOM 5373 C C . ALA D 4 85 ? -21.034 -17.203 -52.883 1.00 44.97 84 ALA D C 1
ATOM 5374 O O . ALA D 4 85 ? -21.832 -18.120 -52.653 1.00 45.88 84 ALA D O 1
ATOM 5376 N N . GLY D 4 86 ? -20.283 -16.656 -51.927 1.00 39.57 85 GLY D N 1
ATOM 5377 C CA . GLY D 4 86 ? -20.407 -17.061 -50.539 1.00 39.25 85 GLY D CA 1
ATOM 5378 C C . GLY D 4 86 ? -21.681 -16.603 -49.862 1.00 39.92 85 GLY D C 1
ATOM 5379 O O . GLY D 4 86 ? -21.988 -17.091 -48.769 1.00 39.55 85 GLY D O 1
ATOM 5380 N N . ASP D 4 87 ? -22.424 -15.681 -50.477 1.00 38.10 86 ASP D N 1
ATOM 5381 C CA . ASP D 4 87 ? -23.700 -15.241 -49.929 1.00 32.81 86 ASP D CA 1
ATOM 5382 C C . ASP D 4 87 ? -24.828 -16.228 -50.193 1.00 34.23 86 ASP D C 1
ATOM 5383 O O . ASP D 4 87 ? -25.937 -16.024 -49.688 1.00 34.50 86 ASP D O 1
ATOM 5388 N N . SER D 4 88 ? -24.576 -17.279 -50.975 1.00 35.93 87 SER D N 1
ATOM 5389 C CA . SER D 4 88 ? -25.594 -18.278 -51.276 1.00 34.55 87 SER D CA 1
ATOM 5390 C C . SER D 4 88 ? -26.013 -19.016 -50.013 1.00 34.23 87 SER D C 1
ATOM 5391 O O . SER D 4 88 ? -25.226 -19.779 -49.444 1.00 34.02 87 SER D O 1
ATOM 5394 N N . ALA D 4 89 ? -27.248 -18.793 -49.571 1.00 32.37 88 ALA D N 1
ATOM 5395 C CA . ALA D 4 89 ? -27.771 -19.424 -48.365 1.00 32.47 88 ALA D CA 1
ATOM 5396 C C . ALA D 4 89 ? -29.266 -19.154 -48.292 1.00 32.68 88 ALA D C 1
ATOM 5397 O O . ALA D 4 89 ? -29.819 -18.379 -49.077 1.00 33.32 88 ALA D O 1
ATOM 5399 N N . LEU D 4 90 ? -29.913 -19.811 -47.334 1.00 30.92 89 LEU D N 1
ATOM 5400 C CA . LEU D 4 90 ? -31.312 -19.557 -47.020 1.00 27.49 89 LEU D CA 1
ATOM 5401 C C . LEU D 4 90 ? -31.382 -18.428 -45.999 1.00 30.11 89 LEU D C 1
ATOM 5402 O O . LEU D 4 90 ? -30.896 -18.574 -44.872 1.00 30.08 89 LEU D O 1
ATOM 5407 N N . TYR D 4 91 ? -31.977 -17.306 -46.393 1.00 28.51 90 TYR D N 1
ATOM 5408 C CA . TYR D 4 91 ? -32.054 -16.126 -45.538 1.00 26.10 90 TYR D CA 1
ATOM 5409 C C . TYR D 4 91 ? -33.371 -16.155 -44.775 1.00 27.84 90 TYR D C 1
ATOM 5410 O O . TYR D 4 91 ? -34.442 -15.956 -45.357 1.00 27.03 90 TYR D O 1
ATOM 5419 N N . LEU D 4 92 ? -33.284 -16.400 -43.472 1.00 28.38 91 LEU D N 1
ATOM 5420 C CA . LEU D 4 92 ? -34.445 -16.566 -42.613 1.00 25.04 91 LEU D CA 1
ATOM 5421 C C . LEU D 4 92 ? -34.763 -15.265 -41.891 1.00 26.93 91 LEU D C 1
ATOM 5422 O O . LEU D 4 92 ? -33.864 -14.574 -41.403 1.00 29.00 91 LEU D O 1
ATOM 5427 N N . CYS D 4 93 ? -36.049 -14.937 -41.830 1.00 27.20 92 CYS D N 1
ATOM 5428 C CA . CYS D 4 93 ? -36.541 -13.805 -41.061 1.00 23.52 92 CYS D CA 1
ATOM 5429 C C . CYS D 4 93 ? -37.406 -14.323 -39.923 1.00 24.95 92 CYS D C 1
ATOM 5430 O O . CYS D 4 93 ? -38.304 -15.145 -40.143 1.00 22.48 92 CYS D O 1
ATOM 5433 N N . ALA D 4 94 ? -37.130 -13.848 -38.713 1.00 24.49 93 ALA D N 1
ATOM 5434 C CA . ALA D 4 94 ? -37.884 -14.240 -37.534 1.00 22.30 93 ALA D CA 1
ATOM 5435 C C . ALA D 4 94 ? -38.381 -12.998 -36.814 1.00 23.45 93 ALA D C 1
ATOM 5436 O O . ALA D 4 94 ? -37.695 -11.973 -36.777 1.00 27.76 93 ALA D O 1
ATOM 5438 N N . SER D 4 95 ? -39.585 -13.091 -36.259 1.00 23.17 94 SER D N 1
ATOM 5439 C CA . SER D 4 95 ? -40.149 -12.037 -35.436 1.00 22.41 94 SER D CA 1
ATOM 5440 C C . SER D 4 95 ? -40.504 -12.602 -34.069 1.00 25.61 94 SER D C 1
ATOM 5441 O O . SER D 4 95 ? -40.701 -13.808 -33.904 1.00 26.79 94 SER D O 1
ATOM 5444 N N . SER D 4 96 ? -40.582 -11.712 -33.083 1.00 21.81 95 SER D N 1
ATOM 5445 C CA . SER D 4 96 ? -40.932 -12.121 -31.733 1.00 21.35 95 SER D CA 1
ATOM 5446 C C . SER D 4 96 ? -41.732 -11.011 -31.072 1.00 21.37 95 SER D C 1
ATOM 5447 O O . SER D 4 96 ? -41.605 -9.836 -31.426 1.00 21.97 95 SER D O 1
ATOM 5450 N N . LEU D 4 97 ? -42.568 -11.401 -30.109 1.00 22.61 96 LEU D N 1
ATOM 5451 C CA . LEU D 4 97 ? -43.376 -10.432 -29.381 1.00 23.87 96 LEU D CA 1
ATOM 5452 C C . LEU D 4 97 ? -42.541 -9.594 -28.420 1.00 26.60 96 LEU D C 1
ATOM 5453 O O . LEU D 4 97 ? -42.982 -8.512 -28.016 1.00 28.98 96 LEU D O 1
ATOM 5458 N N . ASN D 4 98 ? -41.347 -10.055 -28.053 1.00 24.28 97 ASN D N 1
ATOM 5459 C CA . ASN D 4 98 ? -40.510 -9.331 -27.109 1.00 25.91 97 ASN D CA 1
ATOM 5460 C C . ASN D 4 98 ? -39.050 -9.443 -27.529 1.00 25.06 97 ASN D C 1
ATOM 5461 O O . ASN D 4 98 ? -38.699 -10.171 -28.461 1.00 25.84 97 ASN D O 1
ATOM 5466 N N . TRP D 4 99 ? -38.198 -8.707 -26.810 1.00 22.18 98 TRP D N 1
ATOM 5467 C CA . TRP D 4 99 ? -36.792 -8.581 -27.186 1.00 19.94 98 TRP D CA 1
ATOM 5468 C C . TRP D 4 99 ? -36.070 -9.923 -27.116 1.00 22.28 98 TRP D C 1
ATOM 5469 O O . TRP D 4 99 ? -35.436 -10.352 -28.087 1.00 23.71 98 TRP D O 1
ATOM 5480 N N . SER D 4 100 ? -36.154 -10.604 -25.971 1.00 22.75 99 SER D N 1
ATOM 5481 C CA . SER D 4 100 ? -35.469 -11.881 -25.808 1.00 20.91 99 SER D CA 1
ATOM 5482 C C . SER D 4 100 ? -36.256 -12.845 -24.926 1.00 20.19 99 SER D C 1
ATOM 5483 O O . SER D 4 100 ? -35.678 -13.807 -24.407 1.00 20.70 99 SER D O 1
ATOM 5486 N N . GLN D 4 101 ? -37.557 -12.623 -24.758 1.00 18.97 100 GLN D N 1
ATOM 5487 C CA . GLN D 4 101 ? -38.340 -13.325 -23.753 1.00 23.88 100 GLN D CA 1
ATOM 5488 C C . GLN D 4 101 ? -39.362 -14.294 -24.331 1.00 28.05 100 GLN D C 1
ATOM 5489 O O . GLN D 4 101 ? -40.009 -15.011 -23.561 1.00 35.41 100 GLN D O 1
ATOM 5495 N N . ASP D 4 102 ? -39.525 -14.346 -25.651 1.00 24.14 101 ASP D N 1
ATOM 5496 C CA . ASP D 4 102 ? -40.565 -15.165 -26.257 1.00 25.40 101 ASP D CA 1
ATOM 5497 C C . ASP D 4 102 ? -40.016 -15.923 -27.457 1.00 24.48 101 ASP D C 1
ATOM 5498 O O . ASP D 4 102 ? -38.872 -15.732 -27.880 1.00 29.34 101 ASP D O 1
ATOM 5503 N N . THR D 4 103 ? -40.867 -16.793 -27.999 1.00 22.99 102 THR D N 1
ATOM 5504 C CA . THR D 4 103 ? -40.518 -17.589 -29.167 1.00 23.75 102 THR D CA 1
ATOM 5505 C C . THR D 4 103 ? -40.223 -16.696 -30.365 1.00 25.42 102 THR D C 1
ATOM 5506 O O . THR D 4 103 ? -40.931 -15.720 -30.627 1.00 25.42 102 THR D O 1
ATOM 5510 N N . GLN D 4 104 ? -39.164 -17.036 -31.095 1.00 25.75 103 GLN D N 1
ATOM 5511 C CA . GLN D 4 104 ? -38.907 -16.448 -32.401 1.00 24.96 103 GLN D CA 1
ATOM 5512 C C . GLN D 4 104 ? -39.614 -17.294 -33.454 1.00 26.35 103 GLN D C 1
ATOM 5513 O O . GLN D 4 104 ? -39.347 -18.495 -33.571 1.00 23.54 103 GLN D O 1
ATOM 5519 N N . TYR D 4 105 ? -40.530 -16.678 -34.195 1.00 27.35 104 TYR D N 1
ATOM 5520 C CA . TYR D 4 105 ? -41.263 -17.352 -35.258 1.00 22.63 104 TYR D CA 1
ATOM 5521 C C . TYR D 4 105 ? -40.616 -17.022 -36.595 1.00 25.17 104 TYR D C 1
ATOM 5522 O O . TYR D 4 105 ? -40.438 -15.847 -36.929 1.00 26.19 104 TYR D O 1
ATOM 5531 N N . PHE D 4 106 ? -40.280 -18.054 -37.359 1.00 24.68 105 PHE D N 1
ATOM 5532 C CA . PHE D 4 106 ? -39.505 -17.892 -38.578 1.00 23.80 105 PHE D CA 1
ATOM 5533 C C . PHE D 4 106 ? -40.394 -17.937 -39.814 1.00 25.77 105 PHE D C 1
ATOM 5534 O O . PHE D 4 106 ? -41.435 -18.598 -39.837 1.00 24.93 105 PHE D O 1
ATOM 5542 N N . GLY D 4 107 ? -39.962 -17.223 -40.850 1.00 23.84 106 GLY D N 1
ATOM 5543 C CA . GLY D 4 107 ? -40.642 -17.232 -42.121 1.00 27.86 106 GLY D CA 1
ATOM 5544 C C . GLY D 4 107 ? -40.095 -18.311 -43.031 1.00 29.42 106 GLY D C 1
ATOM 5545 O O . GLY D 4 107 ? -39.157 -19.034 -42.680 1.00 25.71 106 GLY D O 1
ATOM 5546 N N . PRO D 4 108 ? -40.675 -18.442 -44.229 1.00 29.32 107 PRO D N 1
ATOM 5547 C CA . PRO D 4 108 ? -40.228 -19.497 -45.153 1.00 31.75 107 PRO D CA 1
ATOM 5548 C C . PRO D 4 108 ? -38.836 -19.268 -45.713 1.00 34.52 107 PRO D C 1
ATOM 5549 O O . PRO D 4 108 ? -38.269 -20.194 -46.309 1.00 40.55 107 PRO D O 1
ATOM 5553 N N . GLY D 4 109 ? -38.273 -18.080 -45.548 1.00 31.92 108 GLY D N 1
ATOM 5554 C CA . GLY D 4 109 ? -36.934 -17.799 -46.011 1.00 29.51 108 GLY D CA 1
ATOM 5555 C C . GLY D 4 109 ? -36.868 -17.529 -47.504 1.00 29.25 108 GLY D C 1
ATOM 5556 O O . GLY D 4 109 ? -37.776 -17.840 -48.273 1.00 32.83 108 GLY D O 1
ATOM 5557 N N . THR D 4 110 ? -35.757 -16.922 -47.909 1.00 26.30 109 THR D N 1
ATOM 5558 C CA . THR D 4 110 ? -35.437 -16.701 -49.312 1.00 29.39 109 THR D CA 1
ATOM 5559 C C . THR D 4 110 ? -34.203 -17.521 -49.659 1.00 32.03 109 THR D C 1
ATOM 5560 O O . THR D 4 110 ? -33.125 -17.290 -49.100 1.00 32.01 109 THR D O 1
ATOM 5564 N N . ARG D 4 111 ? -34.362 -18.474 -50.572 1.00 31.01 110 ARG D N 1
ATOM 5565 C CA . ARG D 4 111 ? -33.238 -19.269 -51.059 1.00 32.13 110 ARG D CA 1
ATOM 5566 C C . ARG D 4 111 ? -32.503 -18.449 -52.109 1.00 32.29 110 ARG D C 1
ATOM 5567 O O . ARG D 4 111 ? -32.916 -18.383 -53.269 1.00 34.38 110 ARG D O 1
ATOM 5575 N N . LEU D 4 112 ? -31.413 -17.808 -51.699 1.00 31.04 111 LEU D N 1
ATOM 5576 C CA . LEU D 4 112 ? -30.608 -16.986 -52.590 1.00 30.61 111 LEU D CA 1
ATOM 5577 C C . LEU D 4 112 ? -29.421 -17.791 -53.101 1.00 34.20 111 LEU D C 1
ATOM 5578 O O . LEU D 4 112 ? -28.706 -18.422 -52.316 1.00 33.50 111 LEU D O 1
ATOM 5583 N N . LEU D 4 113 ? -29.223 -17.768 -54.416 1.00 38.19 112 LEU D N 1
ATOM 5584 C CA . LEU D 4 113 ? -28.065 -18.371 -55.056 1.00 32.94 112 LEU D CA 1
ATOM 5585 C C . LEU D 4 113 ? -27.357 -17.306 -55.879 1.00 37.18 112 LEU D C 1
ATOM 5586 O O . LEU D 4 113 ? -27.988 -16.628 -56.697 1.00 37.09 112 LEU D O 1
ATOM 5591 N N . VAL D 4 114 ? -26.056 -17.154 -55.654 1.00 36.46 113 VAL D N 1
ATOM 5592 C CA . VAL D 4 114 ? -25.242 -16.172 -56.361 1.00 38.70 113 VAL D CA 1
ATOM 5593 C C . VAL D 4 114 ? -24.269 -16.923 -57.257 1.00 43.67 113 VAL D C 1
ATOM 5594 O O . VAL D 4 114 ? -23.397 -17.653 -56.768 1.00 46.49 113 VAL D O 1
ATOM 5598 N N . LEU D 4 115 ? -24.422 -16.747 -58.564 1.00 42.87 114 LEU D N 1
ATOM 5599 C CA . LEU D 4 115 ? -23.566 -17.371 -59.557 1.00 46.40 114 LEU D CA 1
ATOM 5600 C C . LEU D 4 115 ? -22.602 -16.342 -60.133 1.00 51.32 114 LEU D C 1
ATOM 5601 O O . LEU D 4 115 ? -22.807 -15.130 -60.013 1.00 53.01 114 LEU D O 1
ATOM 5606 N N . GLU D 4 116 ? -21.533 -16.846 -60.755 1.00 53.43 115 GLU D N 1
ATOM 5607 C CA . GLU D 4 116 ? -20.574 -15.967 -61.419 1.00 60.52 115 GLU D CA 1
ATOM 5608 C C . GLU D 4 116 ? -21.263 -15.106 -62.470 1.00 63.88 115 GLU D C 1
ATOM 5609 O O . GLU D 4 116 ? -21.150 -13.875 -62.457 1.00 66.40 115 GLU D O 1
ATOM 5615 N N . ASP D 4 117 ? -21.986 -15.741 -63.388 1.00 62.75 116 ASP D N 1
ATOM 5616 C CA . ASP D 4 117 ? -22.813 -15.043 -64.359 1.00 62.72 116 ASP D CA 1
ATOM 5617 C C . ASP D 4 117 ? -24.129 -15.792 -64.504 1.00 63.77 116 ASP D C 1
ATOM 5618 O O . ASP D 4 117 ? -24.275 -16.933 -64.055 1.00 62.94 116 ASP D O 1
ATOM 5623 N N . LEU D 4 118 ? -25.096 -15.138 -65.142 1.00 63.64 117 LEU D N 1
ATOM 5624 C CA . LEU D 4 118 ? -26.412 -15.723 -65.390 1.00 63.17 117 LEU D CA 1
ATOM 5625 C C . LEU D 4 118 ? -26.532 -16.262 -66.810 1.00 70.08 117 LEU D C 1
ATOM 5626 O O . LEU D 4 118 ? -27.585 -16.146 -67.442 1.00 73.72 117 LEU D O 1
ATOM 5631 N N . LYS D 4 119 ? -25.461 -16.863 -67.331 1.00 75.90 118 LYS D N 1
ATOM 5632 C CA . LYS D 4 119 ? -25.447 -17.372 -68.696 1.00 80.03 118 LYS D CA 1
ATOM 5633 C C . LYS D 4 119 ? -25.994 -18.787 -68.817 1.00 79.36 118 LYS D C 1
ATOM 5634 O O . LYS D 4 119 ? -26.383 -19.193 -69.918 1.00 81.34 118 LYS D O 1
ATOM 5640 N N . ASN D 4 120 ? -26.033 -19.547 -67.720 1.00 68.75 119 ASN D N 1
ATOM 5641 C CA . ASN D 4 120 ? -26.423 -20.951 -67.757 1.00 67.55 119 ASN D CA 1
ATOM 5642 C C . ASN D 4 120 ? -27.735 -21.215 -67.025 1.00 60.82 119 ASN D C 1
ATOM 5643 O O . ASN D 4 120 ? -28.007 -22.356 -66.642 1.00 62.38 119 ASN D O 1
ATOM 5648 N N . VAL D 4 121 ? -28.555 -20.188 -66.831 1.00 52.30 120 VAL D N 1
ATOM 5649 C CA . VAL D 4 121 ? -29.863 -20.361 -66.210 1.00 48.60 120 VAL D CA 1
ATOM 5650 C C . VAL D 4 121 ? -30.853 -20.832 -67.267 1.00 47.58 120 VAL D C 1
ATOM 5651 O O . VAL D 4 121 ? -30.984 -20.215 -68.332 1.00 47.03 120 VAL D O 1
ATOM 5655 N N . PHE D 4 122 ? -31.549 -21.933 -66.982 1.00 47.31 121 PHE D N 1
ATOM 5656 C CA . PHE D 4 122 ? -32.487 -22.514 -67.930 1.00 48.63 121 PHE D CA 1
ATOM 5657 C C . PHE D 4 122 ? -33.811 -22.830 -67.248 1.00 48.59 121 PHE D C 1
ATOM 5658 O O . PHE D 4 122 ? -33.828 -23.275 -66.094 1.00 48.94 121 PHE D O 1
ATOM 5666 N N . PRO D 4 123 ? -34.931 -22.608 -67.931 1.00 48.79 122 PRO D N 1
ATOM 5667 C CA . PRO D 4 123 ? -36.232 -23.003 -67.384 1.00 44.16 122 PRO D CA 1
ATOM 5668 C C . PRO D 4 123 ? -36.448 -24.495 -67.557 1.00 44.05 122 PRO D C 1
ATOM 5669 O O . PRO D 4 123 ? -35.730 -25.147 -68.330 1.00 48.52 122 PRO D O 1
ATOM 5673 N N . PRO D 4 124 ? -37.419 -25.077 -66.859 1.00 41.16 123 PRO D N 1
ATOM 5674 C CA . PRO D 4 124 ? -37.671 -26.511 -67.011 1.00 42.76 123 PRO D CA 1
ATOM 5675 C C . PRO D 4 124 ? -38.550 -26.827 -68.209 1.00 45.78 123 PRO D C 1
ATOM 5676 O O . PRO D 4 124 ? -39.387 -26.029 -68.636 1.00 45.65 123 PRO D O 1
ATOM 5680 N N . GLU D 4 125 ? -38.330 -28.017 -68.758 1.00 46.86 124 GLU D N 1
ATOM 5681 C CA . GLU D 4 125 ? -39.253 -28.637 -69.696 1.00 54.17 124 GLU D CA 1
ATOM 5682 C C . GLU D 4 125 ? -40.055 -29.688 -68.941 1.00 52.01 124 GLU D C 1
ATOM 5683 O O . GLU D 4 125 ? -39.486 -30.487 -68.190 1.00 49.50 124 GLU D O 1
ATOM 5689 N N . VAL D 4 126 ? -41.371 -29.676 -69.128 1.00 50.23 125 VAL D N 1
ATOM 5690 C CA . VAL D 4 126 ? -42.285 -30.485 -68.332 1.00 46.47 125 VAL D CA 1
ATOM 5691 C C . VAL D 4 126 ? -42.998 -31.477 -69.239 1.00 46.71 125 VAL D C 1
ATOM 5692 O O . VAL D 4 126 ? -43.402 -31.134 -70.356 1.00 50.79 125 VAL D O 1
ATOM 5696 N N . ALA D 4 127 ? -43.150 -32.707 -68.752 1.00 44.70 126 ALA D N 1
ATOM 5697 C CA . ALA D 4 127 ? -43.851 -33.759 -69.472 1.00 46.90 126 ALA D CA 1
ATOM 5698 C C . ALA D 4 127 ? -44.656 -34.593 -68.489 1.00 45.86 126 ALA D C 1
ATOM 5699 O O . ALA D 4 127 ? -44.184 -34.902 -67.390 1.00 44.83 126 ALA D O 1
ATOM 5701 N N . VAL D 4 128 ? -45.873 -34.953 -68.889 1.00 46.00 127 VAL D N 1
ATOM 5702 C CA . VAL D 4 128 ? -46.757 -35.802 -68.100 1.00 45.09 127 VAL D CA 1
ATOM 5703 C C . VAL D 4 128 ? -46.863 -37.151 -68.793 1.00 44.39 127 VAL D C 1
ATOM 5704 O O . VAL D 4 128 ? -47.103 -37.217 -70.004 1.00 47.59 127 VAL D O 1
ATOM 5708 N N . PHE D 4 129 ? -46.682 -38.222 -68.026 1.00 43.41 128 PHE D N 1
ATOM 5709 C CA . PHE D 4 129 ? -46.714 -39.583 -68.543 1.00 47.42 128 PHE D CA 1
ATOM 5710 C C . PHE D 4 129 ? -47.956 -40.280 -68.005 1.00 48.76 128 PHE D C 1
ATOM 5711 O O . PHE D 4 129 ? -48.153 -40.359 -66.788 1.00 45.86 128 PHE D O 1
ATOM 5719 N N . GLU D 4 130 ? -48.792 -40.778 -68.918 1.00 51.50 129 GLU D N 1
ATOM 5720 C CA . GLU D 4 130 ? -50.088 -41.330 -68.567 1.00 54.26 129 GLU D CA 1
ATOM 5721 C C . GLU D 4 130 ? -49.946 -42.693 -67.892 1.00 54.77 129 GLU D C 1
ATOM 5722 O O . GLU D 4 130 ? -48.976 -43.417 -68.135 1.00 58.22 129 GLU D O 1
ATOM 5728 N N . PRO D 4 131 ? -50.897 -43.051 -67.028 1.00 53.67 130 PRO D N 1
ATOM 5729 C CA . PRO D 4 131 ? -50.858 -44.370 -66.388 1.00 54.29 130 PRO D CA 1
ATOM 5730 C C . PRO D 4 131 ? -50.898 -45.496 -67.410 1.00 58.43 130 PRO D C 1
ATOM 5731 O O . PRO D 4 131 ? -51.406 -45.342 -68.524 1.00 61.61 130 PRO D O 1
ATOM 5735 N N . SER D 4 132 ? -50.355 -46.642 -67.013 1.00 60.28 131 SER D N 1
ATOM 5736 C CA . SER D 4 132 ? -50.302 -47.809 -67.877 1.00 65.86 131 SER D CA 1
ATOM 5737 C C . SER D 4 132 ? -51.556 -48.657 -67.709 1.00 69.08 131 SER D C 1
ATOM 5738 O O . SER D 4 132 ? -52.190 -48.664 -66.650 1.00 70.76 131 SER D O 1
ATOM 5741 N N . GLU D 4 133 ? -51.911 -49.374 -68.777 1.00 72.86 132 GLU D N 1
ATOM 5742 C CA . GLU D 4 133 ? -53.024 -50.313 -68.697 1.00 75.90 132 GLU D CA 1
ATOM 5743 C C . GLU D 4 133 ? -52.723 -51.446 -67.726 1.00 68.73 132 GLU D C 1
ATOM 5744 O O . GLU D 4 133 ? -53.645 -52.031 -67.147 1.00 65.00 132 GLU D O 1
ATOM 5750 N N . ALA D 4 134 ? -51.442 -51.765 -67.535 1.00 68.92 133 ALA D N 1
ATOM 5751 C CA . ALA D 4 134 ? -51.072 -52.863 -66.648 1.00 59.25 133 ALA D CA 1
ATOM 5752 C C . ALA D 4 134 ? -51.349 -52.520 -65.190 1.00 62.52 133 ALA D C 1
ATOM 5753 O O . ALA D 4 134 ? -51.884 -53.348 -64.445 1.00 66.85 133 ALA D O 1
ATOM 5755 N N . GLU D 4 135 ? -50.991 -51.305 -64.764 1.00 56.25 134 GLU D N 1
ATOM 5756 C CA . GLU D 4 135 ? -51.235 -50.908 -63.380 1.00 54.76 134 GLU D CA 1
ATOM 5757 C C . GLU D 4 135 ? -52.726 -50.826 -63.081 1.00 57.62 134 GLU D C 1
ATOM 5758 O O . GLU D 4 135 ? -53.163 -51.161 -61.974 1.00 59.39 134 GLU D O 1
ATOM 5764 N N . ILE D 4 136 ? -53.520 -50.386 -64.057 1.00 58.83 135 ILE D N 1
ATOM 5765 C CA . ILE D 4 136 ? -54.954 -50.225 -63.839 1.00 59.13 135 ILE D CA 1
ATOM 5766 C C . ILE D 4 136 ? -55.617 -51.578 -63.609 1.00 59.40 135 ILE D C 1
ATOM 5767 O O . ILE D 4 136 ? -56.406 -51.750 -62.674 1.00 58.77 135 ILE D O 1
ATOM 5772 N N . SER D 4 137 ? -55.304 -52.561 -64.453 1.00 61.01 136 SER D N 1
ATOM 5773 C CA . SER D 4 137 ? -55.902 -53.880 -64.291 1.00 65.78 136 SER D CA 1
ATOM 5774 C C . SER D 4 137 ? -55.319 -54.642 -63.107 1.00 64.87 136 SER D C 1
ATOM 5775 O O . SER D 4 137 ? -55.971 -55.558 -62.597 1.00 64.36 136 SER D O 1
ATOM 5778 N N . HIS D 4 138 ? -54.118 -54.282 -62.654 1.00 62.30 137 HIS D N 1
ATOM 5779 C CA . HIS D 4 138 ? -53.470 -55.007 -61.567 1.00 64.19 137 HIS D CA 1
ATOM 5780 C C . HIS D 4 138 ? -53.850 -54.467 -60.193 1.00 62.32 137 HIS D C 1
ATOM 5781 O O . HIS D 4 138 ? -54.141 -55.250 -59.284 1.00 64.99 137 HIS D O 1
ATOM 5788 N N . THR D 4 139 ? -53.859 -53.145 -60.019 1.00 58.62 138 THR D N 1
ATOM 5789 C CA . THR D 4 139 ? -54.093 -52.539 -58.715 1.00 58.96 138 THR D CA 1
ATOM 5790 C C . THR D 4 139 ? -55.379 -51.727 -58.643 1.00 60.19 138 THR D C 1
ATOM 5791 O O . THR D 4 139 ? -55.732 -51.254 -57.556 1.00 62.61 138 THR D O 1
ATOM 5795 N N . GLN D 4 140 ? -56.085 -51.552 -59.763 1.00 60.14 139 GLN D N 1
ATOM 5796 C CA . GLN D 4 140 ? -57.250 -50.668 -59.844 1.00 58.42 139 GLN D CA 1
ATOM 5797 C C . GLN D 4 140 ? -56.908 -49.248 -59.401 1.00 55.12 139 GLN D C 1
ATOM 5798 O O . GLN D 4 140 ? -57.757 -48.527 -58.870 1.00 54.05 139 GLN D O 1
ATOM 5804 N N . LYS D 4 141 ? -55.656 -48.849 -59.608 1.00 51.55 140 LYS D N 1
ATOM 5805 C CA . LYS D 4 141 ? -55.205 -47.486 -59.382 1.00 48.62 140 LYS D CA 1
ATOM 5806 C C . LYS D 4 141 ? -54.391 -47.042 -60.589 1.00 46.66 140 LYS D C 1
ATOM 5807 O O . LYS D 4 141 ? -53.848 -47.864 -61.332 1.00 46.63 140 LYS D O 1
ATOM 5813 N N . ALA D 4 142 ? -54.315 -45.729 -60.783 1.00 45.74 141 ALA D N 1
ATOM 5814 C CA . ALA D 4 142 ? -53.638 -45.151 -61.937 1.00 47.49 141 ALA D CA 1
ATOM 5815 C C . ALA D 4 142 ? -52.668 -44.078 -61.471 1.00 45.96 141 ALA D C 1
ATOM 5816 O O . ALA D 4 142 ? -53.061 -43.153 -60.752 1.00 38.03 141 ALA D O 1
ATOM 5818 N N . THR D 4 143 ? -51.410 -44.195 -61.886 1.00 44.27 142 THR D N 1
ATOM 5819 C CA . THR D 4 143 ? -50.359 -43.270 -61.485 1.00 46.61 142 THR D CA 1
ATOM 5820 C C . THR D 4 143 ? -49.923 -42.429 -62.676 1.00 52.99 142 THR D C 1
ATOM 5821 O O . THR D 4 143 ? -49.558 -42.971 -63.724 1.00 56.22 142 THR D O 1
ATOM 5825 N N . LEU D 4 144 ? -49.960 -41.112 -62.509 1.00 50.49 143 LEU D N 1
ATOM 5826 C CA . LEU D 4 144 ? -49.386 -40.181 -63.468 1.00 44.87 143 LEU D CA 1
ATOM 5827 C C . LEU D 4 144 ? -48.015 -39.746 -62.971 1.00 43.95 143 LEU D C 1
ATOM 5828 O O . LEU D 4 144 ? -47.816 -39.549 -61.769 1.00 43.14 143 LEU D O 1
ATOM 5833 N N . VAL D 4 145 ? -47.067 -39.607 -63.893 1.00 44.86 144 VAL D N 1
ATOM 5834 C CA . VAL D 4 145 ? -45.699 -39.225 -63.565 1.00 43.09 144 VAL D CA 1
ATOM 5835 C C . VAL D 4 145 ? -45.360 -37.949 -64.322 1.00 43.55 144 VAL D C 1
ATOM 5836 O O . VAL D 4 145 ? -45.616 -37.849 -65.527 1.00 46.70 144 VAL D O 1
ATOM 5840 N N . CYS D 4 146 ? -44.794 -36.976 -63.613 1.00 43.65 145 CYS D N 1
ATOM 5841 C CA . CYS D 4 146 ? -44.391 -35.702 -64.191 1.00 40.71 145 CYS D CA 1
ATOM 5842 C C . CYS D 4 146 ? -42.875 -35.575 -64.135 1.00 39.33 145 CYS D C 1
ATOM 5843 O O . CYS D 4 146 ? -42.261 -35.870 -63.105 1.00 43.71 145 CYS D O 1
ATOM 5846 N N . LEU D 4 147 ? -42.279 -35.128 -65.238 1.00 38.02 146 LEU D N 1
ATOM 5847 C CA . LEU D 4 147 ? -40.840 -34.917 -65.326 1.00 37.75 146 LEU D CA 1
ATOM 5848 C C . LEU D 4 147 ? -40.571 -33.460 -65.669 1.00 37.73 146 LEU D C 1
ATOM 5849 O O . LEU D 4 147 ? -41.017 -32.971 -66.713 1.00 41.72 146 LEU D O 1
ATOM 5854 N N . ALA D 4 148 ? -39.849 -32.772 -64.791 1.00 34.86 147 ALA D N 1
ATOM 5855 C CA . ALA D 4 148 ? -39.305 -31.449 -65.068 1.00 37.21 147 ALA D CA 1
ATOM 5856 C C . ALA D 4 148 ? -37.801 -31.600 -65.242 1.00 42.06 147 ALA D C 1
ATOM 5857 O O . ALA D 4 148 ? -37.115 -32.067 -64.328 1.00 44.89 147 ALA D O 1
ATOM 5859 N N . THR D 4 149 ? -37.293 -31.224 -66.414 1.00 43.04 148 THR D N 1
ATOM 5860 C CA . THR D 4 149 ? -35.902 -31.471 -66.763 1.00 42.03 148 THR D CA 1
ATOM 5861 C C . THR D 4 149 ? -35.259 -30.212 -67.330 1.00 40.05 148 THR D C 1
ATOM 5862 O O . THR D 4 149 ? -35.937 -29.261 -67.727 1.00 40.07 148 THR D O 1
ATOM 5866 N N . GLY D 4 150 ? -33.927 -30.224 -67.357 1.00 40.33 149 GLY D N 1
ATOM 5867 C CA . GLY D 4 150 ? -33.161 -29.200 -68.036 1.00 41.27 149 GLY D CA 1
ATOM 5868 C C . GLY D 4 150 ? -33.144 -27.843 -67.377 1.00 42.23 149 GLY D C 1
ATOM 5869 O O . GLY D 4 150 ? -32.661 -26.886 -67.988 1.00 48.33 149 GLY D O 1
ATOM 5870 N N . PHE D 4 151 ? -33.643 -27.716 -66.153 1.00 40.21 150 PHE D N 1
ATOM 5871 C CA . PHE D 4 151 ? -33.709 -26.417 -65.503 1.00 36.02 150 PHE D CA 1
ATOM 5872 C C . PHE D 4 151 ? -32.498 -26.184 -64.609 1.00 37.69 150 PHE D C 1
ATOM 5873 O O . PHE D 4 151 ? -31.916 -27.119 -64.056 1.00 38.66 150 PHE D O 1
ATOM 5881 N N . TYR D 4 152 ? -32.129 -24.908 -64.472 1.00 38.00 151 TYR D N 1
ATOM 5882 C CA . TYR D 4 152 ? -31.047 -24.473 -63.599 1.00 38.57 151 TYR D CA 1
ATOM 5883 C C . TYR D 4 152 ? -31.293 -23.030 -63.166 1.00 38.33 151 TYR D C 1
ATOM 5884 O O . TYR D 4 152 ? -31.582 -22.173 -64.014 1.00 40.79 151 TYR D O 1
ATOM 5893 N N . PRO D 4 153 ? -31.209 -22.720 -61.863 1.00 39.96 152 PRO D N 1
ATOM 5894 C CA . PRO D 4 153 ? -30.875 -23.662 -60.782 1.00 37.82 152 PRO D CA 1
ATOM 5895 C C . PRO D 4 153 ? -32.072 -24.496 -60.345 1.00 36.44 152 PRO D C 1
ATOM 5896 O O . PRO D 4 153 ? -33.109 -24.480 -61.010 1.00 34.08 152 PRO D O 1
ATOM 5900 N N . ASP D 4 154 ? -31.929 -25.215 -59.233 1.00 42.14 153 ASP D N 1
ATOM 5901 C CA . ASP D 4 154 ? -33.015 -26.032 -58.695 1.00 46.34 153 ASP D CA 1
ATOM 5902 C C . ASP D 4 154 ? -33.964 -25.168 -57.859 1.00 44.44 153 ASP D C 1
ATOM 5903 O O . ASP D 4 154 ? -34.226 -25.424 -56.684 1.00 50.26 153 ASP D O 1
ATOM 5908 N N . HIS D 4 155 ? -34.480 -24.122 -58.501 1.00 36.91 154 HIS D N 1
ATOM 5909 C CA . HIS D 4 155 ? -35.423 -23.184 -57.896 1.00 30.74 154 HIS D CA 1
ATOM 5910 C C . HIS D 4 155 ? -36.780 -23.380 -58.568 1.00 31.19 154 HIS D C 1
ATOM 5911 O O . HIS D 4 155 ? -37.191 -22.594 -59.423 1.00 33.15 154 HIS D O 1
ATOM 5918 N N . VAL D 4 156 ? -37.480 -24.446 -58.179 1.00 30.64 155 VAL D N 1
ATOM 5919 C CA . VAL D 4 156 ? -38.760 -24.787 -58.788 1.00 30.33 155 VAL D CA 1
ATOM 5920 C C . VAL D 4 156 ? -39.744 -25.257 -57.725 1.00 33.96 155 VAL D C 1
ATOM 5921 O O . VAL D 4 156 ? -39.358 -25.774 -56.672 1.00 33.16 155 VAL D O 1
ATOM 5925 N N A GLU D 4 157 ? -41.032 -25.089 -58.014 0.45 33.25 156 GLU D N 1
ATOM 5926 N N B GLU D 4 157 ? -41.028 -25.046 -58.014 0.55 33.26 156 GLU D N 1
ATOM 5927 C CA A GLU D 4 157 ? -42.102 -25.612 -57.172 0.45 32.79 156 GLU D CA 1
ATOM 5928 C CA B GLU D 4 157 ? -42.136 -25.571 -57.225 0.55 32.89 156 GLU D CA 1
ATOM 5929 C C A GLU D 4 157 ? -43.097 -26.340 -58.065 0.45 31.17 156 GLU D C 1
ATOM 5930 C C B GLU D 4 157 ? -43.033 -26.367 -58.159 0.55 31.16 156 GLU D C 1
ATOM 5931 O O A GLU D 4 157 ? -43.760 -25.717 -58.900 0.45 29.79 156 GLU D O 1
ATOM 5932 O O B GLU D 4 157 ? -43.570 -25.811 -59.122 0.55 29.68 156 GLU D O 1
ATOM 5943 N N . LEU D 4 158 ? -43.200 -27.655 -57.884 1.00 30.56 157 LEU D N 1
ATOM 5944 C CA . LEU D 4 158 ? -44.065 -28.501 -58.693 1.00 27.81 157 LEU D CA 1
ATOM 5945 C C . LEU D 4 158 ? -45.373 -28.758 -57.958 1.00 33.47 157 LEU D C 1
ATOM 5946 O O . LEU D 4 158 ? -45.383 -28.989 -56.745 1.00 35.92 157 LEU D O 1
ATOM 5951 N N . SER D 4 159 ? -46.476 -28.723 -58.704 1.00 34.57 158 SER D N 1
ATOM 5952 C CA . SER D 4 159 ? -47.799 -28.939 -58.138 1.00 34.30 158 SER D CA 1
ATOM 5953 C C . SER D 4 159 ? -48.672 -29.647 -59.165 1.00 34.09 158 SER D C 1
ATOM 5954 O O . SER D 4 159 ? -48.456 -29.527 -60.374 1.00 35.58 158 SER D O 1
ATOM 5957 N N . TRP D 4 160 ? -49.653 -30.395 -58.668 1.00 35.00 159 TRP D N 1
ATOM 5958 C CA . TRP D 4 160 ? -50.624 -31.090 -59.502 1.00 34.66 159 TRP D CA 1
ATOM 5959 C C . TRP D 4 160 ? -51.967 -30.378 -59.431 1.00 37.00 159 TRP D C 1
ATOM 5960 O O . TRP D 4 160 ? -52.371 -29.896 -58.368 1.00 37.41 159 TRP D O 1
ATOM 5971 N N . TRP D 4 161 ? -52.660 -30.318 -60.567 1.00 37.89 160 TRP D N 1
ATOM 5972 C CA . TRP D 4 161 ? -53.948 -29.640 -60.671 1.00 41.27 160 TRP D CA 1
ATOM 5973 C C . TRP D 4 161 ? -54.934 -30.574 -61.359 1.00 41.85 160 TRP D C 1
ATOM 5974 O O . TRP D 4 161 ? -54.770 -30.895 -62.541 1.00 44.71 160 TRP D O 1
ATOM 5985 N N . VAL D 4 162 ? -55.954 -31.004 -60.622 1.00 43.63 161 VAL D N 1
ATOM 5986 C CA . VAL D 4 162 ? -56.996 -31.882 -61.142 1.00 42.38 161 VAL D CA 1
ATOM 5987 C C . VAL D 4 162 ? -58.259 -31.053 -61.327 1.00 45.27 161 VAL D C 1
ATOM 5988 O O . VAL D 4 162 ? -58.816 -30.530 -60.352 1.00 44.09 161 VAL D O 1
ATOM 5992 N N . ASN D 4 163 ? -58.708 -30.936 -62.578 1.00 47.27 162 ASN D N 1
ATOM 5993 C CA . ASN D 4 163 ? -59.927 -30.203 -62.930 1.00 51.41 162 ASN D CA 1
ATOM 5994 C C . ASN D 4 163 ? -59.879 -28.749 -62.470 1.00 54.91 162 ASN D C 1
ATOM 5995 O O . ASN D 4 163 ? -60.910 -28.157 -62.143 1.00 58.94 162 ASN D O 1
ATOM 6000 N N . GLY D 4 164 ? -58.685 -28.161 -62.445 1.00 50.24 163 GLY D N 1
ATOM 6001 C CA . GLY D 4 164 ? -58.530 -26.762 -62.110 1.00 46.54 163 GLY D CA 1
ATOM 6002 C C . GLY D 4 164 ? -58.261 -26.462 -60.652 1.00 44.40 163 GLY D C 1
ATOM 6003 O O . GLY D 4 164 ? -58.072 -25.289 -60.305 1.00 44.64 163 GLY D O 1
ATOM 6004 N N . LYS D 4 165 ? -58.237 -27.472 -59.787 1.00 41.70 164 LYS D N 1
ATOM 6005 C CA . LYS D 4 165 ? -57.985 -27.286 -58.365 1.00 43.19 164 LYS D CA 1
ATOM 6006 C C . LYS D 4 165 ? -56.735 -28.062 -57.977 1.00 46.35 164 LYS D C 1
ATOM 6007 O O . LYS D 4 165 ? -56.602 -29.241 -58.321 1.00 46.75 164 LYS D O 1
ATOM 6013 N N . GLU D 4 166 ? -55.822 -27.398 -57.272 1.00 43.88 165 GLU D N 1
ATOM 6014 C CA . GLU D 4 166 ? -54.587 -28.048 -56.855 1.00 41.02 165 GLU D CA 1
ATOM 6015 C C . GLU D 4 166 ? -54.889 -29.141 -55.838 1.00 43.08 165 GLU D C 1
ATOM 6016 O O . GLU D 4 166 ? -55.673 -28.938 -54.905 1.00 46.40 165 GLU D O 1
ATOM 6022 N N . VAL D 4 167 ? -54.271 -30.304 -56.022 1.00 40.73 166 VAL D N 1
ATOM 6023 C CA . VAL D 4 167 ? -54.479 -31.444 -55.142 1.00 41.15 166 VAL D CA 1
ATOM 6024 C C . VAL D 4 167 ? -53.169 -31.776 -54.444 1.00 41.39 166 VAL D C 1
ATOM 6025 O O . VAL D 4 167 ? -52.077 -31.514 -54.960 1.00 38.14 166 VAL D O 1
ATOM 6029 N N . HIS D 4 168 ? -53.289 -32.351 -53.252 1.00 44.52 167 HIS D N 1
ATOM 6030 C CA . HIS D 4 168 ? -52.145 -32.809 -52.479 1.00 44.29 167 HIS D CA 1
ATOM 6031 C C . HIS D 4 168 ? -52.223 -34.279 -52.103 1.00 45.01 167 HIS D C 1
ATOM 6032 O O . HIS D 4 168 ? -51.179 -34.912 -51.931 1.00 45.18 167 HIS D O 1
ATOM 6039 N N . SER D 4 169 ? -53.425 -34.836 -51.976 1.00 44.30 168 SER D N 1
ATOM 6040 C CA . SER D 4 169 ? -53.574 -36.256 -51.691 1.00 43.31 168 SER D CA 1
ATOM 6041 C C . SER D 4 169 ? -53.106 -37.088 -52.879 1.00 45.75 168 SER D C 1
ATOM 6042 O O . SER D 4 169 ? -53.297 -36.709 -54.038 1.00 46.34 168 SER D O 1
ATOM 6045 N N . GLY D 4 170 ? -52.486 -38.229 -52.583 1.00 44.39 169 GLY D N 1
ATOM 6046 C CA . GLY D 4 170 ? -51.965 -39.092 -53.626 1.00 44.88 169 GLY D CA 1
ATOM 6047 C C . GLY D 4 170 ? -50.791 -38.530 -54.392 1.00 42.73 169 GLY D C 1
ATOM 6048 O O . GLY D 4 170 ? -50.461 -39.052 -55.461 1.00 41.64 169 GLY D O 1
ATOM 6049 N N . VAL D 4 171 ? -50.151 -37.482 -53.881 1.00 42.66 170 VAL D N 1
ATOM 6050 C CA . VAL D 4 171 ? -49.029 -36.828 -54.541 1.00 41.46 170 VAL D CA 1
ATOM 6051 C C . VAL D 4 171 ? -47.782 -37.019 -53.692 1.00 45.54 170 VAL D C 1
ATOM 6052 O O . VAL D 4 171 ? -47.844 -36.966 -52.458 1.00 49.59 170 VAL D O 1
ATOM 6056 N N . CYS D 4 172 ? -46.652 -37.252 -54.354 1.00 43.48 171 CYS D N 1
ATOM 6057 C CA . CYS D 4 172 ? -45.354 -37.189 -53.700 1.00 44.01 171 CYS D CA 1
ATOM 6058 C C . CYS D 4 172 ? -44.330 -36.757 -54.742 1.00 38.47 171 CYS D C 1
ATOM 6059 O O . CYS D 4 172 ? -44.344 -37.243 -55.876 1.00 36.53 171 CYS D O 1
ATOM 6062 N N . THR D 4 173 ? -43.468 -35.821 -54.358 1.00 39.61 172 THR D N 1
ATOM 6063 C CA . THR D 4 173 ? -42.454 -35.261 -55.237 1.00 39.29 172 THR D CA 1
ATOM 6064 C C . THR D 4 173 ? -41.083 -35.507 -54.626 1.00 42.11 172 THR D C 1
ATOM 6065 O O . THR D 4 173 ? -40.935 -35.525 -53.400 1.00 41.13 172 THR D O 1
ATOM 6069 N N . ASP D 4 174 ? -40.094 -35.729 -55.489 1.00 44.75 173 ASP D N 1
ATOM 6070 C CA . ASP D 4 174 ? -38.736 -35.999 -55.041 1.00 43.47 173 ASP D CA 1
ATOM 6071 C C . ASP D 4 174 ? -38.269 -34.904 -54.083 1.00 41.06 173 ASP D C 1
ATOM 6072 O O . ASP D 4 174 ? -38.416 -33.713 -54.393 1.00 37.20 173 ASP D O 1
ATOM 6077 N N . PRO D 4 175 ? -37.727 -35.259 -52.915 1.00 44.96 174 PRO D N 1
ATOM 6078 C CA . PRO D 4 175 ? -37.275 -34.226 -51.968 1.00 47.63 174 PRO D CA 1
ATOM 6079 C C . PRO D 4 175 ? -36.170 -33.340 -52.513 1.00 49.91 174 PRO D C 1
ATOM 6080 O O . PRO D 4 175 ? -36.024 -32.203 -52.049 1.00 50.78 174 PRO D O 1
ATOM 6084 N N . GLN D 4 176 ? -35.391 -33.817 -53.481 1.00 53.70 175 GLN D N 1
ATOM 6085 C CA . GLN D 4 176 ? -34.331 -33.026 -54.086 1.00 62.80 175 GLN D CA 1
ATOM 6086 C C . GLN D 4 176 ? -34.156 -33.464 -55.530 1.00 65.69 175 GLN D C 1
ATOM 6087 O O . GLN D 4 176 ? -34.334 -34.647 -55.843 1.00 66.14 175 GLN D O 1
ATOM 6093 N N . PRO D 4 177 ? -33.825 -32.541 -56.429 1.00 70.65 176 PRO D N 1
ATOM 6094 C CA . PRO D 4 177 ? -33.598 -32.918 -57.825 1.00 68.77 176 PRO D CA 1
ATOM 6095 C C . PRO D 4 177 ? -32.276 -33.649 -57.992 1.00 69.00 176 PRO D C 1
ATOM 6096 O O . PRO D 4 177 ? -31.345 -33.508 -57.196 1.00 71.93 176 PRO D O 1
ATOM 6100 N N . LEU D 4 178 ? -32.205 -34.447 -59.052 1.00 67.37 177 LEU D N 1
ATOM 6101 C CA . LEU D 4 178 ? -30.965 -35.097 -59.445 1.00 69.48 177 LEU D CA 1
ATOM 6102 C C . LEU D 4 178 ? -30.313 -34.314 -60.577 1.00 67.68 177 LEU D C 1
ATOM 6103 O O . LEU D 4 178 ? -30.991 -33.666 -61.379 1.00 65.81 177 LEU D O 1
ATOM 6108 N N . LYS D 4 179 ? -28.987 -34.373 -60.630 1.00 68.33 178 LYS D N 1
ATOM 6109 C CA . LYS D 4 179 ? -28.246 -33.705 -61.689 1.00 68.65 178 LYS D CA 1
ATOM 6110 C C . LYS D 4 179 ? -28.301 -34.522 -62.973 1.00 69.24 178 LYS D C 1
ATOM 6111 O O . LYS D 4 179 ? -28.146 -35.747 -62.954 1.00 73.65 178 LYS D O 1
ATOM 6117 N N . GLU D 4 180 ? -28.531 -33.835 -64.094 1.00 64.71 179 GLU D N 1
ATOM 6118 C CA . GLU D 4 180 ? -28.506 -34.502 -65.387 1.00 66.24 179 GLU D CA 1
ATOM 6119 C C . GLU D 4 180 ? -27.099 -34.953 -65.762 1.00 72.55 179 GLU D C 1
ATOM 6120 O O . GLU D 4 180 ? -26.950 -35.887 -66.554 1.00 77.71 179 GLU D O 1
ATOM 6126 N N . GLN D 4 181 ? -26.074 -34.309 -65.210 1.00 72.25 180 GLN D N 1
ATOM 6127 C CA . GLN D 4 181 ? -24.692 -34.730 -65.345 1.00 76.27 180 GLN D CA 1
ATOM 6128 C C . GLN D 4 181 ? -23.898 -34.213 -64.151 1.00 75.06 180 GLN D C 1
ATOM 6129 O O . GLN D 4 181 ? -23.455 -33.056 -64.149 1.00 73.27 180 GLN D O 1
ATOM 6135 N N . PRO D 4 182 ? -23.696 -35.039 -63.122 1.00 76.55 181 PRO D N 1
ATOM 6136 C CA . PRO D 4 182 ? -23.050 -34.545 -61.891 1.00 78.27 181 PRO D CA 1
ATOM 6137 C C . PRO D 4 182 ? -21.640 -34.009 -62.090 1.00 82.13 181 PRO D C 1
ATOM 6138 O O . PRO D 4 182 ? -21.120 -33.330 -61.195 1.00 81.04 181 PRO D O 1
ATOM 6142 N N . ALA D 4 183 ? -21.005 -34.289 -63.230 1.00 88.13 182 ALA D N 1
ATOM 6143 C CA . ALA D 4 183 ? -19.639 -33.827 -63.453 1.00 94.82 182 ALA D CA 1
ATOM 6144 C C . ALA D 4 183 ? -19.566 -32.318 -63.643 1.00 97.20 182 ALA D C 1
ATOM 6145 O O . ALA D 4 183 ? -18.533 -31.710 -63.342 1.00 101.80 182 ALA D O 1
ATOM 6147 N N . LEU D 4 184 ? -20.632 -31.699 -64.144 1.00 95.08 183 LEU D N 1
ATOM 6148 C CA . LEU D 4 184 ? -20.667 -30.254 -64.336 1.00 95.43 183 LEU D CA 1
ATOM 6149 C C . LEU D 4 184 ? -21.146 -29.575 -63.058 1.00 94.60 183 LEU D C 1
ATOM 6150 O O . LEU D 4 184 ? -22.137 -29.999 -62.456 1.00 92.71 183 LEU D O 1
ATOM 6155 N N . ASN D 4 185 ? -20.435 -28.522 -62.644 1.00 95.55 184 ASN D N 1
ATOM 6156 C CA . ASN D 4 185 ? -20.803 -27.826 -61.415 1.00 91.69 184 ASN D CA 1
ATOM 6157 C C . ASN D 4 185 ? -22.101 -27.044 -61.572 1.00 85.40 184 ASN D C 1
ATOM 6158 O O . ASN D 4 185 ? -22.872 -26.933 -60.613 1.00 82.45 184 ASN D O 1
ATOM 6163 N N . ASP D 4 186 ? -22.357 -26.491 -62.756 1.00 84.33 185 ASP D N 1
ATOM 6164 C CA . ASP D 4 186 ? -23.630 -25.840 -63.058 1.00 80.33 185 ASP D CA 1
ATOM 6165 C C . ASP D 4 186 ? -24.575 -26.782 -63.792 1.00 72.11 185 ASP D C 1
ATOM 6166 O O . ASP D 4 186 ? -25.295 -26.371 -64.707 1.00 67.49 185 ASP D O 1
ATOM 6171 N N . SER D 4 187 ? -24.582 -28.054 -63.399 1.00 67.05 186 SER D N 1
ATOM 6172 C CA . SER D 4 187 ? -25.397 -29.054 -64.074 1.00 62.51 186 SER D CA 1
ATOM 6173 C C . SER D 4 187 ? -26.877 -28.732 -63.941 1.00 54.87 186 SER D C 1
ATOM 6174 O O . SER D 4 187 ? -27.369 -28.439 -62.847 1.00 55.44 186 SER D O 1
ATOM 6177 N N . ARG D 4 188 ? -27.584 -28.781 -65.066 1.00 51.58 187 ARG D N 1
ATOM 6178 C CA . ARG D 4 188 ? -29.030 -28.620 -65.052 1.00 50.37 187 ARG D CA 1
ATOM 6179 C C . ARG D 4 188 ? -29.682 -29.797 -64.333 1.00 48.78 187 ARG D C 1
ATOM 6180 O O . ARG D 4 188 ? -29.129 -30.898 -64.264 1.00 51.02 187 ARG D O 1
ATOM 6188 N N . TYR D 4 189 ? -30.862 -29.549 -63.774 1.00 46.40 188 TYR D N 1
ATOM 6189 C CA . TYR D 4 189 ? -31.493 -30.479 -62.850 1.00 44.28 188 TYR D CA 1
ATOM 6190 C C . TYR D 4 189 ? -32.717 -31.146 -63.466 1.00 43.41 188 TYR D C 1
ATOM 6191 O O . TYR D 4 189 ? -33.265 -30.697 -64.478 1.00 40.88 188 TYR D O 1
ATOM 6200 N N . ALA D 4 190 ? -33.138 -32.236 -62.826 1.00 44.39 189 ALA D N 1
ATOM 6201 C CA . ALA D 4 190 ? -34.344 -32.961 -63.195 1.00 42.83 189 ALA D CA 1
ATOM 6202 C C . ALA D 4 190 ? -35.116 -33.311 -61.932 1.00 39.34 189 ALA D C 1
ATOM 6203 O O . ALA D 4 190 ? -34.526 -33.586 -60.884 1.00 39.48 189 ALA D O 1
ATOM 6205 N N . LEU D 4 191 ? -36.443 -33.302 -62.039 1.00 37.72 190 LEU D N 1
ATOM 6206 C CA . LEU D 4 191 ? -37.315 -33.550 -60.897 1.00 37.86 190 LEU D CA 1
ATOM 6207 C C . LEU D 4 191 ? -38.521 -34.360 -61.348 1.00 40.08 190 LEU D C 1
ATOM 6208 O O . LEU D 4 191 ? -39.144 -34.033 -62.362 1.00 41.33 190 LEU D O 1
ATOM 6213 N N . SER D 4 192 ? -38.846 -35.408 -60.596 1.00 39.83 191 SER D N 1
ATOM 6214 C CA . SER D 4 192 ? -39.991 -36.258 -60.884 1.00 39.70 191 SER D CA 1
ATOM 6215 C C . SER D 4 192 ? -41.030 -36.141 -59.777 1.00 38.55 191 SER D C 1
ATOM 6216 O O . SER D 4 192 ? -40.721 -35.801 -58.631 1.00 40.23 191 SER D O 1
ATOM 6219 N N . SER D 4 193 ? -42.277 -36.432 -60.139 1.00 37.36 192 SER D N 1
ATOM 6220 C CA . SER D 4 193 ? -43.387 -36.402 -59.200 1.00 36.30 192 SER D CA 1
ATOM 6221 C C . SER D 4 193 ? -44.479 -37.327 -59.709 1.00 36.77 192 SER D C 1
ATOM 6222 O O . SER D 4 193 ? -44.602 -37.560 -60.914 1.00 40.16 192 SER D O 1
ATOM 6225 N N . ARG D 4 194 ? -45.272 -37.853 -58.779 1.00 37.75 193 ARG D N 1
ATOM 6226 C CA . ARG D 4 194 ? -46.328 -38.797 -59.112 1.00 41.49 193 ARG D CA 1
ATOM 6227 C C . ARG D 4 194 ? -47.645 -38.338 -58.509 1.00 41.24 193 ARG D C 1
ATOM 6228 O O . ARG D 4 194 ? -47.681 -37.810 -57.393 1.00 44.41 193 ARG D O 1
ATOM 6236 N N . LEU D 4 195 ? -48.725 -38.539 -59.261 1.00 39.05 194 LEU D N 1
ATOM 6237 C CA . LEU D 4 195 ? -50.085 -38.357 -58.767 1.00 37.81 194 LEU D CA 1
ATOM 6238 C C . LEU D 4 195 ? -50.859 -39.635 -59.048 1.00 39.73 194 LEU D C 1
ATOM 6239 O O . LEU D 4 195 ? -51.039 -40.010 -60.212 1.00 46.87 194 LEU D O 1
ATOM 6244 N N . ARG D 4 196 ? -51.306 -40.303 -57.990 1.00 36.22 195 ARG D N 1
ATOM 6245 C CA . ARG D 4 196 ? -52.011 -41.572 -58.102 1.00 39.27 195 ARG D CA 1
ATOM 6246 C C . ARG D 4 196 ? -53.480 -41.383 -57.752 1.00 43.71 195 ARG D C 1
ATOM 6247 O O . ARG D 4 196 ? -53.808 -40.889 -56.668 1.00 43.94 195 ARG D O 1
ATOM 6255 N N . VAL D 4 197 ? -54.357 -41.773 -58.675 1.00 41.79 196 VAL D N 1
ATOM 6256 C CA . VAL D 4 197 ? -55.796 -41.711 -58.475 1.00 42.53 196 VAL D CA 1
ATOM 6257 C C . VAL D 4 197 ? -56.367 -43.117 -58.625 1.00 46.48 196 VAL D C 1
ATOM 6258 O O . VAL D 4 197 ? -55.661 -44.068 -58.962 1.00 49.64 196 VAL D O 1
ATOM 6262 N N . SER D 4 198 ? -57.664 -43.239 -58.363 1.00 45.83 197 SER D N 1
ATOM 6263 C CA . SER D 4 198 ? -58.341 -44.504 -58.591 1.00 47.10 197 SER D CA 1
ATOM 6264 C C . SER D 4 198 ? -58.480 -44.762 -60.089 1.00 46.66 197 SER D C 1
ATOM 6265 O O . SER D 4 198 ? -58.454 -43.841 -60.912 1.00 45.99 197 SER D O 1
ATOM 6268 N N . ALA D 4 199 ? -58.620 -46.042 -60.439 1.00 51.56 198 ALA D N 1
ATOM 6269 C CA . ALA D 4 199 ? -58.740 -46.410 -61.846 1.00 58.24 198 ALA D CA 1
ATOM 6270 C C . ALA D 4 199 ? -59.980 -45.789 -62.475 1.00 63.56 198 ALA D C 1
ATOM 6271 O O . ALA D 4 199 ? -59.933 -45.311 -63.614 1.00 67.00 198 ALA D O 1
ATOM 6273 N N . THR D 4 200 ? -61.097 -45.778 -61.744 1.00 69.39 199 THR D N 1
ATOM 6274 C CA . THR D 4 200 ? -62.330 -45.219 -62.288 1.00 72.63 199 THR D CA 1
ATOM 6275 C C . THR D 4 200 ? -62.222 -43.715 -62.509 1.00 71.77 199 THR D C 1
ATOM 6276 O O . THR D 4 200 ? -62.857 -43.179 -63.424 1.00 74.90 199 THR D O 1
ATOM 6280 N N . PHE D 4 201 ? -61.429 -43.019 -61.690 1.00 65.42 200 PHE D N 1
ATOM 6281 C CA . PHE D 4 201 ? -61.279 -41.579 -61.870 1.00 61.27 200 PHE D CA 1
ATOM 6282 C C . PHE D 4 201 ? -60.448 -41.263 -63.107 1.00 61.12 200 PHE D C 1
ATOM 6283 O O . PHE D 4 201 ? -60.750 -40.311 -63.838 1.00 61.98 200 PHE D O 1
ATOM 6291 N N . TRP D 4 202 ? -59.396 -42.046 -63.357 1.00 59.05 201 TRP D N 1
ATOM 6292 C CA . TRP D 4 202 ? -58.617 -41.857 -64.576 1.00 58.47 201 TRP D CA 1
ATOM 6293 C C . TRP D 4 202 ? -59.407 -42.248 -65.816 1.00 63.03 201 TRP D C 1
ATOM 6294 O O . TRP D 4 202 ? -59.146 -41.729 -66.909 1.00 58.84 201 TRP D O 1
ATOM 6305 N N . GLN D 4 203 ? -60.382 -43.148 -65.672 1.00 70.73 202 GLN D N 1
ATOM 6306 C CA . GLN D 4 203 ? -61.220 -43.587 -66.784 1.00 76.21 202 GLN D CA 1
ATOM 6307 C C . GLN D 4 203 ? -62.402 -42.658 -67.034 1.00 79.14 202 GLN D C 1
ATOM 6308 O O . GLN D 4 203 ? -63.486 -43.116 -67.423 1.00 86.39 202 GLN D O 1
ATOM 6314 N N . ASN D 4 204 ? -62.227 -41.360 -66.810 1.00 73.67 203 ASN D N 1
ATOM 6315 C CA . ASN D 4 204 ? -63.252 -40.357 -67.101 1.00 73.56 203 ASN D CA 1
ATOM 6316 C C . ASN D 4 204 ? -62.621 -39.279 -67.972 1.00 72.53 203 ASN D C 1
ATOM 6317 O O . ASN D 4 204 ? -61.831 -38.458 -67.461 1.00 68.45 203 ASN D O 1
ATOM 6322 N N . PRO D 4 205 ? -62.928 -39.239 -69.272 1.00 76.04 204 PRO D N 1
ATOM 6323 C CA . PRO D 4 205 ? -62.321 -38.213 -70.138 1.00 74.27 204 PRO D CA 1
ATOM 6324 C C . PRO D 4 205 ? -62.659 -36.783 -69.740 1.00 73.29 204 PRO D C 1
ATOM 6325 O O . PRO D 4 205 ? -62.021 -35.855 -70.256 1.00 72.88 204 PRO D O 1
ATOM 6329 N N . ARG D 4 206 ? -63.641 -36.568 -68.861 1.00 75.14 205 ARG D N 1
ATOM 6330 C CA . ARG D 4 206 ? -63.915 -35.223 -68.373 1.00 77.11 205 ARG D CA 1
ATOM 6331 C C . ARG D 4 206 ? -62.859 -34.741 -67.388 1.00 72.90 205 ARG D C 1
ATOM 6332 O O . ARG D 4 206 ? -62.694 -33.528 -67.221 1.00 70.94 205 ARG D O 1
ATOM 6340 N N . ASN D 4 207 ? -62.147 -35.656 -66.736 1.00 70.51 206 ASN D N 1
ATOM 6341 C CA . ASN D 4 207 ? -61.163 -35.280 -65.731 1.00 67.42 206 ASN D CA 1
ATOM 6342 C C . ASN D 4 207 ? -59.889 -34.775 -66.398 1.00 63.52 206 ASN D C 1
ATOM 6343 O O . ASN D 4 207 ? -59.338 -35.433 -67.286 1.00 63.88 206 ASN D O 1
ATOM 6348 N N . HIS D 4 208 ? -59.425 -33.607 -65.965 1.00 59.30 207 HIS D N 1
ATOM 6349 C CA . HIS D 4 208 ? -58.254 -32.956 -66.537 1.00 57.61 207 HIS D CA 1
ATOM 6350 C C . HIS D 4 208 ? -57.138 -32.909 -65.502 1.00 52.69 207 HIS D C 1
ATOM 6351 O O . HIS D 4 208 ? -57.346 -32.437 -64.380 1.00 48.66 207 HIS D O 1
ATOM 6358 N N . PHE D 4 209 ? -55.960 -33.396 -65.883 1.00 50.67 208 PHE D N 1
ATOM 6359 C CA . PHE D 4 209 ? -54.794 -33.435 -65.011 1.00 45.75 208 PHE D CA 1
ATOM 6360 C C . PHE D 4 209 ? -53.727 -32.501 -65.563 1.00 45.26 208 PHE D C 1
ATOM 6361 O O . PHE D 4 209 ? -53.455 -32.511 -66.767 1.00 49.45 208 PHE D O 1
ATOM 6369 N N . ARG D 4 210 ? -53.124 -31.700 -64.686 1.00 41.19 209 ARG D N 1
ATOM 6370 C CA . ARG D 4 210 ? -52.090 -30.760 -65.097 1.00 41.83 209 ARG D CA 1
ATOM 6371 C C . ARG D 4 210 ? -50.955 -30.769 -64.086 1.00 41.99 209 ARG D C 1
ATOM 6372 O O . ARG D 4 210 ? -51.191 -30.642 -62.881 1.00 41.85 209 ARG D O 1
ATOM 6380 N N . CYS D 4 211 ? -49.730 -30.928 -64.580 1.00 41.55 210 CYS D N 1
ATOM 6381 C CA . CYS D 4 211 ? -48.529 -30.782 -63.768 1.00 37.57 210 CYS D CA 1
ATOM 6382 C C . CYS D 4 211 ? -47.923 -29.413 -64.042 1.00 37.49 210 CYS D C 1
ATOM 6383 O O . CYS D 4 211 ? -47.542 -29.114 -65.179 1.00 38.37 210 CYS D O 1
ATOM 6386 N N . GLN D 4 212 ? -47.827 -28.594 -63.001 1.00 36.41 211 GLN D N 1
ATOM 6387 C CA . GLN D 4 212 ? -47.362 -27.219 -63.110 1.00 37.06 211 GLN D CA 1
ATOM 6388 C C . GLN D 4 212 ? -46.062 -27.056 -62.339 1.00 40.94 211 GLN D C 1
ATOM 6389 O O . GLN D 4 212 ? -45.972 -27.453 -61.172 1.00 38.13 211 GLN D O 1
ATOM 6395 N N . VAL D 4 213 ? -45.061 -26.469 -62.990 1.00 40.87 212 VAL D N 1
ATOM 6396 C CA . VAL D 4 213 ? -43.762 -26.209 -62.383 1.00 38.29 212 VAL D CA 1
ATOM 6397 C C . VAL D 4 213 ? -43.521 -24.708 -62.433 1.00 37.60 212 VAL D C 1
ATOM 6398 O O . VAL D 4 213 ? -43.335 -24.137 -63.515 1.00 39.30 212 VAL D O 1
ATOM 6402 N N . GLN D 4 214 ? -43.528 -24.069 -61.267 1.00 34.32 213 GLN D N 1
ATOM 6403 C CA . GLN D 4 214 ? -43.168 -22.662 -61.162 1.00 33.86 213 GLN D CA 1
ATOM 6404 C C . GLN D 4 214 ? -41.650 -22.543 -61.116 1.00 32.04 213 GLN D C 1
ATOM 6405 O O . GLN D 4 214 ? -41.010 -23.085 -60.209 1.00 33.25 213 GLN D O 1
ATOM 6411 N N . PHE D 4 215 ? -41.075 -21.848 -62.091 1.00 28.12 214 PHE D N 1
ATOM 6412 C CA . PHE D 4 215 ? -39.635 -21.644 -62.153 1.00 29.36 214 PHE D CA 1
ATOM 6413 C C . PHE D 4 215 ? -39.286 -20.240 -61.680 1.00 32.23 214 PHE D C 1
ATOM 6414 O O . PHE D 4 215 ? -39.979 -19.273 -62.005 1.00 33.83 214 PHE D O 1
ATOM 6422 N N . TYR D 4 216 ? -38.210 -20.137 -60.907 1.00 29.17 215 TYR D N 1
ATOM 6423 C CA . TYR D 4 216 ? -37.703 -18.864 -60.415 1.00 30.46 215 TYR D CA 1
ATOM 6424 C C . TYR D 4 216 ? -36.412 -18.543 -61.152 1.00 32.25 215 TYR D C 1
ATOM 6425 O O . TYR D 4 216 ? -35.420 -19.264 -61.013 1.00 32.76 215 TYR D O 1
ATOM 6434 N N . GLY D 4 217 ? -36.432 -17.473 -61.940 1.00 35.92 216 GLY D N 1
ATOM 6435 C CA . GLY D 4 217 ? -35.275 -17.099 -62.726 1.00 36.01 216 GLY D CA 1
ATOM 6436 C C . GLY D 4 217 ? -35.062 -15.605 -62.787 1.00 36.03 216 GLY D C 1
ATOM 6437 O O . GLY D 4 217 ? -35.246 -14.899 -61.788 1.00 38.16 216 GLY D O 1
ATOM 6438 N N . LEU D 4 218 ? -34.682 -15.108 -63.958 1.00 41.66 217 LEU D N 1
ATOM 6439 C CA . LEU D 4 218 ? -34.367 -13.700 -64.108 1.00 53.75 217 LEU D CA 1
ATOM 6440 C C . LEU D 4 218 ? -35.635 -12.860 -64.052 1.00 56.98 217 LEU D C 1
ATOM 6441 O O . LEU D 4 218 ? -36.745 -13.335 -64.306 1.00 45.88 217 LEU D O 1
ATOM 6446 N N . SER D 4 219 ? -35.459 -11.590 -63.709 1.00 63.97 218 SER D N 1
ATOM 6447 C CA . SER D 4 219 ? -36.563 -10.647 -63.690 1.00 70.71 218 SER D CA 1
ATOM 6448 C C . SER D 4 219 ? -36.596 -9.858 -64.995 1.00 83.06 218 SER D C 1
ATOM 6449 O O . SER D 4 219 ? -35.725 -9.991 -65.855 1.00 85.64 218 SER D O 1
ATOM 6452 N N . GLU D 4 220 ? -37.633 -9.031 -65.140 1.00 98.87 219 GLU D N 1
ATOM 6453 C CA . GLU D 4 220 ? -37.720 -8.160 -66.306 1.00 109.04 219 GLU D CA 1
ATOM 6454 C C . GLU D 4 220 ? -36.600 -7.127 -66.312 1.00 113.76 219 GLU D C 1
ATOM 6455 O O . GLU D 4 220 ? -36.108 -6.755 -67.382 1.00 119.44 219 GLU D O 1
ATOM 6461 N N . ASN D 4 221 ? -36.180 -6.661 -65.133 1.00 111.94 220 ASN D N 1
ATOM 6462 C CA . ASN D 4 221 ? -35.079 -5.711 -65.044 1.00 113.89 220 ASN D CA 1
ATOM 6463 C C . ASN D 4 221 ? -33.722 -6.365 -65.248 1.00 108.99 220 ASN D C 1
ATOM 6464 O O . ASN D 4 221 ? -32.765 -5.670 -65.606 1.00 113.52 220 ASN D O 1
ATOM 6469 N N . ASP D 4 222 ? -33.614 -7.674 -65.020 1.00 99.26 221 ASP D N 1
ATOM 6470 C CA . ASP D 4 222 ? -32.364 -8.379 -65.274 1.00 93.34 221 ASP D CA 1
ATOM 6471 C C . ASP D 4 222 ? -31.947 -8.207 -66.728 1.00 91.19 221 ASP D C 1
ATOM 6472 O O . ASP D 4 222 ? -32.750 -8.401 -67.646 1.00 90.00 221 ASP D O 1
ATOM 6477 N N . GLU D 4 223 ? -30.686 -7.843 -66.938 1.00 92.02 222 GLU D N 1
ATOM 6478 C CA . GLU D 4 223 ? -30.179 -7.636 -68.287 1.00 95.28 222 GLU D CA 1
ATOM 6479 C C . GLU D 4 223 ? -29.845 -8.976 -68.928 1.00 90.63 222 GLU D C 1
ATOM 6480 O O . GLU D 4 223 ? -29.130 -9.796 -68.342 1.00 85.67 222 GLU D O 1
ATOM 6486 N N . TRP D 4 224 ? -30.371 -9.200 -70.130 1.00 92.20 223 TRP D N 1
ATOM 6487 C CA . TRP D 4 224 ? -30.151 -10.437 -70.868 1.00 90.89 223 TRP D CA 1
ATOM 6488 C C . TRP D 4 224 ? -29.615 -10.091 -72.247 1.00 99.84 223 TRP D C 1
ATOM 6489 O O . TRP D 4 224 ? -30.316 -9.461 -73.046 1.00 103.88 223 TRP D O 1
ATOM 6500 N N . THR D 4 225 ? -28.380 -10.503 -72.525 1.00 105.76 224 THR D N 1
ATOM 6501 C CA . THR D 4 225 ? -27.746 -10.197 -73.801 1.00 116.98 224 THR D CA 1
ATOM 6502 C C . THR D 4 225 ? -27.312 -11.468 -74.520 1.00 115.98 224 THR D C 1
ATOM 6503 O O . THR D 4 225 ? -26.124 -11.651 -74.803 1.00 116.67 224 THR D O 1
ATOM 6507 N N . GLN D 4 226 ? -28.264 -12.352 -74.819 1.00 114.16 225 GLN D N 1
ATOM 6508 C CA . GLN D 4 226 ? -27.978 -13.586 -75.537 1.00 116.95 225 GLN D CA 1
ATOM 6509 C C . GLN D 4 226 ? -29.057 -13.815 -76.587 1.00 121.52 225 GLN D C 1
ATOM 6510 O O . GLN D 4 226 ? -29.988 -13.017 -76.740 1.00 123.25 225 GLN D O 1
ATOM 6516 N N . ASP D 4 227 ? -28.929 -14.926 -77.312 1.00 125.62 226 ASP D N 1
ATOM 6517 C CA . ASP D 4 227 ? -29.804 -15.228 -78.439 1.00 130.74 226 ASP D CA 1
ATOM 6518 C C . ASP D 4 227 ? -31.032 -16.036 -78.036 1.00 121.37 226 ASP D C 1
ATOM 6519 O O . ASP D 4 227 ? -32.121 -15.811 -78.574 1.00 121.81 226 ASP D O 1
ATOM 6524 N N . ARG D 4 228 ? -30.885 -16.975 -77.104 1.00 90.55 227 ARG D N 1
ATOM 6525 C CA . ARG D 4 228 ? -32.005 -17.815 -76.708 1.00 80.21 227 ARG D CA 1
ATOM 6526 C C . ARG D 4 228 ? -33.002 -17.009 -75.873 1.00 71.23 227 ARG D C 1
ATOM 6527 O O . ARG D 4 228 ? -32.773 -15.846 -75.525 1.00 70.48 227 ARG D O 1
ATOM 6535 N N . ALA D 4 229 ? -34.129 -17.640 -75.551 1.00 65.48 228 ALA D N 1
ATOM 6536 C CA . ALA D 4 229 ? -35.171 -16.968 -74.786 1.00 56.82 228 ALA D CA 1
ATOM 6537 C C . ALA D 4 229 ? -34.685 -16.643 -73.380 1.00 62.66 228 ALA D C 1
ATOM 6538 O O . ALA D 4 229 ? -33.943 -17.416 -72.766 1.00 62.02 228 ALA D O 1
ATOM 6540 N N . LYS D 4 230 ? -35.113 -15.496 -72.872 1.00 57.27 229 LYS D N 1
ATOM 6541 C CA . LYS D 4 230 ? -34.701 -15.050 -71.545 1.00 53.46 229 LYS D CA 1
ATOM 6542 C C . LYS D 4 230 ? -35.272 -15.978 -70.479 1.00 49.30 229 LYS D C 1
ATOM 6543 O O . LYS D 4 230 ? -36.498 -16.110 -70.378 1.00 49.15 229 LYS D O 1
ATOM 6549 N N . PRO D 4 231 ? -34.437 -16.637 -69.674 1.00 46.11 230 PRO D N 1
ATOM 6550 C CA . PRO D 4 231 ? -34.935 -17.590 -68.658 1.00 45.54 230 PRO D CA 1
ATOM 6551 C C . PRO D 4 231 ? -35.513 -16.883 -67.437 1.00 43.95 230 PRO D C 1
ATOM 6552 O O . PRO D 4 231 ? -34.961 -16.900 -66.331 1.00 46.05 230 PRO D O 1
ATOM 6556 N N . VAL D 4 232 ? -36.664 -16.244 -67.632 1.00 42.92 231 VAL D N 1
ATOM 6557 C CA . VAL D 4 232 ? -37.300 -15.465 -66.576 1.00 44.94 231 VAL D CA 1
ATOM 6558 C C . VAL D 4 232 ? -38.132 -16.370 -65.679 1.00 46.63 231 VAL D C 1
ATOM 6559 O O . VAL D 4 232 ? -38.375 -17.538 -66.004 1.00 48.15 231 VAL D O 1
ATOM 6563 N N . THR D 4 233 ? -38.563 -15.830 -64.540 1.00 46.51 232 THR D N 1
ATOM 6564 C CA . THR D 4 233 ? -39.534 -16.511 -63.695 1.00 43.71 232 THR D CA 1
ATOM 6565 C C . THR D 4 233 ? -40.791 -16.805 -64.499 1.00 45.08 232 THR D C 1
ATOM 6566 O O . THR D 4 233 ? -41.419 -15.892 -65.043 1.00 45.45 232 THR D O 1
ATOM 6570 N N . GLN D 4 234 ? -41.153 -18.083 -64.581 1.00 44.21 233 GLN D N 1
ATOM 6571 C CA . GLN D 4 234 ? -42.253 -18.494 -65.439 1.00 40.91 233 GLN D CA 1
ATOM 6572 C C . GLN D 4 234 ? -42.813 -19.815 -64.938 1.00 39.23 233 GLN D C 1
ATOM 6573 O O . GLN D 4 234 ? -42.193 -20.512 -64.131 1.00 38.94 233 GLN D O 1
ATOM 6579 N N . ILE D 4 235 ? -43.999 -20.147 -65.436 1.00 42.66 234 ILE D N 1
ATOM 6580 C CA . ILE D 4 235 ? -44.653 -21.422 -65.169 1.00 41.86 234 ILE D CA 1
ATOM 6581 C C . ILE D 4 235 ? -44.623 -22.244 -66.448 1.00 40.41 234 ILE D C 1
ATOM 6582 O O . ILE D 4 235 ? -44.993 -21.749 -67.521 1.00 37.34 234 ILE D O 1
ATOM 6587 N N . VAL D 4 236 ? -44.176 -23.491 -66.340 1.00 41.88 235 VAL D N 1
ATOM 6588 C CA . VAL D 4 236 ? -44.179 -24.435 -67.452 1.00 43.22 235 VAL D CA 1
ATOM 6589 C C . VAL D 4 236 ? -45.003 -25.640 -67.025 1.00 43.82 235 VAL D C 1
ATOM 6590 O O . VAL D 4 236 ? -44.715 -26.261 -65.995 1.00 43.30 235 VAL D O 1
ATOM 6594 N N . SER D 4 237 ? -46.022 -25.969 -67.813 1.00 47.88 236 SER D N 1
ATOM 6595 C CA . SER D 4 237 ? -46.978 -27.001 -67.451 1.00 47.99 236 SER D CA 1
ATOM 6596 C C . SER D 4 237 ? -47.073 -28.062 -68.538 1.00 49.97 236 SER D C 1
ATOM 6597 O O . SER D 4 237 ? -46.824 -27.797 -69.717 1.00 39.15 236 SER D O 1
ATOM 6600 N N . ALA D 4 238 ? -47.427 -29.273 -68.117 1.00 47.85 237 ALA D N 1
ATOM 6601 C CA . ALA D 4 238 ? -47.837 -30.343 -69.011 1.00 49.09 237 ALA D CA 1
ATOM 6602 C C . ALA D 4 238 ? -49.147 -30.913 -68.491 1.00 47.00 237 ALA D C 1
ATOM 6603 O O . ALA D 4 238 ? -49.388 -30.946 -67.282 1.00 43.08 237 ALA D O 1
ATOM 6605 N N . GLU D 4 239 ? -50.001 -31.353 -69.411 1.00 50.19 238 GLU D N 1
ATOM 6606 C CA . GLU D 4 239 ? -51.344 -31.767 -69.039 1.00 52.15 238 GLU D CA 1
ATOM 6607 C C . GLU D 4 239 ? -51.709 -33.062 -69.748 1.00 53.49 238 GLU D C 1
ATOM 6608 O O . GLU D 4 239 ? -51.089 -33.453 -70.741 1.00 55.79 238 GLU D O 1
ATOM 6614 N N . ALA D 4 240 ? -52.729 -33.727 -69.211 1.00 55.26 239 ALA D N 1
ATOM 6615 C CA . ALA D 4 240 ? -53.240 -34.967 -69.774 1.00 55.17 239 ALA D CA 1
ATOM 6616 C C . ALA D 4 240 ? -54.718 -35.086 -69.434 1.00 53.36 239 ALA D C 1
ATOM 6617 O O . ALA D 4 240 ? -55.182 -34.556 -68.420 1.00 49.40 239 ALA D O 1
ATOM 6619 N N . TRP D 4 241 ? -55.454 -35.783 -70.293 1.00 56.77 240 TRP D N 1
ATOM 6620 C CA . TRP D 4 241 ? -56.876 -36.018 -70.101 1.00 55.55 240 TRP D CA 1
ATOM 6621 C C . TRP D 4 241 ? -57.128 -37.485 -69.779 1.00 62.02 240 TRP D C 1
ATOM 6622 O O . TRP D 4 241 ? -56.309 -38.359 -70.075 1.00 61.85 240 TRP D O 1
ATOM 6633 N N . GLY D 4 242 ? -58.281 -37.741 -69.161 1.00 64.41 241 GLY D N 1
ATOM 6634 C CA . GLY D 4 242 ? -58.631 -39.102 -68.800 1.00 66.90 241 GLY D CA 1
ATOM 6635 C C . GLY D 4 242 ? -58.767 -39.996 -70.018 1.00 71.62 241 GLY D C 1
ATOM 6636 O O . GLY D 4 242 ? -59.095 -39.546 -71.117 1.00 72.87 241 GLY D O 1
ATOM 6637 N N . ARG D 4 243 ? -58.508 -41.286 -69.812 1.00 74.87 242 ARG D N 1
ATOM 6638 C CA . ARG D 4 243 ? -58.485 -42.250 -70.901 1.00 77.59 242 ARG D CA 1
ATOM 6639 C C . ARG D 4 243 ? -59.165 -43.539 -70.463 1.00 80.69 242 ARG D C 1
ATOM 6640 O O . ARG D 4 243 ? -59.084 -43.940 -69.299 1.00 80.19 242 ARG D O 1
ATOM 6648 N N . ALA D 4 244 ? -59.841 -44.181 -71.413 1.00 85.35 243 ALA D N 1
ATOM 6649 C CA . ALA D 4 244 ? -60.485 -45.466 -71.195 1.00 90.11 243 ALA D CA 1
ATOM 6650 C C . ALA D 4 244 ? -60.118 -46.408 -72.333 1.00 93.72 243 ALA D C 1
ATOM 6651 O O . ALA D 4 244 ? -59.648 -45.982 -73.391 1.00 92.84 243 ALA D O 1
ATOM 6653 N N . ASP D 4 245 ? -60.339 -47.699 -72.100 1.00 98.96 244 ASP D N 1
ATOM 6654 C CA . ASP D 4 245 ? -60.054 -48.722 -73.102 1.00 104.89 244 ASP D CA 1
ATOM 6655 C C . ASP D 4 245 ? -60.688 -50.053 -72.713 1.00 109.55 244 ASP D C 1
ATOM 6656 O O . ASP D 4 245 ? -60.920 -50.915 -73.561 1.00 113.10 244 ASP D O 1
ATOM 6661 N N . TYR E 5 1 ? -26.994 1.644 -33.517 1.00 34.82 1 TYR E N 1
ATOM 6662 C CA . TYR E 5 1 ? -26.801 0.211 -33.328 1.00 35.48 1 TYR E CA 1
ATOM 6663 C C . TYR E 5 1 ? -25.427 -0.098 -32.749 1.00 36.31 1 TYR E C 1
ATOM 6664 O O . TYR E 5 1 ? -24.607 0.798 -32.548 1.00 39.13 1 TYR E O 1
ATOM 6673 N N . VAL E 5 2 ? -25.182 -1.380 -32.491 1.00 34.39 2 VAL E N 1
ATOM 6674 C CA . VAL E 5 2 ? -23.902 -1.865 -31.994 1.00 32.16 2 VAL E CA 1
ATOM 6675 C C . VAL E 5 2 ? -23.440 -2.996 -32.899 1.00 34.95 2 VAL E C 1
ATOM 6676 O O . VAL E 5 2 ? -24.210 -3.921 -33.185 1.00 37.87 2 VAL E O 1
ATOM 6680 N N . VAL E 5 3 ? -22.192 -2.922 -33.354 1.00 33.45 3 VAL E N 1
ATOM 6681 C CA . VAL E 5 3 ? -21.599 -4.003 -34.134 1.00 33.72 3 VAL E CA 1
ATOM 6682 C C . VAL E 5 3 ? -21.139 -5.081 -33.157 1.00 30.42 3 VAL E C 1
ATOM 6683 O O . VAL E 5 3 ? -20.138 -4.915 -32.457 1.00 32.81 3 VAL E O 1
ATOM 6687 N N . VAL E 5 4 ? -21.874 -6.186 -33.107 1.00 31.07 4 VAL E N 1
ATOM 6688 C CA . VAL E 5 4 ? -21.604 -7.260 -32.155 1.00 31.08 4 VAL E CA 1
ATOM 6689 C C . VAL E 5 4 ? -20.621 -8.245 -32.779 1.00 32.09 4 VAL E C 1
ATOM 6690 O O . VAL E 5 4 ? -20.538 -8.334 -34.014 1.00 36.44 4 VAL E O 1
ATOM 6694 N N . PRO E 5 5 ? -19.858 -9.002 -31.977 1.00 33.11 5 PRO E N 1
ATOM 6695 C CA . PRO E 5 5 ? -18.820 -9.877 -32.547 1.00 38.34 5 PRO E CA 1
ATOM 6696 C C . PRO E 5 5 ? -19.352 -11.012 -33.409 1.00 44.19 5 PRO E C 1
ATOM 6697 O O . PRO E 5 5 ? -20.564 -11.167 -33.587 1.00 45.80 5 PRO E O 1
ATOM 6701 N N . ASP E 5 6 ? -18.423 -11.824 -33.920 1.00 54.53 6 ASP E N 1
ATOM 6702 C CA . ASP E 5 6 ? -18.666 -12.804 -34.984 1.00 59.50 6 ASP E CA 1
ATOM 6703 C C . ASP E 5 6 ? -19.058 -12.105 -36.281 1.00 62.74 6 ASP E C 1
ATOM 6704 O O . ASP E 5 6 ? -18.247 -12.000 -37.203 1.00 62.39 6 ASP E O 1
#

InterPro domains:
  IPR001003 MHC class II, alpha chain, N-terminal [PF00993] (29-107)
  IPR001003 MHC class II, alpha chain, N-terminal [SM00920] (30-109)
  IPR003006 Immunoglobulin/major histocompatibility complex, conserved site [PS00290] (186-192)
  IPR003597 Immunoglobulin C1-set [PF07654] (114-195)
  IPR003597 Immunoglobulin C1-set [SM00407] (127-198)
  IPR007110 Immunoglobulin-like domain [PS50835] (112-192)
  IPR011162 MHC classes I/II-like antigen recognition protein [SSF54452] (26-106)
  IPR013783 Immunoglobulin-like fold [G3DSA:2.60.40.10] (108-217)
  IPR014745 MHC class II, alpha/beta chain, N-terminal [G3DSA:3.10.320.10] (28-106)
  IPR036179 Immunoglobulin-like domain superfamily [SSF48726] (110-205)
  IPR050160 Major Histocompatibility Complex/Immunoglobulin [PTHR19944] (15-241)

Sequence (839 aa):
IKEEHTIIQAEFYLLPDKRGEFMFDFDGDEIFHVDIEKSETIWRLEEFAKFASFEAQGALANIAVDKANLDVMKERSNNTPDANVAPEVTVLSRSPVNLGEPNILICFIDKFSPPVVNVTWLRNGRPVTEGVSETVFLPRDDHLFRKFHYLTFLPSTDDFYDCEVDHWGLEEPLRKHWEFEEADSLSFFSSSIKRGGGSLVPGSGGGGSRPWFLEYCKSECHFYNGTQRVRLLVRYFYNLEENLRFDSDVGEFRAVTELGRPDAENWNSQPEFLEQKRAEVDTVCRHNYEIFDNFLVPRRVEPTVTVYPTKNLLVCSVSDFYPGNIEVRWFRNGKEEKTGIVSTGLVRNGDWTFQTLVMLETVPQSGEVYTCQVEHPSLTDPVTVEWKAQVEQSPSALSLHEGTGSALRCNFTTTMRAVQWFQQNSRGSLINLFYLASGTKENGRLKSTFNSKESYSTLHIRDAQLEDSGTYFCAALRATGGNNKLTFGQGTVLSVIPDIQNPDPAVYQLRDSKSSDKSVCLFTDFDSQTNVSQSKDSDVYITDKCVLDMRSMDFKSNSAVAWSNKSDFACANAFNNSIIPEDTFFPSADPKVIQTPRYLVKGQGQKAKMRCIPEKGHPVVFWYQQNKNNEFKFLINFQNQEVLQQIDMTEKRFSAECPSNSPCSLEIQSSEAGDSALYLCASSLNWSQDTQYFGPGTRLLVLEDLKNVFPPEVAVFEPSEAEISHTQKATLVCLATGFYPDHVEELSWWVNGKEVHSGVCTDPQPLKEQPALNDSRYALSSRLRVSATFWQNPRNHFRCQVQFYGLSENDEWTQDRAKPVTQIVSAEAWGRADYVVVPD

Radius of gyration: 37.13 Å; Cα contacts (8 Å, |Δi|>4): 2164; chains: 5; bounding box: 66×89×117 Å

Organism: Mus musculus (NCBI:txid10090)

Secondary structure (DSSP, 8-state):
----EEEEEEEEEEETTTEEEEEEEETTEEEEEEETTTTEEEESSGGGGGTEE--THHHHHHHHHHHHHHHHHHHH--PPP-B-BPPEEEEEESS---TTS-EEEEEEEEEEBSS--EEEEEETTEE--SSEEE---EE-SSS-EEEEEEEEE---TT-EEEEEEE-TT-SS-EEEEEE---/-EEPP-PPP-----S-------SB-SSSB-EEEEEEEEEEESBTBSSEEEEEEEEETTEEEEEEETTTTEEEESSGGGHHHHHHHHT-HHHHHHHHTHIIIIIIHHHHHHTTTTTT--BPPEEEEEEE--EEEEEEEEEBSS--EEEEEETTEEP-SSEEE---EE-SSS-EEEEEEEE--PPTT-EEEEEEE-TT-SS-EEEEEE-/-BEEE-SEEEEETT--EEEEEE-SS-EEEEEEEEE-TT-PEEEEEEESSEEEEETTEEEEEETTTTEEEEEE-S--GGG-EEEEEEEEETT-SS--PEEB--EEEEEE---SS---EEEEEEBSS-SS-EEEEEES--TT---PPPSSTTEEEPPPEEEEEGGGTEEEEEEEEEES-SS--TTTTTTTS---TT-B---/-----EEE-SEEEEETTS-EEEEEEPPTT--EEEEEEE-TT--EEEEEEEETTEEEEE-HHHHHHEEEE--SSS-EEEEESS--GGG-EEEEEEEESSSSSSPPEE---EEEEEES-SSS-BPPEEEEEPPPHHHHHHHSEEEEEEEEEEEBSS-EEEEEEETTEEE-TTEEE-SSPEES-TTSTT--EEEEEEEEEEHHHHT-TT-EEEEEEEE--B-SSS---SSS---BSEEEEEEEE----/-EE---

CATH classification: 3.10.320.10 (+1 more: 2.60.40.10)

B-factor: mean 44.48, std 20.68, range [16.95, 150.27]

Solvent-accessible surface area: 37194 Å² total; per-residue (Å²): 208,131,48,120,24,38,5,17,2,4,7,2,11,0,28,80,58,148,86,13,11,0,0,2,4,1,49,17,3,4,0,0,37,4,40,35,164,150,40,81,28,60,42,56,31,92,81,3,49,137,72,2,44,17,48,9,18,0,0,23,6,1,10,20,0,10,82,33,3,0,77,24,0,69,129,2,16,118,57,92,46,94,29,47,39,46,11,86,7,62,20,39,17,58,30,42,34,78,83,53,73,110,10,50,0,1,0,45,0,14,85,0,0,0,0,27,27,96,28,46,9,9,91,66,47,174,90,16,114,139,43,58,64,113,8,29,13,3,6,52,131,45,52,16,1,26,6,0,14,14,0,72,13,100,4,37,94,121,37,75,4,10,0,44,0,55,5,65,27,33,178,131,61,46,125,92,93,39,102,28,88,169,82,92,33,0,0,7,9,14,10,5,16,7,161,34,84,46,84,58,146,113,61,29,4,0,24,66,126,116,51,0,51,0,4,1,13,0,3,8,4,36,2,85,59,9,42,150,104,8,48,0,14,2,22,18,1,9,4,34,63,29,0,0,85,0,26,29,91,74,7,56,0,114,32,74,44,97,15,0,105,43,1,7,112,18,0,39,79,6,88,35,1,9,41,3,8,99,8,4,20,56,0,0,0,66,33,4,10,110,11,0,66,92,20,1,10,72,41,104,39,109,12,72,26,56,24,78,62,44,228,71,43,0,5,0,3,0,4,43,0,7,23,14,112,37,87,28,84,1,36,61,79,55,152,93,37,93,115,23,66,62,56,71,34,90,32,69,0,4,24,0,8,8,18,7,52,10,32,0,98,8,117,41,120,116,54,20,52,0,20,0,50,0,73,12,67,28,26,140,103,64,43,74,39,117,59,73,45,135,7,107,8,61,44,84,70,30,80,13,117,38,39,61,47,38,40,1,109,0,61,13,145,30,21,6,6,1,0,2,0,0,17,14,39,103,125,13,29,9,71,48,18,15,9,0,1,66,40,75,65,122,77,56,63,19,94,0,40,5,38,16,172,106,21,45,0,21,0,86,5,132,66,0,48,34,117,12,41,14,24,1,0,0,0,0,10,86,0,0,6,3,20,10,46,2,20,8,0,80,4,0,73,4,53,10,38,15,99,24,157,122,64,47,10,0,4,0,82,0,104,8,42,140,38,83,121,98,27,0,2,0,0,2,8,0,26,13,146,14,107,12,48,103,43,91,66,81,76,10,46,4,4,76,62,13,47,2,31,12,156,114,96,125,52,55,1,4,1,0,0,0,25,21,147,87,118,126,43,48,19,74,78,2,2,107,84,12,162,40,34,181,105,14,75,81,43,162,151,105,28,146,10,90,10,72,43,35,24,25,3,34,6,92,46,62,120,0,109,0,119,0,76,31,47,198,63,24,23,0,5,0,0,0,20,12,53,195,109,37,81,28,100,7,0,1,0,1,4,76,99,77,26,6,1,12,5,57,47,1,63,154,51,15,57,24,103,5,35,101,140,54,35,5,13,0,33,0,71,60,2,89,55,70,5,34,7,21,0,0,0,0,0,1,76,1,2,8,3,11,5,4,49,18,1,46,0,0,37,6,44,5,27,136,59,20,92,63,0,40,33,4,125,20,17,2,8,20,14,14,103,26,0,14,92,72,22,107,25,0,2,0,0,0,8,0,34,9,0,14,0,54,11,13,43,26,20,1,57,16,77,55,156,75,40,126,48,1,33,12,46,14,104,143,34,40,70,38,88,104,101,94,143,53,1,77,33,1,11,0,0,0,3,4,18,35,1,98,72,5,77,56,84,205,11,32,0,57,0,26,0,42,0,46,13,1,48,158,133,10,150,46,96,75,146,66,88,58,0,45,68,57,88,35,51,17,92,2,133,10,125,64,164,143,36,64,2,82,157

Foldseek 3Di:
DDDDKDKDWDKAADPPVRDIWTFIDIRQHTQWIAPLVVQAIGGPDPVSVVPDDDRSVVVNVVNVVNVVVVVVVCVVDDDDDDDWWAWDWDWDWPDPADAQDKTKIKTKTHFTDDQDKDKFKDKQRHTDPPQKDWDGWTDDPDDGTMIIIMHIDHADQVIKIWMWMDDPVDPDTDIDIGHDDD/DDDADDDDDDDADDDDDDDAPAADDPVDGDWDWDKDWDWDCPPQLPDIWIWIWIDIHHDTFWIDTLVVLFIDTPHPVCVSVRVVQRVPVVSSVVVNCCNPVHRNRVSVVCVVDPVPDWDAWDWDWDCPPVKIKIKTWFIDDQDKDKFKDKQNHTDPPQWDKPHWADPPPRIIIIIIMHDDDDDAFIKMKIWMDDPNDPDIDIDIDTD/DWAKDDQEEEAEAFAKDKIKTADPAAFQWKWKWFQFPVRDTHTDDIGRAAKDDDVQKIKGDDRVRGMIMIMGGNHDQRSFGKMKMWTHHPPDPDGDTDIHSTYGYGYFYAQDDAAWAKDKAADPVDNLFIKIKGKRHHRVWWQDADPPVQKGKAGKDWDAPPVVRHIMIMIMIGGPDPVDDRVCRRVVGDGDPNHDYDD/DDFAKAKPDQEAEEEFFAKDKIWIAGGPQFQKKWKWWQAPVRDIHTAWMGRRFHTDDGDPCCVVFWDWGPHPVGTTMIMGRGDDQVSQTFIKMWTDNDDPDGDTDIHSTYGYGYHNDQPQFAFWAKEKDWFDPVCCVPPQKGKIKMKTWSGPDQAKDKFKAKPRHTDDPQKDWDPGWDFPDVVDPRGITMIMMMHMGGNVQLQPQVIKMKMKMFGDGDDPPDDDDDDDDHRHGDIHMYIDGRHDD/DDDDDD